Protein AF-A0A814C1I6-F1 (afdb_monomer)

pLDDT: mean 74.54, std 16.89, range [31.02, 96.31]

InterPro domains:
  IPR029512 Coiled-coil domain-containing protein 154 [PTHR35153] (107-767)

Mean predicted aligned error: 24.89 Å

Radius of gyration: 101.26 Å; Cα contacts (8 Å, |Δi|>4): 1; chains: 1; bounding box: 203×88×345 Å

Sequence (770 aa):
MAENTPVIRRTVTENRPYIVELAESPTSQILVNSNRQLLPAIRDANPVNSDLRIGGLIDINNTQQKIKQLESRLQATEVSNRALIEDVILLQNDLAISLRRSLDTLNEEKSARLILENNYKFQNEAMLQLNGRLKRTEDLLQQDRNAMQSMIMYTRNLEQSLTNAQRDLFVRKEFQAKRLDELKIQIDEIQFSKERLELNANSLIEEIKILKNKVELEAINLNSIGGDLRNKTRRLEDETRQHMEVVRKQQDSMAITENNISALKIQLAHKIEEVKNLNTDVKNKIDSDREDRRLIEQQINSKLYELKSIIEDEKQRHIESTRSLESLKRELYQNLEIERNRINSIVSDVKESALASANDKTEKNKEEFNTKFREIERILQGETESLSKYYQNLKESTEHKIENFKRILEDEILNYRNETKTFSSKTTDSIKKLNEGLTLIELHNEESKRRFEKVINAEISSRKLAEKDIQDKLEGYNDKLTSSNKTLQTTINNLTSRLNEIKDQYVTRKDFESLEKKHVELQSESVQNNLKISTLKESLSNQTIIQEQNTSKLKKHGDLISQIENVRIPLLEDNIHKLPSKDDLANFKIETEEKISEEIVRIIKQNDIQHSEIKKMAEDRLDELNTQLSNFNNKLTQKINNTDKTVKDQIALQNEFQLKTMTTLKDETKKAIQNYDEKNKEDLETLEKKFLSSQQKNELLQITSKEEMMNNIENLKRDVNKKIDDQNLKLKDTKNDNEKELLQIKSKLEKCERNIESIINVSKYIQLKK

Secondary structure (DSSP, 8-state):
---------------------PPPP-----------PPPPP---------------SSTHHHHHHHHHHHHHHHHHHHHHHHHHHHHHHHHHHHHHHHHHHHHHHHHHHHHHHHHHHHHHHHHHHHHHHHHHHHHHHHHHHHHHHHHHHHHHHHHHHHHHHHHHHHHHHHHHHHHHHHHHHHHHHHHHHHHHHHHHHHHHHHHHHHHHHHHHHHHHHHHHHHHHHHHHHHHHHHHHHHHHHHHHHHHTTSSS------S-TTTHHHHHHHHHHHHHHHHHHHHHHHHHHHHHHHHHHHHHHHHHHHHHHHHHHHHHHHHHHHHHHHHHHHHHHHHHHHHHHHHHHHHHHHHHHHHHHHHHHHHHHHHHHHHHHHHHHHHHHHHHHHHHHHHHHHHHHHHHHHHHHHHHHHHHHHHHHHHHHHHHHHHHHHHHHHHHHHHHHHHHHHHHHHHHHHHHHHHHHHHHHHHHHHHHHHHHHHHHHHHHHHHHHHHHHHHHHHTTT-SS--------SSSSSHHHHHHHHHHHHHHHHHHHHHHHHHHHHHHHHHHHHHHHHHHHHHHHHHHHHHHHHHHHTTSPPHHHHHHHHHHHHHHHHHHHHHHHHHHHHHHHHHHHHHHHHHHHHHHHHHHHHHHHHHHHHHHHHHHHHHHHHHHHHHHHHHHHHHHHHHHHHHHHHHHHHHHHHHHHHHHHHHHHHHHHHHHHHHHHHHHHHHHHHHHHHHHHHHHHHHHHHHHHHHHHHHHHHHHHHHHHHHHHHHHHHHHHHHHT--

Solvent-accessible surface area (backbone atoms only — not comparable to full-atom values): 42371 Å² total; per-residue (Å²): 135,82,89,84,80,84,83,80,82,78,83,78,80,78,85,70,82,86,76,79,80,73,78,79,75,84,76,82,79,80,77,80,80,78,79,78,78,77,79,83,79,86,75,88,79,82,89,79,88,77,91,80,83,92,76,86,91,69,60,66,61,60,52,52,51,52,47,53,52,50,50,52,50,48,50,53,50,52,52,51,50,49,52,52,50,51,51,50,52,52,52,52,49,52,49,54,52,50,52,50,54,51,50,53,51,51,51,50,50,53,52,52,50,52,52,50,52,51,50,50,53,51,52,50,51,52,49,52,52,49,53,54,51,50,51,52,51,50,54,49,50,51,49,51,50,53,51,50,51,51,50,52,51,50,50,51,52,49,53,51,51,51,52,50,52,51,49,53,51,48,54,50,50,52,52,51,50,52,54,51,52,53,51,48,53,53,50,52,52,52,51,53,51,50,55,52,49,53,52,50,51,54,51,51,53,49,50,49,51,54,49,50,53,48,50,53,52,50,52,52,50,51,53,49,51,56,48,52,49,54,55,50,51,53,51,51,56,54,52,55,56,56,56,62,59,55,69,73,70,73,82,85,82,87,86,89,84,84,85,58,71,74,69,45,55,64,55,44,54,53,46,49,52,50,48,50,51,50,51,49,50,50,47,52,47,50,52,48,51,50,50,50,50,50,51,50,50,50,52,50,51,52,51,52,52,51,52,52,49,50,52,53,52,52,52,50,50,50,53,51,52,51,51,50,52,54,50,53,52,50,52,52,51,53,52,51,50,50,50,51,52,50,51,51,49,53,53,48,52,51,50,50,51,51,51,49,52,50,49,53,50,53,50,50,52,48,52,53,49,52,51,52,49,53,50,50,53,51,50,51,51,52,47,53,52,51,49,51,51,48,52,49,52,50,48,52,51,49,51,52,50,52,52,50,51,51,51,52,50,52,51,49,54,49,48,53,51,50,50,51,52,50,50,50,48,55,50,50,53,49,49,49,52,49,50,53,51,49,52,51,51,51,52,51,50,52,51,50,48,52,51,49,50,51,52,52,51,51,49,50,50,50,49,53,52,52,51,47,54,49,48,54,49,50,49,54,49,48,52,51,47,50,49,49,49,50,52,48,50,54,48,49,55,52,46,61,59,51,65,74,74,66,85,79,83,86,87,87,89,81,84,91,82,70,71,72,66,60,58,59,62,62,56,56,58,53,54,56,51,52,52,52,51,48,54,50,48,52,52,49,48,52,51,48,51,52,49,50,53,49,49,50,50,50,46,52,50,50,52,50,48,52,49,48,53,67,47,48,52,55,55,50,52,58,54,60,68,65,49,68,49,77,65,51,50,47,48,52,49,49,54,49,51,49,52,48,49,53,49,50,52,50,52,49,52,51,50,51,51,50,50,51,51,53,50,48,53,50,50,55,50,49,53,50,48,52,51,52,50,50,53,48,50,52,52,48,51,52,49,49,55,51,48,54,48,52,52,50,52,50,52,49,51,50,51,50,50,51,51,51,53,51,49,51,51,51,52,50,50,51,49,52,50,49,53,48,53,51,47,51,48,52,51,47,54,51,49,50,51,50,49,50,52,51,50,53,49,49,52,48,50,53,50,52,51,50,50,51,50,50,51,51,51,50,50,50,49,50,54,50,49,50,51,50,50,54,48,52,49,53,52,49,52,53,48,52,52,52,51,50,53,50,52,53,50,50,57,53,47,58,52,48,51,53,48,50,53,50,52,52,52,53,52,53,58,61,65,74,75,113

Organism: NCBI:txid104777

Foldseek 3Di:
DDDDDDDDDDPDPDPDPPPPPDPDDPDPPPPPPPPPDDDDDPDDDDDDDDDDDDDDDPCPVVVVVVVVVVVVVVVVVVVVVVVVVVVVVVVVVVVVVVVVVVVVVVVVVVVVVVVVVVVVVVVVVVVVVVVVVVVVVVVVVVVVVVVVVVVVVVVVVVVVVVVVVVVVVVVVVVVVVVVVVVVVVVVVVVVVVVVVVVVVVVVVVVVVVVVVVVVVVVVVVVVVVVVVVVVVVVVVVVVVVVVVVVVVPPPPDDDDDPPPVPVVVVVVVVVVVVVVVVVVVVVVVVVVVVVVVVVVVVVVVVVVVVVVVVVVVVVVVVVVVVVVVVVVVVVVVVVVVVVVVVVVVVVVVVVVVVVVVVVVVVVVVVVVVVVVVVVVVVVVVVVVVVVVVVVVVVVVVVVVVVVVVVVVVVVVVVVVVVVVVVVVVVVVVVVVVVVVVVVVVVVVVVVVVVVVVVVVVVVVVVVVVVVVVVVVVVVVVVVVVVVVVVVVVVVVVVVVVVVVVPPDDDDDDDDDDPPVVVVVVVVVVVVVVVVVVVVVVVVVVVVVVVVVVVVVVVVVVVVVVVVVVVVVVVVVVVVVVPPQDPVSVVVVVVVVVVVVVVVVVVVVVVVVVVVVVVVVVVVVVVVVVVVVVVVVVVVVVVVVVVVVVVVVVVVVVVVVVVVVVVVVVVVVVVVVVVVVVVVVVVVVVVVVVVVVVVVVVVVVVVVVVVVVVVVVVVVVVVVVVVVVVVVVVVVVVVVVVVVVVVVVVVVVVVVVVVVVVVVVVVVVVVVVVD

Structure (mmCIF, N/CA/C/O backbone):
data_AF-A0A814C1I6-F1
#
_entry.id   AF-A0A814C1I6-F1
#
loop_
_atom_site.group_PDB
_atom_site.id
_atom_site.type_symbol
_atom_site.label_atom_id
_atom_site.label_alt_id
_atom_site.label_comp_id
_atom_site.label_asym_id
_atom_site.label_entity_id
_atom_site.label_seq_id
_atom_site.pdbx_PDB_ins_code
_atom_site.Cartn_x
_atom_site.Cartn_y
_atom_site.Cartn_z
_atom_site.occupancy
_atom_site.B_iso_or_equiv
_atom_site.auth_seq_id
_atom_site.auth_comp_id
_atom_site.auth_asym_id
_atom_site.auth_atom_id
_atom_site.pdbx_PDB_model_num
ATOM 1 N N . MET A 1 1 ? 25.139 -27.335 23.315 1.00 36.84 1 MET A N 1
ATOM 2 C CA . MET A 1 1 ? 25.313 -28.339 22.246 1.00 36.84 1 MET A CA 1
ATOM 3 C C . MET A 1 1 ? 24.941 -27.685 20.926 1.00 36.84 1 MET A C 1
ATOM 5 O O . MET A 1 1 ? 23.812 -27.239 20.808 1.00 36.84 1 MET A O 1
ATOM 9 N N . ALA A 1 2 ? 25.934 -27.599 20.035 1.00 34.81 2 ALA A N 1
ATOM 10 C CA . ALA A 1 2 ? 25.902 -27.277 18.603 1.00 34.81 2 ALA A CA 1
ATOM 11 C C . ALA A 1 2 ? 25.111 -26.037 18.128 1.00 34.81 2 ALA A C 1
ATOM 13 O O . ALA A 1 2 ? 23.905 -26.082 17.903 1.00 34.81 2 ALA A O 1
ATOM 14 N N . GLU A 1 3 ? 25.862 -24.957 17.890 1.00 39.56 3 GLU A N 1
ATOM 15 C CA . GLU A 1 3 ? 25.513 -23.850 16.996 1.00 39.56 3 GLU A CA 1
ATOM 16 C C . GLU A 1 3 ? 25.394 -24.353 15.548 1.00 39.56 3 GLU A C 1
ATOM 18 O O . GLU A 1 3 ? 26.271 -25.068 15.068 1.00 39.56 3 GLU A O 1
ATOM 23 N N . ASN A 1 4 ? 24.332 -23.955 14.842 1.00 41.09 4 ASN A N 1
ATOM 24 C CA . ASN A 1 4 ? 24.188 -24.156 13.399 1.00 41.09 4 ASN A CA 1
ATOM 25 C C . ASN A 1 4 ? 24.003 -22.795 12.720 1.00 41.09 4 ASN A C 1
ATOM 27 O O . ASN A 1 4 ? 22.897 -22.268 12.597 1.00 41.09 4 ASN A O 1
ATOM 31 N N . THR A 1 5 ? 25.123 -22.225 12.291 1.00 34.69 5 THR A N 1
ATOM 32 C CA . THR A 1 5 ? 25.223 -21.085 11.379 1.00 34.69 5 THR A CA 1
ATOM 33 C C . THR A 1 5 ? 24.959 -21.552 9.940 1.00 34.69 5 THR A C 1
ATOM 35 O O . THR A 1 5 ? 25.623 -22.477 9.470 1.00 34.69 5 THR A O 1
ATOM 38 N N . PRO A 1 6 ? 24.028 -20.937 9.186 1.00 45.81 6 PRO A N 1
ATOM 39 C CA . PRO A 1 6 ? 23.847 -21.267 7.780 1.00 45.81 6 PRO A CA 1
ATOM 40 C C . PRO A 1 6 ? 24.895 -20.548 6.921 1.00 45.81 6 PRO A C 1
ATOM 42 O O . PRO A 1 6 ? 24.980 -19.320 6.882 1.00 45.81 6 PRO A O 1
ATOM 45 N N . VAL A 1 7 ? 25.689 -21.345 6.207 1.00 35.69 7 VAL A N 1
ATOM 46 C CA . VAL A 1 7 ? 26.658 -20.913 5.195 1.00 35.69 7 VAL A CA 1
ATOM 47 C C . VAL A 1 7 ? 25.914 -20.306 4.002 1.00 35.69 7 VAL A C 1
ATOM 49 O O . VAL A 1 7 ? 25.271 -21.009 3.223 1.00 35.69 7 VAL A O 1
ATOM 52 N N . ILE A 1 8 ? 26.024 -18.988 3.836 1.00 35.59 8 ILE A N 1
ATOM 53 C CA . ILE A 1 8 ? 25.569 -18.268 2.644 1.00 35.59 8 ILE A CA 1
ATOM 54 C C . ILE A 1 8 ? 26.591 -18.517 1.526 1.00 35.59 8 ILE A C 1
ATOM 56 O O . ILE A 1 8 ? 27.659 -17.904 1.495 1.00 35.59 8 ILE A O 1
ATOM 60 N N . ARG A 1 9 ? 26.272 -19.413 0.583 1.00 33.44 9 ARG A N 1
ATOM 61 C CA . ARG A 1 9 ? 26.983 -19.499 -0.702 1.00 33.44 9 ARG A CA 1
ATOM 62 C C . ARG A 1 9 ? 26.632 -18.268 -1.539 1.00 33.44 9 ARG A C 1
ATOM 64 O O . ARG A 1 9 ? 25.568 -18.208 -2.144 1.00 33.44 9 ARG A O 1
ATOM 71 N N . ARG A 1 10 ? 27.541 -17.291 -1.582 1.00 33.59 10 ARG A N 1
ATOM 72 C CA . ARG A 1 10 ? 27.557 -16.250 -2.618 1.00 33.59 10 ARG A CA 1
ATOM 73 C C . ARG A 1 10 ? 27.995 -16.889 -3.936 1.00 33.59 10 ARG A C 1
ATOM 75 O O . ARG A 1 10 ? 29.161 -17.237 -4.091 1.00 33.59 10 ARG A O 1
ATOM 82 N N . THR A 1 11 ? 27.076 -17.033 -4.882 1.00 35.22 11 THR A N 1
ATOM 83 C CA . THR A 1 11 ? 27.419 -17.212 -6.296 1.00 35.22 11 THR A CA 1
ATOM 84 C C . THR A 1 11 ? 27.899 -15.868 -6.830 1.00 35.22 11 THR A C 1
ATOM 86 O O . THR A 1 11 ? 27.103 -14.967 -7.085 1.00 35.22 11 THR A O 1
ATOM 89 N N . VAL A 1 12 ? 29.217 -15.716 -6.932 1.00 34.50 12 VAL A N 1
ATOM 90 C CA . VAL A 1 12 ? 29.855 -14.629 -7.675 1.00 34.50 12 VAL A CA 1
ATOM 91 C C . VAL A 1 12 ? 29.654 -14.940 -9.156 1.00 34.50 12 VAL A C 1
ATOM 93 O O . VAL A 1 12 ? 30.273 -15.855 -9.689 1.00 34.50 12 VAL A O 1
ATOM 96 N N . THR A 1 13 ? 28.748 -14.226 -9.817 1.00 37.41 13 THR A N 1
ATOM 97 C CA . THR A 1 13 ? 28.681 -14.199 -11.280 1.00 37.41 13 THR A CA 1
ATOM 98 C C . THR A 1 13 ? 29.829 -13.326 -11.775 1.00 37.41 13 THR A C 1
ATOM 100 O O . THR A 1 13 ? 29.742 -12.098 -11.757 1.00 37.41 13 THR A O 1
ATOM 103 N N . GLU A 1 14 ? 30.938 -13.967 -12.146 1.00 34.97 14 GLU A N 1
ATOM 104 C CA . GLU A 1 14 ? 32.035 -13.342 -12.882 1.00 34.97 14 GLU A CA 1
ATOM 105 C C . GLU A 1 14 ? 31.503 -12.789 -14.213 1.00 34.97 14 GLU A C 1
ATOM 107 O O . GLU A 1 14 ? 31.211 -13.538 -15.143 1.00 34.97 14 GLU A O 1
ATOM 112 N N . ASN A 1 15 ? 31.406 -11.462 -14.317 1.00 41.50 15 ASN A N 1
ATOM 113 C CA . ASN A 1 15 ? 31.364 -10.770 -15.601 1.00 41.50 15 ASN A CA 1
ATOM 114 C C . ASN A 1 15 ? 32.740 -10.922 -16.263 1.00 41.50 15 ASN A C 1
ATOM 116 O O . ASN A 1 15 ? 33.638 -10.109 -16.041 1.00 41.50 15 ASN A O 1
ATOM 120 N N . ARG A 1 16 ? 32.914 -11.969 -17.074 1.00 33.81 16 ARG A N 1
ATOM 121 C CA . ARG A 1 16 ? 33.991 -12.017 -18.068 1.00 33.81 16 ARG A CA 1
ATOM 122 C C . ARG A 1 16 ? 33.516 -11.292 -19.330 1.00 33.81 16 ARG A C 1
ATOM 124 O O . ARG A 1 16 ? 32.485 -11.682 -19.878 1.00 33.81 16 ARG A O 1
ATOM 131 N N . PRO A 1 17 ? 34.231 -10.268 -19.822 1.00 37.03 17 PRO A N 1
ATOM 132 C CA . PRO A 1 17 ? 33.987 -9.764 -21.162 1.00 37.03 17 PRO A CA 1
ATOM 133 C C . PRO A 1 17 ? 34.393 -10.861 -22.153 1.00 37.03 17 PRO A C 1
ATOM 135 O O . PRO A 1 17 ? 35.541 -11.306 -22.161 1.00 37.03 17 PRO A O 1
ATOM 138 N N . TYR A 1 18 ? 33.444 -11.320 -22.966 1.00 34.34 18 TYR A N 1
ATOM 139 C CA . TYR A 1 18 ? 33.740 -12.110 -24.156 1.00 34.34 18 TYR A CA 1
ATOM 140 C C . TYR A 1 18 ? 34.531 -11.214 -25.118 1.00 34.34 18 TYR A C 1
ATOM 142 O O . TYR A 1 18 ? 33.960 -10.403 -25.845 1.00 34.34 18 TYR A O 1
ATOM 150 N N . ILE A 1 19 ? 35.858 -11.324 -25.082 1.00 36.62 19 ILE A N 1
ATOM 151 C CA . ILE A 1 19 ? 36.715 -10.886 -26.180 1.00 36.62 19 ILE A CA 1
ATOM 152 C C . ILE A 1 19 ? 36.549 -11.951 -27.259 1.00 36.62 19 ILE A C 1
ATOM 154 O O . ILE A 1 19 ? 37.015 -13.078 -27.113 1.00 36.62 19 ILE A O 1
ATOM 158 N N . VAL A 1 20 ? 35.819 -11.608 -28.316 1.00 37.06 20 VAL A N 1
ATOM 159 C CA . VAL A 1 20 ? 35.840 -12.373 -29.561 1.00 37.06 20 VAL A CA 1
ATOM 160 C C . VAL A 1 20 ? 37.183 -12.063 -30.217 1.00 37.06 20 VAL A C 1
ATOM 162 O O . VAL A 1 20 ? 37.358 -10.992 -30.797 1.00 37.06 20 VAL A O 1
ATOM 165 N N . GLU A 1 21 ? 38.151 -12.968 -30.075 1.00 32.97 21 GLU A N 1
ATOM 166 C CA . GLU A 1 21 ? 39.329 -12.994 -30.941 1.00 32.97 21 GLU A CA 1
ATOM 167 C C . GLU A 1 21 ? 38.841 -13.244 -32.372 1.00 32.97 21 GLU A C 1
ATOM 169 O O . GLU A 1 21 ? 38.421 -14.342 -32.738 1.00 32.97 21 GLU A O 1
ATOM 174 N N . LEU A 1 22 ? 38.827 -12.177 -33.170 1.00 35.81 22 LEU A N 1
ATOM 175 C CA . LEU A 1 22 ? 38.677 -12.261 -34.614 1.00 35.81 22 LEU A CA 1
ATOM 176 C C . LEU A 1 22 ? 39.875 -13.041 -35.157 1.00 35.81 22 LEU A C 1
ATOM 178 O O . LEU A 1 22 ? 41.017 -12.618 -34.995 1.00 35.81 22 LEU A O 1
ATOM 182 N N . ALA A 1 23 ? 39.598 -14.174 -35.801 1.00 32.38 23 ALA A N 1
ATOM 183 C CA . ALA A 1 23 ? 40.589 -14.915 -36.561 1.00 32.38 23 ALA A CA 1
ATOM 184 C C . ALA A 1 23 ? 41.223 -13.983 -37.603 1.00 32.38 23 ALA A C 1
ATOM 186 O O . ALA A 1 23 ? 40.537 -13.445 -38.477 1.00 32.38 23 ALA A O 1
ATOM 187 N N . GLU A 1 24 ? 42.532 -13.780 -37.481 1.00 34.38 24 GLU A N 1
ATOM 188 C CA . GLU A 1 24 ? 43.343 -13.072 -38.461 1.00 34.38 24 GLU A CA 1
ATOM 189 C C . GLU A 1 24 ? 43.153 -13.730 -39.834 1.00 34.38 24 GLU A C 1
ATOM 191 O O . GLU A 1 24 ? 43.367 -14.933 -40.009 1.00 34.38 24 GLU A O 1
ATOM 196 N N . SER A 1 25 ? 42.710 -12.945 -40.819 1.00 38.59 25 SER A N 1
ATOM 197 C CA . SER A 1 25 ? 42.639 -13.410 -42.202 1.00 38.59 25 SER A CA 1
ATOM 198 C C . SER A 1 25 ? 44.048 -13.777 -42.677 1.00 38.59 25 SER A C 1
ATOM 200 O O . SER A 1 25 ? 44.975 -13.013 -42.388 1.00 38.59 25 SER A O 1
ATOM 202 N N . PRO A 1 26 ? 44.243 -14.853 -43.457 1.00 38.38 26 PRO A N 1
ATOM 203 C CA . PRO A 1 26 ? 45.552 -15.176 -43.991 1.00 38.38 26 PRO A CA 1
ATOM 204 C C . PRO A 1 26 ? 45.963 -14.079 -44.972 1.00 38.38 26 PRO A C 1
ATOM 206 O O . PRO A 1 26 ? 45.415 -13.953 -46.066 1.00 38.38 26 PRO A O 1
ATOM 209 N N . THR A 1 27 ? 46.930 -13.270 -44.557 1.00 36.84 27 THR A N 1
ATOM 210 C CA . THR A 1 27 ? 47.625 -12.302 -45.391 1.00 36.84 27 THR A CA 1
ATOM 211 C C . THR A 1 27 ? 48.214 -13.043 -46.585 1.00 36.84 27 THR A C 1
ATOM 213 O O . THR A 1 27 ? 49.121 -13.863 -46.435 1.00 36.84 27 THR A O 1
ATOM 216 N N . SER A 1 28 ? 47.681 -12.771 -47.773 1.00 38.31 28 SER A N 1
ATOM 217 C CA . SER A 1 28 ? 48.174 -13.275 -49.049 1.00 38.31 28 SER A CA 1
ATOM 218 C C . SER A 1 28 ? 49.656 -12.928 -49.207 1.00 38.31 28 SER A C 1
ATOM 220 O O . SER A 1 28 ? 50.018 -11.809 -49.574 1.00 38.31 28 SER A O 1
ATOM 222 N N . GLN A 1 29 ? 50.529 -13.891 -48.913 1.00 34.34 29 GLN A N 1
ATOM 223 C CA . GLN A 1 29 ? 51.942 -13.836 -49.259 1.00 34.34 29 GLN A CA 1
ATOM 224 C C . GLN A 1 29 ? 52.057 -13.910 -50.783 1.00 34.34 29 GLN A C 1
ATOM 226 O O . GLN A 1 29 ? 52.064 -14.986 -51.378 1.00 34.34 29 GLN A O 1
ATOM 231 N N . ILE A 1 30 ? 52.138 -12.748 -51.430 1.00 36.16 30 ILE A N 1
ATOM 232 C CA . ILE A 1 30 ? 52.585 -12.646 -52.817 1.00 36.16 30 ILE A CA 1
ATOM 233 C C . ILE A 1 30 ? 54.087 -12.946 -52.813 1.00 36.16 30 ILE A C 1
ATOM 235 O O . ILE A 1 30 ? 54.927 -12.082 -52.566 1.00 36.16 30 ILE A O 1
ATOM 239 N N . LEU A 1 31 ? 54.414 -14.214 -53.050 1.00 31.02 31 LEU A N 1
ATOM 240 C CA . LEU A 1 31 ? 55.749 -14.687 -53.392 1.00 31.02 31 LEU A CA 1
ATOM 241 C C . LEU A 1 31 ? 56.138 -14.075 -54.745 1.00 31.02 31 LEU A C 1
ATOM 243 O O . LEU A 1 31 ? 55.750 -14.555 -55.809 1.00 31.02 31 LEU A O 1
ATOM 247 N N . VAL A 1 32 ? 56.908 -12.988 -54.704 1.00 38.44 32 VAL A N 1
ATOM 248 C CA . VAL A 1 32 ? 57.609 -12.450 -55.874 1.00 38.44 32 VAL A CA 1
ATOM 249 C C . VAL A 1 32 ? 58.732 -13.430 -56.226 1.00 38.44 32 VAL A C 1
ATOM 251 O O . VAL A 1 32 ? 59.867 -13.298 -55.768 1.00 38.44 32 VAL A O 1
ATOM 254 N N . ASN A 1 33 ? 58.407 -14.445 -57.030 1.00 32.44 33 ASN A N 1
ATOM 255 C CA . ASN A 1 33 ? 59.385 -15.348 -57.632 1.00 32.44 33 ASN A CA 1
ATOM 256 C C . ASN A 1 33 ? 60.225 -14.576 -58.660 1.00 32.44 33 ASN A C 1
ATOM 258 O O . ASN A 1 33 ? 59.918 -14.510 -59.848 1.00 32.44 33 ASN A O 1
ATOM 262 N N . SER A 1 34 ? 61.311 -13.981 -58.175 1.00 38.59 34 SER A N 1
ATOM 263 C CA . SER A 1 34 ? 62.354 -13.359 -58.986 1.00 38.59 34 SER A CA 1
ATOM 264 C C . SER A 1 34 ? 63.278 -14.435 -59.564 1.00 38.59 34 SER A C 1
ATOM 266 O O . SER A 1 34 ? 64.418 -14.582 -59.131 1.00 38.59 34 SER A O 1
ATOM 268 N N . ASN A 1 35 ? 62.808 -15.188 -60.560 1.00 33.78 35 ASN A N 1
ATOM 269 C CA . ASN A 1 35 ? 63.680 -16.040 -61.372 1.00 33.78 35 ASN A CA 1
ATOM 270 C C . ASN A 1 35 ? 64.444 -15.175 -62.388 1.00 33.78 35 ASN A C 1
ATOM 272 O O . ASN A 1 35 ? 64.094 -15.095 -63.563 1.00 33.78 35 ASN A O 1
ATOM 276 N N . ARG A 1 36 ? 65.523 -14.526 -61.929 1.00 38.47 36 ARG A N 1
ATOM 277 C CA . ARG A 1 36 ? 66.617 -14.092 -62.809 1.00 38.47 36 ARG A CA 1
ATOM 278 C C . ARG A 1 36 ? 67.347 -15.345 -63.294 1.00 38.47 36 ARG A C 1
ATOM 280 O O . ARG A 1 36 ? 68.251 -15.832 -62.621 1.00 38.47 36 ARG A O 1
ATOM 287 N N . GLN A 1 37 ? 66.966 -15.867 -64.457 1.00 36.72 37 GLN A N 1
ATOM 288 C CA . GLN A 1 37 ? 67.842 -16.779 -65.185 1.00 36.72 37 GLN A CA 1
ATOM 289 C C . GLN A 1 37 ? 68.998 -15.977 -65.788 1.00 36.72 37 GLN A C 1
ATOM 291 O O . GLN A 1 37 ? 68.816 -15.056 -66.582 1.00 36.72 37 GLN A O 1
ATOM 296 N N . LEU A 1 38 ? 70.192 -16.317 -65.315 1.00 36.41 38 LEU A N 1
ATOM 297 C CA . LEU A 1 38 ? 71.484 -15.867 -65.804 1.00 36.41 38 LEU A CA 1
ATOM 298 C C . LEU A 1 38 ? 71.643 -16.269 -67.278 1.00 36.41 38 LEU A C 1
ATOM 300 O O . LEU A 1 38 ? 71.512 -17.441 -67.624 1.00 36.41 38 LEU A O 1
ATOM 304 N N . LEU A 1 39 ? 71.952 -15.288 -68.128 1.00 40.06 39 LEU A N 1
ATOM 305 C CA . LEU A 1 39 ? 72.447 -15.497 -69.490 1.00 40.06 39 LEU A CA 1
ATOM 306 C C . LEU A 1 39 ? 73.681 -16.421 -69.468 1.00 40.06 39 LEU A C 1
ATOM 308 O O . LEU A 1 39 ? 74.582 -16.187 -68.656 1.00 40.06 39 LEU A O 1
ATOM 312 N N . PRO A 1 40 ? 73.795 -17.422 -70.362 1.00 36.78 40 PRO A N 1
ATOM 313 C CA . PRO A 1 40 ? 75.043 -18.147 -70.535 1.00 36.78 40 PRO A CA 1
ATOM 314 C C . PRO A 1 40 ? 76.093 -17.220 -71.154 1.00 36.78 40 PRO A C 1
ATOM 316 O O . PRO A 1 40 ? 75.869 -16.610 -72.199 1.00 36.78 40 PRO A O 1
ATOM 319 N N . ALA A 1 41 ? 77.252 -17.142 -70.503 1.00 37.34 41 ALA A N 1
ATOM 320 C CA . ALA A 1 41 ? 78.450 -16.512 -71.034 1.00 37.34 41 ALA A CA 1
ATOM 321 C C . ALA A 1 41 ? 78.819 -17.124 -72.398 1.00 37.34 41 ALA A C 1
ATOM 323 O O . ALA A 1 41 ? 79.039 -18.333 -72.509 1.00 37.34 41 ALA A O 1
ATOM 324 N N . ILE A 1 42 ? 78.907 -16.281 -73.428 1.00 35.69 42 ILE A N 1
ATOM 325 C CA . ILE A 1 42 ? 79.482 -16.637 -74.726 1.00 35.69 42 ILE A CA 1
ATOM 326 C C . ILE A 1 42 ? 80.983 -16.832 -74.495 1.00 35.69 42 ILE A C 1
ATOM 328 O O . ILE A 1 42 ? 81.719 -15.871 -74.295 1.00 35.69 42 ILE A O 1
ATOM 332 N N . ARG A 1 43 ? 81.410 -18.097 -74.432 1.00 34.75 43 ARG A N 1
ATOM 333 C CA . ARG A 1 43 ? 82.819 -18.492 -74.371 1.00 34.75 43 ARG A CA 1
ATOM 334 C C . ARG A 1 43 ? 83.500 -18.230 -75.709 1.00 34.75 43 ARG A C 1
ATOM 336 O O . ARG A 1 43 ? 82.986 -18.605 -76.761 1.00 34.75 43 ARG A O 1
ATOM 343 N N . ASP A 1 44 ? 84.687 -17.654 -75.594 1.00 35.72 44 ASP A N 1
ATOM 344 C CA . ASP A 1 44 ? 85.696 -17.463 -76.624 1.00 35.72 44 ASP A CA 1
ATOM 345 C C . ASP A 1 44 ? 85.940 -18.722 -77.468 1.00 35.72 44 ASP A C 1
ATOM 347 O O . ASP A 1 44 ? 86.150 -19.820 -76.945 1.00 35.72 44 ASP A O 1
ATOM 351 N N . ALA A 1 45 ? 85.984 -18.538 -78.788 1.00 35.22 45 ALA A N 1
ATOM 352 C CA . ALA A 1 45 ? 86.543 -19.505 -79.720 1.00 35.22 45 ALA A CA 1
ATOM 353 C C . ALA A 1 45 ? 87.839 -18.937 -80.317 1.00 35.22 45 ALA A C 1
ATOM 355 O O . ALA A 1 45 ? 87.828 -17.977 -81.084 1.00 35.22 45 ALA A O 1
ATOM 356 N N . ASN A 1 46 ? 88.948 -19.568 -79.926 1.00 35.34 46 ASN A N 1
ATOM 357 C CA . ASN A 1 46 ? 90.298 -19.432 -80.472 1.00 35.34 46 ASN A CA 1
ATOM 358 C C . ASN A 1 46 ? 90.342 -19.448 -82.015 1.00 35.34 46 ASN A C 1
ATOM 360 O O . ASN A 1 46 ? 89.714 -20.320 -82.622 1.00 35.34 46 ASN A O 1
ATOM 364 N N . PRO A 1 47 ? 91.198 -18.631 -82.658 1.00 40.34 47 PRO A N 1
ATOM 365 C CA . PRO A 1 47 ? 91.645 -18.885 -84.018 1.00 40.34 47 PRO A CA 1
ATOM 366 C C . PRO A 1 47 ? 92.861 -19.826 -83.980 1.00 40.34 47 PRO A C 1
ATOM 368 O O . PRO A 1 47 ? 93.942 -19.454 -83.525 1.00 40.34 47 PRO A O 1
ATOM 371 N N . VAL A 1 48 ? 92.689 -21.066 -84.441 1.00 39.91 48 VAL A N 1
ATOM 372 C CA . VAL A 1 48 ? 93.799 -22.004 -84.665 1.00 39.91 48 VAL A CA 1
ATOM 373 C C . VAL A 1 48 ? 94.279 -21.877 -86.109 1.00 39.91 48 VAL A C 1
ATOM 375 O O . VAL A 1 48 ? 93.499 -22.006 -87.050 1.00 39.91 48 VAL A O 1
ATOM 378 N N . ASN A 1 49 ? 95.581 -21.622 -86.233 1.00 35.75 49 ASN A N 1
ATOM 379 C CA . ASN A 1 49 ? 96.399 -21.696 -87.439 1.00 35.75 49 ASN A CA 1
ATOM 380 C C . ASN A 1 49 ? 96.171 -22.980 -88.249 1.00 35.75 49 ASN A C 1
ATOM 382 O O . ASN A 1 49 ? 96.226 -24.077 -87.697 1.00 35.75 49 ASN A O 1
ATOM 386 N N . SER A 1 50 ? 96.126 -22.842 -89.573 1.00 38.16 50 SER A N 1
ATOM 387 C CA . SER A 1 50 ? 96.705 -23.840 -90.474 1.00 38.16 50 SER A CA 1
ATOM 388 C C . SER A 1 50 ? 97.072 -23.206 -91.815 1.00 38.16 50 SER A C 1
ATOM 390 O O . SER A 1 50 ? 96.204 -22.753 -92.562 1.00 38.16 50 SER A O 1
ATOM 392 N N . ASP A 1 51 ? 98.376 -23.202 -92.079 1.00 37.03 51 ASP A N 1
ATOM 393 C CA . ASP A 1 51 ? 99.017 -23.063 -93.383 1.00 37.03 51 ASP A CA 1
ATOM 394 C C . ASP A 1 51 ? 98.402 -23.967 -94.463 1.00 37.03 51 ASP A C 1
ATOM 396 O O . ASP A 1 51 ? 97.951 -25.069 -94.153 1.00 37.03 51 ASP A O 1
ATOM 400 N N . LEU A 1 52 ? 98.481 -23.514 -95.725 1.00 39.06 52 LEU A N 1
ATOM 401 C CA . LEU A 1 52 ? 98.869 -24.246 -96.956 1.00 39.06 52 LEU A CA 1
ATOM 402 C C . LEU A 1 52 ? 98.387 -23.425 -98.171 1.00 39.06 52 LEU A C 1
ATOM 404 O O . LEU A 1 52 ? 97.200 -23.276 -98.424 1.00 39.06 52 LEU A O 1
ATOM 408 N N . ARG A 1 53 ? 99.267 -22.646 -98.809 1.00 38.03 53 ARG A N 1
ATOM 409 C CA . ARG A 1 53 ? 100.017 -23.005 -100.032 1.00 38.03 53 ARG A CA 1
ATOM 410 C C . ARG A 1 53 ? 99.175 -23.622 -101.165 1.00 38.03 53 ARG A C 1
ATOM 412 O O . ARG A 1 53 ? 98.867 -24.801 -101.148 1.00 38.03 53 ARG A O 1
ATOM 419 N N . ILE A 1 54 ? 98.975 -22.795 -102.196 1.00 44.94 54 ILE A N 1
ATOM 420 C CA . ILE A 1 54 ? 99.208 -23.058 -103.631 1.00 44.94 54 ILE A CA 1
ATOM 421 C C . ILE A 1 54 ? 98.726 -24.429 -104.146 1.00 44.94 54 ILE A C 1
ATOM 423 O O . ILE A 1 54 ? 99.466 -25.408 -104.148 1.00 44.94 54 ILE A O 1
ATOM 427 N N . GLY A 1 55 ? 97.518 -24.433 -104.713 1.00 37.72 55 GLY A N 1
ATOM 428 C CA . GLY A 1 55 ? 96.984 -25.487 -105.578 1.00 37.72 55 GLY A CA 1
ATOM 429 C C . GLY A 1 55 ? 95.788 -24.948 -106.363 1.00 37.72 55 GLY A C 1
ATOM 430 O O . GLY A 1 55 ? 94.676 -24.890 -105.853 1.00 37.72 55 GLY A O 1
ATOM 431 N N . GLY A 1 56 ? 96.037 -24.450 -107.574 1.00 45.78 56 GLY A N 1
ATOM 432 C CA . GLY A 1 56 ? 95.048 -23.756 -108.396 1.00 45.78 56 GLY A CA 1
ATOM 433 C C . GLY A 1 56 ? 93.868 -24.624 -108.855 1.00 45.78 56 GLY A C 1
ATOM 434 O O . GLY A 1 56 ? 94.003 -25.810 -109.135 1.00 45.78 56 GLY A O 1
ATOM 435 N N . LEU A 1 57 ? 92.727 -23.945 -109.004 1.00 44.31 57 LEU A N 1
ATOM 436 C CA . LEU A 1 57 ? 91.559 -24.285 -109.830 1.00 44.31 57 LEU A CA 1
ATOM 437 C C . LEU A 1 57 ? 90.549 -25.365 -109.387 1.00 44.31 57 LEU A C 1
ATOM 439 O O . LEU A 1 57 ? 89.539 -25.497 -110.072 1.00 44.31 57 LEU A O 1
ATOM 443 N N . ILE A 1 58 ? 90.702 -26.052 -108.248 1.00 50.50 58 ILE A N 1
ATOM 444 C CA . ILE A 1 58 ? 89.682 -27.027 -107.770 1.00 50.50 58 ILE A CA 1
ATOM 445 C C . ILE A 1 58 ? 88.946 -26.568 -106.484 1.00 50.50 58 ILE A C 1
ATOM 447 O O . ILE A 1 58 ? 87.873 -27.074 -106.159 1.00 50.50 58 ILE A O 1
ATOM 451 N N . ASP A 1 59 ? 89.420 -25.513 -105.811 1.00 51.75 59 ASP A N 1
ATOM 452 C CA . ASP A 1 59 ? 88.956 -25.123 -104.463 1.00 51.75 59 ASP A CA 1
ATOM 453 C C . ASP A 1 59 ? 87.815 -24.082 -104.402 1.00 51.75 59 ASP A C 1
ATOM 455 O O . ASP A 1 59 ? 87.273 -23.792 -103.331 1.00 51.75 59 ASP A O 1
ATOM 459 N N . ILE A 1 60 ? 87.392 -23.535 -105.548 1.00 56.31 60 ILE A N 1
ATOM 460 C CA . ILE A 1 60 ? 86.273 -22.572 -105.628 1.00 56.31 60 ILE A CA 1
ATOM 461 C C . ILE A 1 60 ? 84.938 -23.265 -105.313 1.00 56.31 60 ILE A C 1
ATOM 463 O O . ILE A 1 60 ? 84.049 -22.671 -104.708 1.00 56.31 60 ILE A O 1
ATOM 467 N N . ASN A 1 61 ? 84.801 -24.544 -105.668 1.00 57.72 61 ASN A N 1
ATOM 468 C CA . ASN A 1 61 ? 83.543 -25.270 -105.500 1.00 57.72 61 ASN A CA 1
ATOM 469 C C . ASN A 1 61 ? 83.291 -25.650 -104.025 1.00 57.72 61 ASN A C 1
ATOM 471 O O . ASN A 1 61 ? 82.174 -25.516 -103.529 1.00 57.72 61 ASN A O 1
ATOM 475 N N . ASN A 1 62 ? 84.340 -26.027 -103.283 1.00 60.16 62 ASN A N 1
ATOM 476 C CA . ASN A 1 62 ? 84.245 -26.342 -101.851 1.00 60.16 62 ASN A CA 1
ATOM 477 C C . ASN A 1 62 ? 84.018 -25.088 -100.994 1.00 60.16 62 ASN A C 1
ATOM 479 O O . ASN A 1 62 ? 83.223 -25.112 -100.051 1.00 60.16 62 ASN A O 1
ATOM 483 N N . THR A 1 63 ? 84.658 -23.965 -101.337 1.00 68.06 63 THR A N 1
ATOM 484 C CA . THR A 1 63 ? 84.401 -22.673 -100.678 1.00 68.06 63 THR A CA 1
ATOM 485 C C . THR A 1 63 ? 83.004 -22.140 -100.994 1.00 68.06 63 THR A C 1
ATOM 487 O O . THR A 1 63 ? 82.313 -21.709 -100.074 1.00 68.06 63 THR A O 1
ATOM 490 N N . GLN A 1 64 ? 82.523 -22.257 -102.236 1.00 72.19 64 GLN A N 1
ATOM 491 C CA . GLN A 1 64 ? 81.139 -21.913 -102.590 1.00 72.19 64 GLN A CA 1
ATOM 492 C C . GLN A 1 64 ? 80.104 -22.794 -101.877 1.00 72.19 64 GLN A C 1
ATOM 494 O O . GLN A 1 64 ? 79.083 -22.281 -101.420 1.00 72.19 64 GLN A O 1
ATOM 499 N N . GLN A 1 65 ? 80.350 -24.099 -101.729 1.00 74.75 65 GLN A N 1
ATOM 500 C CA . GLN A 1 65 ? 79.467 -24.977 -100.951 1.00 74.75 65 GLN A CA 1
ATOM 501 C C . GLN A 1 65 ? 79.448 -24.608 -99.463 1.00 74.75 65 GLN A C 1
ATOM 503 O O . GLN A 1 65 ? 78.379 -24.574 -98.853 1.00 74.75 65 GLN A O 1
ATOM 508 N N . LYS A 1 66 ? 80.605 -24.272 -98.881 1.00 79.00 66 LYS A N 1
ATOM 509 C CA . LYS A 1 66 ? 80.704 -23.826 -97.485 1.00 79.00 66 LYS A CA 1
ATOM 510 C C . LYS A 1 66 ? 80.005 -22.481 -97.259 1.00 79.00 66 LYS A C 1
ATOM 512 O O . LYS A 1 66 ? 79.335 -22.316 -96.244 1.00 79.00 66 LYS A O 1
ATOM 517 N N . ILE A 1 67 ? 80.101 -21.557 -98.218 1.00 78.62 67 ILE A N 1
ATOM 518 C CA . ILE A 1 67 ? 79.364 -20.284 -98.206 1.00 78.62 67 ILE A CA 1
ATOM 519 C C . ILE A 1 67 ? 77.856 -20.545 -98.252 1.00 78.62 67 ILE A C 1
ATOM 521 O O . ILE A 1 67 ? 77.153 -20.082 -97.363 1.00 78.62 67 ILE A O 1
ATOM 525 N N . LYS A 1 68 ? 77.365 -21.387 -99.173 1.00 82.06 68 LYS A N 1
ATOM 526 C CA . LYS A 1 68 ? 75.937 -21.754 -99.237 1.00 82.06 68 LYS A CA 1
ATOM 527 C C . LYS A 1 68 ? 75.417 -22.393 -97.945 1.00 82.06 68 LYS A C 1
ATOM 529 O O . LYS A 1 68 ? 74.289 -22.135 -97.535 1.00 82.06 68 LYS A O 1
ATOM 534 N N . GLN A 1 69 ? 76.222 -23.226 -97.282 1.00 82.81 69 GLN A N 1
ATOM 535 C CA . GLN A 1 69 ? 75.855 -23.810 -95.986 1.00 82.81 69 GLN A CA 1
ATOM 536 C C . GLN A 1 69 ? 75.793 -22.759 -94.871 1.00 82.81 69 GLN A C 1
ATOM 538 O O . GLN A 1 69 ? 74.898 -22.816 -94.029 1.00 82.81 69 GLN A O 1
ATOM 543 N N . LEU A 1 70 ? 76.719 -21.796 -94.855 1.00 82.38 70 LEU A N 1
ATOM 544 C CA . LEU A 1 70 ? 76.690 -20.682 -93.906 1.00 82.38 70 LEU A CA 1
ATOM 545 C C . LEU A 1 70 ? 75.514 -19.738 -94.175 1.00 82.38 70 LEU A C 1
ATOM 547 O O . LEU A 1 70 ? 74.858 -19.335 -93.222 1.00 82.38 70 LEU A O 1
ATOM 551 N N . GLU A 1 71 ? 75.193 -19.458 -95.438 1.00 84.38 71 GLU A N 1
ATOM 552 C CA . GLU A 1 71 ? 74.017 -18.679 -95.847 1.00 84.38 71 GLU A CA 1
ATOM 553 C C . GLU A 1 71 ? 72.714 -19.373 -95.437 1.00 84.38 71 GLU A C 1
ATOM 555 O O . GLU A 1 71 ? 71.839 -18.738 -94.860 1.00 84.38 71 GLU A O 1
ATOM 560 N N . SER A 1 72 ? 72.599 -20.689 -95.643 1.00 86.38 72 SER A N 1
ATOM 561 C CA . SER A 1 72 ? 71.424 -21.457 -95.213 1.00 86.38 72 SER A CA 1
ATOM 562 C C . SER A 1 72 ? 71.273 -21.483 -93.688 1.00 86.38 72 SER A C 1
ATOM 564 O O . SER A 1 72 ? 70.165 -21.323 -93.174 1.00 86.38 72 SER A O 1
ATOM 566 N N . ARG A 1 73 ? 72.379 -21.621 -92.943 1.00 86.94 73 ARG A N 1
ATOM 567 C CA . ARG A 1 73 ? 72.368 -21.519 -91.475 1.00 86.94 73 ARG A CA 1
ATOM 568 C C . ARG A 1 73 ? 71.997 -20.116 -91.011 1.00 86.94 73 ARG A C 1
ATOM 570 O O . ARG A 1 73 ? 71.202 -19.998 -90.086 1.00 86.94 73 ARG A O 1
ATOM 577 N N . LEU A 1 74 ? 72.538 -19.082 -91.653 1.00 85.38 74 LEU A N 1
ATOM 578 C CA . LEU A 1 74 ? 72.213 -17.691 -91.358 1.00 85.38 74 LEU A CA 1
ATOM 579 C C . LEU A 1 74 ? 70.722 -17.434 -91.597 1.00 85.38 74 LEU A C 1
ATOM 581 O O . LEU A 1 74 ? 70.040 -16.959 -90.698 1.00 85.38 74 LEU A O 1
ATOM 585 N N . GLN A 1 75 ? 70.190 -17.860 -92.741 1.00 88.94 75 GLN A N 1
ATOM 586 C CA . GLN A 1 75 ? 68.772 -17.740 -93.067 1.00 88.94 75 GLN A CA 1
ATOM 587 C C . GLN A 1 75 ? 67.886 -18.492 -92.061 1.00 88.94 75 GLN A C 1
ATOM 589 O O . GLN A 1 75 ? 66.884 -17.949 -91.602 1.00 88.94 75 GLN A O 1
ATOM 594 N N . ALA A 1 76 ? 68.266 -19.707 -91.648 1.00 87.00 76 ALA A N 1
ATOM 595 C CA . ALA A 1 76 ? 67.551 -20.448 -90.606 1.00 87.00 76 ALA A CA 1
ATOM 596 C C . ALA A 1 76 ? 67.582 -19.717 -89.251 1.00 87.00 76 ALA A C 1
ATOM 598 O O . ALA A 1 76 ? 66.564 -19.652 -88.562 1.00 87.00 76 ALA A O 1
ATOM 599 N N . THR A 1 77 ? 68.719 -19.113 -88.880 1.00 86.75 77 THR A N 1
ATOM 600 C CA . THR A 1 77 ? 68.815 -18.298 -87.659 1.00 86.75 77 THR A CA 1
ATOM 601 C C . THR A 1 77 ? 68.035 -16.991 -87.758 1.00 86.75 77 THR A C 1
ATOM 603 O O . THR A 1 77 ? 67.434 -16.582 -86.774 1.00 86.75 77 THR A O 1
ATOM 606 N N . GLU A 1 78 ? 67.975 -16.351 -88.925 1.00 87.06 78 GLU A N 1
ATOM 607 C CA . GLU A 1 78 ? 67.177 -15.142 -89.142 1.00 87.06 78 GLU A CA 1
ATOM 608 C C . GLU A 1 78 ? 65.679 -15.437 -89.049 1.00 87.06 78 GLU A C 1
ATOM 610 O O . GLU A 1 78 ? 64.949 -14.677 -88.416 1.00 87.06 78 GLU A O 1
ATOM 615 N N . VAL A 1 79 ? 65.222 -16.559 -89.613 1.00 90.38 79 VAL A N 1
ATOM 616 C CA . VAL A 1 79 ? 63.835 -17.028 -89.472 1.00 90.38 79 VAL A CA 1
ATOM 617 C C . VAL A 1 79 ? 63.524 -17.363 -88.011 1.00 90.38 79 VAL A C 1
ATOM 619 O O . VAL A 1 79 ? 62.506 -16.912 -87.494 1.00 90.38 79 VAL A O 1
ATOM 622 N N . SER A 1 80 ? 64.420 -18.071 -87.313 1.00 90.38 80 SER A N 1
ATOM 623 C CA . SER A 1 80 ? 64.255 -18.375 -85.884 1.00 90.38 80 SER A CA 1
ATOM 624 C C . SER A 1 80 ? 64.232 -17.113 -85.017 1.00 90.38 80 SER A C 1
ATOM 626 O O . SER A 1 80 ? 63.421 -17.019 -84.103 1.00 90.38 80 SER A O 1
ATOM 628 N N . ASN A 1 81 ? 65.094 -16.133 -85.295 1.00 89.81 81 ASN A N 1
ATOM 629 C CA . ASN A 1 81 ? 65.129 -14.871 -84.558 1.00 89.81 81 ASN A CA 1
ATOM 630 C C . ASN A 1 81 ? 63.875 -14.032 -84.821 1.00 89.81 81 ASN A C 1
ATOM 632 O O . ASN A 1 81 ? 63.376 -13.397 -83.899 1.00 89.81 81 ASN A O 1
ATOM 636 N N . ARG A 1 82 ? 63.338 -14.044 -86.050 1.00 91.88 82 ARG A N 1
ATOM 637 C CA . ARG A 1 82 ? 62.052 -13.399 -86.357 1.00 91.88 82 ARG A CA 1
ATOM 638 C C . ARG A 1 82 ? 60.900 -14.049 -85.596 1.00 91.88 82 ARG A C 1
ATOM 640 O O . ARG A 1 82 ? 60.147 -13.319 -84.967 1.00 91.88 82 ARG A O 1
ATOM 647 N N . ALA A 1 83 ? 60.825 -15.381 -85.577 1.00 90.44 83 ALA A N 1
ATOM 648 C CA . ALA A 1 83 ? 59.818 -16.105 -84.799 1.00 90.44 83 ALA A CA 1
ATOM 649 C C . ALA A 1 83 ? 59.914 -15.781 -83.296 1.00 90.44 83 ALA A C 1
ATOM 651 O O . ALA A 1 83 ? 58.913 -15.468 -82.666 1.00 90.44 83 ALA A O 1
ATOM 652 N N . LEU A 1 84 ? 61.130 -15.743 -82.735 1.00 89.69 84 LEU A N 1
ATOM 653 C CA . LEU A 1 84 ? 61.334 -15.359 -81.334 1.00 89.69 84 LEU A CA 1
ATOM 654 C C . LEU A 1 84 ? 60.930 -13.905 -81.048 1.00 89.69 84 LEU A C 1
ATOM 656 O O . LEU A 1 84 ? 60.399 -13.619 -79.979 1.00 89.69 84 LEU A O 1
ATOM 660 N N . ILE A 1 85 ? 61.180 -12.974 -81.973 1.00 92.38 85 ILE A N 1
ATOM 661 C CA . ILE A 1 85 ? 60.742 -11.578 -81.825 1.00 92.38 85 ILE A CA 1
ATOM 662 C C . ILE A 1 85 ? 59.213 -11.486 -81.877 1.00 92.38 85 ILE A C 1
ATOM 664 O O . ILE A 1 85 ? 58.634 -10.758 -81.074 1.00 92.38 85 ILE A O 1
ATOM 668 N N . GLU A 1 86 ? 58.563 -12.223 -82.778 1.00 92.56 86 GLU A N 1
ATOM 669 C CA . GLU A 1 86 ? 57.099 -12.307 -82.850 1.00 92.56 86 GLU A CA 1
ATOM 670 C C . GLU A 1 86 ? 56.510 -12.865 -81.546 1.00 92.56 86 GLU A C 1
ATOM 672 O O . GLU A 1 86 ? 55.618 -12.236 -80.977 1.00 92.56 86 GLU A O 1
ATOM 677 N N . ASP A 1 87 ? 57.075 -13.944 -80.999 1.00 91.62 87 ASP A N 1
ATOM 678 C CA . ASP A 1 87 ? 56.661 -14.512 -79.709 1.00 91.62 87 ASP A CA 1
ATOM 679 C C . ASP A 1 87 ? 56.865 -13.528 -78.546 1.00 91.62 87 ASP A C 1
ATOM 681 O O . ASP A 1 87 ? 56.001 -13.395 -77.680 1.00 91.62 87 ASP A O 1
ATOM 685 N N . VAL A 1 88 ? 57.979 -12.787 -78.522 1.00 91.00 88 VAL A N 1
ATOM 686 C CA . VAL A 1 88 ? 58.220 -11.747 -77.507 1.00 91.00 88 VAL A CA 1
ATOM 687 C C . VAL A 1 88 ? 57.203 -10.613 -77.627 1.00 91.00 88 VAL A C 1
ATOM 689 O O . VAL A 1 88 ? 56.722 -10.131 -76.602 1.00 91.00 88 VAL A O 1
ATOM 692 N N . ILE A 1 89 ? 56.848 -10.193 -78.844 1.00 92.19 89 ILE A N 1
ATOM 693 C CA . ILE A 1 89 ? 55.825 -9.162 -79.064 1.00 92.19 89 ILE A CA 1
ATOM 694 C C . ILE A 1 89 ? 54.452 -9.665 -78.606 1.00 92.19 89 ILE A C 1
ATOM 696 O O . ILE A 1 89 ? 53.732 -8.925 -77.933 1.00 92.19 89 ILE A O 1
ATOM 700 N N . LEU A 1 90 ? 54.096 -10.913 -78.926 1.00 92.44 90 LEU A N 1
ATOM 701 C CA . LEU A 1 90 ? 52.850 -11.532 -78.470 1.00 92.44 90 LEU A CA 1
ATOM 702 C C . LEU A 1 90 ? 52.800 -11.604 -76.940 1.00 92.44 90 LEU A C 1
ATOM 704 O O . LEU A 1 90 ? 51.842 -11.122 -76.345 1.00 92.44 90 LEU A O 1
ATOM 708 N N . LEU A 1 91 ? 53.868 -12.077 -76.292 1.00 91.88 91 LEU A N 1
ATOM 709 C CA . LEU A 1 91 ? 53.966 -12.129 -74.830 1.00 91.88 91 LEU A CA 1
ATOM 710 C C . LEU A 1 91 ? 53.898 -10.742 -74.179 1.00 91.88 91 LEU A C 1
ATOM 712 O O . LEU A 1 91 ? 53.267 -10.577 -73.136 1.00 91.88 91 LEU A O 1
ATOM 716 N N . GLN A 1 92 ? 54.531 -9.727 -74.775 1.00 90.12 92 GLN A N 1
ATOM 717 C CA . GLN A 1 92 ? 54.435 -8.345 -74.298 1.00 90.12 92 GLN A CA 1
ATOM 718 C C . GLN A 1 92 ? 53.007 -7.806 -74.411 1.00 90.12 92 GLN A C 1
ATOM 720 O O . GLN A 1 92 ? 52.543 -7.112 -73.504 1.00 90.12 92 GLN A O 1
ATOM 725 N N . ASN A 1 93 ? 52.303 -8.136 -75.495 1.00 92.38 93 ASN A N 1
ATOM 726 C CA . ASN A 1 93 ? 50.914 -7.743 -75.691 1.00 92.38 93 ASN A CA 1
ATOM 727 C C . ASN A 1 93 ? 49.982 -8.460 -74.700 1.00 92.38 93 ASN A C 1
ATOM 729 O O . ASN A 1 93 ? 49.182 -7.808 -74.029 1.00 92.38 93 ASN A O 1
ATOM 733 N N . ASP A 1 94 ? 50.147 -9.770 -74.516 1.00 92.12 94 ASP A N 1
ATOM 734 C CA . ASP A 1 94 ? 49.393 -10.556 -73.534 1.00 92.12 94 ASP A CA 1
ATOM 735 C C . ASP A 1 94 ? 49.619 -10.040 -72.109 1.00 92.12 94 ASP A C 1
ATOM 737 O O . ASP A 1 94 ? 48.667 -9.887 -71.338 1.00 92.12 94 ASP A O 1
ATOM 741 N N . LEU A 1 95 ? 50.862 -9.680 -71.766 1.00 90.69 95 LEU A N 1
ATOM 742 C CA . LEU A 1 95 ? 51.188 -9.059 -70.485 1.00 90.69 95 LEU A CA 1
ATOM 743 C C . LEU A 1 95 ? 50.509 -7.692 -70.328 1.00 90.69 95 LEU A C 1
ATOM 745 O O . LEU A 1 95 ? 49.950 -7.409 -69.268 1.00 90.69 95 LEU A O 1
ATOM 749 N N . ALA A 1 96 ? 50.518 -6.852 -71.366 1.00 93.50 96 ALA A N 1
ATOM 750 C CA . ALA A 1 96 ? 49.857 -5.549 -71.339 1.00 93.50 96 ALA A CA 1
ATOM 751 C C . ALA A 1 96 ? 48.334 -5.684 -71.155 1.00 93.50 96 ALA A C 1
ATOM 753 O O . ALA A 1 96 ? 47.740 -4.965 -70.346 1.00 93.50 96 ALA A O 1
ATOM 754 N N . ILE A 1 97 ? 47.706 -6.640 -71.846 1.00 94.00 97 ILE A N 1
ATOM 755 C CA . ILE A 1 97 ? 46.278 -6.953 -71.703 1.00 94.00 97 ILE A CA 1
ATOM 756 C C . ILE A 1 97 ? 45.984 -7.493 -70.298 1.00 94.00 97 ILE A C 1
ATOM 758 O O . ILE A 1 97 ? 45.027 -7.050 -69.661 1.00 94.00 97 ILE A O 1
ATOM 762 N N . SER A 1 98 ? 46.812 -8.406 -69.782 1.00 93.62 98 SER A N 1
ATOM 763 C CA . SER A 1 98 ? 46.664 -8.966 -68.434 1.00 93.62 98 SER A CA 1
ATOM 764 C C . SER A 1 98 ? 46.803 -7.898 -67.348 1.00 93.62 98 SER A C 1
ATOM 766 O O . SER A 1 98 ? 46.004 -7.868 -66.412 1.00 93.62 98 SER A O 1
ATOM 768 N N . LEU A 1 99 ? 47.777 -6.991 -67.471 1.00 90.81 99 LEU A N 1
ATOM 769 C CA . LEU A 1 99 ? 47.953 -5.866 -66.548 1.00 90.81 99 LEU A CA 1
ATOM 770 C C . LEU A 1 99 ? 46.743 -4.934 -66.571 1.00 90.81 99 LEU A C 1
ATOM 772 O O . LEU A 1 99 ? 46.279 -4.514 -65.513 1.00 90.81 99 LEU A O 1
ATOM 776 N N . ARG A 1 100 ? 46.198 -4.649 -67.758 1.00 94.12 100 ARG A N 1
ATOM 777 C CA . ARG A 1 100 ? 44.994 -3.826 -67.893 1.00 94.12 100 ARG A CA 1
ATOM 778 C C . ARG A 1 100 ? 43.784 -4.480 -67.224 1.00 94.12 100 ARG A C 1
ATOM 780 O O . ARG A 1 100 ? 43.153 -3.840 -66.393 1.00 94.12 100 ARG A O 1
ATOM 787 N N . ARG A 1 101 ? 43.533 -5.769 -67.485 1.00 93.69 101 ARG A N 1
ATOM 788 C CA . ARG A 1 101 ? 42.461 -6.537 -66.820 1.00 93.69 101 ARG A CA 1
ATOM 789 C C . ARG A 1 101 ? 42.628 -6.573 -65.302 1.00 93.69 101 ARG A C 1
ATOM 791 O O . ARG A 1 101 ? 41.656 -6.400 -64.573 1.00 93.69 101 ARG A O 1
ATOM 798 N N . SER A 1 102 ? 43.855 -6.766 -64.818 1.00 91.88 102 SER A N 1
ATOM 799 C CA . SER A 1 102 ? 44.148 -6.746 -63.382 1.00 91.88 102 SER A CA 1
ATOM 800 C C . SER A 1 102 ? 43.886 -5.373 -62.761 1.00 91.88 102 SER A C 1
ATOM 802 O O . SER A 1 102 ? 43.437 -5.306 -61.620 1.00 91.88 102 SER A O 1
ATOM 804 N N . LEU A 1 103 ? 44.161 -4.287 -63.487 1.00 92.31 103 LEU A N 1
ATOM 805 C CA . LEU A 1 103 ? 43.920 -2.925 -63.020 1.00 92.31 103 LEU A CA 1
ATOM 806 C C . LEU A 1 103 ? 42.424 -2.589 -62.996 1.00 92.31 103 LEU A C 1
ATOM 808 O O . LEU A 1 103 ? 41.962 -1.981 -62.032 1.00 92.31 103 LEU A O 1
ATOM 812 N N . ASP A 1 104 ? 41.671 -3.037 -64.000 1.00 93.56 104 ASP A N 1
ATOM 813 C CA . ASP A 1 104 ? 40.211 -2.916 -64.031 1.00 93.56 104 ASP A CA 1
ATOM 814 C C . ASP A 1 104 ? 39.582 -3.698 -62.863 1.00 93.56 104 ASP A C 1
ATOM 816 O O . ASP A 1 104 ? 38.827 -3.124 -62.081 1.00 93.56 104 ASP A O 1
ATOM 820 N N . THR A 1 105 ? 40.019 -4.944 -62.637 1.00 92.62 105 THR A N 1
ATOM 821 C CA . THR A 1 105 ? 39.583 -5.772 -61.492 1.00 92.62 105 THR A CA 1
ATOM 822 C C . THR A 1 105 ? 39.898 -5.099 -60.150 1.00 92.62 105 THR A C 1
ATOM 824 O O . THR A 1 105 ? 39.064 -5.063 -59.249 1.00 92.62 105 THR A O 1
ATOM 827 N N . LEU A 1 106 ? 41.091 -4.509 -60.006 1.00 91.31 106 LEU A N 1
ATOM 828 C CA . LEU A 1 106 ? 41.480 -3.791 -58.788 1.00 91.31 106 LEU A CA 1
ATOM 829 C C . LEU A 1 106 ? 40.615 -2.542 -58.553 1.00 91.31 106 LEU A C 1
ATOM 831 O O . LEU A 1 106 ? 40.325 -2.192 -57.407 1.00 91.31 106 LEU A O 1
ATOM 835 N N . ASN A 1 107 ? 40.226 -1.840 -59.617 1.00 93.44 107 ASN A N 1
ATOM 836 C CA . ASN A 1 107 ? 39.355 -0.672 -59.515 1.00 93.44 107 ASN A CA 1
ATOM 837 C C . ASN A 1 107 ? 37.920 -1.068 -59.143 1.00 93.44 107 ASN A C 1
ATOM 839 O O . ASN A 1 107 ? 37.316 -0.406 -58.297 1.00 93.44 107 ASN A O 1
ATOM 843 N N . GLU A 1 108 ? 37.405 -2.161 -59.706 1.00 91.75 108 GLU A N 1
ATOM 844 C CA . GLU A 1 108 ? 36.122 -2.750 -59.310 1.00 91.75 108 GLU A CA 1
ATOM 845 C C . GLU A 1 108 ? 36.135 -3.167 -57.835 1.00 91.75 108 GLU A C 1
ATOM 847 O O . GLU A 1 108 ? 35.230 -2.799 -57.086 1.00 91.75 108 GLU A O 1
ATOM 852 N N . GLU A 1 109 ? 37.199 -3.831 -57.370 1.00 87.69 109 GLU A N 1
ATOM 853 C CA . GLU A 1 109 ? 37.333 -4.228 -55.966 1.00 87.69 109 GLU A CA 1
ATOM 854 C C . GLU A 1 109 ? 37.391 -3.012 -55.028 1.00 87.69 109 GLU A C 1
ATOM 856 O O . GLU A 1 109 ? 36.739 -2.995 -53.983 1.00 87.69 109 GLU A O 1
ATOM 861 N N . LYS A 1 110 ? 38.120 -1.951 -55.400 1.00 92.62 110 LYS A N 1
ATOM 862 C CA . LYS A 1 110 ? 38.138 -0.692 -54.635 1.00 92.62 110 LYS A CA 1
ATOM 863 C C . LYS A 1 110 ? 36.755 -0.049 -54.557 1.00 92.62 110 LYS A C 1
ATOM 865 O O . LYS A 1 110 ? 36.378 0.437 -53.493 1.00 92.62 110 LYS A O 1
ATOM 870 N N . SER A 1 111 ? 36.006 -0.053 -55.659 1.00 92.38 111 SER A N 1
ATOM 871 C CA . SER A 1 111 ? 34.636 0.462 -55.689 1.00 92.38 111 SER A CA 1
ATOM 872 C C . SER A 1 111 ? 33.709 -0.372 -54.798 1.00 92.38 111 SER A C 1
ATOM 874 O O . SER A 1 111 ? 33.002 0.184 -53.958 1.00 92.38 111 SER A O 1
ATOM 876 N N . ALA A 1 112 ? 33.789 -1.703 -54.887 1.00 90.38 112 ALA A N 1
ATOM 877 C CA . ALA A 1 112 ? 33.023 -2.619 -54.046 1.00 90.38 112 ALA A CA 1
ATOM 878 C C . ALA A 1 112 ? 33.355 -2.455 -52.552 1.00 90.38 112 ALA A C 1
ATOM 880 O O . ALA A 1 112 ? 32.445 -2.395 -51.724 1.00 90.38 112 ALA A O 1
ATOM 881 N N . ARG A 1 113 ? 34.640 -2.306 -52.196 1.00 93.00 113 ARG A N 1
ATOM 882 C CA . ARG A 1 113 ? 35.075 -2.029 -50.815 1.00 93.00 113 ARG A CA 1
ATOM 883 C C . ARG A 1 113 ? 34.500 -0.719 -50.286 1.00 93.00 113 ARG A C 1
ATOM 885 O O . ARG A 1 113 ? 34.012 -0.700 -49.162 1.00 93.00 113 ARG A O 1
ATOM 892 N N . LEU A 1 114 ? 34.504 0.346 -51.090 1.00 93.12 114 LEU A N 1
ATOM 893 C CA . LEU A 1 114 ? 33.925 1.632 -50.694 1.00 93.12 114 LEU A CA 1
ATOM 894 C C . LEU A 1 114 ? 32.410 1.521 -50.445 1.00 93.12 114 LEU A C 1
ATOM 896 O O . LEU A 1 114 ? 31.897 2.085 -49.479 1.00 93.12 114 LEU A O 1
ATOM 900 N N . ILE A 1 115 ? 31.690 0.770 -51.285 1.00 93.25 115 ILE A N 1
ATOM 901 C CA . ILE A 1 115 ? 30.254 0.507 -51.099 1.00 93.25 115 ILE A CA 1
ATOM 902 C C . ILE A 1 115 ? 30.013 -0.275 -49.800 1.00 93.25 115 ILE A C 1
ATOM 904 O O . ILE A 1 115 ? 29.139 0.095 -49.017 1.00 93.25 115 ILE A O 1
ATOM 908 N N . LEU A 1 116 ? 30.803 -1.321 -49.539 1.00 91.88 116 LEU A N 1
ATOM 909 C CA . LEU A 1 116 ? 30.709 -2.103 -48.303 1.00 91.88 116 LEU A CA 1
ATOM 910 C C . LEU A 1 116 ? 31.010 -1.261 -47.059 1.00 91.88 116 LEU A C 1
ATOM 912 O O . LEU A 1 116 ? 30.289 -1.364 -46.070 1.00 91.88 116 LEU A O 1
ATOM 916 N N . GLU A 1 117 ? 32.023 -0.396 -47.111 1.00 93.31 117 GLU A N 1
ATOM 917 C CA . GLU A 1 117 ? 32.363 0.507 -46.010 1.00 93.31 117 GLU A CA 1
ATOM 918 C C . GLU A 1 117 ? 31.215 1.482 -45.706 1.00 93.31 117 GLU A C 1
ATOM 920 O O . GLU A 1 117 ? 30.846 1.672 -44.546 1.00 93.31 117 GLU A O 1
ATOM 925 N N . ASN A 1 118 ? 30.596 2.056 -46.742 1.00 93.12 118 ASN A N 1
ATOM 926 C CA . ASN A 1 118 ? 29.440 2.938 -46.582 1.00 93.12 118 ASN A CA 1
ATOM 927 C C . ASN A 1 118 ? 28.221 2.195 -46.018 1.00 93.12 118 ASN A C 1
ATOM 929 O O . ASN A 1 118 ? 27.555 2.708 -45.118 1.00 93.12 118 ASN A O 1
ATOM 933 N N . ASN A 1 119 ? 27.960 0.971 -46.484 1.00 93.12 119 ASN A N 1
ATOM 934 C CA . ASN A 1 119 ? 26.889 0.130 -45.946 1.00 93.12 119 ASN A CA 1
ATOM 935 C C . ASN A 1 119 ? 27.131 -0.215 -44.473 1.00 93.12 119 ASN A C 1
ATOM 937 O O . ASN A 1 119 ? 26.200 -0.152 -43.673 1.00 93.12 119 ASN A O 1
ATOM 941 N N . TYR A 1 120 ? 28.374 -0.522 -44.096 1.00 92.44 120 TYR A N 1
ATOM 942 C CA . TYR A 1 120 ? 28.737 -0.794 -42.707 1.00 92.44 120 TYR A CA 1
ATOM 943 C C . TYR A 1 120 ? 28.539 0.440 -41.818 1.00 92.44 120 TYR A C 1
ATOM 945 O O . TYR A 1 120 ? 27.956 0.336 -40.739 1.00 92.44 120 TYR A O 1
ATOM 953 N N . LYS A 1 121 ? 28.951 1.628 -42.284 1.00 93.75 121 LYS A N 1
ATOM 954 C CA . LYS A 1 121 ? 28.709 2.896 -41.575 1.00 93.75 121 LYS A CA 1
ATOM 955 C C . LYS A 1 121 ? 27.214 3.149 -41.371 1.00 93.75 121 LYS A C 1
ATOM 957 O O . LYS A 1 121 ? 26.803 3.434 -40.249 1.00 93.75 121 LYS A O 1
ATOM 962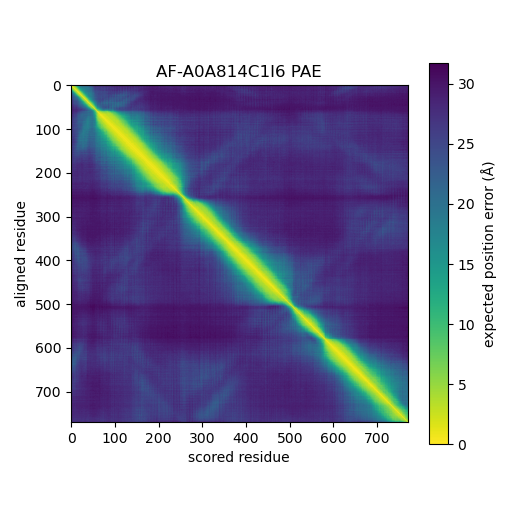 N N . PHE A 1 122 ? 26.405 2.968 -42.415 1.00 94.38 122 PHE A N 1
ATOM 963 C CA . PHE A 1 122 ? 24.950 3.123 -42.340 1.00 94.38 122 PHE A CA 1
ATOM 964 C C . PHE A 1 122 ? 24.301 2.120 -41.374 1.00 94.38 122 PHE A C 1
ATOM 966 O O . PHE A 1 122 ? 23.483 2.501 -40.538 1.00 94.38 122 PHE A O 1
ATOM 973 N N . GLN A 1 123 ? 24.691 0.842 -41.437 1.00 92.62 123 GLN A N 1
ATOM 974 C CA . GLN A 1 123 ? 24.202 -0.187 -40.514 1.00 92.62 123 GLN A CA 1
ATOM 975 C C . GLN A 1 123 ? 24.576 0.124 -39.062 1.00 92.62 123 GLN A C 1
ATOM 977 O O . GLN A 1 123 ? 23.743 -0.029 -38.169 1.00 92.62 123 GLN A O 1
ATOM 982 N N . ASN A 1 124 ? 25.798 0.599 -38.818 1.00 93.81 124 ASN A N 1
ATOM 983 C CA . ASN A 1 124 ? 26.251 0.961 -37.480 1.00 93.81 124 ASN A CA 1
ATOM 984 C C . ASN A 1 124 ? 25.484 2.179 -36.931 1.00 93.81 124 ASN A C 1
ATOM 986 O O . ASN A 1 124 ? 25.070 2.182 -35.772 1.00 93.81 124 ASN A O 1
ATOM 990 N N . GLU A 1 125 ? 25.207 3.184 -37.767 1.00 94.69 125 GLU A N 1
ATOM 991 C CA . GLU A 1 125 ? 24.359 4.319 -37.389 1.00 94.69 125 GLU A CA 1
ATOM 992 C C . GLU A 1 125 ? 22.923 3.874 -37.063 1.00 94.69 125 GLU A C 1
ATOM 994 O O . GLU A 1 125 ? 22.382 4.238 -36.016 1.00 94.69 125 GLU A O 1
ATOM 999 N N . ALA A 1 126 ? 22.323 3.024 -37.901 1.00 92.50 126 ALA A N 1
ATOM 1000 C CA . ALA A 1 126 ? 20.997 2.461 -37.651 1.00 92.50 126 ALA A CA 1
ATOM 1001 C C . ALA A 1 126 ? 20.956 1.638 -36.348 1.00 92.50 126 ALA A C 1
ATOM 1003 O O . ALA A 1 126 ? 20.013 1.761 -35.563 1.00 92.50 126 ALA A O 1
ATOM 1004 N N . MET A 1 127 ? 22.001 0.851 -36.072 1.00 94.44 127 MET A N 1
ATOM 1005 C CA . MET A 1 127 ? 22.145 0.092 -34.828 1.00 94.44 127 MET A CA 1
ATOM 1006 C C . MET A 1 127 ? 22.253 1.017 -33.606 1.00 94.44 127 MET A C 1
ATOM 1008 O O . MET A 1 127 ? 21.593 0.777 -32.595 1.00 94.44 127 MET A O 1
ATOM 1012 N N . LEU A 1 128 ? 23.023 2.106 -33.691 1.00 92.88 128 LEU A N 1
ATOM 1013 C CA . LEU A 1 128 ? 23.106 3.112 -32.626 1.00 92.88 128 LEU A CA 1
ATOM 1014 C C . LEU A 1 128 ? 21.752 3.788 -32.371 1.00 92.88 128 LEU A C 1
ATOM 1016 O O . LEU A 1 128 ? 21.364 3.969 -31.213 1.00 92.88 128 LEU A O 1
ATOM 1020 N N . GLN A 1 129 ? 20.999 4.112 -33.426 1.00 93.75 129 GLN A N 1
ATOM 1021 C CA . GLN A 1 129 ? 19.649 4.667 -33.297 1.00 93.75 129 GLN A CA 1
ATOM 1022 C C . GLN A 1 129 ? 18.678 3.671 -32.647 1.00 93.75 129 GLN A C 1
ATOM 1024 O O . GLN A 1 129 ? 17.909 4.058 -31.760 1.00 93.75 129 GLN A O 1
ATOM 1029 N N . LEU A 1 130 ? 18.725 2.393 -33.038 1.00 92.44 130 LEU A N 1
ATOM 1030 C CA . LEU A 1 130 ? 17.921 1.328 -32.432 1.00 92.44 130 LEU A CA 1
ATOM 1031 C C . LEU A 1 130 ? 18.267 1.127 -30.955 1.00 92.44 130 LEU A C 1
ATOM 1033 O O . LEU A 1 130 ? 17.356 1.117 -30.133 1.00 92.44 130 LEU A O 1
ATOM 1037 N N . ASN A 1 131 ? 19.550 1.080 -30.594 1.00 91.25 131 ASN A N 1
ATOM 1038 C CA . ASN A 1 131 ? 19.985 0.999 -29.196 1.00 91.25 131 ASN A CA 1
ATOM 1039 C C . ASN A 1 131 ? 19.529 2.216 -28.380 1.00 91.25 131 ASN A C 1
ATOM 1041 O O . ASN A 1 131 ? 19.084 2.077 -27.242 1.00 91.25 131 ASN A O 1
ATOM 1045 N N . GLY A 1 132 ? 19.575 3.416 -28.967 1.00 92.44 132 GLY A N 1
ATOM 1046 C CA . GLY A 1 132 ? 19.041 4.623 -28.339 1.00 92.44 132 GLY A CA 1
ATOM 1047 C C . GLY A 1 132 ? 17.529 4.547 -28.097 1.00 92.44 132 GLY A C 1
ATOM 1048 O O . GLY A 1 132 ? 17.056 4.960 -27.038 1.00 92.44 132 GLY A O 1
ATOM 1049 N N . ARG A 1 133 ? 16.761 4.004 -29.050 1.00 95.06 133 ARG A N 1
ATOM 1050 C CA . ARG A 1 133 ? 15.315 3.770 -28.891 1.00 95.06 133 ARG A CA 1
ATOM 1051 C C . ARG A 1 133 ? 15.029 2.699 -27.841 1.00 95.06 133 ARG A C 1
ATOM 1053 O O . ARG A 1 133 ? 14.178 2.941 -26.991 1.00 95.06 133 ARG A O 1
ATOM 1060 N N . LEU A 1 134 ? 15.763 1.587 -27.870 1.00 91.69 134 LEU A N 1
ATOM 1061 C CA . LEU A 1 134 ? 15.636 0.483 -26.920 1.00 91.69 134 LEU A CA 1
ATOM 1062 C C . LEU A 1 134 ? 15.867 0.969 -25.486 1.00 91.69 134 LEU A C 1
ATOM 1064 O O . LEU A 1 134 ? 15.020 0.762 -24.623 1.00 91.69 134 LEU A O 1
ATOM 1068 N N . LYS A 1 135 ? 16.941 1.731 -25.262 1.00 95.62 135 LYS A N 1
ATOM 1069 C CA . LYS A 1 135 ? 17.239 2.306 -23.949 1.00 95.62 135 LYS A CA 1
ATOM 1070 C C . LYS A 1 135 ? 16.118 3.218 -23.440 1.00 95.62 135 LYS A C 1
ATOM 1072 O O . LYS A 1 135 ? 15.718 3.115 -22.289 1.00 95.62 135 LYS A O 1
ATOM 1077 N N . ARG A 1 136 ? 15.555 4.081 -24.296 1.00 94.06 136 ARG A N 1
ATOM 1078 C CA . ARG A 1 136 ? 14.411 4.929 -23.905 1.00 94.06 136 ARG A CA 1
ATOM 1079 C C . ARG A 1 136 ? 13.177 4.098 -23.555 1.00 94.06 136 ARG A C 1
ATOM 1081 O O . ARG A 1 136 ? 12.467 4.448 -22.621 1.00 94.06 136 ARG A O 1
ATOM 1088 N N . THR A 1 137 ? 12.906 3.020 -24.293 1.00 93.44 137 THR A N 1
ATOM 1089 C CA . THR A 1 137 ? 11.789 2.120 -23.968 1.00 93.44 137 THR A CA 1
ATOM 1090 C C . THR A 1 137 ? 12.026 1.340 -22.676 1.00 93.44 137 THR A C 1
ATOM 1092 O O . THR A 1 137 ? 11.077 1.140 -21.927 1.00 93.44 137 THR A O 1
ATOM 1095 N N . GLU A 1 138 ? 13.269 0.959 -22.371 1.00 93.50 138 GLU A N 1
ATOM 1096 C CA . GLU A 1 138 ? 13.643 0.349 -21.089 1.00 93.50 138 GLU A CA 1
ATOM 1097 C C . GLU A 1 138 ? 13.465 1.331 -19.924 1.00 93.50 138 GLU A C 1
ATOM 1099 O O . GLU A 1 138 ? 12.880 0.966 -18.905 1.00 93.50 138 GLU A O 1
ATOM 1104 N N . ASP A 1 139 ? 13.890 2.587 -20.090 1.00 93.12 139 ASP A N 1
ATOM 1105 C CA . ASP A 1 139 ? 13.703 3.640 -19.086 1.00 93.12 139 ASP A CA 1
ATOM 1106 C C . ASP A 1 139 ? 12.206 3.901 -18.819 1.00 93.12 139 ASP A C 1
ATOM 1108 O O . ASP A 1 139 ? 11.797 4.018 -17.661 1.00 93.12 139 ASP A O 1
ATOM 1112 N N . LEU A 1 140 ? 11.370 3.933 -19.867 1.00 94.38 140 LEU A N 1
ATOM 1113 C CA . LEU A 1 140 ? 9.910 4.056 -19.739 1.00 94.38 140 LEU A CA 1
ATOM 1114 C C . LEU A 1 140 ? 9.289 2.840 -19.036 1.00 94.38 140 LEU A C 1
ATOM 1116 O O . LEU A 1 140 ? 8.502 3.009 -18.109 1.00 94.38 140 LEU A O 1
ATOM 1120 N N . LEU A 1 141 ? 9.692 1.618 -19.401 1.00 93.31 141 LEU A N 1
ATOM 1121 C CA . LEU A 1 141 ? 9.254 0.392 -18.720 1.00 93.31 141 LEU A CA 1
ATOM 1122 C C . LEU A 1 141 ? 9.628 0.392 -17.233 1.00 93.31 141 LEU A C 1
ATOM 1124 O O . LEU A 1 141 ? 8.849 -0.057 -16.389 1.00 93.31 141 LEU A O 1
ATOM 1128 N N . GLN A 1 142 ? 10.812 0.899 -16.893 1.00 94.62 142 GLN A N 1
ATOM 1129 C CA . GLN A 1 142 ? 11.249 1.013 -15.507 1.00 94.62 142 GLN A CA 1
ATOM 1130 C C . GLN A 1 142 ? 10.429 2.061 -14.737 1.00 94.62 142 GLN A C 1
ATOM 1132 O O . GLN A 1 142 ? 10.078 1.828 -13.578 1.00 94.62 142 GLN A O 1
ATOM 1137 N N . GLN A 1 143 ? 10.075 3.184 -15.370 1.00 94.00 143 GLN A N 1
ATOM 1138 C CA . GLN A 1 143 ? 9.158 4.174 -14.793 1.00 94.00 143 GLN A CA 1
ATOM 1139 C C . GLN A 1 143 ? 7.761 3.582 -14.558 1.00 94.00 143 GLN A C 1
ATOM 1141 O O . GLN A 1 143 ? 7.236 3.712 -13.450 1.00 94.00 143 GLN A O 1
ATOM 1146 N N . ASP A 1 144 ? 7.205 2.859 -15.532 1.00 91.00 144 ASP A N 1
ATOM 1147 C CA . ASP A 1 144 ? 5.909 2.181 -15.404 1.00 91.00 144 ASP A CA 1
ATOM 1148 C C . ASP A 1 144 ? 5.929 1.134 -14.286 1.00 91.00 144 ASP A C 1
ATOM 1150 O O . ASP A 1 144 ? 4.997 1.046 -13.485 1.00 91.00 144 ASP A O 1
ATOM 1154 N N . ARG A 1 145 ? 7.025 0.377 -14.154 1.00 93.81 145 ARG A N 1
ATOM 1155 C CA . ARG A 1 145 ? 7.211 -0.575 -13.052 1.00 93.81 145 ARG A CA 1
ATOM 1156 C C . ARG 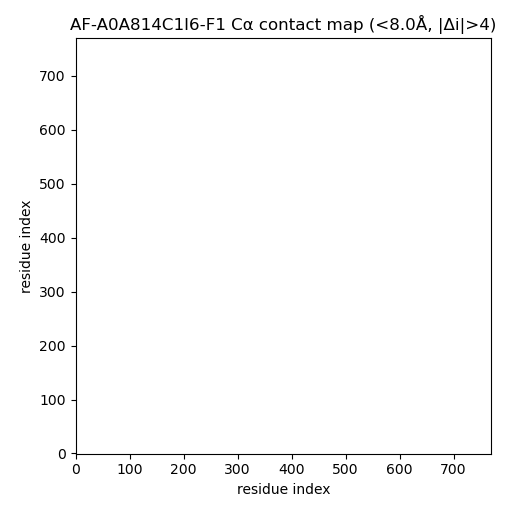A 1 145 ? 7.193 0.119 -11.688 1.00 93.81 145 ARG A C 1
ATOM 1158 O O . ARG A 1 145 ? 6.544 -0.379 -10.766 1.00 93.81 145 ARG A O 1
ATOM 1165 N N . ASN A 1 146 ? 7.865 1.261 -11.556 1.00 92.44 146 ASN A N 1
ATOM 1166 C CA . ASN A 1 146 ? 7.873 2.053 -10.323 1.00 92.44 146 ASN A CA 1
ATOM 1167 C C . ASN A 1 146 ? 6.486 2.655 -10.018 1.00 92.44 146 ASN A C 1
ATOM 1169 O O . ASN A 1 146 ? 6.043 2.653 -8.863 1.00 92.44 146 ASN A O 1
ATOM 1173 N N . ALA A 1 147 ? 5.766 3.116 -11.045 1.00 93.12 147 ALA A N 1
ATOM 1174 C CA . ALA A 1 147 ? 4.391 3.596 -10.919 1.00 93.12 147 ALA A CA 1
ATOM 1175 C C . ALA A 1 147 ? 3.444 2.466 -10.479 1.00 93.12 147 ALA A C 1
ATOM 1177 O O . ALA A 1 147 ? 2.637 2.641 -9.564 1.00 93.12 147 ALA A O 1
ATOM 1178 N N . MET A 1 148 ? 3.596 1.271 -11.055 1.00 91.94 148 MET A N 1
ATOM 1179 C CA . MET A 1 148 ? 2.816 0.089 -10.692 1.00 91.94 148 MET A CA 1
ATOM 1180 C C . MET A 1 148 ? 3.102 -0.364 -9.255 1.00 91.94 148 MET A C 1
ATOM 1182 O O . MET A 1 148 ? 2.171 -0.676 -8.516 1.00 91.94 148 MET A O 1
ATOM 1186 N N . GLN A 1 149 ? 4.362 -0.337 -8.810 1.00 92.50 149 GLN A N 1
ATOM 1187 C CA . GLN A 1 149 ? 4.708 -0.605 -7.410 1.00 92.50 149 GLN A CA 1
ATOM 1188 C C . GLN A 1 149 ? 4.065 0.409 -6.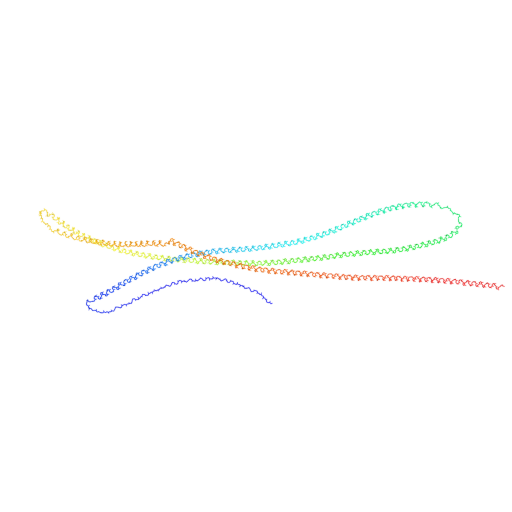454 1.00 92.50 149 GLN A C 1
ATOM 1190 O O . GLN A 1 149 ? 3.500 0.008 -5.434 1.00 92.50 149 GLN A O 1
ATOM 1195 N N . SER A 1 150 ? 4.072 1.697 -6.810 1.00 92.75 150 SER A N 1
ATOM 1196 C CA . SER A 1 150 ? 3.388 2.748 -6.045 1.00 92.75 150 SER A CA 1
ATOM 1197 C C . SER A 1 150 ? 1.875 2.509 -5.958 1.00 92.75 150 SER A C 1
ATOM 1199 O O . SER A 1 150 ? 1.301 2.602 -4.872 1.00 92.75 150 SER A O 1
ATOM 1201 N N . MET A 1 151 ? 1.225 2.116 -7.061 1.00 91.50 151 MET A N 1
ATOM 1202 C CA . MET A 1 151 ? -0.202 1.759 -7.068 1.00 91.50 151 MET A CA 1
ATOM 1203 C C . MET A 1 151 ? -0.508 0.520 -6.218 1.00 91.50 151 MET A C 1
ATOM 1205 O O . MET A 1 151 ? -1.508 0.507 -5.501 1.00 91.50 151 MET A O 1
ATOM 1209 N N . ILE A 1 152 ? 0.351 -0.504 -6.240 1.00 92.81 152 ILE A N 1
ATOM 1210 C CA . ILE A 1 152 ? 0.202 -1.693 -5.385 1.00 92.81 152 ILE A CA 1
ATOM 1211 C C . ILE A 1 152 ? 0.296 -1.303 -3.905 1.00 92.81 152 ILE A C 1
ATOM 1213 O O . ILE A 1 152 ? -0.509 -1.767 -3.097 1.00 92.81 152 ILE A O 1
ATOM 1217 N N . MET A 1 153 ? 1.245 -0.438 -3.534 1.00 92.62 153 MET A N 1
ATOM 1218 C CA . MET A 1 153 ? 1.353 0.056 -2.157 1.00 92.62 153 MET A CA 1
ATOM 1219 C C . MET A 1 153 ? 0.131 0.883 -1.748 1.00 92.62 153 MET A C 1
ATOM 1221 O O . MET A 1 153 ? -0.416 0.662 -0.670 1.00 92.62 153 MET A O 1
ATOM 1225 N N . TYR A 1 154 ? -0.335 1.784 -2.615 1.00 93.12 154 TYR A N 1
ATOM 1226 C CA . TYR A 1 154 ? -1.550 2.561 -2.372 1.00 93.12 154 TYR A CA 1
ATOM 1227 C C . TYR A 1 154 ? -2.781 1.661 -2.188 1.00 93.12 154 TYR A C 1
ATOM 1229 O O . TYR A 1 154 ? -3.534 1.838 -1.233 1.00 93.12 154 TYR A O 1
ATOM 1237 N N . THR A 1 155 ? -2.935 0.643 -3.038 1.00 93.81 155 THR A N 1
ATOM 1238 C CA . THR A 1 155 ? -4.030 -0.336 -2.950 1.00 93.81 155 THR A CA 1
ATOM 1239 C C . THR A 1 155 ? -3.968 -1.115 -1.637 1.00 93.81 155 THR A C 1
ATOM 1241 O O . THR A 1 155 ? -4.974 -1.201 -0.941 1.00 93.81 155 THR A O 1
ATOM 1244 N N . ARG A 1 156 ? -2.784 -1.587 -1.220 1.00 92.88 156 ARG A N 1
ATOM 1245 C CA . ARG A 1 156 ? -2.606 -2.249 0.087 1.00 92.88 156 ARG A CA 1
ATOM 1246 C C . ARG A 1 156 ? -2.958 -1.340 1.262 1.00 92.88 156 ARG A C 1
ATOM 1248 O O . ARG A 1 156 ? -3.596 -1.786 2.212 1.00 92.88 156 ARG A O 1
ATOM 1255 N N . ASN A 1 157 ? -2.568 -0.067 1.205 1.00 91.69 157 ASN A N 1
ATOM 1256 C CA . ASN A 1 157 ? -2.897 0.902 2.251 1.00 91.69 157 ASN A CA 1
ATOM 1257 C C . ASN A 1 157 ? -4.408 1.179 2.311 1.00 91.69 157 ASN A C 1
ATOM 1259 O O . ASN A 1 157 ? -4.967 1.301 3.405 1.00 91.69 157 ASN A O 1
ATOM 1263 N N . LEU A 1 158 ? -5.081 1.242 1.157 1.00 91.75 158 LEU A N 1
ATOM 1264 C CA . LEU A 1 158 ? -6.540 1.337 1.077 1.00 91.75 158 LEU A CA 1
ATOM 1265 C C . LEU A 1 158 ? -7.224 0.087 1.636 1.00 91.75 158 LEU A C 1
ATOM 1267 O O . LEU A 1 158 ? -8.132 0.219 2.450 1.00 91.75 158 LEU A O 1
ATOM 1271 N N . GLU A 1 159 ? -6.774 -1.113 1.264 1.00 93.69 159 GLU A N 1
ATOM 1272 C CA . GLU A 1 159 ? -7.294 -2.382 1.790 1.00 93.69 159 GLU A CA 1
ATOM 1273 C C . GLU A 1 159 ? -7.131 -2.468 3.310 1.00 93.69 159 GLU A C 1
ATOM 1275 O O . GLU A 1 159 ? -8.063 -2.844 4.024 1.00 93.69 159 GLU A O 1
ATOM 1280 N N . GLN A 1 160 ? -5.972 -2.062 3.833 1.00 93.19 160 GLN A N 1
ATOM 1281 C CA . GLN A 1 160 ? -5.722 -2.019 5.270 1.00 93.19 160 GLN A CA 1
ATOM 1282 C C . GLN A 1 160 ? -6.624 -0.995 5.972 1.00 93.19 160 GLN A C 1
ATOM 1284 O O . GLN A 1 160 ? -7.206 -1.306 7.012 1.00 93.19 160 GLN A O 1
ATOM 1289 N N . SER A 1 161 ? -6.793 0.197 5.392 1.00 92.25 161 SER A N 1
ATOM 1290 C CA . SER A 1 161 ? -7.695 1.233 5.917 1.00 92.25 161 SER A CA 1
ATOM 1291 C C . SER A 1 161 ? -9.154 0.770 5.916 1.00 92.25 161 SER A C 1
ATOM 1293 O O . SER A 1 161 ? -9.856 0.954 6.908 1.00 92.25 161 SER A O 1
ATOM 1295 N N . LEU A 1 162 ? -9.598 0.103 4.846 1.00 92.69 162 LEU A N 1
ATOM 1296 C CA . LEU A 1 162 ? -10.935 -0.479 4.732 1.00 92.69 162 LEU A CA 1
ATOM 1297 C C . LEU A 1 162 ? -11.148 -1.596 5.758 1.00 92.69 162 LEU A C 1
ATOM 1299 O O . LEU A 1 162 ? -12.176 -1.625 6.428 1.00 92.69 162 LEU A O 1
ATOM 1303 N N . THR A 1 163 ? -10.164 -2.480 5.927 1.00 94.31 163 THR A N 1
ATOM 1304 C CA . THR A 1 163 ? -10.212 -3.564 6.920 1.00 94.31 163 THR A CA 1
ATOM 1305 C C . THR A 1 163 ? -10.300 -3.004 8.341 1.00 94.31 163 THR A C 1
ATOM 1307 O O . THR A 1 163 ? -11.068 -3.503 9.162 1.00 94.31 163 THR A O 1
ATOM 1310 N N . ASN A 1 164 ? -9.547 -1.943 8.642 1.00 90.56 164 ASN A N 1
ATOM 1311 C CA . ASN A 1 164 ? -9.620 -1.265 9.936 1.00 90.56 164 ASN A CA 1
ATOM 1312 C C . ASN A 1 164 ? -10.991 -0.607 10.145 1.00 90.56 164 ASN A C 1
ATOM 1314 O O . ASN A 1 164 ? -11.606 -0.820 11.186 1.00 90.56 164 ASN A O 1
ATOM 1318 N N . ALA A 1 165 ? -11.527 0.087 9.137 1.00 90.50 165 ALA A N 1
ATOM 1319 C CA . ALA A 1 165 ? -12.871 0.661 9.202 1.00 90.50 165 ALA A CA 1
ATOM 1320 C C . ALA A 1 165 ? -13.959 -0.412 9.405 1.00 90.50 165 ALA A C 1
ATOM 1322 O O . ALA A 1 165 ? -14.897 -0.210 10.176 1.00 90.50 165 ALA A O 1
ATOM 1323 N N . GLN A 1 166 ? -13.829 -1.577 8.762 1.00 90.81 166 GLN A N 1
ATOM 1324 C CA . GLN A 1 166 ? -14.727 -2.717 8.971 1.00 90.81 166 GLN A CA 1
ATOM 1325 C C . GLN A 1 166 ? -14.639 -3.272 10.398 1.00 90.81 166 GLN A C 1
ATOM 1327 O O . GLN A 1 166 ? -15.678 -3.550 10.999 1.00 90.81 166 GLN A O 1
ATOM 1332 N N . ARG A 1 167 ? -13.430 -3.400 10.966 1.00 92.00 167 ARG A N 1
ATOM 1333 C CA . ARG A 1 167 ? -13.255 -3.800 12.374 1.00 92.00 167 ARG A CA 1
ATOM 1334 C C . ARG A 1 167 ? -13.896 -2.796 13.325 1.00 92.00 167 ARG A C 1
ATOM 1336 O O . ARG A 1 167 ? -14.638 -3.210 14.210 1.00 92.00 167 ARG A O 1
ATOM 1343 N N . ASP A 1 168 ? -13.683 -1.501 13.111 1.00 92.19 168 ASP A N 1
ATOM 1344 C CA . ASP A 1 168 ? -14.280 -0.449 13.941 1.00 92.19 168 ASP A CA 1
ATOM 1345 C C . ASP A 1 168 ? -15.813 -0.475 13.876 1.00 92.19 168 ASP A C 1
ATOM 1347 O O . ASP A 1 168 ? -16.486 -0.340 14.900 1.00 92.19 168 ASP A O 1
ATOM 1351 N N . LEU A 1 169 ? -16.387 -0.698 12.688 1.00 93.12 169 LEU A N 1
ATOM 1352 C CA . LEU A 1 169 ? -17.830 -0.887 12.522 1.00 93.12 169 LEU A CA 1
ATOM 1353 C C . LEU A 1 169 ? -18.337 -2.125 13.265 1.00 93.12 169 LEU A C 1
ATOM 1355 O O . LEU A 1 169 ? -19.397 -2.066 13.890 1.00 93.12 169 LEU A O 1
ATOM 1359 N N . PHE A 1 170 ? -17.589 -3.228 13.230 1.00 93.56 170 PHE A N 1
ATOM 1360 C CA . PHE A 1 170 ? -17.947 -4.449 13.946 1.00 93.56 170 PHE A CA 1
ATOM 1361 C C . PHE A 1 170 ? -17.934 -4.235 15.465 1.00 93.56 170 PHE A C 1
ATOM 1363 O O . PHE A 1 170 ? -18.919 -4.547 16.130 1.00 93.56 170 PHE A O 1
ATOM 1370 N N . VAL A 1 171 ? -16.890 -3.596 16.002 1.00 92.56 171 VAL A N 1
ATOM 1371 C CA . VAL A 1 171 ? -16.795 -3.241 17.429 1.00 92.56 171 VAL A CA 1
ATOM 1372 C C . VAL A 1 171 ? -17.934 -2.305 17.845 1.00 92.56 171 VAL A C 1
ATOM 1374 O O . VAL A 1 171 ? -18.564 -2.515 18.882 1.00 92.56 171 VAL A O 1
ATOM 1377 N N . ARG A 1 172 ? -18.265 -1.293 17.028 1.00 92.50 172 ARG A N 1
ATOM 1378 C CA . ARG A 1 172 ? -19.420 -0.411 17.284 1.00 92.50 172 ARG A CA 1
ATOM 1379 C C . ARG A 1 172 ? -20.736 -1.184 17.300 1.00 92.50 172 ARG A C 1
ATOM 1381 O O . ARG A 1 172 ? -21.570 -0.922 18.164 1.00 92.50 172 ARG A O 1
ATOM 1388 N N . LYS A 1 173 ? -20.920 -2.132 16.378 1.00 94.12 173 LYS A N 1
ATOM 1389 C CA . LYS A 1 173 ? -22.111 -2.988 16.321 1.00 94.12 173 LYS A CA 1
ATOM 1390 C C . LYS A 1 173 ? -22.221 -3.880 17.559 1.00 94.12 173 LYS A C 1
ATOM 1392 O O . LYS A 1 173 ? -23.305 -3.970 18.125 1.00 94.12 173 LYS A O 1
ATOM 1397 N N . GLU A 1 174 ? -21.129 -4.498 18.006 1.00 93.19 174 GLU A N 1
ATOM 1398 C CA . GLU A 1 174 ? -21.110 -5.294 19.242 1.00 93.19 174 GLU A CA 1
ATOM 1399 C C . GLU A 1 174 ? -21.428 -4.446 20.478 1.00 93.19 174 GLU A C 1
ATOM 1401 O O . GLU A 1 174 ? -22.213 -4.862 21.329 1.00 93.19 174 GLU A O 1
ATOM 1406 N N . PHE A 1 175 ? -20.867 -3.237 20.565 1.00 92.69 175 PHE A N 1
ATOM 1407 C CA . PHE A 1 175 ? -21.171 -2.306 21.649 1.00 92.69 175 PHE A CA 1
ATOM 1408 C C . PHE A 1 175 ? -22.651 -1.899 21.654 1.00 92.69 175 PHE A C 1
ATOM 1410 O O . PHE A 1 175 ? -23.299 -1.925 22.698 1.00 92.69 175 PHE A O 1
ATOM 1417 N N . GLN A 1 176 ? -23.211 -1.573 20.484 1.00 92.50 176 GLN A N 1
ATOM 1418 C CA . GLN A 1 176 ? -24.636 -1.268 20.342 1.00 92.50 176 GLN A CA 1
ATOM 1419 C C . GLN A 1 176 ? -25.522 -2.465 20.700 1.00 92.50 176 GLN A C 1
ATOM 1421 O O . GLN A 1 176 ? -26.529 -2.272 21.372 1.00 92.50 176 GLN A O 1
ATOM 1426 N N . ALA A 1 177 ? -25.148 -3.684 20.302 1.00 93.69 177 ALA A N 1
ATOM 1427 C CA . ALA A 1 177 ? -25.882 -4.899 20.650 1.00 93.69 177 ALA A CA 1
ATOM 1428 C C . ALA A 1 177 ? -25.915 -5.120 22.170 1.00 93.69 177 ALA A C 1
ATOM 1430 O O . ALA A 1 177 ? -26.996 -5.276 22.730 1.00 93.69 177 ALA A O 1
ATOM 1431 N N . LYS A 1 178 ? -24.763 -5.009 22.848 1.00 93.75 178 LYS A N 1
ATOM 1432 C CA . LYS A 1 178 ? -24.691 -5.076 24.318 1.00 93.75 178 LYS A CA 1
ATOM 1433 C C . LYS A 1 178 ? -25.555 -4.009 24.981 1.00 93.75 178 LYS A C 1
ATOM 1435 O O . LYS A 1 178 ? -26.310 -4.315 25.895 1.00 93.75 178 LYS A O 1
ATOM 1440 N N . ARG A 1 179 ? -25.498 -2.769 24.486 1.00 94.75 179 ARG A N 1
ATOM 1441 C CA . ARG A 1 179 ? -26.328 -1.677 25.009 1.00 94.75 179 ARG A CA 1
ATOM 1442 C C . ARG A 1 179 ? -27.824 -1.945 24.830 1.00 94.75 179 ARG A C 1
ATOM 1444 O O . ARG A 1 179 ? -28.620 -1.568 25.682 1.00 94.75 179 ARG A O 1
ATOM 1451 N N . LEU A 1 180 ? -28.210 -2.568 23.721 1.00 93.69 180 LEU A N 1
ATOM 1452 C CA . LEU A 1 180 ? -29.596 -2.931 23.437 1.00 93.69 180 LEU A CA 1
ATOM 1453 C C . LEU A 1 180 ? -30.068 -4.050 24.377 1.00 93.69 180 LEU A C 1
ATOM 1455 O O . LEU A 1 180 ? -31.179 -3.968 24.893 1.00 93.69 180 LEU A O 1
ATOM 1459 N N . ASP A 1 181 ? -29.217 -5.036 24.661 1.00 94.69 181 ASP A N 1
ATOM 1460 C CA . ASP A 1 181 ? -29.509 -6.093 25.635 1.00 94.69 181 ASP A CA 1
ATOM 1461 C C . ASP A 1 181 ? -29.617 -5.545 27.068 1.00 94.69 181 ASP A C 1
ATOM 1463 O O . ASP A 1 181 ? -30.559 -5.886 27.777 1.00 94.69 181 ASP A O 1
ATOM 1467 N N . GLU A 1 182 ? -28.740 -4.620 27.476 1.00 93.50 182 GLU A N 1
ATOM 1468 C CA . GLU A 1 182 ? -28.869 -3.904 28.758 1.00 93.50 182 GLU A CA 1
ATOM 1469 C C . GLU A 1 182 ? -30.203 -3.151 28.864 1.00 93.50 182 GLU A C 1
ATOM 1471 O O . GLU A 1 182 ? -30.880 -3.219 29.887 1.00 93.50 182 GLU A O 1
ATOM 1476 N N . LEU A 1 183 ? -30.596 -2.432 27.806 1.00 92.81 183 LEU A N 1
ATOM 1477 C CA . LEU A 1 183 ? -31.863 -1.699 27.779 1.00 92.81 183 LEU A CA 1
ATOM 1478 C C . LEU A 1 183 ? -33.073 -2.638 27.820 1.00 92.81 183 LEU A C 1
ATOM 1480 O O . LEU A 1 183 ? -34.067 -2.298 28.454 1.00 92.81 183 LEU A O 1
ATOM 1484 N N . LYS A 1 184 ? -33.000 -3.814 27.185 1.00 95.19 184 LYS A N 1
ATOM 1485 C CA . LYS A 1 184 ? -34.045 -4.842 27.303 1.00 95.19 184 LYS A CA 1
ATOM 1486 C C . LYS A 1 184 ? -34.186 -5.330 28.740 1.00 95.19 184 LYS A C 1
ATOM 1488 O O . LYS A 1 184 ? -35.299 -5.333 29.245 1.00 95.19 184 LYS A O 1
ATOM 1493 N N . ILE A 1 185 ? -33.075 -5.648 29.409 1.00 95.94 185 ILE A N 1
ATOM 1494 C CA . ILE A 1 185 ? -33.091 -6.066 30.819 1.00 95.94 185 ILE A CA 1
ATOM 1495 C C . ILE A 1 185 ? -33.736 -4.979 31.690 1.00 95.94 185 ILE A C 1
ATOM 1497 O O . ILE A 1 185 ? -34.609 -5.278 32.496 1.00 95.94 185 ILE A O 1
ATOM 1501 N N . GLN A 1 186 ? -33.378 -3.707 31.484 1.00 94.88 186 GLN A N 1
ATOM 1502 C CA . GLN A 1 186 ? -33.993 -2.592 32.215 1.00 94.88 186 GLN A CA 1
ATOM 1503 C C . GLN A 1 186 ? -35.500 -2.463 31.948 1.00 94.88 186 GLN A C 1
ATOM 1505 O O . GLN A 1 186 ? -36.263 -2.171 32.867 1.00 94.88 186 GLN A O 1
ATOM 1510 N N . ILE A 1 187 ? -35.943 -2.669 30.704 1.00 94.44 187 ILE A N 1
ATOM 1511 C CA . ILE A 1 187 ? -37.371 -2.674 30.360 1.00 94.44 187 ILE A CA 1
ATOM 1512 C C . ILE A 1 187 ? -38.087 -3.820 31.079 1.00 94.44 187 ILE A C 1
ATOM 1514 O O . ILE A 1 187 ? -39.134 -3.582 31.678 1.00 94.44 187 ILE A O 1
ATOM 1518 N N . ASP A 1 188 ? -37.513 -5.022 31.075 1.00 95.81 188 ASP A N 1
ATOM 1519 C CA . ASP A 1 188 ? -38.086 -6.194 31.739 1.00 95.81 188 ASP A CA 1
ATOM 1520 C C . ASP A 1 188 ? -38.180 -5.986 33.264 1.00 95.81 188 ASP A C 1
ATOM 1522 O O . ASP A 1 188 ? -39.208 -6.287 33.874 1.00 95.81 188 ASP A O 1
ATOM 1526 N N . GLU A 1 189 ? -37.162 -5.384 33.889 1.00 94.88 189 GLU A N 1
ATOM 1527 C CA . GLU A 1 189 ? -37.175 -5.012 35.313 1.00 94.88 189 GLU A CA 1
ATOM 1528 C C . GLU A 1 189 ? -38.258 -3.972 35.639 1.00 94.88 189 GLU A C 1
ATOM 1530 O O . GLU A 1 189 ? -38.982 -4.105 36.633 1.00 94.88 189 GLU A O 1
ATOM 1535 N N . ILE A 1 190 ? -38.401 -2.938 34.802 1.00 94.00 190 ILE A N 1
ATOM 1536 C CA . ILE A 1 190 ? -39.455 -1.925 34.949 1.00 94.00 190 ILE A CA 1
ATOM 1537 C C . ILE A 1 190 ? -40.832 -2.570 34.789 1.00 94.00 190 ILE A C 1
ATOM 1539 O O . ILE A 1 190 ? -41.749 -2.248 35.547 1.00 94.00 190 ILE A O 1
ATOM 1543 N N . GLN A 1 191 ? -40.984 -3.488 33.837 1.00 95.75 191 GLN A N 1
ATOM 1544 C CA . GLN A 1 191 ? -42.239 -4.183 33.590 1.00 95.75 191 GLN A CA 1
ATOM 1545 C C . GLN A 1 191 ? -42.622 -5.083 34.769 1.00 95.75 191 GLN A C 1
ATOM 1547 O O . GLN A 1 191 ? -43.748 -4.994 35.257 1.00 95.75 191 GLN A O 1
ATOM 1552 N N . PHE A 1 192 ? -41.671 -5.838 35.318 1.00 95.94 192 PHE A N 1
ATOM 1553 C CA . PHE A 1 192 ? -41.876 -6.622 36.536 1.00 95.94 192 PHE A CA 1
ATOM 1554 C C . PHE A 1 192 ? -42.237 -5.741 37.745 1.00 95.94 192 PHE A C 1
ATOM 1556 O O . PHE A 1 192 ? -43.148 -6.051 38.516 1.00 95.94 192 PHE A O 1
ATOM 1563 N N . SER A 1 193 ? -41.555 -4.603 37.909 1.00 94.12 193 SER A N 1
ATOM 1564 C CA . SER A 1 193 ? -41.864 -3.627 38.962 1.00 94.12 193 SER A CA 1
ATOM 1565 C C . SER A 1 193 ? -43.277 -3.055 38.812 1.00 94.12 193 SER A C 1
ATOM 1567 O O . SER A 1 193 ? -44.020 -2.973 39.793 1.00 94.12 193 SER A O 1
ATOM 1569 N N . LYS A 1 194 ? -43.683 -2.720 37.580 1.00 96.31 194 LYS A N 1
ATOM 1570 C CA . LYS A 1 194 ? -45.036 -2.263 37.251 1.00 96.31 194 LYS A CA 1
ATOM 1571 C C . LYS A 1 194 ? -46.081 -3.317 37.621 1.00 96.31 194 LYS A C 1
ATOM 1573 O O . LYS A 1 194 ? -47.026 -2.984 38.328 1.00 96.31 194 LYS A O 1
ATOM 1578 N N . GLU A 1 195 ? -45.902 -4.568 37.201 1.00 95.31 195 GLU A N 1
ATOM 1579 C CA . GLU A 1 195 ? -46.826 -5.670 37.520 1.00 95.31 195 GLU A CA 1
ATOM 1580 C C . GLU A 1 195 ? -46.972 -5.862 39.038 1.00 95.31 195 GLU A C 1
ATOM 1582 O O . GLU A 1 195 ? -48.079 -6.004 39.561 1.00 95.31 195 GLU A O 1
ATOM 1587 N N . ARG A 1 196 ? -45.866 -5.774 39.785 1.00 95.38 196 ARG A N 1
ATOM 1588 C CA . ARG A 1 196 ? -45.882 -5.853 41.251 1.00 95.38 196 ARG A CA 1
ATOM 1589 C C . ARG A 1 196 ? -46.600 -4.666 41.901 1.00 95.38 196 ARG A C 1
ATOM 1591 O O . ARG A 1 196 ? -47.315 -4.848 42.886 1.00 95.38 196 ARG A O 1
ATOM 1598 N N . LEU A 1 197 ? -46.421 -3.455 41.371 1.00 92.88 197 LEU A N 1
ATOM 1599 C CA . LEU A 1 197 ? -47.145 -2.270 41.834 1.00 92.88 197 LEU A CA 1
ATOM 1600 C C . LEU A 1 197 ? -48.646 -2.369 41.541 1.00 92.88 197 LEU A C 1
ATOM 1602 O O . LEU A 1 197 ? -49.440 -2.001 42.402 1.00 92.88 197 LEU A O 1
ATOM 1606 N N . GLU A 1 198 ? -49.040 -2.902 40.385 1.00 94.44 198 GLU A N 1
ATOM 1607 C CA . GLU A 1 198 ? -50.446 -3.152 40.044 1.00 94.44 198 GLU A CA 1
ATOM 1608 C C . GLU A 1 198 ? -51.084 -4.180 40.992 1.00 94.44 198 GLU A C 1
ATOM 1610 O O . GLU A 1 198 ? -52.184 -3.947 41.497 1.00 94.44 198 GLU A O 1
ATOM 1615 N N . LEU A 1 199 ? -50.381 -5.272 41.317 1.00 94.94 199 LEU A N 1
ATOM 1616 C CA . LEU A 1 199 ? -50.835 -6.248 42.317 1.00 94.94 199 LEU A CA 1
ATOM 1617 C C . LEU A 1 199 ? -51.034 -5.609 43.699 1.00 94.94 199 LEU A C 1
ATOM 1619 O O . LEU A 1 199 ? -52.081 -5.795 44.322 1.00 94.94 199 LEU A O 1
ATOM 1623 N N . ASN A 1 200 ? -50.067 -4.812 44.157 1.00 93.69 200 ASN A N 1
ATOM 1624 C CA . ASN A 1 200 ? -50.163 -4.112 45.439 1.00 93.69 200 ASN A CA 1
ATOM 1625 C C . ASN A 1 200 ? -51.303 -3.083 45.452 1.00 93.69 200 ASN A C 1
ATOM 1627 O O . ASN A 1 200 ? -52.040 -2.997 46.432 1.00 93.69 200 ASN A O 1
ATOM 1631 N N . ALA A 1 201 ? -51.475 -2.320 44.369 1.00 93.19 201 ALA A N 1
ATOM 1632 C CA . ALA A 1 201 ? -52.565 -1.359 44.238 1.00 93.19 201 ALA A CA 1
ATOM 1633 C C . ALA A 1 201 ? -53.933 -2.055 44.304 1.00 93.19 201 ALA A C 1
ATOM 1635 O O . ALA A 1 201 ? -54.820 -1.593 45.019 1.00 93.19 201 ALA A O 1
ATOM 1636 N N . ASN A 1 202 ? -54.085 -3.202 43.634 1.00 94.62 202 ASN A N 1
ATOM 1637 C CA . ASN A 1 202 ? -55.304 -4.007 43.701 1.00 94.62 202 ASN A CA 1
ATOM 1638 C C . ASN A 1 202 ? -55.567 -4.554 45.115 1.00 94.62 202 ASN A C 1
ATOM 1640 O O . ASN A 1 202 ? -56.709 -4.509 45.572 1.00 94.62 202 ASN A O 1
ATOM 1644 N N . SER A 1 203 ? -54.527 -5.000 45.832 1.00 95.50 203 SER A N 1
ATOM 1645 C CA . SER A 1 203 ? -54.640 -5.418 47.240 1.00 95.50 203 SER A CA 1
ATOM 1646 C C . SER A 1 203 ? -55.134 -4.278 48.132 1.00 95.50 203 SER A C 1
ATOM 1648 O O . SER A 1 203 ? -56.094 -4.448 48.878 1.00 95.50 203 SER A O 1
ATOM 1650 N N . LEU A 1 204 ? -54.542 -3.085 48.004 1.00 92.69 204 LEU A N 1
ATOM 1651 C CA . LEU A 1 204 ? -54.939 -1.906 48.780 1.00 92.69 204 LEU A CA 1
ATOM 1652 C C . LEU A 1 204 ? -56.368 -1.451 48.462 1.00 92.69 204 LEU A C 1
ATOM 1654 O O . LEU A 1 204 ? -57.103 -1.057 49.364 1.00 92.69 204 LEU A O 1
ATOM 1658 N N . ILE A 1 205 ? -56.790 -1.520 47.196 1.00 95.50 205 ILE A N 1
ATOM 1659 C CA . ILE A 1 205 ? -58.179 -1.239 46.805 1.00 95.50 205 ILE A CA 1
ATOM 1660 C C . ILE A 1 205 ? -59.138 -2.197 47.520 1.00 95.50 205 ILE A C 1
ATOM 1662 O O . ILE A 1 205 ? -60.186 -1.765 48.004 1.00 95.50 205 ILE A O 1
ATOM 1666 N N . GLU A 1 206 ? -58.792 -3.481 47.609 1.00 95.56 206 GLU A N 1
ATOM 1667 C CA . GLU A 1 206 ? -59.622 -4.471 48.292 1.00 95.56 206 GLU A CA 1
ATOM 1668 C C . GLU A 1 206 ? -59.632 -4.263 49.814 1.00 95.56 206 GLU A C 1
ATOM 1670 O O . GLU A 1 206 ? -60.699 -4.277 50.428 1.00 95.56 206 GLU A O 1
ATOM 1675 N N . GLU A 1 207 ? -58.486 -3.947 50.422 1.00 93.56 207 GLU A N 1
ATOM 1676 C CA . GLU A 1 207 ? -58.400 -3.557 51.836 1.00 93.56 207 GLU A CA 1
ATOM 1677 C C . GLU A 1 207 ? -59.258 -2.324 52.148 1.00 93.56 207 GLU A C 1
ATOM 1679 O O . GLU A 1 207 ? -59.983 -2.315 53.146 1.00 93.56 207 GLU A O 1
ATOM 1684 N N . ILE A 1 208 ? -59.250 -1.308 51.277 1.00 92.38 208 ILE A N 1
ATOM 1685 C CA . ILE A 1 208 ? -60.103 -0.119 51.408 1.00 92.38 208 ILE A CA 1
ATOM 1686 C C . ILE A 1 208 ? -61.583 -0.497 51.329 1.00 92.38 208 ILE A C 1
ATOM 1688 O O . ILE A 1 208 ? -62.374 0.011 52.124 1.00 92.38 208 ILE A O 1
ATOM 1692 N N . LYS A 1 209 ? -61.987 -1.394 50.418 1.00 94.19 209 LYS A N 1
ATOM 1693 C CA . LYS A 1 209 ? -63.379 -1.877 50.369 1.00 94.19 209 LYS A CA 1
ATOM 1694 C C . LYS A 1 209 ? -63.763 -2.613 51.651 1.00 94.19 209 LYS A C 1
ATOM 1696 O O . LYS A 1 209 ? -64.841 -2.365 52.187 1.00 94.19 209 LYS A O 1
ATOM 1701 N N . ILE A 1 210 ? -62.888 -3.478 52.167 1.00 94.38 210 ILE A N 1
ATOM 1702 C CA . ILE A 1 210 ? -63.118 -4.206 53.422 1.00 94.38 210 ILE A CA 1
ATOM 1703 C C . ILE A 1 210 ? -63.252 -3.225 54.593 1.00 94.38 210 ILE A C 1
ATOM 1705 O O . ILE A 1 210 ? -64.180 -3.349 55.393 1.00 94.38 210 ILE A O 1
ATOM 1709 N N . LEU A 1 211 ? -62.360 -2.236 54.692 1.00 92.19 211 LEU A N 1
ATOM 1710 C CA . LEU A 1 211 ? -62.413 -1.193 55.719 1.00 92.19 211 LEU A CA 1
ATOM 1711 C C . LEU A 1 211 ? -63.681 -0.351 55.604 1.00 92.19 211 LEU A C 1
ATOM 1713 O O . LEU A 1 211 ? -64.341 -0.120 56.612 1.00 92.19 211 LEU A O 1
ATOM 1717 N N . LYS A 1 212 ? -64.064 0.052 54.390 1.00 94.31 212 LYS A N 1
ATOM 1718 C CA . LYS A 1 212 ? -65.312 0.777 54.142 1.00 94.31 212 LYS A CA 1
ATOM 1719 C C . LYS A 1 212 ? -66.522 -0.022 54.631 1.00 94.31 212 LYS A C 1
ATOM 1721 O O . LYS A 1 212 ? -67.326 0.517 55.384 1.00 94.31 212 LYS A O 1
ATOM 1726 N N . ASN A 1 213 ? -66.604 -1.310 54.294 1.00 92.94 213 ASN A N 1
ATOM 1727 C CA . ASN A 1 213 ? -67.680 -2.186 54.764 1.00 92.94 213 ASN A CA 1
ATOM 1728 C C . ASN A 1 213 ? -67.691 -2.317 56.299 1.00 92.94 213 ASN A C 1
ATOM 1730 O O . ASN A 1 213 ? -68.759 -2.313 56.907 1.00 92.94 213 ASN A O 1
ATOM 1734 N N . LYS A 1 214 ? -66.518 -2.402 56.948 1.00 93.88 214 LYS A N 1
ATOM 1735 C CA . LYS A 1 214 ? -66.414 -2.411 58.420 1.00 93.88 214 LYS A CA 1
ATOM 1736 C C . LYS A 1 214 ? -66.906 -1.105 59.040 1.00 93.88 214 LYS A C 1
ATOM 1738 O O . LYS A 1 214 ? -67.664 -1.156 60.000 1.00 93.88 214 LYS A O 1
ATOM 1743 N N . VAL A 1 215 ? -66.523 0.042 58.479 1.00 92.56 215 VAL A N 1
ATOM 1744 C CA . VAL A 1 215 ? -66.975 1.364 58.942 1.00 92.56 215 VAL A CA 1
ATOM 1745 C C . VAL A 1 215 ? -68.487 1.511 58.776 1.00 92.56 215 VAL A C 1
ATOM 1747 O O . VAL A 1 215 ? -69.154 1.994 59.686 1.00 92.56 215 VAL A O 1
ATOM 1750 N N . GLU A 1 216 ? -69.052 1.061 57.654 1.00 92.62 216 GLU A N 1
ATOM 1751 C CA . GLU A 1 216 ? -70.504 1.057 57.438 1.00 92.62 216 GLU A CA 1
ATOM 1752 C C . GLU A 1 216 ? -71.227 0.163 58.463 1.00 92.62 216 GLU A C 1
ATOM 1754 O O . GLU A 1 216 ? -72.232 0.582 59.039 1.00 92.62 216 GLU A O 1
ATOM 1759 N N . LEU A 1 217 ? -70.688 -1.024 58.770 1.00 92.56 217 LEU A N 1
ATOM 1760 C CA . LEU A 1 217 ? -71.219 -1.911 59.814 1.00 92.56 217 LEU A CA 1
ATOM 1761 C C . LEU A 1 217 ? -71.126 -1.296 61.218 1.00 92.56 217 LEU A C 1
ATOM 1763 O O . LEU A 1 217 ? -72.093 -1.348 61.979 1.00 92.56 217 LEU A O 1
ATOM 1767 N N . GLU A 1 218 ? -69.993 -0.691 61.575 1.00 90.44 218 GLU A N 1
ATOM 1768 C CA . GLU A 1 218 ? -69.829 0.002 62.856 1.00 90.44 218 GLU A CA 1
ATOM 1769 C C . GLU A 1 218 ? -70.757 1.214 62.969 1.00 90.44 218 GLU A C 1
ATOM 1771 O O . GLU A 1 218 ? -71.352 1.424 64.023 1.00 90.44 218 GLU A O 1
ATOM 1776 N N . ALA A 1 219 ? -70.960 1.968 61.886 1.00 91.38 219 ALA A N 1
ATOM 1777 C CA . ALA A 1 219 ? -71.917 3.069 61.852 1.00 91.38 219 ALA A CA 1
ATOM 1778 C C . ALA A 1 219 ? -73.357 2.582 62.090 1.00 91.38 219 ALA A C 1
ATOM 1780 O O . ALA A 1 219 ? -74.100 3.207 62.851 1.00 91.38 219 ALA A O 1
ATOM 1781 N N . ILE A 1 220 ? -73.752 1.445 61.502 1.00 91.88 220 ILE A N 1
ATOM 1782 C CA . ILE A 1 220 ? -75.049 0.802 61.775 1.00 91.88 220 ILE A CA 1
ATOM 1783 C C . ILE A 1 220 ? -75.148 0.394 63.255 1.00 91.88 220 ILE A C 1
ATOM 1785 O O . ILE A 1 220 ? -76.147 0.705 63.907 1.00 91.88 220 ILE A O 1
ATOM 1789 N N . ASN A 1 221 ? -74.107 -0.234 63.811 1.00 90.00 221 ASN A N 1
ATOM 1790 C CA . ASN A 1 221 ? -74.071 -0.645 65.218 1.00 90.00 221 ASN A CA 1
ATOM 1791 C C . ASN A 1 221 ? -74.160 0.551 66.178 1.00 90.00 221 ASN A C 1
ATOM 1793 O O . ASN A 1 221 ? -74.935 0.516 67.132 1.00 90.00 221 ASN A O 1
ATOM 1797 N N . LEU A 1 222 ? -73.419 1.632 65.919 1.00 88.81 222 LEU A N 1
ATOM 1798 C CA . LEU A 1 222 ? -73.466 2.861 66.715 1.00 88.81 222 LEU A CA 1
ATOM 1799 C C . LEU A 1 222 ? -74.844 3.519 66.657 1.00 88.81 222 LEU A C 1
ATOM 1801 O O . LEU A 1 222 ? -75.353 3.968 67.685 1.00 88.81 222 LEU A O 1
ATOM 1805 N N . ASN A 1 223 ? -75.480 3.532 65.485 1.00 87.75 223 ASN A N 1
ATOM 1806 C CA . ASN A 1 223 ? -76.851 4.017 65.347 1.00 87.75 223 ASN A CA 1
ATOM 1807 C C . ASN A 1 223 ? -77.844 3.158 66.150 1.00 87.75 223 ASN A C 1
ATOM 1809 O O . ASN A 1 223 ? -78.735 3.716 66.793 1.00 87.75 223 ASN A O 1
ATOM 1813 N N . SER A 1 224 ? -77.663 1.831 66.177 1.00 90.25 224 SER A N 1
ATOM 1814 C CA . SER A 1 224 ? -78.459 0.914 67.010 1.00 90.25 224 SER A CA 1
ATOM 1815 C C . SER A 1 224 ? -78.265 1.188 68.505 1.00 90.25 224 SER A C 1
ATOM 1817 O O . SER A 1 224 ? -79.240 1.429 69.214 1.00 90.25 224 SER A O 1
ATOM 1819 N N . ILE A 1 225 ? -77.014 1.250 68.977 1.00 88.62 225 ILE A N 1
ATOM 1820 C CA . ILE A 1 225 ? -76.674 1.550 70.380 1.00 88.62 225 ILE A CA 1
ATOM 1821 C C . ILE A 1 225 ? -77.221 2.925 70.788 1.00 88.62 225 ILE A C 1
ATOM 1823 O O . ILE A 1 225 ? -77.772 3.088 71.876 1.00 88.62 225 ILE A O 1
ATOM 1827 N N . GLY A 1 226 ? -77.116 3.923 69.907 1.00 86.50 226 GLY A N 1
ATOM 1828 C CA . GLY A 1 226 ? -77.693 5.249 70.118 1.00 86.50 226 GLY A CA 1
ATOM 1829 C C . GLY A 1 226 ? -79.228 5.246 70.189 1.00 86.50 226 GLY A C 1
ATOM 1830 O O . GLY A 1 226 ? -79.817 6.121 70.830 1.00 86.50 226 GLY A O 1
ATOM 1831 N N . GLY A 1 227 ? -79.896 4.283 69.551 1.00 87.69 227 GLY A N 1
ATOM 1832 C CA . GLY A 1 227 ? -81.327 4.017 69.721 1.00 87.69 227 GLY A CA 1
ATOM 1833 C C . GLY A 1 227 ? -81.642 3.393 71.084 1.00 87.69 227 GLY A C 1
ATOM 1834 O O . GLY A 1 227 ? -82.511 3.888 71.804 1.00 87.69 227 GLY A O 1
ATOM 1835 N N . ASP A 1 228 ? -80.884 2.369 71.477 1.00 88.31 228 ASP A N 1
ATOM 1836 C CA . ASP A 1 228 ? -81.045 1.673 72.760 1.00 88.31 228 ASP A CA 1
ATOM 1837 C C . ASP A 1 228 ? -80.807 2.594 73.961 1.00 88.31 228 ASP A C 1
ATOM 1839 O O . ASP A 1 228 ? -81.582 2.584 74.920 1.00 88.31 228 ASP A O 1
ATOM 1843 N N . LEU A 1 229 ? -79.780 3.446 73.893 1.00 83.00 229 LEU A N 1
ATOM 1844 C CA . LEU A 1 229 ? -79.498 4.464 74.907 1.00 83.00 229 LEU A CA 1
ATOM 1845 C C . LEU A 1 229 ? -80.664 5.437 75.064 1.00 83.00 229 LEU A C 1
ATOM 1847 O O . LEU A 1 229 ? -81.097 5.676 76.185 1.00 83.00 229 LEU A O 1
ATOM 1851 N N . ARG A 1 230 ? -81.226 5.948 73.961 1.00 86.75 230 ARG A N 1
ATOM 1852 C CA . ARG A 1 230 ? -82.398 6.838 74.014 1.00 86.75 230 ARG A CA 1
ATOM 1853 C C . ARG A 1 230 ? -83.603 6.159 74.663 1.00 86.75 230 ARG A C 1
ATOM 1855 O O . ARG A 1 230 ? -84.264 6.766 75.504 1.00 86.75 230 ARG A O 1
ATOM 1862 N N . ASN A 1 231 ? -83.853 4.893 74.333 1.00 85.31 231 ASN A N 1
ATOM 1863 C CA . ASN A 1 231 ? -84.921 4.108 74.953 1.00 85.31 231 ASN A CA 1
ATOM 1864 C C . ASN A 1 231 ? -84.681 3.883 76.455 1.00 85.31 231 ASN A C 1
ATOM 1866 O O . ASN A 1 231 ? -85.616 3.983 77.250 1.00 85.31 231 ASN A O 1
ATOM 1870 N N . LYS A 1 232 ? -83.435 3.606 76.858 1.00 86.62 232 LYS A N 1
ATOM 1871 C CA . LYS A 1 232 ? -83.057 3.397 78.261 1.00 86.62 232 LYS A CA 1
ATOM 1872 C C . LYS A 1 232 ? -83.139 4.685 79.081 1.00 86.62 232 LYS A C 1
ATOM 1874 O O . LYS A 1 232 ? -83.677 4.649 80.183 1.00 86.62 232 LYS A O 1
ATOM 1879 N N . THR A 1 233 ? -82.681 5.812 78.536 1.00 85.19 233 THR A N 1
ATOM 1880 C CA . THR A 1 233 ? -82.820 7.133 79.167 1.00 85.19 233 THR A CA 1
ATOM 1881 C C . THR A 1 233 ? -84.289 7.463 79.411 1.00 85.19 233 THR A C 1
ATOM 1883 O O . THR A 1 233 ? -84.648 7.831 80.523 1.00 85.19 233 THR A O 1
ATOM 1886 N N . ARG A 1 234 ? -85.161 7.224 78.423 1.00 83.75 234 ARG A N 1
ATOM 1887 C CA . ARG A 1 234 ? -86.605 7.454 78.566 1.00 83.75 234 ARG A CA 1
ATOM 1888 C C . ARG A 1 234 ? -87.233 6.606 79.681 1.00 83.75 234 ARG A C 1
ATOM 1890 O O . ARG A 1 234 ? -88.014 7.120 80.468 1.00 83.75 234 ARG A O 1
ATOM 1897 N N . ARG A 1 235 ? -86.849 5.327 79.796 1.00 83.06 235 ARG A N 1
ATOM 1898 C CA . ARG A 1 235 ? -87.309 4.451 80.893 1.00 83.06 235 ARG A CA 1
ATOM 1899 C C . ARG A 1 235 ? -86.852 4.937 82.268 1.00 83.06 235 ARG A C 1
ATOM 1901 O O . ARG A 1 235 ? -87.647 4.935 83.198 1.00 83.06 235 ARG A O 1
ATOM 1908 N N . LEU A 1 236 ? -85.597 5.370 82.392 1.00 78.50 236 LEU A N 1
ATOM 1909 C CA . LEU A 1 236 ? -85.070 5.902 83.653 1.00 78.50 236 LEU A CA 1
ATOM 1910 C C . LEU A 1 236 ? -85.781 7.199 84.066 1.00 78.50 236 LEU A C 1
ATOM 1912 O O . LEU A 1 236 ? -86.073 7.389 85.245 1.00 78.50 236 LEU A O 1
ATOM 1916 N N . GLU A 1 237 ? -86.102 8.078 83.114 1.00 79.19 237 GLU A N 1
ATOM 1917 C CA . GLU A 1 237 ? -86.903 9.282 83.375 1.00 79.19 237 GLU A CA 1
ATOM 1918 C C . GLU A 1 237 ? -88.315 8.936 83.888 1.00 79.19 237 GLU A C 1
ATOM 1920 O O . GLU A 1 237 ? -88.796 9.571 84.833 1.00 79.19 237 GLU A O 1
ATOM 1925 N N . ASP A 1 238 ? -88.949 7.899 83.329 1.00 79.69 238 ASP A N 1
ATOM 1926 C CA . ASP A 1 238 ? -90.264 7.408 83.764 1.00 79.69 238 ASP A CA 1
ATOM 1927 C C . ASP A 1 238 ? -90.218 6.779 85.177 1.00 79.69 238 ASP A C 1
ATOM 1929 O O . ASP A 1 238 ? -91.064 7.088 86.022 1.00 79.69 238 ASP A O 1
ATOM 1933 N N . GLU A 1 239 ? -89.206 5.957 85.483 1.00 76.88 239 GLU A N 1
ATOM 1934 C CA . GLU A 1 239 ? -88.997 5.352 86.814 1.00 76.88 239 GLU A CA 1
ATOM 1935 C C . GLU A 1 239 ? -88.729 6.412 87.897 1.00 76.88 239 GLU A C 1
ATOM 1937 O O . GLU A 1 239 ? -89.257 6.344 89.012 1.00 76.88 239 GLU A O 1
ATOM 1942 N N . THR A 1 240 ? -87.960 7.450 87.559 1.00 76.19 240 THR A N 1
ATOM 1943 C CA . THR A 1 240 ? -87.632 8.540 88.492 1.00 76.19 240 THR A CA 1
ATOM 1944 C C . THR A 1 240 ? -88.880 9.346 88.879 1.00 76.19 240 THR A C 1
ATOM 1946 O O . THR A 1 240 ? -89.012 9.776 90.029 1.00 76.19 240 THR A O 1
ATOM 1949 N N . ARG A 1 241 ? -89.847 9.508 87.962 1.00 75.50 241 ARG A N 1
ATOM 1950 C CA . ARG A 1 241 ? -91.143 10.137 88.274 1.00 75.50 241 ARG A CA 1
ATOM 1951 C C . ARG A 1 241 ? -91.974 9.309 89.252 1.00 75.50 241 ARG A C 1
ATOM 1953 O O . ARG A 1 241 ? -92.561 9.888 90.163 1.00 75.50 241 ARG A O 1
ATOM 1960 N N . GLN A 1 242 ? -91.998 7.985 89.104 1.00 73.50 242 GLN A N 1
ATOM 1961 C CA . GLN A 1 242 ? -92.772 7.107 89.990 1.00 73.50 242 GLN A CA 1
ATOM 1962 C C . GLN A 1 242 ? -92.245 7.108 91.432 1.00 73.50 242 GLN A C 1
ATOM 1964 O O . GLN A 1 242 ? -93.032 7.149 92.379 1.00 73.50 242 GLN A O 1
ATOM 1969 N N . HIS A 1 243 ? -90.923 7.120 91.631 1.00 68.50 243 HIS A N 1
ATOM 1970 C CA . HIS A 1 243 ? -90.341 7.111 92.979 1.00 68.50 243 HIS A CA 1
ATOM 1971 C C . HIS A 1 243 ? -90.644 8.375 93.798 1.00 68.50 243 HIS A C 1
ATOM 1973 O O . HIS A 1 243 ? -90.877 8.286 95.006 1.00 68.50 243 HIS A O 1
ATOM 1979 N N . MET A 1 244 ? -90.723 9.539 93.151 1.00 67.06 244 MET A N 1
ATOM 1980 C CA . MET A 1 244 ? -91.104 10.803 93.798 1.00 67.06 244 MET A CA 1
ATOM 1981 C C . MET A 1 244 ? -92.557 10.801 94.314 1.00 67.06 244 MET A C 1
ATOM 1983 O O . MET A 1 244 ? -92.892 11.555 95.228 1.00 67.06 244 MET A O 1
ATOM 1987 N N . GLU A 1 245 ? -93.425 9.945 93.771 1.00 61.59 245 GLU A N 1
ATOM 1988 C CA . GLU A 1 245 ? -94.843 9.873 94.138 1.00 61.59 245 GLU A CA 1
ATOM 1989 C C . GLU A 1 245 ? -95.106 9.000 95.382 1.00 61.59 245 GLU A C 1
ATOM 1991 O O . GLU A 1 245 ? -96.051 9.253 96.133 1.00 61.59 245 GLU A O 1
ATOM 1996 N N . VAL A 1 246 ? -94.238 8.019 95.659 1.00 61.78 246 VAL A N 1
ATOM 1997 C CA . VAL A 1 246 ? -94.357 7.103 96.813 1.00 61.78 246 VAL A CA 1
ATOM 1998 C C . VAL A 1 246 ? -93.908 7.765 98.119 1.00 61.78 246 VAL A C 1
ATOM 2000 O O . VAL A 1 246 ? -94.585 7.639 99.139 1.00 61.78 246 VAL A O 1
ATOM 2003 N N . VAL A 1 247 ? -92.825 8.547 98.087 1.00 55.16 247 VAL A N 1
ATOM 2004 C CA . VAL A 1 247 ? -92.299 9.268 99.267 1.00 55.16 247 VAL A CA 1
ATOM 2005 C C . VAL A 1 247 ? -93.303 10.300 99.796 1.00 55.16 247 VAL A C 1
ATOM 2007 O O . VAL A 1 247 ? -93.357 10.578 100.990 1.00 55.16 247 VAL A O 1
ATOM 2010 N N . ARG A 1 248 ? -94.180 10.811 98.928 1.00 50.94 248 ARG A N 1
ATOM 2011 C CA . ARG A 1 248 ? -95.199 11.804 99.281 1.00 50.94 248 ARG A CA 1
ATOM 2012 C C . ARG A 1 248 ? -96.405 11.228 100.040 1.00 50.94 248 ARG A C 1
ATOM 2014 O O . ARG A 1 248 ? -97.183 12.003 100.579 1.00 50.94 248 ARG A O 1
ATOM 2021 N N . LYS A 1 249 ? -96.574 9.898 100.090 1.00 50.06 249 LYS A N 1
ATOM 2022 C CA . LYS A 1 249 ? -97.747 9.224 100.691 1.00 50.06 249 LYS A CA 1
ATOM 2023 C C . LYS A 1 249 ? -97.498 8.601 102.074 1.00 50.06 249 LYS A C 1
ATOM 2025 O O . LYS A 1 249 ? -98.430 8.055 102.652 1.00 50.06 249 LYS A O 1
ATOM 2030 N N . GLN A 1 250 ? -96.283 8.674 102.624 1.00 46.12 250 GLN A N 1
ATOM 2031 C CA . GLN A 1 250 ? -95.897 7.918 103.831 1.00 46.12 250 GLN A CA 1
ATOM 2032 C C . GLN A 1 250 ? -95.743 8.762 105.114 1.00 46.12 250 GLN A C 1
ATOM 2034 O O . GLN A 1 250 ? -95.233 8.263 106.113 1.00 46.12 250 GLN A O 1
ATOM 2039 N N . GLN A 1 251 ? -96.201 10.020 105.112 1.00 42.31 251 GLN A N 1
ATOM 2040 C CA . GLN A 1 251 ? -95.960 10.983 106.199 1.00 42.31 251 GLN A CA 1
ATOM 2041 C C . GLN A 1 251 ? -97.182 11.260 107.114 1.00 42.31 251 GLN A C 1
ATOM 2043 O O . GLN A 1 251 ? -97.023 11.935 108.125 1.00 42.31 251 GLN A O 1
ATOM 2048 N N . ASP A 1 252 ? -98.358 10.669 106.845 1.00 37.41 252 ASP A N 1
ATOM 2049 C CA . ASP A 1 252 ? -99.643 11.034 107.491 1.00 37.41 252 ASP A CA 1
ATOM 2050 C C . ASP A 1 252 ? -100.294 9.961 108.403 1.00 37.41 252 ASP A C 1
ATOM 2052 O O . ASP A 1 252 ? -101.494 10.013 108.661 1.00 37.41 252 ASP A O 1
ATOM 2056 N N . SER A 1 253 ? -99.566 8.977 108.947 1.00 37.31 253 SER A N 1
ATOM 2057 C CA . SER A 1 253 ? -100.199 7.981 109.843 1.00 37.31 253 SER A CA 1
ATOM 2058 C C . SER A 1 253 ? -99.308 7.491 110.989 1.00 37.31 253 SER A C 1
ATOM 2060 O O . SER A 1 253 ? -98.919 6.324 111.043 1.00 37.31 253 SER A O 1
ATOM 2062 N N . MET A 1 254 ? -99.048 8.371 111.959 1.00 38.94 254 MET A N 1
ATOM 2063 C CA . MET A 1 254 ? -98.548 8.008 113.292 1.00 38.94 254 MET A CA 1
ATOM 2064 C C . MET A 1 254 ? -99.298 8.786 114.381 1.00 38.94 254 MET A C 1
ATOM 2066 O O . MET A 1 254 ? -98.834 9.823 114.838 1.00 38.94 254 MET A O 1
ATOM 2070 N N . ALA A 1 255 ? -100.450 8.274 114.812 1.00 38.97 255 ALA A N 1
ATOM 2071 C CA . ALA A 1 255 ? -101.065 8.604 116.099 1.00 38.97 255 ALA A CA 1
ATOM 2072 C C . ALA A 1 255 ? -102.208 7.616 116.363 1.00 38.97 255 ALA A C 1
ATOM 2074 O O . ALA A 1 255 ? -103.202 7.673 115.656 1.00 38.97 255 ALA A O 1
ATOM 2075 N N . ILE A 1 256 ? -102.026 6.699 117.320 1.00 42.72 256 ILE A N 1
ATOM 2076 C CA . ILE A 1 256 ? -103.019 5.969 118.145 1.00 42.72 256 ILE A CA 1
ATOM 2077 C C . ILE A 1 256 ? -102.304 4.697 118.616 1.00 42.72 256 ILE A C 1
ATOM 2079 O O . ILE A 1 256 ? -102.199 3.756 117.845 1.00 42.72 256 ILE A O 1
ATOM 2083 N N . THR A 1 257 ? -101.798 4.679 119.855 1.00 44.97 257 THR A N 1
ATOM 2084 C CA . THR A 1 257 ? -101.763 3.497 120.753 1.00 44.97 257 THR A CA 1
ATOM 2085 C C . THR A 1 257 ? -100.993 3.838 122.033 1.00 44.97 257 THR A C 1
ATOM 2087 O O . THR A 1 257 ? -99.926 3.296 122.309 1.00 44.97 257 THR A O 1
ATOM 2090 N N . GLU A 1 258 ? -101.540 4.756 122.830 1.00 43.44 258 GLU A N 1
ATOM 2091 C CA . GLU A 1 258 ? -100.939 5.209 124.096 1.00 43.44 258 GLU A CA 1
ATOM 2092 C C . GLU A 1 258 ? -101.452 4.440 125.338 1.00 43.44 258 GLU A C 1
ATOM 2094 O O . GLU A 1 258 ? -101.021 4.703 126.453 1.00 43.44 258 GLU A O 1
ATOM 2099 N N . ASN A 1 259 ? -102.301 3.412 125.179 1.00 45.25 259 ASN A N 1
ATOM 2100 C CA . ASN A 1 259 ? -102.948 2.720 126.312 1.00 45.25 259 ASN A CA 1
ATOM 2101 C C . ASN A 1 259 ? -102.329 1.373 126.759 1.00 45.25 259 ASN A C 1
ATOM 2103 O O . ASN A 1 259 ? -102.886 0.715 127.631 1.00 45.25 259 ASN A O 1
ATOM 2107 N N . ASN A 1 260 ? -101.150 0.973 126.260 1.00 46.72 260 ASN A N 1
ATOM 2108 C CA . ASN A 1 260 ? -100.494 -0.303 126.636 1.00 46.72 260 ASN A CA 1
ATOM 2109 C C . ASN A 1 260 ? -99.260 -0.149 127.562 1.00 46.72 260 ASN A C 1
ATOM 2111 O O . ASN A 1 260 ? -98.477 -1.085 127.746 1.00 46.72 260 ASN A O 1
ATOM 2115 N N . ILE A 1 261 ? -99.080 1.026 128.173 1.00 54.22 261 ILE A N 1
ATOM 2116 C CA . ILE A 1 261 ? -97.820 1.483 128.799 1.00 54.22 261 ILE A CA 1
ATOM 2117 C C . ILE A 1 261 ? -97.399 0.722 130.080 1.00 54.22 261 ILE A C 1
ATOM 2119 O O . ILE A 1 261 ? -96.249 0.837 130.503 1.00 54.22 261 ILE A O 1
ATOM 2123 N N . SER A 1 262 ? -98.239 -0.134 130.670 1.00 50.53 262 SER A N 1
ATOM 2124 C CA . SER A 1 262 ? -97.841 -0.898 131.871 1.00 50.53 262 SER A CA 1
ATOM 2125 C C . SER A 1 262 ? -97.266 -2.293 131.563 1.00 50.53 262 SER A C 1
ATOM 2127 O O . SER A 1 262 ? -96.240 -2.672 132.127 1.00 50.53 262 SER A O 1
ATOM 2129 N N . ALA A 1 263 ? -97.812 -3.022 130.578 1.00 54.62 263 ALA A N 1
ATOM 2130 C CA . ALA A 1 263 ? -97.260 -4.311 130.126 1.00 54.62 263 ALA A CA 1
ATOM 2131 C C . ALA A 1 263 ? -95.992 -4.147 129.258 1.00 54.62 263 ALA A C 1
ATOM 2133 O O . ALA A 1 263 ? -95.112 -5.011 129.245 1.00 54.62 263 ALA A O 1
ATOM 2134 N N . LEU A 1 264 ? -95.851 -2.993 128.593 1.00 53.97 264 LEU A N 1
ATOM 2135 C CA . LEU A 1 264 ? -94.683 -2.659 127.781 1.00 53.97 264 LEU A CA 1
ATOM 2136 C C . LEU A 1 264 ? -93.404 -2.453 128.595 1.00 53.97 264 LEU A C 1
ATOM 2138 O O . LEU A 1 264 ? -92.343 -2.642 128.025 1.00 53.97 264 LEU A O 1
ATOM 2142 N N . LYS A 1 265 ? -93.439 -2.126 129.896 1.00 57.25 265 LYS A N 1
ATOM 2143 C CA . LYS A 1 265 ? -92.201 -1.920 130.681 1.00 57.25 265 LYS A CA 1
ATOM 2144 C C . LYS A 1 265 ? -91.388 -3.203 130.892 1.00 57.25 265 LYS A C 1
ATOM 2146 O O . LYS A 1 265 ? -90.162 -3.145 130.874 1.00 57.25 265 LYS A O 1
ATOM 2151 N N . ILE A 1 266 ? -92.048 -4.355 131.024 1.00 60.00 266 ILE A N 1
ATOM 2152 C CA . ILE A 1 266 ? -91.375 -5.657 131.183 1.00 60.00 266 ILE A CA 1
ATOM 2153 C C . ILE A 1 266 ? -90.888 -6.180 129.821 1.00 60.00 266 ILE A C 1
ATOM 2155 O O . ILE A 1 266 ? -89.768 -6.676 129.715 1.00 60.00 266 ILE A O 1
ATOM 2159 N N . GLN A 1 267 ? -91.660 -5.969 128.747 1.00 57.00 267 GLN A N 1
ATOM 2160 C CA . GLN A 1 267 ? -91.201 -6.260 127.381 1.00 57.00 267 GLN A CA 1
ATOM 2161 C C . GLN A 1 267 ? -90.115 -5.286 126.890 1.00 57.00 267 GLN A C 1
ATOM 2163 O O . GLN A 1 267 ? -89.241 -5.698 126.138 1.00 57.00 267 GLN A O 1
ATOM 2168 N N . LEU A 1 268 ? -90.111 -4.022 127.332 1.00 59.41 268 LEU A N 1
ATOM 2169 C CA . LEU A 1 268 ? -89.051 -3.047 127.049 1.00 59.41 268 LEU A CA 1
ATOM 2170 C C . LEU A 1 268 ? -87.761 -3.403 127.769 1.00 59.41 268 LEU A C 1
ATOM 2172 O O . LEU A 1 268 ? -86.715 -3.241 127.167 1.00 59.41 268 LEU A O 1
ATOM 2176 N N . ALA A 1 269 ? -87.796 -3.919 128.999 1.00 63.38 269 ALA A N 1
ATOM 2177 C CA . ALA A 1 269 ? -86.580 -4.395 129.658 1.00 63.38 269 ALA A CA 1
ATOM 2178 C C . ALA A 1 269 ? -85.936 -5.551 128.868 1.00 63.38 269 ALA A C 1
ATOM 2180 O O . ALA A 1 269 ? -84.738 -5.517 128.598 1.00 63.38 269 ALA A O 1
ATOM 2181 N N . HIS A 1 270 ? -86.745 -6.507 128.397 1.00 64.56 270 HIS A N 1
ATOM 2182 C CA . HIS A 1 270 ? -86.258 -7.617 127.574 1.00 64.56 270 HIS A CA 1
ATOM 2183 C C . HIS A 1 270 ? -85.804 -7.164 126.175 1.00 64.56 270 HIS A C 1
ATOM 2185 O O . HIS A 1 270 ? -84.784 -7.637 125.682 1.00 64.56 270 HIS A O 1
ATOM 2191 N N . LYS A 1 271 ? -86.504 -6.202 125.558 1.00 62.75 271 LYS A N 1
ATOM 2192 C CA . LYS A 1 271 ? -86.092 -5.587 124.287 1.00 62.75 271 LYS A CA 1
ATOM 2193 C C . LYS A 1 271 ? -84.892 -4.658 124.432 1.00 62.75 271 LYS A C 1
ATOM 2195 O O . LYS A 1 271 ? -84.159 -4.503 123.475 1.00 62.75 271 LYS A O 1
ATOM 2200 N N . ILE A 1 272 ? -84.657 -4.039 125.587 1.00 68.62 272 ILE A N 1
ATOM 2201 C CA . ILE A 1 272 ? -83.449 -3.245 125.851 1.00 68.62 272 ILE A CA 1
ATOM 2202 C C . ILE A 1 272 ? -82.245 -4.177 125.994 1.00 68.62 272 ILE A C 1
ATOM 2204 O O . ILE A 1 272 ? -81.178 -3.839 125.495 1.00 68.62 272 ILE A O 1
ATOM 2208 N N . GLU A 1 273 ? -82.411 -5.349 126.607 1.00 70.75 273 GLU A N 1
ATOM 2209 C CA . GLU A 1 273 ? -81.381 -6.396 126.640 1.00 70.75 273 GLU A CA 1
ATOM 2210 C C . GLU A 1 273 ? -81.097 -6.938 125.227 1.00 70.75 273 GLU A C 1
ATOM 2212 O O . GLU A 1 273 ? -79.950 -7.022 124.800 1.00 70.75 273 GLU A O 1
ATOM 2217 N N . GLU A 1 274 ? -82.145 -7.207 124.446 1.00 68.56 274 GLU A N 1
ATOM 2218 C CA . GLU A 1 274 ? -82.038 -7.684 123.064 1.00 68.56 274 GLU A CA 1
ATOM 2219 C C . GLU A 1 274 ? -81.459 -6.616 122.121 1.00 68.56 274 GLU A C 1
ATOM 2221 O O . GLU A 1 274 ? -80.618 -6.923 121.286 1.00 68.56 274 GLU A O 1
ATOM 2226 N N . VAL A 1 275 ? -81.816 -5.340 122.301 1.00 71.06 275 VAL A N 1
ATOM 2227 C CA . VAL A 1 275 ? -81.220 -4.203 121.584 1.00 71.06 275 VAL A CA 1
ATOM 2228 C C . VAL A 1 275 ? -79.786 -3.971 122.036 1.00 71.06 275 VAL A C 1
ATOM 2230 O O . VAL A 1 275 ? -78.966 -3.623 121.202 1.00 71.06 275 VAL A O 1
ATOM 2233 N N . LYS A 1 276 ? -79.425 -4.186 123.304 1.00 73.44 276 LYS A N 1
ATOM 2234 C CA . LYS A 1 276 ? -78.019 -4.142 123.735 1.00 73.44 276 LYS A CA 1
ATOM 2235 C C . LYS A 1 276 ? -77.211 -5.263 123.094 1.00 73.44 276 LYS A C 1
ATOM 2237 O O . LYS A 1 276 ? -76.123 -4.984 122.599 1.00 73.44 276 LYS A O 1
ATOM 2242 N N . ASN A 1 277 ? -77.748 -6.478 123.034 1.00 73.94 277 ASN A N 1
ATOM 2243 C CA . ASN A 1 277 ? -77.099 -7.602 122.363 1.00 73.94 277 ASN A CA 1
ATOM 2244 C C . ASN A 1 277 ? -76.986 -7.351 120.855 1.00 73.94 277 ASN A C 1
ATOM 2246 O O . ASN A 1 277 ? -75.886 -7.405 120.327 1.00 73.94 277 ASN A O 1
ATOM 2250 N N . LEU A 1 278 ? -78.057 -6.905 120.191 1.00 77.06 278 LEU A N 1
ATOM 2251 C CA . LEU A 1 278 ? -78.033 -6.513 118.778 1.00 77.06 278 LEU A CA 1
ATOM 2252 C C . LEU A 1 278 ? -77.107 -5.327 118.508 1.00 77.06 278 LEU A C 1
ATOM 2254 O O . LEU A 1 278 ? -76.467 -5.286 117.469 1.00 77.06 278 LEU A O 1
ATOM 2258 N N . ASN A 1 279 ? -77.001 -4.359 119.415 1.00 75.62 279 ASN A N 1
ATOM 2259 C CA . ASN A 1 279 ? -76.088 -3.229 119.262 1.00 75.62 279 ASN A CA 1
ATOM 2260 C C . ASN A 1 279 ? -74.635 -3.668 119.490 1.00 75.62 279 ASN A C 1
ATOM 2262 O O . ASN A 1 279 ? -73.730 -3.141 118.855 1.00 75.62 279 ASN A O 1
ATOM 2266 N N . THR A 1 280 ? -74.407 -4.674 120.338 1.00 80.94 280 THR A N 1
ATOM 2267 C CA . THR A 1 280 ? -73.097 -5.318 120.500 1.00 80.94 280 THR A CA 1
ATOM 2268 C C . THR A 1 280 ? -72.749 -6.142 119.261 1.00 80.94 280 THR A C 1
ATOM 2270 O O . THR A 1 280 ? -71.641 -6.017 118.757 1.00 80.94 280 THR A O 1
ATOM 2273 N N . ASP A 1 281 ? -73.701 -6.878 118.689 1.00 77.31 281 ASP A N 1
ATOM 2274 C CA . ASP A 1 281 ? -73.526 -7.639 117.448 1.00 77.31 281 ASP A CA 1
ATOM 2275 C C . ASP A 1 281 ? -73.331 -6.726 116.237 1.00 77.31 281 ASP A C 1
ATOM 2277 O O . ASP A 1 281 ? -72.459 -6.979 115.414 1.00 77.31 281 ASP A O 1
ATOM 2281 N N . VAL A 1 282 ? -74.081 -5.627 116.135 1.00 76.50 282 VAL A N 1
ATOM 2282 C CA . VAL A 1 282 ? -73.895 -4.600 115.101 1.00 76.50 282 VAL A CA 1
ATOM 2283 C C . VAL A 1 282 ? -72.550 -3.914 115.278 1.00 76.50 282 VAL A C 1
ATOM 2285 O O . VAL A 1 282 ? -71.871 -3.679 114.288 1.00 76.50 282 VAL A O 1
ATOM 2288 N N . LYS A 1 283 ? -72.117 -3.636 116.509 1.00 79.81 283 LYS A N 1
ATOM 2289 C CA . LYS A 1 283 ? -70.795 -3.061 116.768 1.00 79.81 283 LYS A CA 1
ATOM 2290 C C . LYS A 1 283 ? -69.676 -4.037 116.406 1.00 79.81 283 LYS A C 1
ATOM 2292 O O . LYS A 1 283 ? -68.779 -3.653 115.670 1.00 79.81 283 LYS A O 1
ATOM 2297 N N . ASN A 1 284 ? -69.796 -5.305 116.794 1.00 79.19 284 ASN A N 1
ATOM 2298 C CA . ASN A 1 284 ? -68.873 -6.371 116.405 1.00 79.19 284 ASN A CA 1
ATOM 2299 C C . ASN A 1 284 ? -68.857 -6.578 114.884 1.00 79.19 284 ASN A C 1
ATOM 2301 O O . ASN A 1 284 ? -67.802 -6.810 114.305 1.00 79.19 284 ASN A O 1
ATOM 2305 N N . LYS A 1 285 ? -70.007 -6.446 114.215 1.00 80.81 285 LYS A N 1
ATOM 2306 C CA . LYS A 1 285 ? -70.122 -6.553 112.758 1.00 80.81 285 LYS A CA 1
ATOM 2307 C C . LYS A 1 285 ? -69.558 -5.331 112.038 1.00 80.81 285 LYS A C 1
ATOM 2309 O O . LYS A 1 285 ? -68.919 -5.494 111.013 1.00 80.81 285 LYS A O 1
ATOM 2314 N N . ILE A 1 286 ? -69.728 -4.129 112.586 1.00 78.25 286 ILE A N 1
ATOM 2315 C CA . ILE A 1 286 ? -69.094 -2.901 112.087 1.00 78.25 286 ILE A CA 1
ATOM 2316 C C . ILE A 1 286 ? -67.577 -2.964 112.277 1.00 78.25 286 ILE A C 1
ATOM 2318 O O . ILE A 1 286 ? -66.843 -2.538 111.389 1.00 78.25 286 ILE A O 1
ATOM 2322 N N . ASP A 1 287 ? -67.102 -3.487 113.405 1.00 80.12 287 ASP A N 1
ATOM 2323 C CA . ASP A 1 287 ? -65.673 -3.648 113.670 1.00 80.12 287 ASP A CA 1
ATOM 2324 C C . ASP A 1 287 ? -65.069 -4.750 112.778 1.00 80.12 287 ASP A C 1
ATOM 2326 O O . ASP A 1 287 ? -63.991 -4.547 112.223 1.00 80.12 287 ASP A O 1
ATOM 2330 N N . SER A 1 288 ? -65.798 -5.844 112.523 1.00 83.25 288 SER A N 1
ATOM 2331 C CA . SER A 1 288 ? -65.429 -6.862 111.525 1.00 83.25 288 SER A CA 1
ATOM 2332 C C . SER A 1 288 ? -65.392 -6.288 110.106 1.00 83.25 288 SER A C 1
ATOM 2334 O O . SER A 1 288 ? -64.391 -6.444 109.420 1.00 83.25 288 SER A O 1
ATOM 2336 N N . ASP A 1 289 ? -66.425 -5.556 109.678 1.00 79.69 289 ASP A N 1
ATOM 2337 C CA . ASP A 1 289 ? -66.470 -4.907 108.359 1.00 79.69 289 ASP A CA 1
ATOM 2338 C C . ASP A 1 289 ? -65.357 -3.861 108.202 1.00 79.69 289 ASP A C 1
ATOM 2340 O O . ASP A 1 289 ? -64.841 -3.652 107.104 1.00 79.69 289 ASP A O 1
ATOM 2344 N N . ARG A 1 290 ? -64.983 -3.164 109.283 1.00 80.88 290 ARG A N 1
ATOM 2345 C CA . ARG A 1 290 ? -63.845 -2.235 109.282 1.00 80.88 290 ARG A CA 1
ATOM 2346 C C . ARG A 1 290 ? -62.527 -2.967 109.099 1.00 80.88 290 ARG A C 1
ATOM 2348 O O . ARG A 1 290 ? -61.691 -2.483 108.339 1.00 80.88 290 ARG A O 1
ATOM 2355 N N . GLU A 1 291 ? -62.351 -4.104 109.759 1.00 82.69 291 GLU A N 1
ATOM 2356 C CA . GLU A 1 291 ? -61.136 -4.900 109.626 1.00 82.69 291 GLU A CA 1
ATOM 2357 C C . GLU A 1 291 ? -61.049 -5.566 108.245 1.00 82.69 291 GLU A C 1
ATOM 2359 O O . GLU A 1 291 ? -59.998 -5.510 107.607 1.00 82.69 291 GLU A O 1
ATOM 2364 N N . ASP A 1 292 ? -62.166 -6.058 107.705 1.00 82.62 292 ASP A N 1
ATOM 2365 C CA . ASP A 1 292 ? -62.247 -6.597 106.343 1.00 82.62 292 ASP A CA 1
ATOM 2366 C C . ASP A 1 292 ? -61.993 -5.512 105.289 1.00 82.62 292 ASP A C 1
ATOM 2368 O O . ASP A 1 292 ? -61.227 -5.725 104.347 1.00 82.62 292 ASP A O 1
ATOM 2372 N N . ARG A 1 293 ? -62.553 -4.302 105.459 1.00 80.69 293 ARG A N 1
ATOM 2373 C CA . ARG A 1 293 ? -62.221 -3.154 104.595 1.00 80.69 293 ARG A CA 1
ATOM 2374 C C . ARG A 1 293 ? -60.742 -2.808 104.666 1.00 80.69 293 ARG A C 1
ATOM 2376 O O . ARG A 1 293 ? -60.143 -2.540 103.630 1.00 80.69 293 ARG A O 1
ATOM 2383 N N . ARG A 1 294 ? -60.139 -2.850 105.855 1.00 82.94 294 ARG A N 1
ATOM 2384 C CA . ARG A 1 294 ? -58.711 -2.578 106.042 1.00 82.94 294 ARG A CA 1
ATOM 2385 C C . ARG A 1 294 ? -57.832 -3.644 105.379 1.00 82.94 294 ARG A C 1
ATOM 2387 O O . ARG A 1 294 ? -56.829 -3.298 104.756 1.00 82.94 294 ARG A O 1
ATOM 2394 N N . LEU A 1 295 ? -58.222 -4.916 105.458 1.00 82.44 295 LEU A N 1
ATOM 2395 C CA . LEU A 1 295 ? -57.574 -6.035 104.764 1.00 82.44 295 LEU A CA 1
ATOM 2396 C C . LEU A 1 295 ? -57.677 -5.895 103.241 1.00 82.44 295 LEU A C 1
ATOM 2398 O O . LEU A 1 295 ? -56.678 -6.054 102.538 1.00 82.44 295 LEU A O 1
ATOM 2402 N N . ILE A 1 296 ? -58.856 -5.538 102.728 1.00 83.06 296 ILE A N 1
ATOM 2403 C CA . ILE A 1 296 ? -59.075 -5.298 101.297 1.00 83.06 296 ILE A CA 1
ATOM 2404 C C . ILE A 1 296 ? -58.267 -4.083 100.825 1.00 83.06 296 ILE A C 1
ATOM 2406 O O . ILE A 1 296 ? -57.616 -4.157 99.786 1.00 83.06 296 ILE A O 1
ATOM 2410 N N . GLU A 1 297 ? -58.233 -2.986 101.584 1.00 80.44 297 GLU A N 1
ATOM 2411 C CA . GLU A 1 297 ? -57.401 -1.819 101.268 1.00 80.44 297 GLU A CA 1
ATOM 2412 C C . GLU A 1 297 ? -55.908 -2.163 101.269 1.00 80.44 297 GLU A C 1
ATOM 2414 O O . GLU A 1 297 ? -55.181 -1.728 100.375 1.00 80.44 297 GLU A O 1
ATOM 2419 N N . GLN A 1 298 ? -55.433 -2.979 102.214 1.00 81.75 298 GLN A N 1
ATOM 2420 C CA . GLN A 1 298 ? -54.052 -3.466 102.201 1.00 81.75 298 GLN A CA 1
ATOM 2421 C C . GLN A 1 298 ? -53.753 -4.327 100.968 1.00 81.75 298 GLN A C 1
ATOM 2423 O O . GLN A 1 298 ? -52.711 -4.131 100.342 1.00 81.75 298 GLN A O 1
ATOM 2428 N N . GLN A 1 299 ? -54.661 -5.222 100.571 1.00 84.12 299 GLN A N 1
ATOM 2429 C CA . GLN A 1 299 ? -54.504 -6.034 99.358 1.00 84.12 299 GLN A CA 1
ATOM 2430 C C . GLN A 1 299 ? -54.544 -5.196 98.074 1.00 84.12 299 GLN A C 1
ATOM 2432 O O . GLN A 1 299 ? -53.754 -5.429 97.159 1.00 84.12 299 GLN A O 1
ATOM 2437 N N . ILE A 1 300 ? -55.441 -4.211 97.993 1.00 82.00 300 ILE A N 1
ATOM 2438 C CA . ILE A 1 300 ? -55.510 -3.287 96.856 1.00 82.00 300 ILE A CA 1
ATOM 2439 C C . ILE A 1 300 ? -54.217 -2.485 96.777 1.00 82.00 300 ILE A C 1
ATOM 2441 O O . ILE A 1 300 ? -53.626 -2.410 95.705 1.00 82.00 300 ILE A O 1
ATOM 2445 N N . ASN A 1 301 ? -53.736 -1.947 97.900 1.00 82.50 301 ASN A N 1
ATOM 2446 C CA . ASN A 1 301 ? -52.486 -1.199 97.935 1.00 82.50 301 ASN A CA 1
ATOM 2447 C C . ASN A 1 301 ? -51.290 -2.069 97.531 1.00 82.50 301 ASN A C 1
ATOM 2449 O O . ASN A 1 301 ? -50.477 -1.610 96.732 1.00 82.50 301 ASN A O 1
ATOM 2453 N N . SER A 1 302 ? -51.201 -3.326 97.985 1.00 82.19 302 SER A N 1
ATOM 2454 C CA . SER A 1 302 ? -50.117 -4.229 97.565 1.00 82.19 302 SER A CA 1
ATOM 2455 C C . SER A 1 302 ? -50.144 -4.478 96.054 1.00 82.19 302 SER A C 1
ATOM 2457 O O . SER A 1 302 ? -49.113 -4.334 95.401 1.00 82.19 302 SER A O 1
ATOM 2459 N N . LYS A 1 303 ? -51.322 -4.748 95.475 1.00 82.81 303 LYS A N 1
ATOM 2460 C CA . LYS A 1 303 ? -51.483 -4.911 94.020 1.00 82.81 303 LYS A CA 1
ATOM 2461 C C . LYS A 1 303 ? -51.167 -3.634 93.248 1.00 82.81 303 LYS A C 1
ATOM 2463 O O . LYS A 1 303 ? -50.622 -3.697 92.152 1.00 82.81 303 LYS A O 1
ATOM 2468 N N . LEU A 1 304 ? -51.490 -2.467 93.803 1.00 81.94 304 LEU A N 1
ATOM 2469 C CA . LEU A 1 304 ? -51.180 -1.175 93.191 1.00 81.94 304 LEU A CA 1
ATOM 2470 C C . LEU A 1 304 ? -49.666 -0.925 93.160 1.00 81.94 304 LEU A C 1
ATOM 2472 O O . LEU A 1 304 ? -49.157 -0.412 92.166 1.00 81.94 304 LEU A O 1
ATOM 2476 N N . TYR A 1 305 ? -48.938 -1.313 94.211 1.00 85.44 305 TYR A N 1
ATOM 2477 C CA . TYR A 1 305 ? -47.472 -1.267 94.223 1.00 85.44 305 TYR A CA 1
ATOM 2478 C C . TYR A 1 305 ? -46.852 -2.261 93.239 1.00 85.44 305 TYR A C 1
ATOM 2480 O O . TYR A 1 305 ? -45.925 -1.896 92.520 1.00 85.44 305 TYR A O 1
ATOM 2488 N N . GLU A 1 306 ? -47.394 -3.473 93.149 1.00 82.25 306 GLU A N 1
ATOM 2489 C CA . GLU A 1 306 ? -46.937 -4.498 92.208 1.00 82.25 306 GLU A CA 1
ATOM 2490 C C . GLU A 1 306 ? -47.150 -4.060 90.748 1.00 82.25 306 GLU A C 1
ATOM 2492 O O . GLU A 1 306 ? -46.218 -4.088 89.947 1.00 82.25 306 GLU A O 1
ATOM 2497 N N . LEU A 1 307 ? -48.330 -3.526 90.416 1.00 80.25 307 LEU A N 1
ATOM 2498 C CA . LEU A 1 307 ? -48.620 -2.973 89.088 1.00 80.25 307 LEU A CA 1
ATOM 2499 C C . LEU A 1 307 ? -47.756 -1.751 88.758 1.00 80.25 307 LEU A C 1
ATOM 2501 O O . LEU A 1 307 ? -47.301 -1.619 87.624 1.00 80.25 307 LEU A O 1
ATOM 2505 N N . LYS A 1 308 ? -47.491 -0.868 89.731 1.00 81.25 308 LYS A N 1
ATOM 2506 C CA . LYS A 1 308 ? -46.549 0.248 89.543 1.00 81.25 308 LYS A CA 1
ATOM 2507 C C . LYS A 1 308 ? -45.133 -0.250 89.253 1.00 81.25 308 LYS A C 1
ATOM 2509 O O . LYS A 1 308 ? -44.491 0.299 88.366 1.00 81.25 308 LYS A O 1
ATOM 2514 N N . SER A 1 309 ? -44.674 -1.289 89.950 1.00 85.12 309 SER A N 1
ATOM 2515 C CA . SER A 1 309 ? -43.365 -1.908 89.706 1.00 85.12 309 SER A CA 1
ATOM 2516 C C . SER A 1 309 ? -43.280 -2.512 88.305 1.00 85.12 309 SER A C 1
ATOM 2518 O O . SER A 1 309 ? -42.325 -2.242 87.587 1.00 85.12 309 SER A O 1
ATOM 2520 N N . ILE A 1 310 ? -44.306 -3.259 87.882 1.00 83.81 310 ILE A N 1
ATOM 2521 C CA . ILE A 1 310 ? -44.362 -3.871 86.545 1.00 83.81 310 ILE A CA 1
ATOM 2522 C C . ILE A 1 310 ? -44.331 -2.798 85.449 1.00 83.81 310 ILE A C 1
ATOM 2524 O O . ILE A 1 310 ? -43.605 -2.943 84.471 1.00 83.81 310 ILE A O 1
ATOM 2528 N N . ILE A 1 311 ? -45.082 -1.703 85.608 1.00 81.31 311 ILE A N 1
ATOM 2529 C CA . ILE A 1 311 ? -45.093 -0.599 84.635 1.00 81.31 311 ILE A CA 1
ATOM 2530 C C . ILE A 1 311 ? -43.722 0.084 84.546 1.00 81.31 311 ILE A C 1
ATOM 2532 O O . ILE A 1 311 ? -43.277 0.409 83.443 1.00 81.31 311 ILE A O 1
ATOM 2536 N N . GLU A 1 312 ? -43.049 0.310 85.676 1.00 82.44 312 GLU A N 1
ATOM 2537 C CA . GLU A 1 312 ? -41.724 0.936 85.674 1.00 82.44 312 GLU A CA 1
ATOM 2538 C C . GLU A 1 312 ? -40.667 0.007 85.045 1.00 82.44 312 GLU A C 1
ATOM 2540 O O . GLU A 1 312 ? -39.861 0.472 84.239 1.00 82.44 312 GLU A O 1
ATOM 2545 N N . ASP A 1 313 ? -40.731 -1.304 85.302 1.00 81.88 313 ASP A N 1
ATOM 2546 C CA . ASP A 1 313 ? -39.857 -2.305 84.673 1.00 81.88 313 ASP A CA 1
ATOM 2547 C C . ASP A 1 313 ? -40.081 -2.407 83.155 1.00 81.88 313 ASP A C 1
ATOM 2549 O O . ASP A 1 313 ? -39.121 -2.468 82.383 1.00 81.88 313 ASP A O 1
ATOM 2553 N N . GLU A 1 314 ? -41.336 -2.392 82.697 1.00 79.94 314 GLU A N 1
ATOM 2554 C CA . GLU A 1 314 ? -41.683 -2.449 81.270 1.00 79.94 314 GLU A CA 1
ATOM 2555 C C . GLU A 1 314 ? -41.193 -1.193 80.531 1.00 79.94 314 GLU A C 1
ATOM 2557 O O . GLU A 1 314 ? -40.622 -1.261 79.438 1.00 79.94 314 GLU A O 1
ATOM 2562 N N . LYS A 1 315 ? -41.350 -0.026 81.164 1.00 82.06 315 LYS A N 1
ATOM 2563 C CA . LYS A 1 315 ? -40.838 1.255 80.669 1.00 82.06 315 LYS A CA 1
ATOM 2564 C C . LYS A 1 315 ? -39.311 1.249 80.591 1.00 82.06 315 LYS A C 1
ATOM 2566 O O . LYS A 1 315 ? -38.757 1.724 79.598 1.00 82.06 315 LYS A O 1
ATOM 2571 N N . GLN A 1 316 ? -38.631 0.667 81.578 1.00 80.50 316 GLN A N 1
ATOM 2572 C CA . GLN A 1 316 ? -37.177 0.542 81.566 1.00 80.50 316 GLN A CA 1
ATOM 2573 C C . GLN A 1 316 ? -36.691 -0.393 80.449 1.00 80.50 316 GLN A C 1
ATOM 2575 O O . GLN A 1 316 ? -35.780 -0.026 79.704 1.00 80.50 316 GLN A O 1
ATOM 2580 N N . ARG A 1 317 ? -37.369 -1.530 80.231 1.00 81.06 317 ARG A N 1
ATOM 2581 C CA . ARG A 1 317 ? -37.096 -2.423 79.089 1.00 81.06 317 ARG A CA 1
ATOM 2582 C C . ARG A 1 317 ? -37.318 -1.735 77.746 1.00 81.06 317 ARG A C 1
ATOM 2584 O O . ARG A 1 317 ? -36.520 -1.916 76.829 1.00 81.06 317 ARG A O 1
ATOM 2591 N N . HIS A 1 318 ? -38.366 -0.922 77.613 1.00 80.31 318 HIS A N 1
ATOM 2592 C CA . HIS A 1 318 ? -38.615 -0.171 76.383 1.00 80.31 318 HIS A CA 1
ATOM 2593 C C . HIS A 1 318 ? -37.500 0.854 76.114 1.00 80.31 318 HIS A C 1
ATOM 2595 O O . HIS A 1 318 ? -37.051 0.997 74.973 1.00 80.31 318 HIS A O 1
ATOM 2601 N N . ILE A 1 319 ? -37.009 1.548 77.147 1.00 81.75 319 ILE A N 1
ATOM 2602 C CA . ILE A 1 319 ? -35.879 2.485 77.031 1.00 81.75 319 ILE A CA 1
ATOM 2603 C C . ILE A 1 319 ? -34.600 1.748 76.612 1.00 81.75 319 ILE A C 1
ATOM 2605 O O . ILE A 1 319 ? -33.895 2.210 75.713 1.00 81.75 319 ILE A O 1
ATOM 2609 N N . GLU A 1 320 ? -34.305 0.596 77.214 1.00 78.56 320 GLU A N 1
ATOM 2610 C CA . GLU A 1 320 ? -33.139 -0.224 76.860 1.00 78.56 320 GLU A CA 1
ATOM 2611 C C . GLU A 1 320 ? -33.228 -0.787 75.436 1.00 78.56 320 GLU A C 1
ATOM 2613 O O . GLU A 1 320 ? -32.256 -0.705 74.682 1.00 78.56 320 GLU A O 1
ATOM 2618 N N . SER A 1 321 ? -34.401 -1.273 75.022 1.00 79.69 321 SER A N 1
ATOM 2619 C CA . SER A 1 321 ? -34.643 -1.752 73.657 1.00 79.69 321 SER A CA 1
ATOM 2620 C C . SER A 1 321 ? -34.463 -0.636 72.623 1.00 79.69 321 SER A C 1
ATOM 2622 O O . SER A 1 321 ? -33.782 -0.823 71.614 1.00 79.69 321 SER A O 1
ATOM 2624 N N . THR A 1 322 ? -34.978 0.564 72.914 1.00 80.38 322 THR A N 1
ATOM 2625 C CA . THR A 1 322 ? -34.830 1.735 72.034 1.00 80.38 322 THR A CA 1
ATOM 2626 C C . THR A 1 322 ? -33.361 2.158 71.918 1.00 80.38 322 THR A C 1
ATOM 2628 O O . THR A 1 322 ? -32.872 2.395 70.815 1.00 80.38 322 THR A O 1
ATOM 2631 N N . ARG A 1 323 ? -32.617 2.178 73.034 1.00 84.81 323 ARG A N 1
ATOM 2632 C CA . ARG A 1 323 ? -31.173 2.478 73.039 1.00 84.81 323 ARG A CA 1
ATOM 2633 C C . ARG A 1 323 ? -30.350 1.437 72.278 1.00 84.81 323 ARG A C 1
ATOM 2635 O O . ARG A 1 323 ? -29.416 1.809 71.571 1.00 84.81 323 ARG A O 1
ATOM 2642 N N . SER A 1 324 ? -30.698 0.157 72.393 1.00 81.38 324 SER A N 1
ATOM 2643 C CA . SER A 1 324 ? -30.063 -0.926 71.629 1.00 81.38 324 SER A CA 1
ATOM 2644 C C . SER A 1 324 ? -30.278 -0.747 70.121 1.00 81.38 324 SER A C 1
ATOM 2646 O O . SER A 1 324 ? -29.323 -0.785 69.346 1.00 81.38 324 SER A O 1
ATOM 2648 N N . LEU A 1 325 ? -31.510 -0.431 69.706 1.00 79.81 325 LEU A N 1
ATOM 2649 C CA . LEU A 1 325 ? -31.854 -0.133 68.311 1.00 79.81 325 LEU A CA 1
ATOM 2650 C C . LEU A 1 325 ? -31.103 1.089 67.761 1.00 79.81 325 LEU A C 1
ATOM 2652 O O . LEU A 1 325 ? -30.612 1.059 66.632 1.00 79.81 325 LEU A O 1
ATOM 2656 N N . GLU A 1 326 ? -30.974 2.156 68.550 1.00 81.44 326 GLU A N 1
ATOM 2657 C CA . GLU A 1 326 ? -30.188 3.334 68.167 1.00 81.44 326 GLU A CA 1
ATOM 2658 C C . GLU A 1 326 ? -28.690 3.031 68.040 1.00 81.44 326 GLU A C 1
ATOM 2660 O O . GLU A 1 326 ? -28.041 3.545 67.126 1.00 81.44 326 GLU A O 1
ATOM 2665 N N . SER A 1 327 ? -28.144 2.186 68.919 1.00 82.00 327 SER A N 1
ATOM 2666 C CA . SER A 1 327 ? -26.754 1.725 68.841 1.00 82.00 327 SER A CA 1
ATOM 2667 C C . SER A 1 327 ? -26.511 0.914 67.569 1.00 82.00 327 SER A C 1
ATOM 2669 O O . SER A 1 327 ? -25.590 1.219 66.813 1.00 82.00 327 SER A O 1
ATOM 2671 N N . LEU A 1 328 ? -27.394 -0.047 67.277 1.00 79.94 328 LEU A N 1
ATOM 2672 C CA . LEU A 1 328 ? -27.315 -0.883 66.079 1.00 79.94 328 LEU A CA 1
ATOM 2673 C C . LEU A 1 328 ? -27.401 -0.040 64.799 1.00 79.94 328 LEU A C 1
ATOM 2675 O O . LEU A 1 328 ? -26.665 -0.259 63.839 1.00 79.94 328 LEU A O 1
ATOM 2679 N N . LYS A 1 329 ? -28.271 0.978 64.794 1.00 80.12 329 LYS A N 1
ATOM 2680 C CA . LYS A 1 329 ? -28.410 1.912 63.673 1.00 80.12 329 LYS A CA 1
ATOM 2681 C C . LYS A 1 329 ? -27.128 2.723 63.447 1.00 80.12 329 LYS A C 1
ATOM 2683 O O . LYS A 1 329 ? -26.746 2.923 62.296 1.00 80.12 329 LYS A O 1
ATOM 2688 N N . ARG A 1 330 ? -26.444 3.171 64.510 1.00 84.75 330 ARG A N 1
ATOM 2689 C CA . ARG A 1 330 ? -25.148 3.871 64.391 1.00 84.75 330 ARG A CA 1
ATOM 2690 C C . ARG A 1 330 ? -24.043 2.959 63.863 1.00 84.75 330 ARG A C 1
ATOM 2692 O O . ARG A 1 330 ? -23.306 3.397 62.985 1.00 84.75 330 ARG A O 1
ATOM 2699 N N . GLU A 1 331 ? -23.957 1.718 64.338 1.00 77.56 331 GLU A N 1
ATOM 2700 C CA . GLU A 1 331 ? -22.997 0.734 63.813 1.00 77.56 331 GLU A CA 1
ATOM 2701 C C . GLU A 1 331 ? -23.235 0.439 62.330 1.00 77.56 331 GLU A C 1
ATOM 2703 O O . GLU A 1 331 ? -22.287 0.397 61.551 1.00 77.56 331 GLU A O 1
ATOM 2708 N N . LEU A 1 332 ? -24.495 0.308 61.903 1.00 83.38 332 LEU A N 1
ATOM 2709 C CA . LEU A 1 332 ? -24.843 0.106 60.493 1.00 83.38 332 LEU A CA 1
ATOM 2710 C C . LEU A 1 332 ? -24.389 1.273 59.608 1.00 83.38 332 LEU A C 1
ATOM 2712 O O . LEU A 1 332 ? -23.837 1.041 58.533 1.00 83.38 332 LEU A O 1
ATOM 2716 N N . TYR A 1 333 ? -24.571 2.518 60.061 1.00 82.62 333 TYR A N 1
ATOM 2717 C CA . TYR A 1 333 ? -24.077 3.688 59.330 1.00 82.62 333 TYR A CA 1
ATOM 2718 C C . TYR A 1 333 ? -22.550 3.763 59.306 1.00 82.62 333 TYR A C 1
ATOM 2720 O O . TYR A 1 333 ? -21.992 4.031 58.246 1.00 82.62 333 TYR A O 1
ATOM 2728 N N . GLN A 1 334 ? -21.872 3.475 60.421 1.00 84.06 334 GLN A N 1
ATOM 2729 C CA . GLN A 1 334 ? -20.407 3.423 60.449 1.00 84.06 334 GLN A CA 1
ATOM 2730 C C . GLN A 1 334 ? -19.861 2.331 59.525 1.00 84.06 334 GLN A C 1
ATOM 2732 O O . GLN A 1 334 ? -18.928 2.587 58.770 1.00 84.06 334 GLN A O 1
ATOM 2737 N N . ASN A 1 335 ? -20.473 1.147 59.505 1.00 80.12 335 ASN A N 1
ATOM 2738 C CA . ASN A 1 335 ? -20.071 0.060 58.613 1.00 80.12 335 ASN A CA 1
ATOM 2739 C C . ASN A 1 335 ? -20.308 0.405 57.137 1.00 80.12 335 ASN A C 1
ATOM 2741 O O . ASN A 1 335 ? -19.438 0.150 56.308 1.00 80.12 335 ASN A O 1
ATOM 2745 N N . LEU A 1 336 ? -21.437 1.041 56.803 1.00 83.38 336 LEU A N 1
ATOM 2746 C CA . LEU A 1 336 ? -21.703 1.545 55.450 1.00 83.38 336 LEU A CA 1
ATOM 2747 C C . LEU A 1 336 ? -20.700 2.623 55.026 1.00 83.38 336 LEU A C 1
ATOM 2749 O O . LEU A 1 336 ? -20.296 2.663 53.867 1.00 83.38 336 LEU A O 1
ATOM 2753 N N . GLU A 1 337 ? -20.288 3.494 55.943 1.00 84.50 337 GLU A N 1
ATOM 2754 C CA . GLU A 1 337 ? -19.304 4.540 55.671 1.00 84.50 337 GLU A CA 1
ATOM 2755 C C . GLU A 1 337 ? -17.891 3.965 55.493 1.00 84.50 337 GLU A C 1
ATOM 2757 O O . GLU A 1 337 ? -17.169 4.375 54.583 1.00 84.50 337 GLU A O 1
ATOM 2762 N N . ILE A 1 338 ? -17.526 2.943 56.274 1.00 85.75 338 ILE A N 1
ATOM 2763 C CA . ILE A 1 338 ? -16.282 2.179 56.104 1.00 85.75 338 ILE A CA 1
ATOM 2764 C C . ILE A 1 338 ? -16.271 1.443 54.756 1.00 85.75 338 ILE A C 1
ATOM 2766 O O . ILE A 1 338 ? -15.292 1.553 54.019 1.00 85.75 338 ILE A O 1
ATOM 2770 N N . GLU A 1 339 ? -17.352 0.748 54.391 1.00 76.38 339 GLU A N 1
ATOM 2771 C CA . GLU A 1 339 ? -17.497 0.081 53.087 1.00 76.38 339 GLU A CA 1
ATOM 2772 C C . GLU A 1 339 ? -17.435 1.083 51.931 1.00 76.38 339 GLU A C 1
ATOM 2774 O O . GLU A 1 339 ? -16.699 0.884 50.967 1.00 76.38 339 GLU A O 1
ATOM 2779 N N . ARG A 1 340 ? -18.122 2.224 52.049 1.00 84.69 340 ARG A N 1
ATOM 2780 C CA . ARG A 1 340 ? -18.067 3.293 51.046 1.00 84.69 340 ARG A CA 1
ATOM 2781 C C . ARG A 1 340 ? -16.648 3.834 50.874 1.00 84.69 340 ARG A C 1
ATOM 2783 O O . ARG A 1 340 ? -16.207 4.034 49.743 1.00 84.69 340 ARG A O 1
ATOM 2790 N N . ASN A 1 341 ? -15.920 4.045 51.968 1.00 81.56 341 ASN A N 1
ATOM 2791 C CA . ASN A 1 341 ? -14.531 4.497 51.923 1.00 81.56 341 ASN A CA 1
ATOM 2792 C C . ASN A 1 341 ? -13.598 3.429 51.335 1.00 81.56 341 ASN A C 1
ATOM 2794 O O . ASN A 1 341 ? -12.713 3.760 50.548 1.00 81.56 341 ASN A O 1
ATOM 2798 N N . ARG A 1 342 ? -13.838 2.147 51.628 1.00 86.69 342 ARG A N 1
ATOM 2799 C CA . ARG A 1 342 ? -13.103 1.020 51.042 1.00 86.69 342 ARG A CA 1
ATOM 2800 C C . ARG A 1 342 ? -13.341 0.902 49.537 1.00 86.69 342 ARG A C 1
ATOM 2802 O O . ARG A 1 342 ? -12.380 0.777 48.783 1.00 86.69 342 ARG A O 1
ATOM 2809 N N . ILE A 1 343 ? -14.593 1.002 49.091 1.00 78.31 343 ILE A N 1
ATOM 2810 C CA . ILE A 1 343 ? -14.955 1.004 47.667 1.00 78.31 343 ILE A CA 1
ATOM 2811 C C . ILE A 1 343 ? -14.311 2.201 46.964 1.00 78.31 343 ILE A C 1
ATOM 2813 O O . ILE A 1 343 ? -13.714 2.029 45.906 1.00 78.31 343 ILE A O 1
ATOM 2817 N N . ASN A 1 344 ? -14.359 3.396 47.560 1.00 79.50 344 ASN A N 1
ATOM 2818 C CA . ASN A 1 344 ? -13.705 4.579 46.998 1.00 79.50 344 ASN A CA 1
ATOM 2819 C C . ASN A 1 344 ? -12.183 4.406 46.876 1.00 79.50 344 ASN A C 1
ATOM 2821 O O . ASN A 1 344 ? -11.618 4.814 45.864 1.00 79.50 344 ASN A O 1
ATOM 2825 N N . SER A 1 345 ? -11.531 3.771 47.857 1.00 83.25 345 SER A N 1
ATOM 2826 C CA . SER A 1 345 ? -10.102 3.434 47.786 1.00 83.25 345 SER A CA 1
ATOM 2827 C C . SER A 1 345 ? -9.816 2.474 46.632 1.00 83.25 345 SER A C 1
ATOM 2829 O O . SER A 1 345 ? -8.981 2.775 45.790 1.00 83.25 345 SER A O 1
ATOM 2831 N N . ILE A 1 346 ? -10.575 1.378 46.517 1.00 84.06 346 ILE A N 1
ATOM 2832 C CA . ILE A 1 346 ? -10.410 0.392 45.435 1.00 84.06 346 ILE A CA 1
ATOM 2833 C C . ILE A 1 346 ? -10.646 1.038 44.063 1.00 84.06 346 ILE A C 1
ATOM 2835 O O . ILE A 1 346 ? -9.900 0.789 43.121 1.00 84.06 346 ILE A O 1
ATOM 2839 N N . VAL A 1 347 ? -11.662 1.893 43.934 1.00 79.00 347 VAL A N 1
ATOM 2840 C CA . VAL A 1 347 ? -11.936 2.629 42.691 1.00 79.00 347 VAL A CA 1
ATOM 2841 C C . VAL A 1 347 ? -10.791 3.586 42.355 1.00 79.00 347 VAL A C 1
ATOM 2843 O O . VAL A 1 347 ? -10.428 3.703 41.184 1.00 79.00 347 VAL A O 1
ATOM 2846 N N . SER A 1 348 ? -10.201 4.247 43.354 1.00 83.50 348 SER A N 1
ATOM 2847 C CA . SER A 1 348 ? -9.028 5.105 43.167 1.00 83.50 348 SER A CA 1
ATOM 2848 C C . SER A 1 348 ? -7.808 4.301 42.711 1.00 83.50 348 SER A C 1
ATOM 2850 O O . SER A 1 348 ? -7.180 4.677 41.723 1.00 83.50 348 SER A O 1
ATOM 2852 N N . ASP A 1 349 ? -7.538 3.157 43.340 1.00 83.00 349 ASP A N 1
ATOM 2853 C CA . ASP A 1 349 ? -6.409 2.280 43.007 1.00 83.00 349 ASP A CA 1
ATOM 2854 C C . ASP A 1 349 ? -6.555 1.681 41.599 1.00 83.00 349 ASP A C 1
ATOM 2856 O O . ASP A 1 349 ? -5.603 1.646 40.817 1.00 83.00 349 ASP A O 1
ATOM 2860 N N . VAL A 1 350 ? -7.769 1.264 41.219 1.00 81.00 350 VAL A N 1
ATOM 2861 C CA . VAL A 1 350 ? -8.068 0.779 39.860 1.00 81.00 350 VAL A CA 1
ATOM 2862 C C . VAL A 1 350 ? -7.920 1.905 38.837 1.00 81.00 350 VAL A C 1
ATOM 2864 O O . VAL A 1 350 ? -7.390 1.680 37.748 1.00 81.00 350 VAL A O 1
ATOM 2867 N N . LYS A 1 351 ? -8.345 3.128 39.173 1.00 80.12 351 LYS A N 1
ATOM 2868 C CA . LYS A 1 351 ? -8.187 4.301 38.306 1.00 80.12 351 LYS A CA 1
ATOM 2869 C C . LYS A 1 351 ? -6.713 4.665 38.114 1.00 80.12 351 LYS A C 1
ATOM 2871 O O . LYS A 1 351 ? -6.313 4.917 36.978 1.00 80.12 351 LYS A O 1
ATOM 2876 N N . GLU A 1 352 ? -5.909 4.672 39.175 1.00 82.38 352 GLU A N 1
ATOM 2877 C CA . GLU A 1 352 ? -4.464 4.913 39.089 1.00 82.38 352 GLU A CA 1
ATOM 2878 C C . GLU A 1 352 ? -3.746 3.798 38.329 1.00 82.38 352 GLU A C 1
ATOM 2880 O O . GLU A 1 352 ? -2.938 4.092 37.452 1.00 82.38 352 GLU A O 1
ATOM 2885 N N . SER A 1 353 ? -4.091 2.531 38.568 1.00 80.38 353 SER A N 1
ATOM 2886 C CA . SER A 1 353 ? -3.528 1.391 37.836 1.00 80.38 353 SER A CA 1
ATOM 2887 C C . SER A 1 353 ? -3.863 1.438 36.339 1.00 80.38 353 SER A C 1
ATOM 2889 O O . SER A 1 353 ? -2.990 1.227 35.493 1.00 80.38 353 SER A O 1
ATOM 2891 N N . ALA A 1 354 ? -5.104 1.791 35.983 1.00 75.94 354 ALA A N 1
ATOM 2892 C CA . ALA A 1 354 ? -5.520 1.954 34.592 1.00 75.94 354 ALA A CA 1
ATOM 2893 C C . ALA A 1 354 ? -4.822 3.145 33.912 1.00 75.94 354 ALA A C 1
ATOM 2895 O O . ALA A 1 354 ? -4.386 3.020 32.767 1.00 75.94 354 ALA A O 1
ATOM 2896 N N . LEU A 1 355 ? -4.672 4.276 34.614 1.00 78.56 355 LEU A N 1
ATOM 2897 C CA . LEU A 1 355 ? -3.926 5.441 34.123 1.00 78.56 355 LEU A CA 1
ATOM 2898 C C . LEU A 1 355 ? -2.435 5.132 33.949 1.00 78.56 355 LEU A C 1
ATOM 2900 O O . LEU A 1 355 ? -1.866 5.482 32.918 1.00 78.56 355 LEU A O 1
ATOM 2904 N N . ALA A 1 356 ? -1.817 4.436 34.903 1.00 80.62 356 ALA A N 1
ATOM 2905 C CA . ALA A 1 356 ? -0.425 4.008 34.817 1.00 80.62 356 ALA A CA 1
ATOM 2906 C C . ALA A 1 356 ? -0.214 3.046 33.638 1.00 80.62 356 ALA A C 1
ATOM 2908 O O . ALA A 1 356 ? 0.683 3.258 32.830 1.00 80.62 356 ALA A O 1
ATOM 2909 N N . SER A 1 357 ? -1.088 2.048 33.467 1.00 83.81 357 SER A N 1
ATOM 2910 C CA . SER A 1 357 ? -1.023 1.108 32.339 1.00 83.81 357 SER A CA 1
ATOM 2911 C C . SER A 1 357 ? -1.240 1.789 30.981 1.00 83.81 357 SER A C 1
ATOM 2913 O O . SER A 1 357 ? -0.577 1.448 29.997 1.00 83.81 357 SER A O 1
ATOM 2915 N N . ALA A 1 358 ? -2.147 2.768 30.912 1.00 77.12 358 ALA A N 1
ATOM 2916 C CA . ALA A 1 358 ? -2.364 3.563 29.708 1.00 77.12 358 ALA A CA 1
ATOM 2917 C C . ALA A 1 358 ? -1.139 4.428 29.378 1.00 77.12 358 ALA A C 1
ATOM 2919 O O . ALA A 1 358 ? -0.699 4.428 28.228 1.00 77.12 358 ALA A O 1
ATOM 2920 N N . ASN A 1 359 ? -0.553 5.095 30.376 1.00 83.69 359 ASN A N 1
ATOM 2921 C CA . ASN A 1 359 ? 0.659 5.894 30.201 1.00 83.69 359 ASN A CA 1
ATOM 2922 C C . ASN A 1 359 ? 1.840 5.029 29.739 1.00 83.69 359 ASN A C 1
ATOM 2924 O O . ASN A 1 359 ? 2.461 5.359 28.731 1.00 83.69 359 ASN A O 1
ATOM 2928 N N . ASP A 1 360 ? 2.063 3.873 30.366 1.00 82.25 360 ASP A N 1
ATOM 2929 C CA . ASP A 1 360 ? 3.135 2.934 30.010 1.00 82.25 360 ASP A CA 1
ATOM 2930 C C . ASP A 1 360 ? 2.990 2.418 28.562 1.00 82.25 360 ASP A C 1
ATOM 2932 O O . ASP A 1 360 ? 3.960 2.329 27.806 1.00 82.25 360 ASP A O 1
ATOM 2936 N N . LYS A 1 361 ? 1.749 2.165 28.109 1.00 83.88 361 LYS A N 1
ATOM 2937 C CA . LYS A 1 361 ? 1.455 1.861 26.696 1.00 83.88 361 LYS A CA 1
ATOM 2938 C C . LYS A 1 361 ? 1.735 3.041 25.773 1.00 83.88 361 LYS A C 1
ATOM 2940 O O . LYS A 1 361 ? 2.279 2.842 24.690 1.00 83.88 361 LYS A O 1
ATOM 2945 N N . THR A 1 362 ? 1.353 4.260 26.153 1.00 78.44 362 THR A N 1
ATOM 2946 C CA . THR A 1 362 ? 1.635 5.441 25.323 1.00 78.44 362 THR A CA 1
ATOM 2947 C C . THR A 1 362 ? 3.127 5.735 25.225 1.00 78.44 362 THR A C 1
ATOM 2949 O O . THR A 1 362 ? 3.585 6.166 24.170 1.00 78.44 362 THR A O 1
ATOM 2952 N N . GLU A 1 363 ? 3.890 5.469 26.282 1.00 81.94 363 GLU A N 1
ATOM 2953 C CA . GLU A 1 363 ? 5.335 5.673 26.327 1.00 81.94 363 GLU A CA 1
ATOM 2954 C C . GLU A 1 363 ? 6.069 4.621 25.490 1.00 81.94 363 GLU A C 1
ATOM 2956 O O . GLU A 1 363 ? 6.847 4.992 24.613 1.00 81.94 363 GLU A O 1
ATOM 2961 N N . LYS A 1 364 ? 5.693 3.338 25.603 1.00 84.69 364 LYS A N 1
ATOM 2962 C CA . LYS A 1 364 ? 6.171 2.277 24.694 1.00 84.69 364 LYS A CA 1
ATOM 2963 C C . LYS A 1 364 ? 5.839 2.560 23.233 1.00 84.69 364 LYS A C 1
ATOM 2965 O O . LYS A 1 364 ? 6.701 2.428 22.371 1.00 84.69 364 LYS A O 1
ATOM 2970 N N . ASN A 1 365 ? 4.621 3.017 22.941 1.00 80.00 365 ASN A N 1
ATOM 2971 C CA . ASN A 1 365 ? 4.241 3.382 21.575 1.00 80.00 365 ASN A CA 1
ATOM 2972 C C . ASN A 1 365 ? 5.054 4.579 21.053 1.00 80.00 365 ASN A C 1
ATOM 2974 O O . ASN A 1 365 ? 5.401 4.610 19.874 1.00 80.00 365 ASN A O 1
ATOM 2978 N N . LYS A 1 366 ? 5.382 5.559 21.909 1.00 84.38 366 LYS A N 1
ATOM 2979 C CA . LYS A 1 366 ? 6.275 6.673 21.552 1.00 84.38 366 LYS A CA 1
ATOM 2980 C C . LYS A 1 366 ? 7.705 6.196 21.304 1.00 84.38 366 LYS A C 1
ATOM 2982 O O . LYS A 1 366 ? 8.317 6.646 20.339 1.00 84.38 366 LYS A O 1
ATOM 2987 N N . GLU A 1 367 ? 8.238 5.292 22.122 1.00 85.12 367 GLU A N 1
ATOM 2988 C CA . GLU A 1 367 ? 9.564 4.700 21.908 1.00 85.12 367 GLU A CA 1
ATOM 2989 C C . GLU A 1 367 ? 9.629 3.869 20.622 1.00 85.12 367 GLU A C 1
ATOM 2991 O O . GLU A 1 367 ? 10.573 4.031 19.846 1.00 85.12 367 GLU A O 1
ATOM 2996 N N . GLU A 1 368 ? 8.616 3.042 20.343 1.00 82.44 368 GLU A N 1
ATOM 2997 C CA . GLU A 1 368 ? 8.496 2.287 19.088 1.00 82.44 368 GLU A CA 1
ATOM 2998 C C . GLU A 1 368 ? 8.375 3.211 17.870 1.00 82.44 368 GLU A C 1
ATOM 3000 O O . GLU A 1 368 ? 8.982 2.966 16.825 1.00 82.44 368 GLU A O 1
ATOM 3005 N N . PHE A 1 369 ? 7.609 4.298 17.987 1.00 86.88 369 PHE A N 1
ATOM 3006 C CA . PHE A 1 369 ? 7.498 5.288 16.920 1.00 86.88 369 PHE A CA 1
ATOM 3007 C C . PHE A 1 369 ? 8.835 5.998 16.686 1.00 86.88 369 PHE A C 1
ATOM 3009 O O . PHE A 1 369 ? 9.278 6.103 15.546 1.00 86.88 369 PHE A O 1
ATOM 3016 N N . ASN A 1 370 ? 9.522 6.415 17.751 1.00 85.06 370 ASN A N 1
ATOM 3017 C CA . ASN A 1 370 ? 10.831 7.063 17.666 1.00 85.06 370 ASN A CA 1
ATOM 3018 C C . ASN A 1 370 ? 11.916 6.129 17.113 1.00 85.06 370 ASN A C 1
ATOM 3020 O O . ASN A 1 370 ? 12.781 6.573 16.360 1.00 85.06 370 ASN A O 1
ATOM 3024 N N . THR A 1 371 ? 11.892 4.839 17.454 1.00 86.25 371 THR A N 1
ATOM 3025 C CA . THR A 1 371 ? 12.830 3.854 16.890 1.00 86.25 371 THR A CA 1
ATOM 3026 C C . THR A 1 371 ? 12.567 3.620 15.408 1.00 86.25 371 THR A C 1
ATOM 3028 O O . THR A 1 371 ? 13.515 3.693 14.627 1.00 86.25 371 THR A O 1
ATOM 3031 N N . LYS A 1 372 ? 11.303 3.456 14.995 1.00 86.94 372 LYS A N 1
ATOM 3032 C CA . LYS A 1 372 ? 10.935 3.371 13.570 1.00 86.94 372 LYS A CA 1
ATOM 3033 C C . LYS A 1 372 ? 11.291 4.642 12.805 1.00 86.94 372 LYS A C 1
ATOM 3035 O O . LYS A 1 372 ? 11.784 4.559 11.686 1.00 86.94 372 LYS A O 1
ATOM 3040 N N . PHE A 1 373 ? 11.092 5.810 13.410 1.00 87.56 373 PHE A N 1
ATOM 3041 C CA . PHE A 1 373 ? 11.451 7.089 12.804 1.00 87.56 373 PHE A CA 1
ATOM 3042 C C . PHE A 1 373 ? 12.964 7.193 12.569 1.00 87.56 373 PHE A C 1
ATOM 3044 O O . PHE A 1 373 ? 13.386 7.485 11.455 1.00 87.56 373 PHE A O 1
ATOM 3051 N N . ARG A 1 374 ? 13.786 6.841 13.568 1.00 87.75 374 ARG A N 1
ATOM 3052 C CA . ARG A 1 374 ? 15.253 6.785 13.421 1.00 87.75 374 ARG A CA 1
ATOM 3053 C C . ARG A 1 374 ? 15.709 5.756 12.387 1.00 87.75 374 ARG A C 1
ATOM 3055 O O . ARG A 1 374 ? 16.724 5.955 11.727 1.00 87.75 374 ARG A O 1
ATOM 3062 N N . GLU A 1 375 ? 15.003 4.635 12.263 1.00 86.56 375 GLU A N 1
ATOM 3063 C CA . GLU A 1 375 ? 15.302 3.621 11.250 1.00 86.56 375 GLU A CA 1
ATOM 3064 C C . GLU A 1 375 ? 15.006 4.136 9.837 1.00 86.56 375 GLU A C 1
ATOM 3066 O O . GLU A 1 375 ? 15.846 3.992 8.951 1.00 86.56 375 GLU A O 1
ATOM 3071 N N . ILE A 1 376 ? 13.877 4.825 9.650 1.00 85.75 376 ILE A N 1
ATOM 3072 C CA . ILE A 1 376 ? 13.532 5.496 8.390 1.00 85.75 376 ILE A CA 1
ATOM 3073 C C . ILE A 1 376 ? 14.541 6.604 8.065 1.00 85.75 376 ILE A C 1
ATOM 3075 O O . ILE A 1 376 ? 15.016 6.659 6.935 1.00 85.75 376 ILE A O 1
ATOM 3079 N N . GLU A 1 377 ? 14.930 7.443 9.031 1.00 85.81 377 GLU A N 1
ATOM 3080 C CA . GLU A 1 377 ? 15.977 8.459 8.832 1.00 85.81 377 GLU A CA 1
ATOM 3081 C C . GLU A 1 377 ? 17.307 7.834 8.405 1.00 85.81 377 GLU A C 1
ATOM 3083 O O . GLU A 1 377 ? 17.965 8.346 7.500 1.00 85.81 377 GLU A O 1
ATOM 3088 N N . ARG A 1 378 ? 17.692 6.700 9.005 1.00 90.00 378 ARG A N 1
ATOM 3089 C CA . ARG A 1 378 ? 18.915 5.981 8.631 1.00 90.00 378 ARG A CA 1
ATOM 3090 C C . ARG A 1 378 ? 18.831 5.416 7.212 1.00 90.00 378 ARG A C 1
ATOM 3092 O O . ARG A 1 378 ? 19.814 5.488 6.479 1.00 90.00 378 ARG A O 1
ATOM 3099 N N . ILE A 1 379 ? 17.680 4.865 6.819 1.00 86.88 379 ILE A N 1
ATOM 3100 C CA . ILE A 1 379 ? 17.453 4.371 5.452 1.00 86.88 379 ILE A CA 1
ATOM 3101 C C . ILE A 1 379 ? 17.500 5.533 4.457 1.00 86.88 379 ILE A C 1
ATOM 3103 O O . ILE A 1 379 ? 18.201 5.429 3.456 1.00 86.88 379 ILE A O 1
ATOM 3107 N N . LEU A 1 380 ? 16.839 6.654 4.759 1.00 84.25 380 LEU A N 1
ATOM 3108 C CA . LEU A 1 380 ? 16.859 7.859 3.927 1.00 84.25 380 LEU A CA 1
ATOM 3109 C C . LEU A 1 380 ? 18.274 8.427 3.785 1.00 84.25 380 LEU A C 1
ATOM 3111 O O . LEU A 1 380 ? 18.690 8.746 2.675 1.00 84.25 380 LEU A O 1
ATOM 3115 N N . GLN A 1 381 ? 19.047 8.503 4.872 1.00 88.31 381 GLN A N 1
ATOM 3116 C CA . GLN A 1 381 ? 20.459 8.887 4.799 1.00 88.31 381 GLN A CA 1
ATOM 3117 C C . GLN A 1 381 ? 21.251 7.920 3.912 1.00 88.31 381 GLN A C 1
ATOM 3119 O O . GLN A 1 381 ? 21.955 8.364 3.005 1.00 88.31 381 GLN A O 1
ATOM 3124 N N . GLY A 1 382 ? 21.068 6.608 4.087 1.00 87.31 382 GLY A N 1
ATOM 3125 C CA . GLY A 1 382 ? 21.705 5.593 3.246 1.00 87.31 382 GLY A CA 1
ATOM 3126 C C . GLY A 1 382 ? 21.334 5.701 1.761 1.00 87.31 382 GLY A C 1
ATOM 3127 O O . GLY A 1 382 ? 22.204 5.564 0.897 1.00 87.31 382 GLY A O 1
ATOM 3128 N N . GLU A 1 383 ? 20.073 5.996 1.443 1.00 81.31 383 GLU A N 1
ATOM 3129 C CA . GLU A 1 383 ? 19.620 6.259 0.076 1.00 81.31 383 GLU A CA 1
ATOM 3130 C C . GLU A 1 383 ? 20.227 7.546 -0.477 1.00 81.31 383 GLU A C 1
ATOM 3132 O O . GLU A 1 383 ? 20.742 7.523 -1.590 1.00 81.31 383 GLU A O 1
ATOM 3137 N N . THR A 1 384 ? 20.251 8.644 0.285 1.00 84.62 384 THR A N 1
ATOM 3138 C CA . THR A 1 384 ? 20.873 9.900 -0.171 1.00 84.62 384 THR A CA 1
ATOM 3139 C C . THR A 1 384 ? 22.372 9.749 -0.430 1.00 84.62 384 THR A C 1
ATOM 3141 O O . THR A 1 384 ? 22.866 10.245 -1.444 1.00 84.62 384 THR A O 1
ATOM 3144 N N . GLU A 1 385 ? 23.100 9.005 0.408 1.00 86.88 385 GLU A N 1
ATOM 3145 C CA . GLU A 1 385 ? 24.510 8.685 0.171 1.00 86.88 385 GLU A CA 1
ATOM 3146 C C . GLU A 1 385 ? 24.701 7.789 -1.058 1.00 86.88 385 GLU A C 1
ATOM 3148 O O . GLU A 1 385 ? 25.613 8.015 -1.856 1.00 86.88 385 GLU A O 1
ATOM 3153 N N . SER A 1 386 ? 23.839 6.785 -1.237 1.00 85.81 386 SER A N 1
ATOM 3154 C CA . SER A 1 386 ? 23.887 5.882 -2.394 1.00 85.81 386 SER A CA 1
ATOM 3155 C C . SER A 1 386 ? 23.566 6.616 -3.695 1.00 85.81 386 SER A C 1
ATOM 3157 O O . SER A 1 386 ? 24.245 6.416 -4.700 1.00 85.81 386 SER A O 1
ATOM 3159 N N . LEU A 1 387 ? 22.581 7.514 -3.662 1.00 86.00 387 LEU A N 1
ATOM 3160 C CA . LEU A 1 387 ? 22.193 8.374 -4.773 1.00 86.00 387 LEU A CA 1
ATOM 3161 C C . LEU A 1 387 ? 23.320 9.357 -5.117 1.00 86.00 387 LEU A C 1
ATOM 3163 O O . LEU A 1 387 ? 23.653 9.521 -6.286 1.00 86.00 387 LEU A O 1
ATOM 3167 N N . SER A 1 388 ? 23.954 9.959 -4.107 1.00 87.56 388 SER A N 1
ATOM 3168 C CA . SER A 1 388 ? 25.115 10.838 -4.283 1.00 87.56 388 SER A CA 1
ATOM 3169 C C . SER A 1 388 ? 26.286 10.100 -4.944 1.00 87.56 388 SER A C 1
ATOM 3171 O O . SER A 1 388 ? 26.809 10.557 -5.961 1.00 87.56 388 SER A O 1
ATOM 3173 N N . LYS A 1 389 ? 26.629 8.898 -4.457 1.00 88.31 389 LYS A N 1
ATOM 3174 C CA . LYS A 1 389 ? 27.649 8.031 -5.076 1.00 88.31 389 LYS A CA 1
ATOM 3175 C C . LYS A 1 389 ? 27.280 7.636 -6.503 1.00 88.31 389 LYS A C 1
ATOM 3177 O O . LYS A 1 389 ? 28.140 7.636 -7.378 1.00 88.31 389 LYS A O 1
ATOM 3182 N N . TYR A 1 390 ? 26.011 7.323 -6.761 1.00 88.50 390 TYR A N 1
ATOM 3183 C CA . TYR A 1 390 ? 25.530 7.019 -8.106 1.00 88.50 390 TYR A CA 1
ATOM 3184 C C . TYR A 1 390 ? 25.696 8.216 -9.049 1.00 88.50 390 TYR A C 1
ATOM 3186 O O . TYR A 1 390 ? 26.240 8.053 -10.139 1.00 88.50 390 TYR A O 1
ATOM 3194 N N . TYR A 1 391 ? 25.297 9.420 -8.630 1.00 84.50 391 TYR A N 1
ATOM 3195 C CA . TYR A 1 391 ? 25.484 10.634 -9.426 1.00 84.50 391 TYR A CA 1
ATOM 3196 C C . TYR A 1 391 ? 26.957 10.959 -9.653 1.00 84.50 391 TYR A C 1
ATOM 3198 O O . TYR A 1 391 ? 27.318 11.370 -10.754 1.00 84.50 391 TYR A O 1
ATOM 3206 N N . GLN A 1 392 ? 27.812 10.741 -8.654 1.00 89.25 392 GLN A N 1
ATOM 3207 C CA . GLN A 1 392 ? 29.250 10.923 -8.800 1.00 89.25 392 GLN A CA 1
ATOM 3208 C C . GLN A 1 392 ? 29.844 9.929 -9.808 1.00 89.25 392 GLN A C 1
ATOM 3210 O O . GLN A 1 392 ? 30.522 10.353 -10.738 1.00 89.25 392 GLN A O 1
ATOM 3215 N N . ASN A 1 393 ? 29.498 8.643 -9.719 1.00 86.69 393 ASN A N 1
ATOM 3216 C CA . ASN A 1 393 ? 29.934 7.629 -10.685 1.00 86.69 393 ASN A CA 1
ATOM 3217 C C . ASN A 1 393 ? 29.399 7.902 -12.098 1.00 86.69 393 ASN A C 1
ATOM 3219 O O . ASN A 1 393 ? 30.101 7.693 -13.088 1.00 86.69 393 ASN A O 1
ATOM 3223 N N . LEU A 1 394 ? 28.150 8.367 -12.213 1.00 87.19 394 LEU A N 1
ATOM 3224 C CA . LEU A 1 394 ? 27.563 8.762 -13.490 1.00 87.19 394 LEU A CA 1
ATOM 3225 C C . LEU A 1 394 ? 28.341 9.940 -14.081 1.00 87.19 394 LEU A C 1
ATOM 3227 O O . LEU A 1 394 ? 28.700 9.892 -15.255 1.00 87.19 394 LEU A O 1
ATOM 3231 N N . LYS A 1 395 ? 28.642 10.952 -13.259 1.00 90.62 395 LYS A N 1
ATOM 3232 C CA . LYS A 1 395 ? 29.436 12.117 -13.647 1.00 90.62 395 LYS A CA 1
ATOM 3233 C C . LYS A 1 395 ? 30.828 11.697 -14.119 1.00 90.62 395 LYS A C 1
ATOM 3235 O O . LYS A 1 395 ? 31.182 12.024 -15.247 1.00 90.62 395 LYS A O 1
ATOM 3240 N N . GLU A 1 396 ? 31.555 10.903 -13.338 1.00 89.31 396 GLU A N 1
ATOM 3241 C CA . GLU A 1 396 ? 32.879 10.381 -13.703 1.00 89.31 396 GLU A CA 1
ATOM 3242 C C . GLU A 1 396 ? 32.824 9.556 -14.999 1.00 89.31 396 GLU A C 1
ATOM 3244 O O . GLU A 1 396 ? 33.632 9.762 -15.899 1.00 89.31 396 GLU A O 1
ATOM 3249 N N . SER A 1 397 ? 31.820 8.686 -15.172 1.00 88.31 397 SER A N 1
ATOM 3250 C CA . SER A 1 397 ? 31.628 7.924 -16.415 1.00 88.31 397 SER A CA 1
ATOM 3251 C C . SER A 1 397 ? 31.349 8.829 -17.618 1.00 88.31 397 SER A C 1
ATOM 3253 O O . SER A 1 397 ? 31.874 8.593 -18.710 1.00 88.31 397 SER A O 1
ATOM 3255 N N . THR A 1 398 ? 30.532 9.873 -17.446 1.00 85.25 398 THR A N 1
ATOM 3256 C CA . THR A 1 398 ? 30.257 10.845 -18.511 1.00 85.25 398 THR A CA 1
ATOM 3257 C C . THR A 1 398 ? 31.474 11.698 -18.839 1.00 85.25 398 THR A C 1
ATOM 3259 O O . THR A 1 398 ? 31.758 11.887 -20.018 1.00 85.25 398 THR A O 1
ATOM 3262 N N . GLU A 1 399 ? 32.234 12.146 -17.840 1.00 89.31 399 GLU A N 1
ATOM 3263 C CA . GLU A 1 399 ? 33.486 12.879 -18.031 1.00 89.31 399 GLU A CA 1
ATOM 3264 C C . GLU A 1 399 ? 34.511 12.007 -18.757 1.00 89.31 399 GLU A C 1
ATOM 3266 O O . GLU A 1 399 ? 35.122 12.458 -19.722 1.00 89.31 399 GLU A O 1
ATOM 3271 N N . HIS A 1 400 ? 34.616 10.726 -18.398 1.00 88.69 400 HIS A N 1
ATOM 3272 C CA . HIS A 1 400 ? 35.530 9.804 -19.061 1.00 88.69 400 HIS A CA 1
ATOM 3273 C C . HIS A 1 400 ? 35.142 9.544 -20.525 1.00 88.69 400 HIS A C 1
ATOM 3275 O O . HIS A 1 400 ? 36.012 9.467 -21.393 1.00 88.69 400 HIS A O 1
ATOM 3281 N N . LYS A 1 401 ? 33.836 9.464 -20.825 1.00 87.19 401 LYS A N 1
ATOM 3282 C CA . LYS A 1 401 ? 33.328 9.386 -22.205 1.0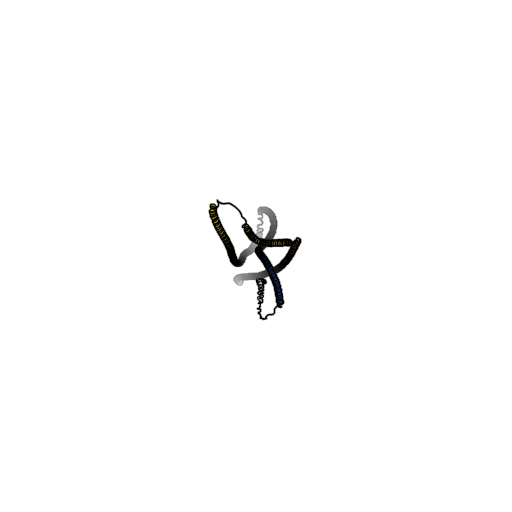0 87.19 401 LYS A CA 1
ATOM 3283 C C . LYS A 1 401 ? 33.608 10.664 -22.987 1.00 87.19 401 LYS A C 1
ATOM 3285 O O . LYS A 1 401 ? 34.041 10.572 -24.129 1.00 87.19 401 LYS A O 1
ATOM 3290 N N . ILE A 1 402 ? 33.377 11.833 -22.388 1.00 89.38 402 ILE A N 1
ATOM 3291 C CA . ILE A 1 402 ? 33.681 13.130 -23.006 1.00 89.38 402 ILE A CA 1
ATOM 3292 C C . ILE A 1 402 ? 35.176 13.222 -23.322 1.00 89.38 402 ILE A C 1
ATOM 3294 O O . ILE A 1 402 ? 35.535 13.628 -24.422 1.00 89.38 402 ILE A O 1
ATOM 3298 N N . GLU A 1 403 ? 36.039 12.803 -22.400 1.00 88.56 403 GLU A N 1
ATOM 3299 C CA . GLU A 1 403 ? 37.486 12.822 -22.601 1.00 88.56 403 GLU A CA 1
ATOM 3300 C C . GLU A 1 403 ? 37.931 11.839 -23.692 1.00 88.56 403 GLU A C 1
ATOM 3302 O O . GLU A 1 403 ? 38.739 12.189 -24.550 1.00 88.56 403 GLU A O 1
ATOM 3307 N N . ASN A 1 404 ? 37.338 10.642 -23.746 1.00 86.94 404 ASN A N 1
ATOM 3308 C CA . ASN A 1 404 ? 37.570 9.711 -24.852 1.00 86.94 404 ASN A CA 1
ATOM 3309 C C . ASN A 1 404 ? 37.108 10.289 -26.198 1.00 86.94 404 ASN A C 1
ATOM 3311 O O . ASN A 1 404 ? 37.826 10.154 -27.184 1.00 86.94 404 ASN A O 1
ATOM 3315 N N . PHE A 1 405 ? 35.952 10.958 -26.256 1.00 86.75 405 PHE A N 1
ATOM 3316 C CA . PHE A 1 405 ? 35.494 11.616 -27.483 1.00 86.75 405 PHE A CA 1
ATOM 3317 C C . PHE A 1 405 ? 36.413 12.759 -27.907 1.00 86.75 405 PHE A C 1
ATOM 3319 O O . PHE A 1 405 ? 36.690 12.888 -29.096 1.00 86.75 405 PHE A O 1
ATOM 3326 N N . LYS A 1 406 ? 36.922 13.558 -26.961 1.00 88.19 406 LYS A N 1
ATOM 3327 C CA . LYS A 1 406 ? 37.935 14.577 -27.263 1.00 88.19 406 LYS A CA 1
ATOM 3328 C C . LYS A 1 406 ? 39.191 13.949 -27.851 1.00 88.19 406 LYS A C 1
ATOM 3330 O O . LYS A 1 406 ? 39.645 14.424 -28.881 1.00 88.19 406 LYS A O 1
ATOM 3335 N N . ARG A 1 407 ? 39.698 12.861 -27.261 1.00 89.50 407 ARG A N 1
ATOM 3336 C CA . ARG A 1 407 ? 40.877 12.156 -27.783 1.00 89.50 407 ARG A CA 1
ATOM 3337 C C . ARG A 1 407 ? 40.641 11.615 -29.195 1.00 89.50 407 ARG A C 1
ATOM 3339 O O . ARG A 1 407 ? 41.473 11.833 -30.062 1.00 89.50 407 ARG A O 1
ATOM 3346 N N . ILE A 1 408 ? 39.494 10.979 -29.446 1.00 87.06 408 ILE A N 1
ATOM 3347 C CA . ILE A 1 408 ? 39.133 10.486 -30.787 1.00 87.06 408 ILE A CA 1
ATOM 3348 C C . ILE A 1 408 ? 39.068 11.643 -31.793 1.00 87.06 408 ILE A C 1
ATOM 3350 O O . ILE A 1 408 ? 39.613 11.531 -32.885 1.00 87.06 408 ILE A O 1
ATOM 3354 N N . LEU A 1 409 ? 38.450 12.769 -31.422 1.00 87.25 409 LEU A N 1
ATOM 3355 C CA . LEU A 1 409 ? 38.392 13.959 -32.274 1.00 87.25 409 LEU A CA 1
ATOM 3356 C C . LEU A 1 409 ? 39.781 14.560 -32.523 1.00 87.25 409 LEU A C 1
ATOM 3358 O O . LEU A 1 409 ? 40.071 14.985 -33.637 1.00 87.25 409 LEU A O 1
ATOM 3362 N N . GLU A 1 410 ? 40.648 14.604 -31.511 1.00 91.50 410 GLU A N 1
ATOM 3363 C CA . GLU A 1 410 ? 42.033 15.063 -31.653 1.00 91.50 410 GLU A CA 1
ATOM 3364 C C . GLU A 1 410 ? 42.837 14.152 -32.590 1.00 91.50 410 GLU A C 1
ATOM 3366 O O . GLU A 1 410 ? 43.542 14.662 -33.465 1.00 91.50 410 GLU A O 1
ATOM 3371 N N . ASP A 1 411 ? 42.675 12.832 -32.471 1.00 88.31 411 ASP A N 1
ATOM 3372 C CA . ASP A 1 411 ? 43.299 11.838 -33.347 1.00 88.31 411 ASP A CA 1
ATOM 3373 C C . ASP A 1 411 ? 42.768 11.939 -34.787 1.00 88.31 411 ASP A C 1
ATOM 3375 O O . ASP A 1 411 ? 43.552 11.915 -35.738 1.00 88.31 411 ASP A O 1
ATOM 3379 N N . GLU A 1 412 ? 41.458 12.131 -34.982 1.00 82.62 412 GLU A N 1
ATOM 3380 C CA . GLU A 1 412 ? 40.867 12.381 -36.302 1.00 82.62 412 GLU A CA 1
ATOM 3381 C C . GLU A 1 412 ? 41.395 13.681 -36.917 1.00 82.62 412 GLU A C 1
ATOM 3383 O O . GLU A 1 412 ? 41.830 13.684 -38.068 1.00 82.62 412 GLU A O 1
ATOM 3388 N N . ILE A 1 413 ? 41.433 14.783 -36.159 1.00 88.12 413 ILE A N 1
ATOM 3389 C CA . ILE A 1 413 ? 41.998 16.061 -36.623 1.00 88.12 413 ILE A CA 1
ATOM 3390 C C . ILE A 1 413 ? 43.475 15.890 -37.000 1.00 88.12 413 ILE A C 1
ATOM 3392 O O . ILE A 1 413 ? 43.931 16.451 -38.004 1.00 88.12 413 ILE A O 1
ATOM 3396 N N . LEU A 1 414 ? 44.239 15.129 -36.215 1.00 89.06 414 LEU A N 1
ATOM 3397 C CA . LEU A 1 414 ? 45.638 14.834 -36.506 1.00 89.06 414 LEU A CA 1
ATOM 3398 C C . LEU A 1 414 ? 45.780 13.999 -37.786 1.00 89.06 414 LEU A C 1
ATOM 3400 O O . LEU A 1 414 ? 46.617 14.328 -38.632 1.00 89.06 414 LEU A O 1
ATOM 3404 N N . ASN A 1 415 ? 44.934 12.985 -37.969 1.00 86.38 415 ASN A N 1
ATOM 3405 C CA . ASN A 1 415 ? 44.882 12.173 -39.183 1.00 86.38 415 ASN A CA 1
ATOM 3406 C C . ASN A 1 415 ? 44.528 13.020 -40.409 1.00 86.38 415 ASN A C 1
ATOM 3408 O O . ASN A 1 415 ? 45.289 13.010 -41.375 1.00 86.38 415 ASN A O 1
ATOM 3412 N N . TYR A 1 416 ? 43.488 13.858 -40.346 1.00 85.75 416 TYR A N 1
ATOM 3413 C CA . TYR A 1 416 ? 43.139 14.790 -41.426 1.00 85.75 416 TYR A CA 1
ATOM 3414 C C . TYR A 1 416 ? 44.286 15.751 -41.760 1.00 85.75 416 TYR A C 1
ATOM 3416 O O . TYR A 1 416 ? 44.568 16.016 -42.934 1.00 85.75 416 TYR A O 1
ATOM 3424 N N . ARG A 1 417 ? 45.002 16.265 -40.751 1.00 86.62 417 ARG A N 1
ATOM 3425 C CA . ARG A 1 417 ? 46.197 17.098 -40.972 1.00 86.62 417 ARG A CA 1
ATOM 3426 C C . ARG A 1 417 ? 47.308 16.318 -41.675 1.00 86.62 417 ARG A C 1
ATOM 3428 O O . ARG A 1 417 ? 47.954 16.869 -42.568 1.00 86.62 417 ARG A O 1
ATOM 3435 N N . ASN A 1 418 ? 47.538 15.063 -41.299 1.00 85.56 418 ASN A N 1
ATOM 3436 C CA . ASN A 1 418 ? 48.551 14.207 -41.916 1.00 85.56 418 ASN A CA 1
ATOM 3437 C C . ASN A 1 418 ? 48.178 13.818 -43.353 1.00 85.56 418 ASN A C 1
ATOM 3439 O O . ASN A 1 418 ? 49.031 13.879 -44.242 1.00 85.56 418 ASN A O 1
ATOM 3443 N N . GLU A 1 419 ? 46.912 13.504 -43.617 1.00 84.19 419 GLU A N 1
ATOM 3444 C CA . GLU A 1 419 ? 46.396 13.257 -44.965 1.00 84.19 419 GLU A CA 1
ATOM 3445 C C . GLU A 1 419 ? 46.529 14.494 -45.849 1.00 84.19 419 GLU A C 1
ATOM 3447 O O . GLU A 1 419 ? 47.057 14.400 -46.956 1.00 84.19 419 GLU A O 1
ATOM 3452 N N . THR A 1 420 ? 46.162 15.672 -45.336 1.00 82.25 420 THR A N 1
ATOM 3453 C CA . THR A 1 420 ? 46.306 16.946 -46.055 1.00 82.25 420 THR A CA 1
ATOM 3454 C C . THR A 1 420 ? 47.772 17.239 -46.380 1.00 82.25 420 THR A C 1
ATOM 3456 O O . THR A 1 420 ? 48.093 17.604 -47.511 1.00 82.25 420 THR A O 1
ATOM 3459 N N . LYS A 1 421 ? 48.695 17.023 -45.429 1.00 87.00 421 LYS A N 1
ATOM 3460 C CA . LYS A 1 421 ? 50.145 17.143 -45.674 1.00 87.00 421 LYS A CA 1
ATOM 3461 C C . LYS A 1 421 ? 50.622 16.164 -46.745 1.00 87.00 421 LYS A C 1
ATOM 3463 O O . LYS A 1 421 ? 51.366 16.552 -47.643 1.00 87.00 421 LYS A O 1
ATOM 3468 N N . THR A 1 422 ? 50.174 14.913 -46.681 1.00 85.19 422 THR A N 1
ATOM 3469 C CA . THR A 1 422 ? 50.546 13.867 -47.644 1.00 85.19 422 THR A CA 1
ATOM 3470 C C . THR A 1 422 ? 50.011 14.185 -49.040 1.00 85.19 422 THR A C 1
ATOM 3472 O O . THR A 1 422 ? 50.736 14.068 -50.027 1.00 85.19 422 THR A O 1
ATOM 3475 N N . PHE A 1 423 ? 48.765 14.646 -49.136 1.00 81.75 423 PHE A N 1
ATOM 3476 C CA . PHE A 1 423 ? 48.146 15.100 -50.377 1.00 81.75 423 PHE A CA 1
ATOM 3477 C C . PHE A 1 423 ? 48.868 16.324 -50.954 1.00 81.75 423 PHE A C 1
ATOM 3479 O O . PHE A 1 423 ? 49.191 16.342 -52.142 1.00 81.75 423 PHE A O 1
ATOM 3486 N N . SER A 1 424 ? 49.206 17.308 -50.115 1.00 82.00 424 SER A N 1
ATOM 3487 C CA . SER A 1 424 ? 50.005 18.470 -50.513 1.00 82.00 424 SER A CA 1
ATOM 3488 C C . SER A 1 424 ? 51.383 18.055 -51.031 1.00 82.00 424 SER A C 1
ATOM 3490 O O . SER A 1 424 ? 51.820 18.572 -52.057 1.00 82.00 424 SER A O 1
ATOM 3492 N N . SER A 1 425 ? 52.055 17.097 -50.383 1.00 84.38 425 SER A N 1
ATOM 3493 C CA . SER A 1 425 ? 53.338 16.557 -50.855 1.00 84.38 425 SER A CA 1
ATOM 3494 C C . SER A 1 425 ? 53.191 15.885 -52.219 1.00 84.38 425 SER A C 1
ATOM 3496 O O . SER A 1 425 ? 53.911 16.237 -53.146 1.00 84.38 425 SER A O 1
ATOM 3498 N N . LYS A 1 426 ? 52.207 14.990 -52.386 1.00 86.06 426 LYS A N 1
ATOM 3499 C CA . LYS A 1 426 ? 51.933 14.314 -53.669 1.00 86.06 426 LYS A CA 1
ATOM 3500 C C . LYS A 1 426 ? 51.605 15.302 -54.789 1.00 86.06 426 LYS A C 1
ATOM 3502 O O . LYS A 1 426 ? 52.054 15.124 -55.921 1.00 86.06 426 LYS A O 1
ATOM 3507 N N . THR A 1 427 ? 50.839 16.344 -54.476 1.00 82.25 427 THR A N 1
ATOM 3508 C CA . THR A 1 427 ? 50.503 17.417 -55.420 1.00 82.25 427 THR A CA 1
ATOM 3509 C C . THR A 1 427 ? 51.755 18.203 -55.795 1.00 82.25 427 THR A C 1
ATOM 3511 O O . THR A 1 427 ? 52.012 18.416 -56.975 1.00 82.25 427 THR A O 1
ATOM 3514 N N . THR A 1 428 ? 52.589 18.556 -54.813 1.00 87.31 428 THR A N 1
ATOM 3515 C CA . THR A 1 428 ? 53.864 19.252 -55.038 1.00 87.31 428 THR A CA 1
ATOM 3516 C C . THR A 1 428 ? 54.810 18.417 -55.900 1.00 87.31 428 THR A C 1
ATOM 3518 O O . THR A 1 428 ? 55.402 18.943 -56.836 1.00 87.31 428 THR A O 1
ATOM 3521 N N . ASP A 1 429 ? 54.919 17.113 -55.647 1.00 82.44 429 ASP A N 1
ATOM 3522 C CA . ASP A 1 429 ? 55.746 16.203 -56.447 1.00 82.44 429 ASP A CA 1
ATOM 3523 C C . ASP A 1 429 ? 55.194 16.018 -57.866 1.00 82.44 429 ASP A C 1
ATOM 3525 O O . ASP A 1 429 ? 55.959 15.935 -58.824 1.00 82.44 429 ASP A O 1
ATOM 3529 N N . SER A 1 430 ? 53.869 16.010 -58.029 1.00 81.94 430 SER A N 1
ATOM 3530 C CA . SER A 1 430 ? 53.232 15.980 -59.351 1.00 81.94 430 SER A CA 1
ATOM 3531 C C . SER A 1 430 ? 53.493 17.273 -60.126 1.00 81.94 430 SER A C 1
ATOM 3533 O O . SER A 1 430 ? 53.822 17.217 -61.307 1.00 81.94 430 SER A O 1
ATOM 3535 N N . ILE A 1 431 ? 53.428 18.430 -59.458 1.00 82.44 431 ILE A N 1
ATOM 3536 C CA . ILE A 1 431 ? 53.790 19.730 -60.040 1.00 82.44 431 ILE A CA 1
ATOM 3537 C C . ILE A 1 431 ? 55.276 19.758 -60.412 1.00 82.44 431 ILE A C 1
ATOM 3539 O O . ILE A 1 431 ? 55.612 20.217 -61.498 1.00 82.44 431 ILE A O 1
ATOM 3543 N N . LYS A 1 432 ? 56.170 19.224 -59.569 1.00 86.38 432 LYS A N 1
ATOM 3544 C CA . LYS A 1 432 ? 57.598 19.098 -59.903 1.00 86.38 432 LYS A CA 1
ATOM 3545 C C . LYS A 1 432 ? 57.811 18.254 -61.157 1.00 86.38 432 LYS A C 1
ATOM 3547 O O . LYS A 1 432 ? 58.499 18.711 -62.058 1.00 86.38 432 LYS A O 1
ATOM 3552 N N . LYS A 1 433 ? 57.164 17.089 -61.264 1.00 86.00 433 LYS A N 1
ATOM 3553 C CA . LYS A 1 433 ? 57.232 16.240 -62.468 1.00 86.00 433 LYS A CA 1
ATOM 3554 C C . LYS A 1 433 ? 56.671 16.930 -63.710 1.00 86.00 433 LYS A C 1
ATOM 3556 O O . LYS A 1 433 ? 57.220 16.769 -64.794 1.00 86.00 433 LYS A O 1
ATOM 3561 N N . LEU A 1 434 ? 55.587 17.694 -63.568 1.00 80.81 434 LEU A N 1
ATOM 3562 C CA . LEU A 1 434 ? 55.040 18.498 -64.663 1.00 80.81 434 LEU A CA 1
ATOM 3563 C C . LEU A 1 434 ? 56.014 19.597 -65.087 1.00 80.81 434 LEU A C 1
ATOM 3565 O O . LEU A 1 434 ? 56.214 19.778 -66.282 1.00 80.81 434 LEU A O 1
ATOM 3569 N N . ASN A 1 435 ? 56.655 20.278 -64.136 1.00 84.56 435 ASN A N 1
ATOM 3570 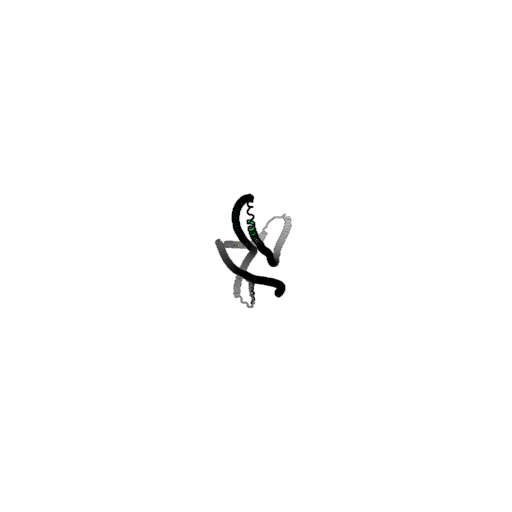C CA . ASN A 1 435 ? 57.684 21.273 -64.425 1.00 84.56 435 ASN A CA 1
ATOM 3571 C C . ASN A 1 435 ? 58.902 20.638 -65.105 1.00 84.56 435 ASN A C 1
ATOM 3573 O O . ASN A 1 435 ? 59.364 21.169 -66.104 1.00 84.56 435 ASN A O 1
ATOM 3577 N N . GLU A 1 436 ? 59.379 19.482 -64.637 1.00 86.19 436 GLU A N 1
ATOM 3578 C CA . GLU A 1 436 ? 60.450 18.722 -65.297 1.00 86.19 436 GLU A CA 1
ATOM 3579 C C . GLU A 1 436 ? 60.056 18.324 -66.729 1.00 86.19 436 GLU A C 1
ATOM 3581 O O . GLU A 1 436 ? 60.836 18.504 -67.663 1.00 86.19 436 GLU A O 1
ATOM 3586 N N . GLY A 1 437 ? 58.824 17.842 -66.926 1.00 84.62 437 GLY A N 1
ATOM 3587 C CA . GLY A 1 437 ? 58.278 17.539 -68.249 1.00 84.62 437 GLY A CA 1
ATOM 3588 C C . GLY A 1 437 ? 58.189 18.773 -69.150 1.00 84.62 437 GLY A C 1
ATOM 3589 O O . GLY A 1 437 ? 58.532 18.699 -70.327 1.00 84.62 437 GLY A O 1
ATOM 3590 N N . LEU A 1 438 ? 57.788 19.918 -68.597 1.00 83.75 438 LEU A N 1
ATOM 3591 C CA . LEU A 1 438 ? 57.726 21.192 -69.308 1.00 83.75 438 LEU A CA 1
ATOM 3592 C C . LEU A 1 438 ? 59.126 21.665 -69.711 1.00 83.75 438 LEU A C 1
ATOM 3594 O O . LEU A 1 438 ? 59.330 21.993 -70.873 1.00 83.75 438 LEU A O 1
ATOM 3598 N N . THR A 1 439 ? 60.110 21.586 -68.812 1.00 85.44 439 THR A N 1
ATOM 3599 C CA . THR A 1 439 ? 61.514 21.894 -69.120 1.00 85.44 439 THR A CA 1
ATOM 3600 C C . THR A 1 439 ? 62.072 20.977 -70.211 1.00 85.44 439 THR A C 1
ATOM 3602 O O . THR A 1 439 ? 62.778 21.443 -71.101 1.00 85.44 439 THR A O 1
ATOM 3605 N N . LEU A 1 440 ? 61.740 19.680 -70.203 1.00 84.75 440 LEU A N 1
ATOM 3606 C CA . LEU A 1 440 ? 62.141 18.759 -71.275 1.00 84.75 440 LEU A CA 1
ATOM 3607 C C . LEU A 1 440 ? 61.506 19.125 -72.624 1.00 84.75 440 LEU A C 1
ATOM 3609 O O . LEU A 1 440 ? 62.177 19.052 -73.655 1.00 84.75 440 LEU A O 1
ATOM 3613 N N . ILE A 1 441 ? 60.236 19.541 -72.628 1.00 82.81 441 ILE A N 1
ATOM 3614 C CA . ILE A 1 441 ? 59.549 20.020 -73.836 1.00 82.81 441 ILE A CA 1
ATOM 3615 C C . ILE A 1 441 ? 60.184 21.322 -74.335 1.00 82.81 441 ILE A C 1
ATOM 3617 O O . ILE A 1 441 ? 60.436 21.446 -75.532 1.00 82.81 441 ILE A O 1
ATOM 3621 N N . GLU A 1 442 ? 60.477 22.271 -73.445 1.00 84.94 442 GLU A N 1
ATOM 3622 C CA . GLU A 1 442 ? 61.170 23.520 -73.780 1.00 84.94 442 GLU A CA 1
ATOM 3623 C C . GLU A 1 442 ? 62.545 23.239 -74.393 1.00 84.94 442 GLU A C 1
ATOM 3625 O O . GLU A 1 442 ? 62.854 23.765 -75.463 1.00 84.94 442 GLU A O 1
ATOM 3630 N N . LEU A 1 443 ? 63.323 22.331 -73.795 1.00 86.31 443 LEU A N 1
ATOM 3631 C CA . LEU A 1 443 ? 64.636 21.923 -74.296 1.00 86.31 443 LEU A CA 1
ATOM 3632 C C . LEU A 1 443 ? 64.540 21.265 -75.683 1.00 86.31 443 LEU A C 1
ATOM 3634 O O . LEU A 1 443 ? 65.296 21.608 -76.593 1.00 86.31 443 LEU A O 1
ATOM 3638 N N . HIS A 1 444 ? 63.575 20.361 -75.878 1.00 85.12 444 HIS A N 1
ATOM 3639 C CA . HIS A 1 444 ? 63.311 19.746 -77.181 1.00 85.12 444 HIS A CA 1
ATOM 3640 C C . HIS A 1 444 ? 62.893 20.793 -78.226 1.00 85.12 444 HIS A C 1
ATOM 3642 O O . HIS A 1 444 ? 63.272 20.702 -79.399 1.00 85.12 444 HIS A O 1
ATOM 3648 N N . ASN A 1 445 ? 62.104 21.791 -77.826 1.00 84.56 445 ASN A N 1
ATOM 3649 C CA . ASN A 1 445 ? 61.647 22.851 -78.715 1.00 84.56 445 ASN A CA 1
ATOM 3650 C C . ASN A 1 445 ? 62.801 23.785 -79.113 1.00 84.56 445 ASN A C 1
ATOM 3652 O O . ASN A 1 445 ? 62.945 24.111 -80.292 1.00 84.56 445 ASN A O 1
ATOM 3656 N N . GLU A 1 446 ? 63.686 24.145 -78.178 1.00 86.69 446 GLU A N 1
ATOM 3657 C CA . GLU A 1 446 ? 64.923 24.871 -78.485 1.00 86.69 446 GLU A CA 1
ATOM 3658 C C . GLU A 1 446 ? 65.844 24.075 -79.413 1.00 86.69 446 GLU A C 1
ATOM 3660 O O . GLU A 1 446 ? 66.391 24.624 -80.373 1.00 86.69 446 GLU A O 1
ATOM 3665 N N . GLU A 1 447 ? 66.006 22.772 -79.174 1.00 84.56 447 GLU A N 1
ATOM 3666 C CA . GLU A 1 447 ? 66.825 21.920 -80.032 1.00 84.56 447 GLU A CA 1
ATOM 3667 C C . GLU A 1 447 ? 66.226 21.804 -81.441 1.00 84.56 447 GLU A C 1
ATOM 3669 O O . GLU A 1 447 ? 66.942 21.916 -82.440 1.00 84.56 447 GLU A O 1
ATOM 3674 N N . SER A 1 448 ? 64.902 21.664 -81.536 1.00 78.69 448 SER A N 1
ATOM 3675 C CA . SER A 1 448 ? 64.169 21.681 -82.805 1.00 78.69 448 SER A CA 1
ATOM 3676 C C . SER A 1 448 ? 64.354 23.014 -83.526 1.00 78.69 448 SER A C 1
ATOM 3678 O O . SER A 1 448 ? 64.686 23.025 -84.712 1.00 78.69 448 SER A O 1
ATOM 3680 N N . LYS A 1 449 ? 64.243 24.140 -82.812 1.00 87.56 449 LYS A N 1
ATOM 3681 C CA . LYS A 1 449 ? 64.501 25.477 -83.357 1.00 87.56 449 LYS A CA 1
ATOM 3682 C C . LYS A 1 449 ? 65.933 25.607 -83.877 1.00 87.56 449 LYS A C 1
ATOM 3684 O O . LYS A 1 449 ? 66.114 26.072 -84.996 1.00 87.56 449 LYS A O 1
ATOM 3689 N N . ARG A 1 450 ? 66.942 25.113 -83.150 1.00 85.00 450 ARG A N 1
ATOM 3690 C CA . ARG A 1 450 ? 68.342 25.085 -83.622 1.00 85.00 450 ARG A CA 1
ATOM 3691 C C . ARG A 1 450 ? 68.517 24.236 -84.879 1.00 85.00 450 ARG A C 1
ATOM 3693 O O . ARG A 1 450 ? 69.285 24.607 -85.765 1.00 85.00 450 ARG A O 1
ATOM 3700 N N . ARG A 1 451 ? 67.834 23.090 -84.976 1.00 79.81 451 ARG A N 1
ATOM 3701 C CA . ARG A 1 451 ? 67.848 22.255 -86.189 1.00 79.81 451 ARG A CA 1
ATOM 3702 C C . ARG A 1 451 ? 67.215 23.002 -87.364 1.00 79.81 451 ARG A C 1
ATOM 3704 O O . ARG A 1 451 ? 67.816 23.032 -88.435 1.00 79.81 451 ARG A O 1
ATOM 3711 N N . PHE A 1 452 ? 66.076 23.663 -87.154 1.00 80.94 452 PHE A N 1
ATOM 3712 C CA . PHE A 1 452 ? 65.445 24.502 -88.173 1.00 80.94 452 PHE A CA 1
ATOM 3713 C C . PHE A 1 452 ? 66.331 25.676 -88.590 1.00 80.94 452 PHE A C 1
ATOM 3715 O O . PHE A 1 452 ? 66.516 25.885 -89.782 1.00 80.94 452 PHE A O 1
ATOM 3722 N N . GLU A 1 453 ? 66.945 26.392 -87.649 1.00 82.69 453 GLU A N 1
ATOM 3723 C CA . GLU A 1 453 ? 67.883 27.480 -87.947 1.00 82.69 453 GLU A CA 1
ATOM 3724 C C . GLU A 1 453 ? 69.094 26.989 -88.745 1.00 82.69 453 GLU A C 1
ATOM 3726 O O . GLU A 1 453 ? 69.507 27.657 -89.688 1.00 82.69 453 GLU A O 1
ATOM 3731 N N . LYS A 1 454 ? 69.643 25.803 -88.446 1.00 83.31 454 LYS A N 1
ATOM 3732 C CA . LYS A 1 454 ? 70.718 25.203 -89.256 1.00 83.31 454 LYS A CA 1
ATOM 3733 C C . LYS A 1 454 ? 70.271 24.919 -90.687 1.00 83.31 454 LYS A C 1
ATOM 3735 O O . LYS A 1 454 ? 71.015 25.227 -91.614 1.00 83.31 454 LYS A O 1
ATOM 3740 N N . VAL A 1 455 ? 69.075 24.356 -90.868 1.00 83.00 455 VAL A N 1
ATOM 3741 C CA . VAL A 1 455 ? 68.514 24.080 -92.200 1.00 83.00 455 VAL A CA 1
ATOM 3742 C C . VAL A 1 455 ? 68.254 25.383 -92.956 1.00 83.00 455 VAL A C 1
ATOM 3744 O O . VAL A 1 455 ? 68.660 25.506 -94.107 1.00 83.00 455 VAL A O 1
ATOM 3747 N N . ILE A 1 456 ? 67.663 26.385 -92.301 1.00 81.12 456 ILE A N 1
ATOM 3748 C CA . ILE A 1 456 ? 67.413 27.709 -92.885 1.00 81.12 456 ILE A CA 1
ATOM 3749 C C . ILE A 1 456 ? 68.732 28.392 -93.258 1.00 81.12 456 ILE A C 1
ATOM 3751 O O . ILE A 1 456 ? 68.853 28.920 -94.357 1.00 81.12 456 ILE A O 1
ATOM 3755 N N . ASN A 1 457 ? 69.749 28.351 -92.397 1.00 82.75 457 ASN A N 1
ATOM 3756 C CA . ASN A 1 457 ? 71.053 28.945 -92.690 1.00 82.75 457 ASN A CA 1
ATOM 3757 C C . ASN A 1 457 ? 71.782 28.219 -93.827 1.00 82.75 457 ASN A C 1
ATOM 3759 O O . ASN A 1 457 ? 72.443 28.873 -94.637 1.00 82.75 457 ASN A O 1
ATOM 3763 N N . ALA A 1 458 ? 71.655 26.892 -93.920 1.00 80.06 458 ALA A N 1
ATOM 3764 C CA . ALA A 1 458 ? 72.183 26.115 -95.038 1.00 80.06 458 ALA A CA 1
ATOM 3765 C C . ALA A 1 458 ? 71.479 26.480 -96.356 1.00 80.06 458 ALA A C 1
ATOM 3767 O O . ALA A 1 458 ? 72.150 26.720 -97.358 1.00 80.06 458 ALA A O 1
ATOM 3768 N N . GLU A 1 459 ? 70.153 26.618 -96.336 1.00 78.31 459 GLU A N 1
ATOM 3769 C CA . GLU A 1 459 ? 69.347 27.063 -97.478 1.00 78.31 459 GLU A CA 1
ATOM 3770 C C . GLU A 1 459 ? 69.700 28.500 -97.897 1.00 78.31 459 GLU A C 1
ATOM 3772 O O . GLU A 1 459 ? 69.937 28.764 -99.073 1.00 78.31 459 GLU A O 1
ATOM 3777 N N . ILE A 1 460 ? 69.819 29.436 -96.948 1.00 78.75 460 ILE A N 1
ATOM 3778 C CA . ILE A 1 460 ? 70.249 30.819 -97.218 1.00 78.75 460 ILE A CA 1
ATOM 3779 C C . ILE A 1 460 ? 71.653 30.834 -97.827 1.00 78.75 460 ILE A C 1
ATOM 3781 O O . ILE A 1 460 ? 71.899 31.568 -98.782 1.00 78.75 460 ILE A O 1
ATOM 3785 N N . SER A 1 461 ? 72.576 30.032 -97.294 1.00 82.38 461 SER A N 1
ATOM 3786 C CA . SER A 1 461 ? 73.943 29.946 -97.818 1.00 82.38 461 SER A CA 1
ATOM 3787 C C . SER A 1 461 ? 73.958 29.373 -99.234 1.00 82.38 461 SER A C 1
ATOM 3789 O O . SER A 1 461 ? 74.641 29.916 -100.096 1.00 82.38 461 SER A O 1
ATOM 3791 N N . SER A 1 462 ? 73.154 28.338 -99.497 1.00 84.12 462 SER A N 1
ATOM 3792 C CA . SER A 1 462 ? 72.970 27.769 -100.835 1.00 84.12 462 SER A CA 1
ATOM 3793 C C . SER A 1 462 ? 72.407 28.801 -101.816 1.00 84.12 462 SER A C 1
ATOM 3795 O O . SER A 1 462 ? 72.960 28.975 -102.902 1.00 84.12 462 SER A O 1
ATOM 3797 N N . ARG A 1 463 ? 71.383 29.566 -101.410 1.00 76.56 463 ARG A N 1
ATOM 3798 C CA . ARG A 1 463 ? 70.808 30.647 -102.225 1.00 76.56 463 ARG A CA 1
ATOM 3799 C C . ARG A 1 463 ? 71.804 31.760 -102.512 1.00 76.56 463 ARG A C 1
ATOM 3801 O O . ARG A 1 463 ? 71.900 32.173 -103.658 1.00 76.56 463 ARG A O 1
ATOM 3808 N N . LYS A 1 464 ? 72.579 32.203 -101.518 1.00 80.88 464 LYS A N 1
ATOM 3809 C CA . LYS A 1 464 ? 73.633 33.212 -101.719 1.00 80.88 464 LYS A CA 1
ATOM 3810 C C . LYS A 1 464 ? 74.709 32.738 -102.693 1.00 80.88 464 LYS A C 1
ATOM 3812 O O . LYS A 1 464 ? 75.220 33.537 -103.468 1.00 80.88 464 LYS A O 1
ATOM 3817 N N . LEU A 1 465 ? 75.059 31.453 -102.655 1.00 80.50 465 LEU A N 1
ATOM 3818 C CA . LEU A 1 465 ? 76.047 30.870 -103.563 1.00 80.50 465 LEU A CA 1
ATOM 3819 C C . LEU A 1 465 ? 75.503 30.806 -104.998 1.00 80.50 465 LEU A C 1
ATOM 3821 O O . LEU A 1 465 ? 76.192 31.206 -105.929 1.00 80.50 465 LEU A O 1
ATOM 3825 N N . ALA A 1 466 ? 74.236 30.416 -105.162 1.00 79.19 466 ALA A N 1
ATOM 3826 C CA . ALA A 1 466 ? 73.551 30.445 -106.453 1.00 79.19 466 ALA A CA 1
ATOM 3827 C C . ALA A 1 466 ? 73.366 31.875 -106.996 1.00 79.19 466 ALA A C 1
ATOM 3829 O O . ALA A 1 466 ? 73.518 32.105 -108.192 1.00 79.19 466 ALA A O 1
ATOM 3830 N N . GLU A 1 467 ? 73.054 32.841 -106.131 1.00 79.69 467 GLU A N 1
ATOM 3831 C CA . GLU A 1 467 ? 72.938 34.256 -106.490 1.00 79.69 467 GLU A CA 1
ATOM 3832 C C . GLU A 1 467 ? 74.288 34.821 -106.938 1.00 79.69 467 GLU A C 1
ATOM 3834 O O . GLU A 1 467 ? 74.354 35.477 -107.975 1.00 79.69 467 GLU A O 1
ATOM 3839 N N . LYS A 1 468 ? 75.377 34.474 -106.240 1.00 83.69 468 LYS A N 1
ATOM 3840 C CA . LYS A 1 468 ? 76.739 34.802 -106.665 1.00 83.69 468 LYS A CA 1
ATOM 3841 C C . LYS A 1 468 ? 77.073 34.189 -108.028 1.00 83.69 468 LYS A C 1
ATOM 3843 O O . LYS A 1 468 ? 77.527 34.911 -108.902 1.00 83.69 468 LYS A O 1
ATOM 3848 N N . ASP A 1 469 ? 76.775 32.911 -108.256 1.00 78.94 469 ASP A N 1
ATOM 3849 C CA . ASP A 1 469 ? 76.994 32.265 -109.561 1.00 78.94 469 ASP A CA 1
ATOM 3850 C C . ASP A 1 469 ? 76.190 32.935 -110.690 1.00 78.94 469 ASP A C 1
ATOM 3852 O O . ASP A 1 469 ? 76.638 33.006 -111.838 1.00 78.94 469 ASP A O 1
ATOM 3856 N N . ILE A 1 4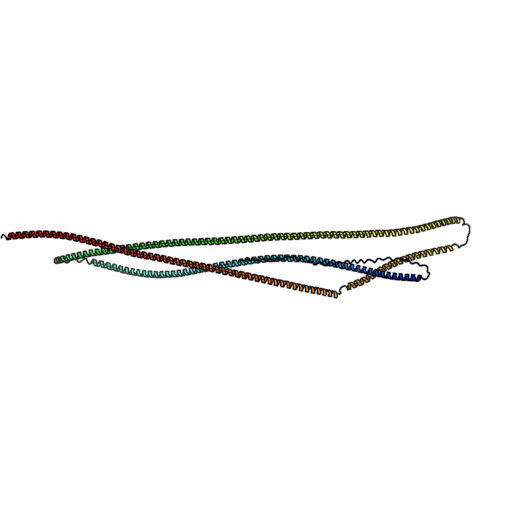70 ? 74.974 33.405 -110.394 1.00 79.44 470 ILE A N 1
ATOM 3857 C CA . ILE A 1 470 ? 74.160 34.180 -111.339 1.00 79.44 470 ILE A CA 1
ATOM 3858 C C . ILE A 1 470 ? 74.799 35.545 -111.587 1.00 79.44 470 ILE A C 1
ATOM 3860 O O . ILE A 1 470 ? 74.847 35.980 -112.736 1.00 79.44 470 ILE A O 1
ATOM 3864 N N . GLN A 1 471 ? 75.302 36.200 -110.545 1.00 80.50 471 GLN A N 1
ATOM 3865 C CA . GLN A 1 471 ? 75.942 37.504 -110.638 1.00 80.50 471 GLN A CA 1
ATOM 3866 C C . GLN A 1 471 ? 77.262 37.441 -111.412 1.00 80.50 471 GLN A C 1
ATOM 3868 O O . GLN A 1 471 ? 77.447 38.247 -112.316 1.00 80.50 471 GLN A O 1
ATOM 3873 N N . ASP A 1 472 ? 78.093 36.426 -111.175 1.00 79.25 472 ASP A N 1
ATOM 3874 C CA . ASP A 1 472 ? 79.325 36.157 -111.926 1.00 79.25 472 ASP A CA 1
ATOM 3875 C C . ASP A 1 472 ? 79.009 35.874 -113.410 1.00 79.25 472 ASP A C 1
ATOM 3877 O O . ASP A 1 472 ? 79.705 36.332 -114.319 1.00 79.25 472 ASP A O 1
ATOM 3881 N N . LYS A 1 473 ? 77.903 35.168 -113.701 1.00 81.69 473 LYS A N 1
ATOM 3882 C CA . LYS A 1 473 ? 77.411 34.999 -115.083 1.00 81.69 473 LYS A CA 1
ATOM 3883 C C . LYS A 1 473 ? 76.934 36.314 -115.690 1.00 81.69 473 LYS A C 1
ATOM 3885 O O . LYS A 1 473 ? 77.179 36.546 -116.870 1.00 81.69 473 LYS A O 1
ATOM 3890 N N . LEU A 1 474 ? 76.242 37.149 -114.920 1.00 78.25 474 LEU A N 1
ATOM 3891 C CA . LEU A 1 474 ? 75.777 38.472 -115.339 1.00 78.25 474 LEU A CA 1
ATOM 3892 C C . LEU A 1 474 ? 76.953 39.399 -115.635 1.00 78.25 474 LEU A C 1
ATOM 3894 O O . LEU A 1 474 ? 76.931 40.082 -116.652 1.00 78.25 474 LEU A O 1
ATOM 3898 N N . GLU A 1 475 ? 77.993 39.368 -114.807 1.00 78.69 475 GLU A N 1
ATOM 3899 C CA . GLU A 1 475 ? 79.246 40.087 -115.019 1.00 78.69 475 GLU A CA 1
ATOM 3900 C C . GLU A 1 475 ? 79.953 39.573 -116.277 1.00 78.69 475 GLU A C 1
ATOM 3902 O O . GLU A 1 475 ? 80.257 40.363 -117.164 1.00 78.69 475 GLU A O 1
ATOM 3907 N N . GLY A 1 476 ? 80.048 38.253 -116.466 1.00 77.69 476 GLY A N 1
ATOM 3908 C CA . GLY A 1 476 ? 80.562 37.665 -117.706 1.00 77.69 476 GLY A CA 1
ATOM 3909 C C . GLY A 1 476 ? 79.738 38.023 -118.954 1.00 77.69 476 GLY A C 1
ATOM 3910 O O . GLY A 1 476 ? 80.294 38.206 -120.041 1.00 77.69 476 GLY A O 1
ATOM 3911 N N . TYR A 1 477 ? 78.414 38.158 -118.834 1.00 79.31 477 TYR A N 1
ATOM 3912 C CA . TYR A 1 477 ? 77.572 38.679 -119.913 1.00 79.31 477 TYR A CA 1
ATOM 3913 C C . TYR A 1 477 ? 77.795 40.168 -120.138 1.00 79.31 477 TYR A C 1
ATOM 3915 O O . TYR A 1 477 ? 77.820 40.592 -121.288 1.00 79.31 477 TYR A O 1
ATOM 3923 N N . ASN A 1 478 ? 77.997 40.949 -119.081 1.00 74.56 478 ASN A N 1
ATOM 3924 C CA . ASN A 1 478 ? 78.271 42.374 -119.170 1.00 74.56 478 ASN A CA 1
ATOM 3925 C C . ASN A 1 478 ? 79.658 42.638 -119.775 1.00 74.56 478 ASN A C 1
ATOM 3927 O O . ASN A 1 478 ? 79.804 43.544 -120.588 1.00 74.56 478 ASN A O 1
ATOM 3931 N N . ASP A 1 479 ? 80.652 41.795 -119.501 1.00 76.00 479 ASP A N 1
ATOM 3932 C CA . ASP A 1 479 ? 81.972 41.823 -120.136 1.00 76.00 479 ASP A CA 1
ATOM 3933 C C . ASP A 1 479 ? 81.902 41.445 -121.615 1.00 76.00 479 ASP A C 1
ATOM 3935 O O . ASP A 1 479 ? 82.546 42.077 -122.458 1.00 76.00 479 ASP A O 1
ATOM 3939 N N . LYS A 1 480 ? 81.071 40.453 -121.968 1.00 77.94 480 LYS A N 1
ATOM 3940 C CA . LYS A 1 480 ? 80.773 40.112 -123.369 1.00 77.94 480 LYS A CA 1
ATOM 3941 C C . LYS A 1 480 ? 79.999 41.219 -124.072 1.00 77.94 480 LYS A C 1
ATOM 3943 O O . LYS A 1 480 ? 80.269 41.482 -125.243 1.00 77.94 480 LYS A O 1
ATOM 3948 N N . LEU A 1 481 ? 79.076 41.881 -123.377 1.00 73.25 481 LEU A N 1
ATOM 3949 C CA . LEU A 1 481 ? 78.323 43.021 -123.887 1.00 73.25 481 LEU A CA 1
ATOM 3950 C C . LEU A 1 481 ? 79.256 44.210 -124.094 1.00 73.25 481 LEU A C 1
ATOM 3952 O O . LEU A 1 481 ? 79.231 44.808 -125.156 1.00 73.25 481 LEU A O 1
ATOM 3956 N N . THR A 1 482 ? 80.136 44.499 -123.138 1.00 74.56 482 THR A N 1
ATOM 3957 C CA . THR A 1 482 ? 81.128 45.578 -123.193 1.00 74.56 482 THR A CA 1
ATOM 3958 C C . THR A 1 482 ? 82.175 45.306 -124.268 1.00 74.56 482 THR A C 1
ATOM 3960 O O . THR A 1 482 ? 82.518 46.211 -125.024 1.00 74.56 482 THR A O 1
ATOM 3963 N N . SER A 1 483 ? 82.638 44.060 -124.407 1.00 71.50 483 SER A N 1
ATOM 3964 C CA . SER A 1 483 ? 83.492 43.646 -125.524 1.00 71.50 483 SER A CA 1
ATOM 3965 C C . SER A 1 483 ? 82.762 43.779 -126.854 1.00 71.50 483 SER A C 1
ATOM 3967 O O . SER A 1 483 ? 83.308 44.392 -127.760 1.00 71.50 483 SER A O 1
ATOM 3969 N N . SER A 1 484 ? 81.512 43.321 -126.960 1.00 72.81 484 SER A N 1
ATOM 3970 C CA . SER A 1 484 ? 80.700 43.479 -128.176 1.00 72.81 484 SER A CA 1
ATOM 3971 C C . SER A 1 484 ? 80.411 44.947 -128.490 1.00 72.81 484 SER A C 1
ATOM 3973 O O . SER A 1 484 ? 80.416 45.321 -129.656 1.00 72.81 484 SER A O 1
ATOM 3975 N N . ASN A 1 485 ? 80.234 45.802 -127.478 1.00 71.69 485 ASN A N 1
ATOM 3976 C CA . ASN A 1 485 ? 80.065 47.246 -127.637 1.00 71.69 485 ASN A CA 1
ATOM 3977 C C . ASN A 1 485 ? 81.371 47.911 -128.079 1.00 71.69 485 ASN A C 1
ATOM 3979 O O . ASN A 1 485 ? 81.339 48.789 -128.932 1.00 71.69 485 ASN A O 1
ATOM 3983 N N . LYS A 1 486 ? 82.527 47.461 -127.573 1.00 72.88 486 LYS A N 1
ATOM 3984 C CA . LYS A 1 486 ? 83.847 47.878 -128.069 1.00 72.88 486 LYS A CA 1
ATOM 3985 C C . LYS A 1 486 ? 84.061 47.422 -129.510 1.00 72.88 486 LYS A C 1
ATOM 3987 O O . LYS A 1 486 ? 84.537 48.209 -130.324 1.00 72.88 486 LYS A O 1
ATOM 3992 N N . THR A 1 487 ? 83.669 46.199 -129.867 1.00 70.12 487 THR A N 1
ATOM 3993 C CA . THR A 1 487 ? 83.714 45.705 -131.251 1.00 70.12 487 THR A CA 1
ATOM 3994 C C . THR A 1 487 ? 82.762 46.502 -132.144 1.00 70.12 487 THR A C 1
ATOM 3996 O O . THR A 1 487 ? 83.166 46.909 -133.228 1.00 70.12 487 THR A O 1
ATOM 3999 N N . LEU A 1 488 ? 81.551 46.829 -131.682 1.00 67.06 488 LEU A N 1
ATOM 4000 C CA . LEU A 1 488 ? 80.601 47.695 -132.387 1.00 67.06 488 LEU A CA 1
ATOM 4001 C C . LEU A 1 488 ? 81.126 49.124 -132.533 1.00 67.06 488 LEU A C 1
ATOM 4003 O O . LEU A 1 488 ? 81.070 49.648 -133.634 1.00 67.06 488 LEU A O 1
ATOM 4007 N N . GLN A 1 489 ? 81.717 49.734 -131.505 1.00 67.44 489 GLN A N 1
ATOM 4008 C CA . GLN A 1 489 ? 82.355 51.054 -131.603 1.00 67.44 489 GLN A CA 1
ATOM 4009 C C . GLN A 1 489 ? 83.554 51.045 -132.555 1.00 67.44 489 GLN A C 1
ATOM 4011 O O . GLN A 1 489 ? 83.718 51.974 -133.337 1.00 67.44 489 GLN A O 1
ATOM 4016 N N . THR A 1 490 ? 84.351 49.974 -132.564 1.00 67.81 490 THR A N 1
ATOM 4017 C CA . THR A 1 490 ? 85.448 49.797 -133.532 1.00 67.81 490 THR A CA 1
ATOM 4018 C C . THR A 1 490 ? 84.893 49.648 -134.952 1.00 67.81 490 THR A C 1
ATOM 4020 O O . THR A 1 490 ? 85.422 50.228 -135.896 1.00 67.81 490 THR A O 1
ATOM 4023 N N . THR A 1 491 ? 83.771 48.943 -135.109 1.00 67.62 491 THR A N 1
ATOM 4024 C CA . THR A 1 491 ? 83.082 48.766 -136.397 1.00 67.62 491 THR A CA 1
ATOM 4025 C C . THR A 1 491 ? 82.412 50.062 -136.862 1.00 67.62 491 THR A C 1
ATOM 4027 O O . THR A 1 491 ? 82.477 50.377 -138.042 1.00 67.62 491 THR A O 1
ATOM 4030 N N . ILE A 1 492 ? 81.844 50.858 -135.953 1.00 63.75 492 ILE A N 1
ATOM 4031 C CA . ILE A 1 492 ? 81.253 52.177 -136.216 1.00 63.75 492 ILE A CA 1
ATOM 4032 C C . ILE A 1 492 ? 82.345 53.190 -136.580 1.00 63.75 492 ILE A C 1
ATOM 4034 O O . ILE A 1 492 ? 82.180 53.931 -137.545 1.00 63.75 492 ILE A O 1
ATOM 4038 N N . ASN A 1 493 ? 83.496 53.181 -135.902 1.00 59.50 493 ASN A N 1
ATOM 4039 C CA . ASN A 1 493 ? 84.634 54.042 -136.240 1.00 59.50 493 ASN A CA 1
ATOM 4040 C C . ASN A 1 493 ? 85.269 53.651 -137.589 1.00 59.50 493 ASN A C 1
ATOM 4042 O O . ASN A 1 493 ? 85.626 54.529 -138.376 1.00 59.50 493 ASN A O 1
ATOM 4046 N N . ASN A 1 494 ? 85.318 52.352 -137.910 1.00 59.41 494 ASN A N 1
ATOM 4047 C CA . ASN A 1 494 ? 85.745 51.842 -139.220 1.00 59.41 494 ASN A CA 1
ATOM 4048 C C . ASN A 1 494 ? 84.702 52.083 -140.335 1.00 59.41 494 ASN A C 1
ATOM 4050 O O . ASN A 1 494 ? 85.069 52.257 -141.494 1.00 59.41 494 ASN A O 1
ATOM 4054 N N . LEU A 1 495 ? 83.404 52.121 -140.011 1.00 56.31 495 LEU A N 1
ATOM 4055 C CA . LEU A 1 495 ? 82.328 52.486 -140.943 1.00 56.31 495 LEU A CA 1
ATOM 4056 C C . LEU A 1 495 ? 82.296 53.996 -141.207 1.00 56.31 495 LEU A C 1
ATOM 4058 O O . LEU A 1 495 ? 82.078 54.397 -142.341 1.00 56.31 495 LEU A O 1
ATOM 4062 N N . THR A 1 496 ? 82.583 54.827 -140.204 1.00 56.56 496 THR A N 1
ATOM 4063 C CA . THR A 1 496 ? 82.616 56.298 -140.329 1.00 56.56 496 THR A CA 1
ATOM 4064 C C . THR A 1 496 ? 83.828 56.776 -141.140 1.00 56.56 496 THR A C 1
ATOM 4066 O O . THR A 1 496 ? 83.731 57.753 -141.876 1.00 56.56 496 THR A O 1
ATOM 4069 N N . SER A 1 497 ? 84.949 56.048 -141.087 1.00 53.69 497 SER A N 1
ATOM 4070 C CA . SER A 1 497 ? 86.116 56.273 -141.955 1.00 53.69 497 SER A CA 1
ATOM 4071 C C . SER A 1 497 ? 85.909 55.728 -143.379 1.00 53.69 497 SER A C 1
ATOM 4073 O O . SER A 1 497 ? 86.284 56.392 -144.339 1.00 53.69 497 SER A O 1
ATOM 4075 N N . ARG A 1 498 ? 85.202 54.599 -143.551 1.00 51.94 498 ARG A N 1
ATOM 4076 C CA . ARG A 1 498 ? 84.843 54.047 -144.877 1.00 51.94 498 ARG A CA 1
ATOM 4077 C C . ARG A 1 498 ? 83.685 54.760 -145.595 1.00 51.94 498 ARG A C 1
ATOM 4079 O O . ARG A 1 498 ? 83.569 54.616 -146.808 1.00 51.94 498 ARG A O 1
ATOM 4086 N N . LEU A 1 499 ? 82.854 55.543 -144.897 1.00 49.28 499 LEU A N 1
ATOM 4087 C CA . LEU A 1 499 ? 81.752 56.316 -145.499 1.00 49.28 499 LEU A CA 1
ATOM 4088 C C . LEU A 1 499 ? 82.236 57.567 -146.263 1.00 49.28 499 LEU A C 1
ATOM 4090 O O . LEU A 1 499 ? 81.523 58.057 -147.134 1.00 49.28 499 LEU A O 1
ATOM 4094 N N . ASN A 1 500 ? 83.447 58.061 -145.975 1.00 49.38 500 ASN A N 1
ATOM 4095 C CA . ASN A 1 500 ? 84.041 59.220 -146.657 1.00 49.38 500 ASN A CA 1
ATOM 4096 C C . ASN A 1 500 ? 84.901 58.849 -147.882 1.00 49.38 500 ASN A C 1
ATOM 4098 O O . ASN A 1 500 ? 85.143 59.710 -148.721 1.00 49.38 500 ASN A O 1
ATOM 4102 N N . GLU A 1 501 ? 85.318 57.588 -148.031 1.00 45.62 501 GLU A N 1
ATOM 4103 C CA . GLU A 1 501 ? 86.206 57.146 -149.124 1.00 45.62 501 GLU A CA 1
ATOM 4104 C C . GLU A 1 501 ? 85.495 56.343 -150.232 1.00 45.62 501 GLU A C 1
ATOM 4106 O O . GLU A 1 501 ? 86.089 56.066 -151.269 1.00 45.62 501 GLU A O 1
ATOM 4111 N N . ILE A 1 502 ? 84.210 55.994 -150.074 1.00 45.56 502 ILE A N 1
ATOM 4112 C CA . ILE A 1 502 ? 83.469 55.148 -151.035 1.00 45.56 502 ILE A CA 1
ATOM 4113 C C . ILE A 1 502 ? 82.154 55.833 -151.458 1.00 45.56 502 ILE A C 1
ATOM 4115 O O . ILE A 1 502 ? 81.060 55.283 -151.352 1.00 45.56 502 ILE A O 1
ATOM 4119 N N . LYS A 1 503 ? 82.273 57.079 -151.942 1.00 41.94 503 LYS A N 1
ATOM 4120 C CA . LYS A 1 503 ? 81.273 57.780 -152.777 1.00 41.94 503 LYS A CA 1
ATOM 4121 C C . LYS A 1 503 ? 81.635 57.727 -154.275 1.00 41.94 503 LYS A C 1
ATOM 4123 O O . LYS A 1 503 ? 80.857 58.209 -155.087 1.00 41.94 503 LYS A O 1
ATOM 4128 N N . ASP A 1 504 ? 82.754 57.093 -154.652 1.00 38.03 504 ASP A N 1
ATOM 4129 C CA . ASP A 1 504 ? 83.358 57.307 -155.976 1.00 38.03 504 ASP A CA 1
ATOM 4130 C C . ASP A 1 504 ? 83.773 56.077 -156.798 1.00 38.03 504 ASP A C 1
ATOM 4132 O O . ASP A 1 504 ? 84.482 56.265 -157.781 1.00 38.03 504 ASP A O 1
ATOM 4136 N N . GLN A 1 505 ? 83.312 54.844 -156.526 1.00 39.25 505 GLN A N 1
ATOM 4137 C CA . GLN A 1 505 ? 83.306 53.825 -157.595 1.00 39.25 505 GLN A CA 1
ATOM 4138 C C . GLN A 1 505 ? 82.481 52.557 -157.337 1.00 39.25 505 GLN A C 1
ATOM 4140 O O . GLN A 1 505 ? 82.341 52.047 -156.231 1.00 39.25 505 GLN A O 1
ATOM 4145 N N . TYR A 1 506 ? 81.928 52.092 -158.452 1.00 38.50 506 TYR A N 1
ATOM 4146 C CA . TYR A 1 506 ? 80.896 51.089 -158.674 1.00 38.50 506 TYR A CA 1
ATOM 4147 C C . TYR A 1 506 ? 81.330 49.624 -158.405 1.00 38.50 506 TYR A C 1
ATOM 4149 O O . TYR A 1 506 ? 82.333 49.159 -158.926 1.00 38.50 506 TYR A O 1
ATOM 4157 N N . VAL A 1 507 ? 80.448 48.894 -157.706 1.00 42.28 507 VAL A N 1
ATOM 4158 C CA . VAL A 1 507 ? 79.722 47.682 -158.162 1.00 42.28 507 VAL A CA 1
ATOM 4159 C C . VAL A 1 507 ? 80.410 46.295 -158.273 1.00 42.28 507 VAL A C 1
ATOM 4161 O O . VAL A 1 507 ? 81.285 46.023 -159.083 1.00 42.28 507 VAL A O 1
ATOM 4164 N N . THR A 1 508 ? 79.749 45.369 -157.555 1.00 39.00 508 THR A N 1
ATOM 4165 C CA . THR A 1 508 ? 79.449 43.933 -157.792 1.00 39.00 508 THR A CA 1
ATOM 4166 C C . THR A 1 508 ? 80.339 42.775 -157.313 1.00 39.00 508 THR A C 1
ATOM 4168 O O . THR A 1 508 ? 81.431 42.537 -157.807 1.00 39.00 508 THR A O 1
ATOM 4171 N N . ARG A 1 509 ? 79.637 41.928 -156.530 1.00 35.91 509 ARG A N 1
ATOM 4172 C CA . ARG A 1 509 ? 79.501 40.451 -156.578 1.00 35.91 509 ARG A CA 1
ATOM 4173 C C . ARG A 1 509 ? 80.676 39.567 -156.154 1.00 35.91 509 ARG A C 1
ATOM 4175 O O . ARG A 1 509 ? 81.524 39.219 -156.963 1.00 35.91 509 ARG A O 1
ATOM 4182 N N . LYS A 1 510 ? 80.545 39.001 -154.952 1.00 37.25 510 LYS A N 1
ATOM 4183 C CA . LYS A 1 510 ? 80.152 37.596 -154.681 1.00 37.25 510 LYS A CA 1
ATOM 4184 C C . LYS A 1 510 ? 80.418 37.350 -153.192 1.00 37.25 510 LYS A C 1
ATOM 4186 O O . LYS A 1 510 ? 81.528 37.556 -152.727 1.00 37.25 510 LYS A O 1
ATOM 4191 N N . ASP A 1 511 ? 79.383 37.228 -152.375 1.00 37.56 511 ASP A N 1
ATOM 4192 C CA . ASP A 1 511 ? 78.580 36.015 -152.176 1.00 37.56 511 ASP A CA 1
ATOM 4193 C C . ASP A 1 511 ? 79.306 34.939 -151.365 1.00 37.56 511 ASP A C 1
ATOM 4195 O O . ASP A 1 511 ? 80.384 34.481 -151.723 1.00 37.56 511 ASP A O 1
ATOM 4199 N N . PHE A 1 512 ? 78.572 34.474 -150.351 1.00 42.53 512 PHE A N 1
ATOM 4200 C CA . PHE A 1 512 ? 78.452 33.054 -150.034 1.00 42.53 512 PHE A CA 1
ATOM 4201 C C . PHE A 1 512 ? 79.700 32.338 -149.509 1.00 42.53 512 PHE A C 1
ATOM 4203 O O . PHE A 1 512 ? 80.187 31.405 -150.131 1.00 42.53 512 PHE A O 1
ATOM 4210 N N . GLU A 1 513 ? 80.132 32.678 -148.288 1.00 39.88 513 GLU A N 1
ATOM 4211 C CA . GLU A 1 513 ? 80.951 31.744 -147.486 1.00 39.88 513 GLU A CA 1
ATOM 4212 C C . GLU A 1 513 ? 80.775 31.846 -145.950 1.00 39.88 513 GLU A C 1
ATOM 4214 O O . GLU A 1 513 ? 81.388 31.084 -145.209 1.00 39.88 513 GLU A O 1
ATOM 4219 N N . SER A 1 514 ? 79.896 32.714 -145.415 1.00 45.62 514 SER A N 1
ATOM 4220 C CA . SER A 1 514 ? 79.685 32.830 -143.949 1.00 45.62 514 SER A CA 1
ATOM 4221 C C . SER A 1 514 ? 78.311 32.386 -143.431 1.00 45.62 514 SER A C 1
ATOM 4223 O O . SER A 1 514 ? 78.102 32.355 -142.216 1.00 45.62 514 SER A O 1
ATOM 4225 N N . LEU A 1 515 ? 77.387 31.975 -144.312 1.00 47.06 515 LEU A N 1
ATOM 4226 C CA . LEU A 1 515 ? 76.082 31.439 -143.895 1.00 47.06 515 LEU A CA 1
ATOM 4227 C C . LEU A 1 515 ? 76.133 29.966 -143.454 1.00 47.06 515 LEU A C 1
ATOM 4229 O O . LEU A 1 515 ? 75.235 29.518 -142.749 1.00 47.06 515 LEU A O 1
ATOM 4233 N N . GLU A 1 516 ? 77.195 29.231 -143.790 1.00 47.78 516 GLU A N 1
ATOM 4234 C CA . GLU A 1 516 ? 77.319 27.805 -143.455 1.00 47.78 516 GLU A CA 1
ATOM 4235 C C . GLU A 1 516 ? 77.842 27.564 -142.023 1.00 47.78 516 GLU A C 1
ATOM 4237 O O . GLU A 1 516 ? 77.545 26.542 -141.410 1.00 47.78 516 GLU A O 1
ATOM 4242 N N . LYS A 1 517 ? 78.506 28.553 -141.401 1.00 51.88 517 LYS A N 1
ATOM 4243 C CA . LYS A 1 517 ? 78.898 28.478 -139.976 1.00 51.88 517 LYS A CA 1
ATOM 4244 C C . LYS A 1 517 ? 77.767 28.799 -138.996 1.00 51.88 517 LYS A C 1
ATOM 4246 O O . LYS A 1 517 ? 77.842 28.406 -137.837 1.00 51.88 517 LYS A O 1
ATOM 4251 N N . LYS A 1 518 ? 76.687 29.438 -139.456 1.00 55.34 518 LYS A N 1
ATOM 4252 C CA . LYS A 1 518 ? 75.553 29.826 -138.599 1.00 55.34 518 LYS A CA 1
ATOM 4253 C C . LYS A 1 518 ? 74.543 28.692 -138.360 1.00 55.34 518 LYS A C 1
ATOM 4255 O O . LYS A 1 518 ? 73.716 28.799 -137.461 1.00 55.34 518 LYS A O 1
ATOM 4260 N N . HIS A 1 519 ? 74.633 27.589 -139.111 1.00 55.72 519 HIS A N 1
ATOM 4261 C CA . HIS A 1 519 ? 73.793 26.403 -138.897 1.00 55.72 519 HIS A CA 1
ATOM 4262 C C . HIS A 1 519 ? 74.335 25.486 -137.778 1.00 55.72 519 HIS A C 1
ATOM 4264 O O . HIS A 1 519 ? 73.556 24.798 -137.118 1.00 55.72 519 HIS A O 1
ATOM 4270 N N . VAL A 1 520 ? 75.645 25.517 -137.501 1.00 57.94 520 VAL A N 1
ATOM 4271 C CA . VAL A 1 520 ? 76.268 24.686 -136.452 1.00 57.94 520 VAL A CA 1
ATOM 4272 C C . VAL A 1 520 ? 76.020 25.254 -135.045 1.00 57.94 520 VAL A C 1
ATOM 4274 O O . VAL A 1 520 ? 75.835 24.492 -134.098 1.00 57.94 520 VAL A O 1
ATOM 4277 N N . GLU A 1 521 ? 75.908 26.577 -134.896 1.00 55.97 521 GLU A N 1
ATOM 4278 C CA . GLU A 1 521 ? 75.619 27.211 -133.596 1.00 55.97 521 GLU A CA 1
ATOM 4279 C C . GLU A 1 521 ? 74.163 27.015 -133.134 1.00 55.97 521 GLU A C 1
ATOM 4281 O O . GLU A 1 521 ? 73.917 26.899 -131.937 1.00 55.97 521 GLU A O 1
ATOM 4286 N N . LEU A 1 522 ? 73.204 26.842 -134.053 1.00 56.12 522 LEU A N 1
ATOM 4287 C CA . LEU A 1 522 ? 71.811 26.516 -133.701 1.00 56.12 522 LEU A CA 1
ATOM 4288 C C . LEU A 1 522 ? 71.595 25.033 -133.345 1.00 56.12 522 LEU A C 1
ATOM 4290 O O . LEU A 1 522 ? 70.558 24.674 -132.785 1.00 56.12 522 LEU A O 1
ATOM 4294 N N . GLN A 1 523 ? 72.568 24.158 -133.623 1.00 54.03 523 GLN A N 1
ATOM 4295 C CA . GLN A 1 523 ? 72.480 22.731 -133.297 1.00 54.03 523 GLN A CA 1
ATOM 4296 C C . GLN A 1 523 ? 72.994 22.411 -131.878 1.00 54.03 523 GLN A C 1
ATOM 4298 O O . GLN A 1 523 ? 72.537 21.441 -131.273 1.00 54.03 523 GLN A O 1
ATOM 4303 N N . SER A 1 524 ? 73.866 23.244 -131.291 1.00 56.12 524 SER A N 1
ATOM 4304 C CA . SER A 1 524 ? 74.350 23.074 -129.907 1.00 56.12 524 SER A CA 1
ATOM 4305 C C . SER A 1 524 ? 73.376 23.625 -128.853 1.00 56.12 524 SER A C 1
ATOM 4307 O O . SER A 1 524 ? 73.267 23.073 -127.756 1.00 56.12 524 SER A O 1
ATOM 4309 N N . GLU A 1 525 ? 72.575 24.632 -129.210 1.00 56.88 525 GLU A N 1
ATOM 4310 C CA . GLU A 1 525 ? 71.530 25.201 -128.346 1.00 56.88 525 GLU A CA 1
ATOM 4311 C C . GLU A 1 525 ? 70.324 24.242 -128.175 1.00 56.88 525 GLU A C 1
ATOM 4313 O O . GLU A 1 525 ? 69.665 24.214 -127.132 1.00 56.88 525 GLU A O 1
ATOM 4318 N N . SER A 1 526 ? 70.104 23.343 -129.146 1.00 56.78 526 SER A N 1
ATOM 4319 C CA . SER A 1 526 ? 69.127 22.244 -129.056 1.00 56.78 526 SER A CA 1
ATOM 4320 C C . SER A 1 526 ? 69.534 21.162 -128.036 1.00 56.78 526 SER A C 1
ATOM 4322 O O . SER A 1 526 ? 68.686 20.622 -127.321 1.00 56.78 526 SER A O 1
ATOM 4324 N N . VAL A 1 527 ? 70.835 20.888 -127.876 1.00 63.38 527 VAL A N 1
ATOM 4325 C CA . VAL A 1 527 ? 71.346 19.886 -126.918 1.00 63.38 527 VAL A CA 1
ATOM 4326 C C . VAL A 1 527 ? 71.258 20.387 -125.469 1.00 63.38 527 VAL A C 1
ATOM 4328 O O . VAL A 1 527 ? 70.914 19.616 -124.570 1.00 63.38 527 VAL A O 1
ATOM 4331 N N . GLN A 1 528 ? 71.458 21.686 -125.225 1.00 59.88 528 GLN A N 1
ATOM 4332 C CA . GLN A 1 528 ? 71.261 22.278 -123.893 1.00 59.88 528 GLN A CA 1
ATOM 4333 C C . GLN A 1 528 ? 69.785 22.336 -123.469 1.00 59.88 528 GLN A C 1
ATOM 4335 O O . GLN A 1 528 ? 69.478 22.146 -122.288 1.00 59.88 528 GLN A O 1
ATOM 4340 N N . ASN A 1 529 ? 68.860 22.523 -124.415 1.00 62.03 529 ASN A N 1
ATOM 4341 C CA . ASN A 1 529 ? 67.427 22.462 -124.123 1.00 62.03 529 ASN A CA 1
ATOM 4342 C C . ASN A 1 529 ? 66.945 21.029 -123.827 1.00 62.03 529 ASN A C 1
ATOM 4344 O O . ASN A 1 529 ? 66.092 20.845 -122.959 1.00 62.03 529 ASN A O 1
ATOM 4348 N N . ASN A 1 530 ? 67.566 20.001 -124.415 1.00 60.09 530 ASN A N 1
ATOM 4349 C CA . ASN A 1 530 ? 67.276 18.602 -124.075 1.00 60.09 530 ASN A CA 1
ATOM 4350 C C . ASN A 1 530 ? 67.784 18.190 -122.675 1.00 60.09 530 ASN A C 1
ATOM 4352 O O . ASN A 1 530 ? 67.124 17.406 -121.992 1.00 60.09 530 ASN A O 1
ATOM 4356 N N . LEU A 1 531 ? 68.882 18.772 -122.178 1.00 62.75 531 LEU A N 1
ATOM 4357 C CA . LEU A 1 531 ? 69.359 18.560 -120.799 1.00 62.75 531 LEU A CA 1
ATOM 4358 C C . LEU A 1 531 ? 68.485 19.264 -119.743 1.00 62.75 531 LEU A C 1
ATOM 4360 O O . LEU A 1 531 ? 68.261 18.711 -118.663 1.00 62.75 531 LEU A O 1
ATOM 4364 N N . LYS A 1 532 ? 67.920 20.438 -120.060 1.00 65.12 532 LYS A N 1
ATOM 4365 C CA . LYS A 1 532 ? 66.912 21.105 -119.209 1.00 65.12 532 LYS A CA 1
ATOM 4366 C C . LYS A 1 532 ? 65.586 20.340 -119.154 1.00 65.12 532 LYS A C 1
ATOM 4368 O O . LYS A 1 532 ? 64.966 20.264 -118.098 1.00 65.12 532 LYS A O 1
ATOM 4373 N N . ILE A 1 533 ? 65.178 19.707 -120.255 1.00 65.62 533 ILE A N 1
ATOM 4374 C CA . ILE A 1 533 ? 64.011 18.812 -120.280 1.00 65.62 533 ILE A CA 1
ATOM 4375 C C . ILE A 1 533 ? 64.283 17.513 -119.493 1.00 65.62 533 ILE A C 1
ATOM 4377 O O . ILE A 1 533 ? 63.377 17.006 -118.836 1.00 65.62 533 ILE A O 1
ATOM 4381 N N . SER A 1 534 ? 65.521 17.005 -119.479 1.00 61.75 534 SER A N 1
ATOM 4382 C CA . SER A 1 534 ? 65.917 15.844 -118.660 1.00 61.75 534 SER A CA 1
ATOM 4383 C C . SER A 1 534 ? 65.896 16.142 -117.155 1.00 61.75 534 SER A C 1
ATOM 4385 O O . SER A 1 534 ? 65.393 15.339 -116.377 1.00 61.75 534 SER A O 1
ATOM 4387 N N . THR A 1 535 ? 66.378 17.315 -116.740 1.00 66.38 535 THR A N 1
ATOM 4388 C CA . THR A 1 535 ? 66.376 17.743 -115.325 1.00 66.38 535 THR A CA 1
ATOM 4389 C C . THR A 1 535 ? 64.980 18.123 -114.829 1.00 66.38 535 THR A C 1
ATOM 4391 O O . THR A 1 535 ? 64.635 17.850 -113.681 1.00 66.38 535 THR A O 1
ATOM 4394 N N . LEU A 1 536 ? 64.123 18.658 -115.705 1.00 67.25 536 LEU A N 1
ATOM 4395 C CA . LEU A 1 536 ? 62.698 18.828 -115.410 1.00 67.25 536 LEU A CA 1
ATOM 4396 C C . LEU A 1 536 ? 61.950 17.488 -115.357 1.00 67.25 536 LEU A C 1
ATOM 4398 O O . LEU A 1 536 ? 61.072 17.343 -114.514 1.00 67.25 536 LEU A O 1
ATOM 4402 N N . LYS A 1 537 ? 62.321 16.484 -116.168 1.00 69.31 537 LYS A N 1
ATOM 4403 C CA . LYS A 1 537 ? 61.794 15.109 -116.054 1.00 69.31 537 LYS A CA 1
ATOM 4404 C C . LYS A 1 537 ? 62.210 14.421 -114.754 1.00 69.31 537 LYS A C 1
ATOM 4406 O O . LYS A 1 537 ? 61.391 13.733 -114.159 1.00 69.31 537 LYS A O 1
ATOM 4411 N N . GLU A 1 538 ? 63.439 14.623 -114.291 1.00 66.56 538 GLU A N 1
ATOM 4412 C CA . GLU A 1 538 ? 63.932 14.079 -113.019 1.00 66.56 538 GLU A CA 1
ATOM 4413 C C . GLU A 1 538 ? 63.285 14.780 -111.810 1.00 66.56 538 GLU A C 1
ATOM 4415 O O . GLU A 1 538 ? 62.899 14.130 -110.840 1.00 66.56 538 GLU A O 1
ATOM 4420 N N . SER A 1 539 ? 63.044 16.093 -111.902 1.00 68.75 539 SER A N 1
ATOM 4421 C CA . SER A 1 539 ? 62.275 16.842 -110.901 1.00 68.75 539 SER A CA 1
ATOM 4422 C C . SER A 1 539 ? 60.792 16.432 -110.874 1.00 68.75 539 SER A C 1
ATOM 4424 O O . SER A 1 539 ? 60.239 16.241 -109.789 1.00 68.75 539 SER A O 1
ATOM 4426 N N . LEU A 1 540 ? 60.171 16.181 -112.038 1.00 69.75 540 LEU A N 1
ATOM 4427 C CA . LEU A 1 540 ? 58.819 15.611 -112.124 1.00 69.75 540 LEU A CA 1
ATOM 4428 C C . LEU A 1 540 ? 58.770 14.171 -111.596 1.00 69.75 540 LEU A C 1
ATOM 4430 O O . LEU A 1 540 ? 57.819 13.810 -110.912 1.00 69.75 540 LEU A O 1
ATOM 4434 N N . SER A 1 541 ? 59.793 13.354 -111.861 1.00 70.44 541 SER A N 1
ATOM 4435 C CA . SER A 1 541 ? 59.914 11.988 -111.333 1.00 70.44 541 SER A CA 1
ATOM 4436 C C . SER A 1 541 ? 60.041 11.995 -109.809 1.00 70.44 541 SER A C 1
ATOM 4438 O O . SER A 1 541 ? 59.364 11.226 -109.136 1.00 70.44 541 SER A O 1
ATOM 4440 N N . ASN A 1 542 ? 60.823 12.913 -109.238 1.00 71.31 542 ASN A N 1
ATOM 4441 C CA . ASN A 1 542 ? 60.936 13.074 -107.788 1.00 71.31 542 ASN A CA 1
ATOM 4442 C C . ASN A 1 542 ? 59.648 13.630 -107.157 1.00 71.31 542 ASN A C 1
ATOM 4444 O O . ASN A 1 542 ? 59.263 13.189 -106.075 1.00 71.31 542 ASN A O 1
ATOM 4448 N N . GLN A 1 543 ? 58.919 14.524 -107.836 1.00 70.81 543 GLN A N 1
ATOM 4449 C CA . GLN A 1 543 ? 57.572 14.925 -107.409 1.00 70.81 543 GLN A CA 1
ATOM 4450 C C . GLN A 1 543 ? 56.552 13.784 -107.515 1.00 70.81 543 GLN A C 1
ATOM 4452 O O . GLN A 1 543 ? 55.691 13.677 -106.644 1.00 70.81 543 GLN A O 1
ATOM 4457 N N . THR A 1 544 ? 56.678 12.908 -108.513 1.00 70.12 544 THR A N 1
ATOM 4458 C CA . THR A 1 544 ? 55.835 11.712 -108.669 1.00 70.12 544 THR A CA 1
ATOM 4459 C C . THR A 1 544 ? 56.133 10.699 -107.562 1.00 70.12 544 THR A C 1
ATOM 4461 O O . THR A 1 544 ? 55.200 10.198 -106.953 1.00 70.12 544 THR A O 1
ATOM 4464 N N . ILE A 1 545 ? 57.402 10.504 -107.182 1.00 72.81 545 ILE A N 1
ATOM 4465 C CA . ILE A 1 545 ? 57.810 9.664 -106.039 1.00 72.81 545 ILE A CA 1
ATOM 4466 C C . ILE A 1 545 ? 57.310 10.248 -104.707 1.00 72.81 545 ILE A C 1
ATOM 4468 O O . ILE A 1 545 ? 56.854 9.507 -103.838 1.00 72.81 545 ILE A O 1
ATOM 4472 N N . ILE A 1 546 ? 57.333 11.574 -104.529 1.00 75.38 546 ILE A N 1
ATOM 4473 C CA . ILE A 1 546 ? 56.776 12.229 -103.332 1.00 75.38 546 ILE A CA 1
ATOM 4474 C C . ILE A 1 546 ? 55.238 12.138 -103.318 1.00 75.38 546 ILE A C 1
ATOM 4476 O O . ILE A 1 546 ? 54.648 11.910 -102.260 1.00 75.38 546 ILE A O 1
ATOM 4480 N N . GLN A 1 547 ? 54.569 12.247 -104.472 1.00 71.44 547 GLN A N 1
ATOM 4481 C CA . GLN A 1 547 ? 53.128 12.001 -104.592 1.00 71.44 547 GLN A CA 1
ATOM 4482 C C . GLN A 1 547 ? 52.760 10.524 -104.399 1.00 71.44 547 GLN A C 1
ATOM 4484 O O . GLN A 1 547 ? 51.735 10.253 -103.780 1.00 71.44 547 GLN A O 1
ATOM 4489 N N . GLU A 1 548 ? 53.586 9.569 -104.827 1.00 70.31 548 GLU A N 1
ATOM 4490 C CA . GLU A 1 548 ? 53.433 8.129 -104.570 1.00 70.31 548 GLU A CA 1
ATOM 4491 C C . GLU A 1 548 ? 53.674 7.783 -103.095 1.00 70.31 548 GLU A C 1
ATOM 4493 O O . GLU A 1 548 ? 52.934 7.005 -102.495 1.00 70.31 548 GLU A O 1
ATOM 4498 N N . GLN A 1 549 ? 54.636 8.433 -102.437 1.00 70.81 549 GLN A N 1
ATOM 4499 C CA . GLN A 1 549 ? 54.819 8.316 -100.991 1.00 70.81 549 GLN A CA 1
ATOM 4500 C C . GLN A 1 549 ? 53.641 8.924 -100.220 1.00 70.81 549 GLN A C 1
ATOM 4502 O O . GLN A 1 549 ? 53.187 8.334 -99.240 1.00 70.81 549 GLN A O 1
ATOM 4507 N N . ASN A 1 550 ? 53.084 10.046 -100.675 1.00 68.44 550 ASN A N 1
ATOM 4508 C CA . ASN A 1 550 ? 51.906 10.650 -100.053 1.00 68.44 550 ASN A CA 1
ATOM 4509 C C . ASN A 1 550 ? 50.619 9.864 -100.338 1.00 68.44 550 ASN A C 1
ATOM 4511 O O . ASN A 1 550 ? 49.809 9.704 -99.430 1.00 68.44 550 ASN A O 1
ATOM 4515 N N . THR A 1 551 ? 50.455 9.285 -101.529 1.00 65.69 551 THR A N 1
ATOM 4516 C CA . THR A 1 551 ? 49.345 8.366 -101.831 1.00 65.69 551 THR A CA 1
ATOM 4517 C C . THR A 1 551 ? 49.507 7.026 -101.123 1.00 65.69 551 THR A C 1
ATOM 4519 O O . THR A 1 551 ? 48.504 6.489 -100.684 1.00 65.69 551 THR A O 1
ATOM 4522 N N . SER A 1 552 ? 50.720 6.521 -100.867 1.00 65.88 552 SER A N 1
ATOM 4523 C CA . SER A 1 552 ? 50.932 5.338 -100.011 1.00 65.88 552 SER A CA 1
ATOM 4524 C C . SER A 1 552 ? 50.648 5.613 -98.526 1.00 65.88 552 SER A C 1
ATOM 4526 O O . SER A 1 552 ? 50.144 4.735 -97.829 1.00 65.88 552 SER A O 1
ATOM 4528 N N . LYS A 1 553 ? 50.887 6.839 -98.035 1.00 69.31 553 LYS A N 1
ATOM 4529 C CA . LYS A 1 553 ? 50.464 7.283 -96.692 1.00 69.31 553 LYS A CA 1
ATOM 4530 C C . LYS A 1 553 ? 48.946 7.475 -96.608 1.00 69.31 553 LYS A C 1
ATOM 4532 O O . LYS A 1 553 ? 48.346 7.051 -95.628 1.00 69.31 553 LYS A O 1
ATOM 4537 N N . LEU A 1 554 ? 48.315 8.029 -97.646 1.00 64.81 554 LEU A N 1
ATOM 4538 C CA . LEU A 1 554 ? 46.853 8.110 -97.773 1.00 64.81 554 LEU A CA 1
ATOM 4539 C C . LEU A 1 554 ? 46.205 6.729 -97.917 1.00 64.81 554 LEU A C 1
ATOM 4541 O O . LEU A 1 554 ? 45.146 6.508 -97.347 1.00 64.81 554 LEU A O 1
ATOM 4545 N N . LYS A 1 555 ? 46.862 5.780 -98.590 1.00 64.94 555 LYS A N 1
ATOM 4546 C CA . LYS A 1 555 ? 46.425 4.383 -98.688 1.00 64.94 555 LYS A CA 1
ATOM 4547 C C . LYS A 1 555 ? 46.560 3.670 -97.343 1.00 64.94 555 LYS A C 1
ATOM 4549 O O . LYS A 1 555 ? 45.608 3.045 -96.921 1.00 64.94 555 LYS A O 1
ATOM 4554 N N . LYS A 1 556 ? 47.642 3.898 -96.587 1.00 65.19 556 LYS A N 1
ATOM 4555 C CA . LYS A 1 556 ? 47.767 3.432 -95.191 1.00 65.19 556 LYS A CA 1
ATOM 4556 C C . LYS A 1 556 ? 46.713 4.040 -94.260 1.00 65.19 556 LYS A C 1
ATOM 4558 O O . LYS A 1 556 ? 46.217 3.338 -93.390 1.00 65.19 556 LYS A O 1
ATOM 4563 N N . HIS A 1 557 ? 46.342 5.308 -94.443 1.00 65.94 557 HIS A N 1
ATOM 4564 C CA . HIS A 1 557 ? 45.222 5.911 -93.713 1.00 65.94 557 HIS A CA 1
ATOM 4565 C C . HIS A 1 557 ? 43.858 5.377 -94.178 1.00 65.94 557 HIS A C 1
ATOM 4567 O O . HIS A 1 557 ? 42.993 5.171 -93.337 1.00 65.94 557 HIS A O 1
ATOM 4573 N N . GLY A 1 558 ? 43.674 5.080 -95.467 1.00 70.50 558 GLY A N 1
ATOM 4574 C CA . GLY A 1 558 ? 42.483 4.413 -96.006 1.00 70.50 558 GLY A CA 1
ATOM 4575 C C . GLY A 1 558 ? 42.345 2.954 -95.554 1.00 70.50 558 GLY A C 1
ATOM 4576 O O . GLY A 1 558 ? 41.241 2.515 -95.247 1.00 70.50 558 GLY A O 1
ATOM 4577 N N . ASP A 1 559 ? 43.460 2.237 -95.418 1.00 64.44 559 ASP A N 1
ATOM 4578 C CA . ASP A 1 559 ? 43.530 0.871 -94.894 1.00 64.44 559 ASP A CA 1
ATOM 4579 C C . ASP A 1 559 ? 43.314 0.859 -93.370 1.00 64.44 559 ASP A C 1
ATOM 4581 O O . ASP A 1 559 ? 42.632 -0.025 -92.864 1.00 64.44 559 ASP A O 1
ATOM 4585 N N . LEU A 1 560 ? 43.797 1.873 -92.636 1.00 64.19 560 LEU A N 1
ATOM 4586 C CA . LEU A 1 560 ? 43.481 2.086 -91.214 1.00 64.19 560 LEU A CA 1
ATOM 4587 C C . LEU A 1 560 ? 42.010 2.464 -90.997 1.00 64.19 560 LEU A C 1
ATOM 4589 O O . LEU A 1 560 ? 41.403 1.988 -90.046 1.00 64.19 560 LEU A O 1
ATOM 4593 N N . ILE A 1 561 ? 41.413 3.276 -91.874 1.00 64.44 561 ILE A N 1
ATOM 4594 C CA . ILE A 1 561 ? 39.980 3.605 -91.824 1.00 64.44 561 ILE A CA 1
ATOM 4595 C C . ILE A 1 561 ? 39.137 2.373 -92.174 1.00 64.44 561 ILE A C 1
ATOM 4597 O O . ILE A 1 561 ? 38.192 2.077 -91.453 1.00 64.44 561 ILE A O 1
ATOM 4601 N N . SER A 1 562 ? 39.535 1.587 -93.179 1.00 64.19 562 SER A N 1
ATOM 4602 C CA . SER A 1 562 ? 38.874 0.319 -93.523 1.00 64.19 562 SER A CA 1
ATOM 4603 C C . SER A 1 562 ? 39.057 -0.747 -92.434 1.00 64.19 562 SER A C 1
ATOM 4605 O O . SER A 1 562 ? 38.153 -1.537 -92.194 1.00 64.19 562 SER A O 1
ATOM 4607 N N . GLN A 1 563 ? 40.188 -0.768 -91.718 1.00 61.56 563 GLN A N 1
ATOM 4608 C CA . GLN A 1 563 ? 40.382 -1.613 -90.533 1.00 61.56 563 GLN A CA 1
ATOM 4609 C C . GLN A 1 563 ? 39.556 -1.125 -89.337 1.00 61.56 563 GLN A C 1
ATOM 4611 O O . GLN A 1 563 ? 39.037 -1.949 -88.594 1.00 61.56 563 GLN A O 1
ATOM 4616 N N . ILE A 1 564 ? 39.369 0.185 -89.160 1.00 60.72 564 ILE A N 1
ATOM 4617 C CA . ILE A 1 564 ? 38.494 0.736 -88.117 1.00 60.72 564 ILE A CA 1
ATOM 4618 C C . ILE A 1 564 ? 37.018 0.461 -88.443 1.00 60.72 564 ILE A C 1
ATOM 4620 O O . ILE A 1 564 ? 36.277 0.081 -87.542 1.00 60.72 564 ILE A O 1
ATOM 4624 N N . GLU A 1 565 ? 36.578 0.573 -89.698 1.00 54.78 565 GLU A N 1
ATOM 4625 C CA . GLU A 1 565 ? 35.204 0.237 -90.108 1.00 54.78 565 GLU A CA 1
ATOM 4626 C C . GLU A 1 565 ? 34.932 -1.276 -90.045 1.00 54.78 565 GLU A C 1
ATOM 4628 O O . GLU A 1 565 ? 33.902 -1.680 -89.502 1.00 54.78 565 GLU A O 1
ATOM 4633 N N . ASN A 1 566 ? 35.889 -2.121 -90.450 1.00 55.53 566 ASN A N 1
ATOM 4634 C CA . ASN A 1 566 ? 35.773 -3.583 -90.351 1.00 55.53 566 ASN A CA 1
ATOM 4635 C C . ASN A 1 566 ? 35.954 -4.139 -88.926 1.00 55.53 566 ASN A C 1
ATOM 4637 O O . ASN A 1 566 ? 35.611 -5.290 -88.689 1.00 55.53 566 ASN A O 1
ATOM 4641 N N . VAL A 1 567 ? 36.465 -3.357 -87.967 1.00 59.97 567 VAL A N 1
ATOM 4642 C CA . VAL A 1 567 ? 36.520 -3.733 -86.538 1.00 59.97 567 VAL A CA 1
ATOM 4643 C C . VAL A 1 567 ? 35.328 -3.152 -85.767 1.00 59.97 567 VAL A C 1
ATOM 4645 O O . VAL A 1 567 ? 34.821 -3.787 -84.845 1.00 59.97 567 VAL A O 1
ATOM 4648 N N . ARG A 1 568 ? 34.817 -1.979 -86.160 1.00 56.31 568 ARG A N 1
ATOM 4649 C CA . ARG A 1 568 ? 33.712 -1.298 -85.469 1.00 56.31 568 ARG A CA 1
ATOM 4650 C C . ARG A 1 568 ? 32.334 -1.867 -85.808 1.00 56.31 568 ARG A C 1
ATOM 4652 O O . ARG A 1 568 ? 31.482 -1.851 -84.927 1.00 56.31 568 ARG A O 1
ATOM 4659 N N . ILE A 1 569 ? 32.112 -2.385 -87.020 1.00 56.94 569 ILE A N 1
ATOM 4660 C CA . ILE A 1 569 ? 30.832 -3.021 -87.388 1.00 56.94 569 ILE A CA 1
ATOM 4661 C C . ILE A 1 569 ? 30.646 -4.365 -86.651 1.00 56.94 569 ILE A C 1
ATOM 4663 O O . ILE A 1 569 ? 29.632 -4.498 -85.966 1.00 56.94 569 ILE A O 1
ATOM 4667 N N . PRO A 1 570 ? 31.638 -5.280 -86.604 1.00 54.28 570 PRO A N 1
ATOM 4668 C CA . PRO A 1 570 ? 31.534 -6.483 -85.782 1.00 54.28 570 PRO A CA 1
ATOM 4669 C C . PRO A 1 570 ? 31.503 -6.181 -84.282 1.00 54.28 570 PRO A C 1
ATOM 4671 O O . PRO A 1 570 ? 30.759 -6.827 -83.571 1.00 54.28 570 PRO A O 1
ATOM 4674 N N . LEU A 1 571 ? 32.222 -5.173 -83.765 1.00 52.62 571 LEU A N 1
ATOM 4675 C CA . LEU A 1 571 ? 32.135 -4.804 -82.337 1.00 52.62 571 LEU A CA 1
ATOM 4676 C C . LEU A 1 571 ? 30.803 -4.139 -81.943 1.00 52.62 571 LEU A C 1
ATOM 4678 O O . LEU A 1 571 ? 30.460 -4.139 -80.762 1.00 52.62 571 LEU A O 1
ATOM 4682 N N . LEU A 1 572 ? 30.056 -3.557 -82.886 1.00 53.84 572 LEU A N 1
ATOM 4683 C CA . LEU A 1 572 ? 28.697 -3.061 -82.639 1.00 53.84 572 LEU A CA 1
ATOM 4684 C C . LEU A 1 572 ? 27.658 -4.185 -82.756 1.00 53.84 572 LEU A C 1
ATOM 4686 O O . LEU A 1 572 ? 26.748 -4.230 -81.935 1.00 53.84 572 LEU A O 1
ATOM 4690 N N . GLU A 1 573 ? 27.824 -5.130 -83.683 1.00 49.47 573 GLU A N 1
ATOM 4691 C CA . GLU A 1 573 ? 26.971 -6.328 -83.776 1.00 49.47 573 GLU A CA 1
ATOM 4692 C C . GLU A 1 573 ? 27.205 -7.300 -82.603 1.00 49.47 573 GLU A C 1
ATOM 4694 O O . GLU A 1 573 ? 26.252 -7.798 -82.006 1.00 49.47 573 GLU A O 1
ATOM 4699 N N . ASP A 1 574 ? 28.451 -7.468 -82.159 1.00 51.38 574 ASP A N 1
ATOM 4700 C CA . ASP A 1 574 ? 28.838 -8.347 -81.048 1.00 51.38 574 ASP A CA 1
ATOM 4701 C C . ASP A 1 574 ? 28.512 -7.742 -79.665 1.00 51.38 574 ASP A C 1
ATOM 4703 O O . ASP A 1 574 ? 28.408 -8.461 -78.675 1.00 51.38 574 ASP A O 1
ATOM 4707 N N . ASN A 1 575 ? 28.285 -6.423 -79.580 1.00 48.50 575 ASN A N 1
ATOM 4708 C CA . ASN A 1 575 ? 27.745 -5.766 -78.379 1.00 48.50 575 ASN A CA 1
ATOM 4709 C C . ASN A 1 575 ? 26.208 -5.677 -78.375 1.00 48.50 575 ASN A C 1
ATOM 4711 O O . ASN A 1 575 ? 25.615 -5.576 -77.303 1.00 48.50 575 ASN A O 1
ATOM 4715 N N . ILE A 1 576 ? 25.548 -5.771 -79.535 1.00 52.12 576 ILE A N 1
ATOM 4716 C CA . ILE A 1 576 ? 24.085 -5.913 -79.623 1.00 52.12 576 ILE A CA 1
ATOM 4717 C C . ILE A 1 576 ? 23.664 -7.371 -79.358 1.00 52.12 576 ILE A C 1
ATOM 4719 O O . ILE A 1 576 ? 22.625 -7.593 -78.743 1.00 52.12 576 ILE A O 1
ATOM 4723 N N . HIS A 1 577 ? 24.494 -8.361 -79.705 1.00 49.75 577 HIS A N 1
ATOM 4724 C CA . HIS A 1 577 ? 24.285 -9.776 -79.355 1.00 49.75 577 HIS A CA 1
ATOM 4725 C C . HIS A 1 577 ? 24.728 -10.169 -77.930 1.00 49.75 577 HIS A C 1
ATOM 4727 O O . HIS A 1 577 ? 24.488 -11.299 -77.513 1.00 49.75 577 HIS A O 1
ATOM 4733 N N . LYS A 1 578 ? 25.319 -9.242 -77.160 1.00 51.88 578 LYS A N 1
ATOM 4734 C CA . LYS A 1 578 ? 25.618 -9.402 -75.719 1.00 51.88 578 LYS A CA 1
ATOM 4735 C C . LYS A 1 578 ? 24.592 -8.747 -74.796 1.00 51.88 578 LYS A C 1
ATOM 4737 O O . LYS A 1 578 ? 24.719 -8.850 -73.577 1.00 51.88 578 LYS A O 1
ATOM 4742 N N . LEU A 1 579 ? 23.566 -8.098 -75.345 1.00 50.16 579 LEU A N 1
ATOM 4743 C CA . LEU A 1 579 ? 22.358 -7.844 -74.571 1.00 50.16 579 LEU A CA 1
ATOM 4744 C C . LEU A 1 579 ? 21.653 -9.195 -74.386 1.00 50.16 579 LEU A C 1
ATOM 4746 O O . LEU A 1 579 ? 21.418 -9.867 -75.393 1.00 50.16 579 LEU A O 1
ATOM 4750 N N . PRO A 1 580 ? 21.343 -9.615 -73.144 1.00 51.03 580 PRO A N 1
ATOM 4751 C CA . PRO A 1 580 ? 20.608 -10.853 -72.916 1.00 51.03 580 PRO A CA 1
ATOM 4752 C C . PRO A 1 580 ? 19.343 -10.826 -73.772 1.00 51.03 580 PRO A C 1
ATOM 4754 O O . PRO A 1 580 ? 18.646 -9.803 -73.823 1.00 51.03 580 PRO A O 1
ATOM 4757 N N . SER A 1 581 ? 19.061 -11.925 -74.478 1.00 57.16 581 SER A N 1
ATOM 4758 C CA . SER A 1 581 ? 17.807 -12.033 -75.216 1.00 57.16 581 SER A CA 1
ATOM 4759 C C . SER A 1 581 ? 16.644 -11.817 -74.243 1.00 57.16 581 SER A C 1
ATOM 4761 O O . SER A 1 581 ? 16.784 -11.966 -73.026 1.00 57.16 581 SER A O 1
ATOM 4763 N N . LYS A 1 582 ? 15.467 -11.449 -74.748 1.00 59.91 582 LYS A N 1
ATOM 4764 C CA . LYS A 1 582 ? 14.284 -11.276 -73.892 1.00 59.91 582 LYS A CA 1
ATOM 4765 C C . LYS A 1 582 ? 14.004 -12.531 -73.042 1.00 59.91 582 LYS A C 1
ATOM 4767 O O . LYS A 1 582 ? 13.497 -12.398 -71.930 1.00 59.91 582 LYS A O 1
ATOM 4772 N N . ASP A 1 583 ? 14.401 -13.699 -73.543 1.00 57.53 583 ASP A N 1
ATOM 4773 C CA . ASP A 1 583 ? 14.297 -14.984 -72.857 1.00 57.53 583 ASP A CA 1
ATOM 4774 C C . ASP A 1 583 ? 15.407 -15.172 -71.806 1.00 57.53 583 ASP A C 1
ATOM 4776 O O . ASP A 1 583 ? 15.129 -15.665 -70.719 1.00 57.53 583 ASP A O 1
ATOM 4780 N N . ASP A 1 584 ? 16.626 -14.676 -72.037 1.00 55.38 584 ASP A N 1
ATOM 4781 C CA . ASP A 1 584 ? 17.700 -14.676 -71.027 1.00 55.38 584 ASP A CA 1
ATOM 4782 C C . ASP A 1 584 ? 17.432 -13.676 -69.895 1.00 55.38 584 ASP A C 1
ATOM 4784 O O . ASP A 1 584 ? 17.736 -13.947 -68.736 1.00 55.38 584 ASP A O 1
ATOM 4788 N N . LEU A 1 585 ? 16.807 -12.533 -70.197 1.00 57.12 585 LEU A N 1
ATOM 4789 C CA . LEU A 1 585 ? 16.367 -11.573 -69.184 1.00 57.12 585 LEU A CA 1
ATOM 4790 C C . LEU A 1 585 ? 15.180 -12.123 -68.374 1.00 57.12 585 LEU A C 1
ATOM 4792 O O . LEU A 1 585 ? 15.082 -11.867 -67.174 1.00 57.12 585 LEU A O 1
ATOM 4796 N N . ALA A 1 586 ? 14.295 -12.899 -69.011 1.00 63.72 586 ALA A N 1
ATOM 4797 C CA . ALA A 1 586 ? 13.228 -13.621 -68.326 1.00 63.72 586 ALA A CA 1
ATOM 4798 C C . ALA A 1 586 ? 13.793 -14.737 -67.437 1.00 63.72 586 ALA A C 1
ATOM 4800 O O . ALA A 1 586 ? 13.387 -14.841 -66.285 1.00 63.72 586 ALA A O 1
ATOM 4801 N N . ASN A 1 587 ? 14.778 -15.498 -67.915 1.00 65.81 587 ASN A N 1
ATOM 4802 C CA . ASN A 1 587 ? 15.442 -16.542 -67.135 1.00 65.81 587 ASN A CA 1
ATOM 4803 C C . ASN A 1 587 ? 16.259 -15.962 -65.975 1.00 65.81 587 ASN A C 1
ATOM 4805 O O . ASN A 1 587 ? 16.185 -16.489 -64.874 1.00 65.81 587 ASN A O 1
ATOM 4809 N N . PHE A 1 588 ? 16.952 -14.836 -66.161 1.00 68.69 588 PHE A N 1
ATOM 4810 C CA . PHE A 1 588 ? 17.643 -14.143 -65.069 1.00 68.69 588 PHE A CA 1
ATOM 4811 C C . PHE A 1 588 ? 16.654 -13.583 -64.039 1.00 68.69 588 PHE A C 1
ATOM 4813 O O . PHE A 1 588 ? 16.918 -13.608 -62.838 1.00 68.69 588 PHE A O 1
ATOM 4820 N N . LYS A 1 589 ? 15.485 -13.108 -64.487 1.00 70.25 589 LYS A N 1
ATOM 4821 C CA . LYS A 1 589 ? 14.403 -12.677 -63.596 1.00 70.25 589 LYS A CA 1
ATOM 4822 C C . LYS A 1 589 ? 13.802 -13.854 -62.821 1.00 70.25 589 LYS A C 1
ATOM 4824 O O . LYS A 1 589 ? 13.590 -13.722 -61.625 1.00 70.25 589 LYS A O 1
ATOM 4829 N N . ILE A 1 590 ? 13.595 -14.999 -63.469 1.00 72.44 590 ILE A N 1
ATOM 4830 C CA . ILE A 1 590 ? 13.133 -16.231 -62.818 1.00 72.44 590 ILE A CA 1
ATOM 4831 C C . ILE A 1 590 ? 14.183 -16.727 -61.819 1.00 72.44 590 ILE A C 1
ATOM 4833 O O . ILE A 1 590 ? 13.840 -16.990 -60.678 1.00 72.44 590 ILE A O 1
ATOM 4837 N N . GLU A 1 591 ? 15.465 -16.763 -62.186 1.00 71.94 591 GLU A N 1
ATOM 4838 C CA . GLU A 1 591 ? 16.549 -17.221 -61.308 1.00 71.94 591 GLU A CA 1
ATOM 4839 C C . GLU A 1 591 ? 16.758 -16.277 -60.109 1.00 71.94 591 GLU A C 1
ATOM 4841 O O . GLU A 1 591 ? 17.064 -16.712 -58.999 1.00 71.94 591 GLU A O 1
ATOM 4846 N N . THR A 1 592 ? 16.567 -14.968 -60.298 1.00 72.19 592 THR A N 1
ATOM 4847 C CA . THR A 1 592 ? 16.602 -13.998 -59.192 1.00 72.19 592 THR A CA 1
ATOM 4848 C C . THR A 1 592 ? 15.352 -14.070 -58.321 1.00 72.19 592 THR A C 1
ATOM 4850 O O . THR A 1 592 ? 15.485 -14.017 -57.102 1.00 72.19 592 THR A O 1
ATOM 4853 N N . GLU A 1 593 ? 14.160 -14.258 -58.892 1.00 74.88 593 GLU A N 1
ATOM 4854 C CA . GLU A 1 593 ? 12.926 -14.506 -58.133 1.00 74.88 593 GLU A CA 1
ATOM 4855 C C . GLU A 1 593 ? 12.986 -15.833 -57.360 1.00 74.88 593 GLU A C 1
ATOM 4857 O O . GLU A 1 593 ? 12.514 -15.895 -56.224 1.00 74.88 593 GLU A O 1
ATOM 4862 N N . GLU A 1 594 ? 13.620 -16.867 -57.912 1.00 79.62 594 GLU A N 1
ATOM 4863 C CA . GLU A 1 594 ? 13.825 -18.166 -57.268 1.00 79.62 594 GLU A CA 1
ATOM 4864 C C . GLU A 1 594 ? 14.832 -18.052 -56.115 1.00 79.62 594 GLU A C 1
ATOM 4866 O O . GLU A 1 594 ? 14.519 -18.454 -54.997 1.00 79.62 594 GLU A O 1
ATOM 4871 N N . LYS A 1 595 ? 15.968 -17.365 -56.310 1.00 77.88 595 LYS A N 1
ATOM 4872 C CA . LYS A 1 595 ? 16.925 -17.064 -55.224 1.00 77.88 595 LYS A CA 1
ATOM 4873 C C . LYS A 1 595 ? 16.316 -16.196 -54.122 1.00 77.88 595 LYS A C 1
ATOM 4875 O O . LYS A 1 595 ? 16.574 -16.431 -52.944 1.00 77.88 595 LYS A O 1
ATOM 4880 N N . ILE A 1 596 ? 15.492 -15.208 -54.478 1.00 75.56 596 ILE A N 1
ATOM 4881 C CA . ILE A 1 596 ? 14.758 -14.388 -53.503 1.00 75.56 596 ILE A CA 1
ATOM 4882 C C . ILE A 1 596 ? 13.727 -15.245 -52.761 1.00 75.56 596 ILE A C 1
ATOM 4884 O O . ILE A 1 596 ? 13.597 -15.118 -51.547 1.00 75.56 596 ILE A O 1
ATOM 4888 N N . SER A 1 597 ? 13.028 -16.146 -53.452 1.00 78.94 597 SER A N 1
ATOM 4889 C CA . SER A 1 597 ? 12.059 -17.058 -52.835 1.00 78.94 597 SER A CA 1
ATOM 4890 C C . SER A 1 597 ? 12.735 -18.045 -51.881 1.00 78.94 597 SER A C 1
ATOM 4892 O O . SER A 1 597 ? 12.247 -18.257 -50.772 1.00 78.94 597 SER A O 1
ATOM 4894 N N . GLU A 1 598 ? 13.889 -18.600 -52.252 1.00 83.81 598 GLU A N 1
ATOM 4895 C CA . GLU A 1 598 ? 14.701 -19.448 -51.376 1.00 83.81 598 GLU A CA 1
ATOM 4896 C C . GLU A 1 598 ? 15.194 -18.697 -50.133 1.00 83.81 598 GLU A C 1
ATOM 4898 O O . GLU A 1 598 ? 15.180 -19.251 -49.029 1.00 83.81 598 GLU A O 1
ATOM 4903 N N . GLU A 1 599 ? 15.596 -17.435 -50.288 1.00 80.31 599 GLU A N 1
ATOM 4904 C CA . GLU A 1 599 ? 16.040 -16.603 -49.171 1.00 80.31 599 GLU A CA 1
ATOM 4905 C C . GLU A 1 599 ? 14.868 -16.208 -48.259 1.00 80.31 599 GLU A C 1
ATOM 4907 O O . GLU A 1 599 ? 14.991 -16.274 -47.037 1.00 80.31 599 GLU A O 1
ATOM 4912 N N . ILE A 1 600 ? 13.689 -15.914 -48.818 1.00 78.38 600 ILE A N 1
ATOM 4913 C CA . ILE A 1 600 ? 12.453 -15.709 -48.046 1.00 78.38 600 ILE A CA 1
ATOM 4914 C C . ILE A 1 600 ? 12.104 -16.972 -47.250 1.00 78.38 600 ILE A C 1
ATOM 4916 O O . ILE A 1 600 ? 11.794 -16.879 -46.064 1.00 78.38 600 ILE A O 1
ATOM 4920 N N . VAL A 1 601 ? 12.201 -18.162 -47.850 1.00 85.88 601 VAL A N 1
ATOM 4921 C CA . VAL A 1 601 ? 11.958 -19.435 -47.149 1.00 85.88 601 VAL A CA 1
ATOM 4922 C C . VAL A 1 601 ? 12.989 -19.673 -46.041 1.00 85.88 601 VAL A C 1
ATOM 4924 O O . VAL A 1 601 ? 12.625 -20.168 -44.971 1.00 85.88 601 VAL A O 1
ATOM 4927 N N . ARG A 1 602 ? 14.261 -19.304 -46.244 1.00 86.12 602 ARG A N 1
ATOM 4928 C CA . ARG A 1 602 ? 15.283 -19.340 -45.183 1.00 86.12 602 ARG A CA 1
ATOM 4929 C C . ARG A 1 602 ? 14.953 -18.392 -44.035 1.00 86.12 602 ARG A C 1
ATOM 4931 O O . ARG A 1 602 ? 15.003 -18.825 -42.886 1.00 86.12 602 ARG A O 1
ATOM 4938 N N . ILE A 1 603 ? 14.562 -17.153 -44.333 1.00 81.00 603 ILE A N 1
ATOM 4939 C CA . ILE A 1 603 ? 14.168 -16.155 -43.329 1.00 81.00 603 ILE A CA 1
ATOM 4940 C C . ILE A 1 603 ? 12.934 -16.630 -42.552 1.00 81.00 603 ILE A C 1
ATOM 4942 O O . ILE A 1 603 ? 12.911 -16.525 -41.329 1.00 81.00 603 ILE A O 1
ATOM 4946 N N . ILE A 1 604 ? 11.935 -17.211 -43.226 1.00 82.94 604 ILE A N 1
ATOM 4947 C CA . ILE A 1 604 ? 10.751 -17.784 -42.568 1.00 82.94 604 ILE A CA 1
ATOM 4948 C C . ILE A 1 604 ? 11.158 -18.922 -41.628 1.00 82.94 604 ILE A C 1
ATOM 4950 O O . ILE A 1 604 ? 10.792 -18.894 -40.459 1.00 82.94 604 ILE A O 1
ATOM 4954 N N . LYS A 1 605 ? 11.990 -19.870 -42.082 1.00 85.12 605 LYS A N 1
ATOM 4955 C CA . LYS A 1 605 ? 12.491 -20.960 -41.224 1.00 85.12 605 LYS A CA 1
ATOM 4956 C C . LYS A 1 605 ? 13.286 -20.444 -40.026 1.00 85.12 605 LYS A C 1
ATOM 4958 O O . LYS A 1 605 ? 13.150 -20.979 -38.930 1.00 85.12 605 LYS A O 1
ATOM 4963 N N . GLN A 1 606 ? 14.110 -19.417 -40.217 1.00 85.50 606 GLN A N 1
ATOM 4964 C CA . GLN A 1 606 ? 14.872 -18.802 -39.131 1.00 85.50 606 GLN A CA 1
ATOM 4965 C C . GLN A 1 606 ? 13.949 -18.101 -38.124 1.00 85.50 606 GLN A C 1
ATOM 4967 O O . GLN A 1 606 ? 14.135 -18.266 -36.919 1.00 85.50 606 GLN A O 1
ATOM 4972 N N . ASN A 1 607 ? 12.923 -17.394 -38.601 1.00 82.00 607 ASN A N 1
ATOM 4973 C CA . ASN A 1 607 ? 11.904 -16.780 -37.750 1.00 82.00 607 ASN A CA 1
ATOM 4974 C C . ASN A 1 607 ? 11.071 -17.827 -37.001 1.00 82.00 607 ASN A C 1
ATOM 4976 O O . ASN A 1 607 ? 10.778 -17.621 -35.829 1.00 82.00 607 ASN A O 1
ATOM 4980 N N . ASP A 1 608 ? 10.730 -18.956 -37.623 1.00 85.94 608 ASP A N 1
ATOM 4981 C CA . ASP A 1 608 ? 10.000 -20.048 -36.967 1.00 85.94 608 ASP A CA 1
ATOM 4982 C C . ASP A 1 608 ? 10.830 -20.689 -35.846 1.00 85.94 608 ASP A C 1
ATOM 4984 O O . ASP A 1 608 ? 10.305 -20.972 -34.766 1.00 85.94 608 ASP A O 1
ATOM 4988 N N . ILE A 1 609 ? 12.140 -20.864 -36.060 1.00 84.56 609 ILE A N 1
ATOM 4989 C CA . ILE A 1 609 ? 13.069 -21.341 -35.025 1.00 84.56 609 ILE A CA 1
ATOM 4990 C C . ILE A 1 609 ? 13.134 -20.335 -33.870 1.00 84.56 609 ILE A C 1
ATOM 4992 O O . ILE A 1 609 ? 12.946 -20.723 -32.718 1.00 84.56 609 ILE A O 1
ATOM 4996 N N . GLN A 1 610 ? 13.305 -19.042 -34.163 1.00 83.38 610 GLN A N 1
ATOM 4997 C CA . GLN A 1 610 ? 13.322 -17.993 -33.138 1.00 83.38 610 GLN A CA 1
ATOM 4998 C C . GLN A 1 610 ? 11.990 -17.902 -32.383 1.00 83.38 610 GLN A C 1
ATOM 5000 O O . GLN A 1 610 ? 11.980 -17.781 -31.159 1.00 83.38 610 GLN A O 1
ATOM 5005 N N . HIS A 1 611 ? 10.855 -18.020 -33.073 1.00 82.00 611 HIS A N 1
ATOM 5006 C CA . HIS A 1 611 ? 9.539 -18.063 -32.440 1.00 82.00 611 HIS A CA 1
ATOM 5007 C C . HIS A 1 611 ? 9.373 -19.293 -31.548 1.00 82.00 611 HIS A C 1
ATOM 5009 O O . HIS A 1 611 ? 8.827 -19.170 -30.450 1.00 82.00 611 HIS A O 1
ATOM 5015 N N . SER A 1 612 ? 9.863 -20.458 -31.975 1.00 86.75 612 SER A N 1
ATOM 5016 C CA . SER A 1 612 ? 9.858 -21.673 -31.160 1.00 86.75 612 SER A CA 1
ATOM 5017 C C . SER A 1 612 ? 10.736 -21.528 -29.914 1.00 86.75 612 SER A C 1
ATOM 5019 O O . SER A 1 612 ? 10.336 -21.966 -28.837 1.00 86.75 612 SER A O 1
ATOM 5021 N N . GLU A 1 613 ? 11.908 -20.901 -30.026 1.00 84.94 613 GLU A N 1
ATOM 5022 C CA . GLU A 1 613 ? 12.800 -20.634 -28.891 1.00 84.94 613 GLU A CA 1
ATOM 5023 C C . GLU A 1 613 ? 12.195 -19.623 -27.914 1.00 84.94 613 GLU A C 1
ATOM 5025 O O . GLU A 1 613 ? 12.197 -19.858 -26.707 1.00 84.94 613 GLU A O 1
ATOM 5030 N N . ILE A 1 614 ? 11.606 -18.534 -28.418 1.00 83.56 614 ILE A N 1
ATOM 5031 C CA . ILE A 1 614 ? 10.904 -17.539 -27.595 1.00 83.56 614 ILE A CA 1
ATOM 5032 C C . ILE A 1 614 ? 9.709 -18.175 -26.885 1.00 83.56 614 ILE A C 1
ATOM 5034 O O . ILE A 1 614 ? 9.510 -17.938 -25.694 1.00 83.56 614 ILE A O 1
ATOM 5038 N N . LYS A 1 615 ? 8.932 -19.006 -27.587 1.00 88.69 615 LYS A N 1
ATOM 5039 C CA . LYS A 1 615 ? 7.800 -19.726 -27.000 1.00 88.69 615 LYS A CA 1
ATOM 5040 C C . LYS A 1 615 ? 8.260 -20.669 -25.892 1.00 88.69 615 LYS A C 1
ATOM 5042 O O . LYS A 1 615 ? 7.691 -20.629 -24.807 1.00 88.69 615 LYS A O 1
ATOM 5047 N N . LYS A 1 616 ? 9.325 -21.438 -26.128 1.00 89.69 616 LYS A N 1
ATOM 5048 C CA . LYS A 1 616 ? 9.910 -22.324 -25.118 1.00 89.69 616 LYS A CA 1
ATOM 5049 C C . LYS A 1 616 ? 10.424 -21.546 -23.904 1.00 89.69 616 LYS A C 1
ATOM 5051 O O . LYS A 1 616 ? 10.107 -21.907 -22.782 1.00 89.69 616 LYS A O 1
ATOM 5056 N N . MET A 1 617 ? 11.134 -20.432 -24.105 1.00 85.25 617 MET A N 1
ATOM 5057 C CA . MET A 1 617 ? 11.576 -19.568 -23.000 1.00 85.25 617 MET A CA 1
ATOM 5058 C C . MET A 1 617 ? 10.401 -18.974 -22.212 1.00 85.25 617 MET A C 1
ATOM 5060 O O . MET A 1 617 ? 10.499 -18.796 -20.998 1.00 85.25 617 MET A O 1
ATOM 5064 N N . ALA A 1 618 ? 9.295 -18.643 -22.884 1.00 81.94 618 ALA A N 1
ATOM 5065 C CA . ALA A 1 618 ? 8.087 -18.156 -22.229 1.00 81.94 618 ALA A CA 1
ATOM 5066 C C . ALA A 1 618 ? 7.393 -19.259 -21.413 1.00 81.94 618 ALA A C 1
ATOM 5068 O O . ALA A 1 618 ? 6.957 -18.986 -20.298 1.00 81.94 618 ALA A O 1
ATOM 5069 N N . GLU A 1 619 ? 7.332 -20.486 -21.937 1.00 87.62 619 GLU A N 1
ATOM 5070 C CA . GLU A 1 619 ? 6.816 -21.669 -21.234 1.00 87.62 619 GLU A CA 1
ATOM 5071 C C . GLU A 1 619 ? 7.687 -22.016 -20.015 1.00 87.62 619 GLU A C 1
ATOM 5073 O O . GLU A 1 619 ? 7.165 -22.088 -18.905 1.00 87.62 619 GLU A O 1
ATOM 5078 N N . ASP A 1 620 ? 9.013 -22.078 -20.173 1.00 87.25 620 ASP A N 1
ATOM 5079 C CA . ASP A 1 620 ? 9.959 -22.327 -19.075 1.00 87.25 620 ASP A CA 1
ATOM 5080 C C . ASP A 1 620 ? 9.829 -21.261 -17.967 1.00 87.25 620 ASP A C 1
ATOM 5082 O O . ASP A 1 620 ? 9.844 -21.564 -16.771 1.00 87.25 620 ASP A O 1
ATOM 5086 N N . ARG A 1 621 ? 9.645 -19.989 -18.349 1.00 87.00 621 ARG A N 1
ATOM 5087 C CA . ARG A 1 621 ? 9.459 -18.883 -17.398 1.00 87.00 621 ARG A CA 1
ATOM 5088 C C . ARG A 1 621 ? 8.091 -18.907 -16.721 1.00 87.00 621 ARG A C 1
ATOM 5090 O O . ARG A 1 621 ? 7.981 -18.491 -15.565 1.00 87.00 621 ARG A O 1
ATOM 5097 N N . LEU A 1 622 ? 7.057 -19.376 -17.417 1.00 87.25 622 LEU A N 1
ATOM 5098 C CA . LEU A 1 622 ? 5.733 -19.600 -16.843 1.00 87.25 622 LEU A CA 1
ATOM 5099 C C . LEU A 1 622 ? 5.785 -20.728 -15.805 1.00 87.25 622 LEU A C 1
ATOM 5101 O O . LEU A 1 622 ? 5.240 -20.569 -14.713 1.00 87.25 622 LEU A O 1
ATOM 5105 N N . ASP A 1 623 ? 6.493 -21.817 -16.099 1.00 87.12 623 ASP A N 1
ATOM 5106 C CA . ASP A 1 623 ? 6.702 -22.932 -15.173 1.00 87.12 623 ASP A CA 1
ATOM 5107 C C . ASP A 1 623 ? 7.535 -22.521 -13.954 1.00 87.12 623 ASP A C 1
ATOM 5109 O O . ASP A 1 623 ? 7.203 -22.879 -12.817 1.00 87.12 623 ASP A O 1
ATOM 5113 N N . GLU A 1 624 ? 8.564 -21.692 -14.145 1.00 88.81 624 GLU A N 1
ATOM 5114 C CA . GLU A 1 624 ? 9.328 -21.112 -13.040 1.00 88.81 624 GLU A CA 1
ATOM 5115 C C . GLU A 1 624 ? 8.437 -20.236 -12.145 1.00 88.81 624 GLU A C 1
ATOM 5117 O O . GLU A 1 624 ? 8.435 -20.396 -10.920 1.00 88.81 624 GLU A O 1
ATOM 5122 N N . LEU A 1 625 ? 7.627 -19.354 -12.740 1.00 85.56 625 LEU A N 1
ATOM 5123 C CA . LEU A 1 625 ? 6.666 -18.520 -12.013 1.00 85.56 625 LEU A CA 1
ATOM 5124 C C . LEU A 1 625 ? 5.642 -19.366 -11.257 1.00 85.56 625 LEU A C 1
ATOM 5126 O O . LEU A 1 625 ? 5.412 -19.115 -10.076 1.00 85.56 625 LEU A O 1
ATOM 5130 N N . ASN A 1 626 ? 5.079 -20.397 -11.886 1.00 84.44 626 ASN A N 1
ATOM 5131 C CA . ASN A 1 626 ? 4.146 -21.323 -11.245 1.00 84.44 626 ASN A CA 1
ATOM 5132 C C . ASN A 1 626 ? 4.797 -22.053 -10.062 1.00 84.44 626 ASN A C 1
ATOM 5134 O O . ASN A 1 626 ? 4.183 -22.200 -9.002 1.00 84.44 626 ASN A O 1
ATOM 5138 N N . THR A 1 627 ? 6.067 -22.439 -10.194 1.00 86.69 627 THR A N 1
ATOM 5139 C CA . THR A 1 627 ? 6.842 -23.062 -9.114 1.00 86.69 627 THR A CA 1
ATOM 5140 C C . THR A 1 627 ? 7.094 -22.078 -7.967 1.00 86.69 627 THR A C 1
ATOM 5142 O O . THR A 1 627 ? 6.925 -22.426 -6.796 1.00 86.69 627 THR A O 1
ATOM 5145 N N . GLN A 1 628 ? 7.439 -20.823 -8.269 1.00 86.81 628 GLN A N 1
ATOM 5146 C CA . GLN A 1 628 ? 7.597 -19.765 -7.265 1.00 86.81 628 GLN A CA 1
ATOM 5147 C C . GLN A 1 628 ? 6.277 -19.463 -6.540 1.00 86.81 628 GLN A C 1
ATOM 5149 O O . GLN A 1 628 ? 6.271 -19.308 -5.317 1.00 86.81 628 GLN A O 1
ATOM 5154 N N . LEU A 1 629 ? 5.161 -19.435 -7.270 1.00 82.38 629 LEU A N 1
ATOM 5155 C CA . LEU A 1 629 ? 3.820 -19.176 -6.744 1.00 82.38 629 LEU A CA 1
ATOM 5156 C C . LEU A 1 629 ? 3.340 -20.335 -5.857 1.00 82.38 629 LEU A C 1
ATOM 5158 O O . LEU A 1 629 ? 2.836 -20.103 -4.760 1.00 82.38 629 LEU A O 1
ATOM 5162 N N . SER A 1 630 ? 3.607 -21.579 -6.262 1.00 85.19 630 SER A N 1
ATOM 5163 C CA . SER A 1 630 ? 3.387 -22.778 -5.443 1.00 85.19 630 SER A CA 1
ATOM 5164 C C . SER A 1 630 ? 4.215 -22.747 -4.152 1.00 85.19 630 SER A C 1
ATOM 5166 O O . SER A 1 630 ? 3.681 -22.912 -3.053 1.00 85.19 630 SER A O 1
ATOM 5168 N N . ASN A 1 631 ? 5.506 -22.417 -4.241 1.00 84.31 631 ASN A N 1
ATOM 5169 C CA . ASN A 1 631 ? 6.378 -22.275 -3.073 1.00 84.31 631 ASN A CA 1
ATOM 5170 C C . ASN A 1 631 ? 5.927 -21.150 -2.131 1.00 84.31 631 ASN A C 1
ATOM 5172 O O . ASN A 1 631 ? 6.012 -21.287 -0.907 1.00 84.31 631 ASN A O 1
ATOM 5176 N N . PHE A 1 632 ? 5.439 -20.039 -2.683 1.00 85.44 632 PHE A N 1
ATOM 5177 C CA . PHE A 1 632 ? 4.877 -18.945 -1.901 1.00 85.44 632 PHE A CA 1
ATOM 5178 C C . PHE A 1 632 ? 3.583 -19.367 -1.198 1.00 85.44 632 PHE A C 1
ATOM 5180 O O . PHE A 1 632 ? 3.459 -19.148 0.007 1.00 85.44 632 PHE A O 1
ATOM 5187 N N . ASN A 1 633 ? 2.672 -20.046 -1.899 1.00 81.19 633 ASN A N 1
ATOM 5188 C CA . ASN A 1 633 ? 1.441 -20.584 -1.317 1.00 81.19 633 ASN A CA 1
ATOM 5189 C C . ASN A 1 633 ? 1.723 -21.604 -0.211 1.00 81.19 633 ASN A C 1
ATOM 5191 O O . ASN A 1 633 ? 1.085 -21.552 0.839 1.00 81.19 633 ASN A O 1
ATOM 5195 N N . ASN A 1 634 ? 2.723 -22.469 -0.379 1.00 84.00 634 ASN A N 1
ATOM 5196 C CA . ASN A 1 634 ? 3.138 -23.410 0.661 1.00 84.00 634 ASN A CA 1
ATOM 5197 C C . ASN A 1 634 ? 3.681 -22.680 1.900 1.00 84.00 634 ASN A C 1
ATOM 5199 O O . ASN A 1 634 ? 3.289 -22.996 3.024 1.00 84.00 634 ASN A O 1
ATOM 5203 N N . LYS A 1 635 ? 4.514 -21.644 1.718 1.00 83.62 635 LYS A N 1
ATOM 5204 C CA . LYS A 1 635 ? 5.001 -20.797 2.825 1.00 83.62 635 LYS A CA 1
ATOM 5205 C C . LYS A 1 635 ? 3.873 -20.026 3.509 1.00 83.62 635 LYS A C 1
ATOM 5207 O O . LYS A 1 635 ? 3.889 -19.881 4.731 1.00 83.62 635 LYS A O 1
ATOM 5212 N N . LEU A 1 636 ? 2.905 -19.526 2.743 1.00 80.75 636 LEU A N 1
ATOM 5213 C CA . LEU A 1 636 ? 1.744 -18.817 3.270 1.00 80.75 636 LEU A CA 1
ATOM 5214 C C . LEU A 1 636 ? 0.862 -19.765 4.087 1.00 80.75 636 LEU A C 1
ATOM 5216 O O . LEU A 1 636 ? 0.532 -19.452 5.224 1.00 80.75 636 LEU A O 1
ATOM 5220 N N . THR A 1 637 ? 0.581 -20.955 3.559 1.00 83.69 637 THR A N 1
ATOM 5221 C CA . THR A 1 637 ? -0.175 -22.010 4.250 1.00 83.69 637 THR A CA 1
ATOM 5222 C C . THR A 1 637 ? 0.530 -22.439 5.536 1.00 83.69 637 THR A C 1
ATOM 5224 O O . THR A 1 637 ? -0.100 -22.559 6.581 1.00 83.69 637 THR A O 1
ATOM 5227 N N . GLN A 1 638 ? 1.859 -22.581 5.512 1.00 82.19 638 GLN A N 1
ATOM 5228 C CA . GLN A 1 638 ? 2.641 -22.883 6.711 1.00 82.19 638 GLN A CA 1
ATOM 5229 C C . GLN A 1 638 ? 2.570 -21.753 7.750 1.00 82.19 638 GLN A C 1
ATOM 5231 O O . GLN A 1 638 ? 2.428 -22.024 8.941 1.00 82.19 638 GLN A O 1
ATOM 5236 N N . LYS A 1 639 ? 2.623 -20.484 7.322 1.00 82.19 639 LYS A N 1
ATOM 5237 C CA . LYS A 1 639 ? 2.420 -19.338 8.221 1.00 82.19 639 LYS A CA 1
ATOM 5238 C C . LYS A 1 639 ? 1.009 -19.311 8.799 1.00 82.19 639 LYS A C 1
ATOM 5240 O O . LYS A 1 639 ? 0.882 -19.078 9.996 1.00 82.19 639 LYS A O 1
ATOM 5245 N N . ILE A 1 640 ? -0.018 -19.578 7.995 1.00 80.19 640 ILE A N 1
ATOM 5246 C CA . ILE A 1 640 ? -1.410 -19.665 8.456 1.00 80.19 640 ILE A CA 1
ATOM 5247 C C . ILE A 1 640 ? -1.526 -20.759 9.518 1.00 80.19 640 ILE A C 1
ATOM 5249 O O . ILE A 1 640 ? -1.943 -20.466 10.631 1.00 80.19 640 ILE A O 1
ATOM 5253 N N . ASN A 1 641 ? -1.026 -21.965 9.243 1.00 81.62 641 ASN A N 1
ATOM 5254 C CA . ASN A 1 641 ? -1.054 -23.081 10.192 1.00 81.62 641 ASN A CA 1
ATOM 5255 C C . ASN A 1 641 ? -0.300 -22.773 11.497 1.00 81.62 641 ASN A C 1
ATOM 5257 O O . ASN A 1 641 ? -0.759 -23.131 12.581 1.00 81.62 641 ASN A O 1
ATOM 5261 N N . ASN A 1 642 ? 0.842 -22.084 11.417 1.00 81.38 642 ASN A N 1
ATOM 5262 C CA . ASN A 1 642 ? 1.584 -21.654 12.603 1.00 81.38 642 ASN A CA 1
ATOM 5263 C C . ASN A 1 642 ? 0.829 -20.579 13.393 1.00 81.38 642 ASN A C 1
ATOM 5265 O O . ASN A 1 642 ? 0.866 -20.582 14.619 1.00 81.38 642 ASN A O 1
ATOM 5269 N N . THR A 1 643 ? 0.141 -19.666 12.707 1.00 80.38 643 THR A N 1
ATOM 5270 C CA . THR A 1 643 ? -0.657 -18.617 13.355 1.00 80.38 643 THR A CA 1
ATOM 5271 C C . THR A 1 643 ? -1.881 -19.228 14.033 1.00 80.38 643 THR A C 1
ATOM 5273 O O . THR A 1 643 ? -2.111 -18.951 15.204 1.00 80.38 643 THR A O 1
ATOM 5276 N N . ASP A 1 644 ? -2.585 -20.141 13.361 1.00 82.44 644 ASP A N 1
ATOM 5277 C CA . ASP A 1 644 ? -3.698 -20.914 13.924 1.00 82.44 644 ASP A CA 1
ATOM 5278 C C . ASP A 1 644 ? -3.277 -21.717 15.154 1.00 82.44 644 ASP A C 1
ATOM 5280 O O . ASP A 1 644 ? -4.013 -21.775 16.139 1.00 82.44 644 ASP A O 1
ATOM 5284 N N . LYS A 1 645 ? -2.080 -22.315 15.130 1.00 84.81 645 LYS A N 1
ATOM 5285 C CA . LYS A 1 645 ? -1.520 -22.998 16.298 1.00 84.81 645 LYS A CA 1
ATOM 5286 C C . LYS A 1 645 ? -1.291 -22.022 17.455 1.00 84.81 645 LYS A C 1
ATOM 5288 O O . LYS A 1 645 ? -1.780 -22.276 18.546 1.00 84.81 645 LYS A O 1
ATOM 5293 N N . THR A 1 646 ? -0.641 -20.884 17.210 1.00 80.75 646 THR A N 1
ATOM 5294 C CA . THR A 1 646 ? -0.408 -19.855 18.239 1.00 80.75 646 THR A CA 1
ATOM 5295 C C . THR A 1 646 ? -1.717 -19.308 18.815 1.00 80.75 646 THR A C 1
ATOM 5297 O O . THR A 1 646 ? -1.816 -19.104 20.020 1.00 80.75 646 THR A O 1
ATOM 5300 N N . VAL A 1 647 ? -2.741 -19.101 17.980 1.00 79.69 647 VAL A N 1
ATOM 5301 C CA . VAL A 1 647 ? -4.073 -18.657 18.422 1.00 79.69 647 VAL A CA 1
ATOM 5302 C C . VAL A 1 647 ? -4.738 -19.728 19.287 1.00 79.69 647 VAL A C 1
ATOM 5304 O O . VAL A 1 647 ? -5.264 -19.409 20.351 1.00 79.69 647 VAL A O 1
ATOM 5307 N N . LYS A 1 648 ? -4.681 -21.005 18.887 1.00 83.62 648 LYS A N 1
ATOM 5308 C CA . LYS A 1 648 ? -5.194 -22.119 19.702 1.00 83.62 648 LYS A CA 1
ATOM 5309 C C . LYS A 1 648 ? -4.459 -22.238 21.035 1.00 83.62 648 LYS A C 1
ATOM 5311 O O . LYS A 1 648 ? -5.116 -22.420 22.055 1.00 83.62 648 LYS A O 1
ATOM 5316 N N . ASP A 1 649 ? -3.140 -22.074 21.036 1.00 81.94 649 ASP A N 1
ATOM 5317 C CA . ASP A 1 649 ? -2.321 -22.102 22.248 1.00 81.94 649 ASP A CA 1
ATOM 5318 C C . ASP A 1 649 ? -2.657 -20.912 23.168 1.00 81.94 649 ASP A C 1
ATOM 5320 O O . ASP A 1 649 ? -2.792 -21.091 24.374 1.00 81.94 649 ASP A O 1
ATOM 5324 N N . GLN A 1 650 ? -2.892 -19.712 22.619 1.00 80.69 650 GLN A N 1
ATOM 5325 C CA . GLN A 1 650 ? -3.350 -18.545 23.389 1.00 80.69 650 GLN A CA 1
ATOM 5326 C C . GLN A 1 650 ? -4.749 -18.741 23.981 1.00 80.69 650 GLN A C 1
ATOM 5328 O O . GLN A 1 650 ? -4.963 -18.411 25.146 1.00 80.69 650 GLN A O 1
ATOM 5333 N N . ILE A 1 651 ? -5.688 -19.306 23.215 1.00 80.12 651 ILE A N 1
ATOM 5334 C CA . ILE A 1 651 ? -7.031 -19.644 23.707 1.00 80.12 651 ILE A CA 1
ATOM 5335 C C . ILE A 1 651 ? -6.936 -20.696 24.818 1.00 80.12 651 ILE A C 1
ATOM 5337 O O . ILE A 1 651 ? -7.606 -20.567 25.840 1.00 80.12 651 ILE A O 1
ATOM 5341 N N . ALA A 1 652 ? -6.083 -21.713 24.660 1.00 79.44 652 ALA A N 1
ATOM 5342 C CA . ALA A 1 652 ? -5.851 -22.724 25.688 1.00 79.44 652 ALA A CA 1
ATOM 5343 C C . ALA A 1 652 ? -5.278 -22.102 26.972 1.00 79.44 652 ALA A C 1
ATOM 5345 O O . ALA A 1 652 ? -5.801 -22.368 28.052 1.00 79.44 652 ALA A O 1
ATOM 5346 N N . LEU A 1 653 ? -4.287 -21.213 26.853 1.00 82.25 653 LEU A N 1
ATOM 5347 C CA . LEU A 1 653 ? -3.692 -20.506 27.992 1.00 82.25 653 LEU A CA 1
ATOM 5348 C C . LEU A 1 653 ? -4.702 -19.583 28.689 1.00 82.25 653 LEU A C 1
ATOM 5350 O O . LEU A 1 653 ? -4.735 -19.500 29.915 1.00 82.25 653 LEU A O 1
ATOM 5354 N N . GLN A 1 654 ? -5.545 -18.896 27.915 1.00 81.69 654 GLN A N 1
ATOM 5355 C CA . GLN A 1 654 ? -6.602 -18.035 28.439 1.00 81.69 654 GLN A CA 1
ATOM 5356 C C . GLN A 1 654 ? -7.670 -18.852 29.174 1.00 81.69 654 GLN A C 1
ATOM 5358 O O . GLN A 1 654 ? -8.085 -18.466 30.266 1.00 81.69 654 GLN A O 1
ATOM 5363 N N . ASN A 1 655 ? -8.077 -19.993 28.616 1.00 80.44 655 ASN A N 1
ATOM 5364 C CA . ASN A 1 655 ? -9.016 -20.907 29.259 1.00 80.44 655 ASN A CA 1
ATOM 5365 C C . ASN A 1 655 ? -8.422 -21.513 30.537 1.00 80.44 655 ASN A C 1
ATOM 5367 O O . ASN A 1 655 ? -9.120 -21.608 31.543 1.00 80.44 655 ASN A O 1
ATOM 5371 N N . GLU A 1 656 ? -7.135 -21.871 30.538 1.00 81.88 656 GLU A N 1
ATOM 5372 C CA . GLU A 1 656 ? -6.430 -22.359 31.728 1.00 81.88 656 GLU A CA 1
ATOM 5373 C C . GLU A 1 656 ? -6.347 -21.275 32.809 1.00 81.88 656 GLU A C 1
ATOM 5375 O O . GLU A 1 656 ? -6.639 -21.538 33.975 1.00 81.88 656 GLU A O 1
ATOM 5380 N N . PHE A 1 657 ? -6.031 -20.034 32.430 1.00 82.81 657 PHE A N 1
ATOM 5381 C CA . PHE A 1 657 ? -6.027 -18.898 33.349 1.00 82.81 657 PHE A CA 1
ATOM 5382 C C . PHE A 1 657 ? -7.420 -18.632 33.938 1.00 82.81 657 PHE A C 1
ATOM 5384 O O . PHE A 1 657 ? -7.556 -18.469 35.153 1.00 82.81 657 PHE A O 1
ATOM 5391 N N . GLN A 1 658 ? -8.468 -18.636 33.109 1.00 77.56 658 GLN A N 1
ATOM 5392 C CA . GLN A 1 658 ? -9.851 -18.465 33.565 1.00 77.56 658 GLN A CA 1
ATOM 5393 C C . GLN A 1 658 ? -10.278 -19.593 34.504 1.00 77.56 658 GLN A C 1
ATOM 5395 O O . GLN A 1 658 ? -10.849 -19.323 35.559 1.00 77.56 658 GLN A O 1
ATOM 5400 N N . LEU A 1 659 ? -9.946 -20.843 34.171 1.00 80.88 659 LEU A N 1
ATOM 5401 C CA . LEU A 1 659 ? -10.229 -21.999 35.014 1.00 80.88 659 LEU A CA 1
ATOM 5402 C C . LEU A 1 659 ? -9.508 -21.887 36.361 1.00 80.88 659 LEU A C 1
ATOM 5404 O O . LEU A 1 659 ? -10.133 -22.090 37.399 1.00 80.88 659 LEU A O 1
ATOM 5408 N N . LYS A 1 660 ? -8.231 -21.485 36.352 1.00 80.25 660 LYS A N 1
ATOM 5409 C CA . LYS A 1 660 ? -7.423 -21.279 37.559 1.00 80.25 660 LYS A CA 1
ATOM 5410 C C . LYS A 1 660 ? -8.003 -20.182 38.453 1.00 80.25 660 LYS A C 1
ATOM 5412 O O . LYS A 1 660 ? -8.124 -20.384 39.659 1.00 80.25 660 LYS A O 1
ATOM 5417 N N . THR A 1 661 ? -8.436 -19.075 37.851 1.00 76.88 661 THR A N 1
ATOM 5418 C CA . THR A 1 661 ? -9.085 -17.952 38.550 1.00 76.88 661 THR A CA 1
ATOM 5419 C C . THR A 1 661 ? -10.426 -18.372 39.160 1.00 76.88 661 THR A C 1
ATOM 5421 O O . THR A 1 661 ? -10.727 -18.052 40.309 1.00 76.88 661 THR A O 1
ATOM 5424 N N . MET A 1 662 ? -11.219 -19.150 38.418 1.00 74.31 662 MET A N 1
ATOM 5425 C CA . MET A 1 662 ? -12.479 -19.718 38.904 1.00 74.31 662 MET A CA 1
ATOM 5426 C C . MET A 1 662 ? -12.257 -20.714 40.045 1.00 74.31 662 MET A C 1
ATOM 5428 O O . MET A 1 662 ? -13.028 -20.715 41.002 1.00 74.31 662 MET A O 1
ATOM 5432 N N . THR A 1 663 ? -11.204 -21.538 39.994 1.00 76.00 663 THR A N 1
ATOM 5433 C CA . THR A 1 663 ? -10.864 -22.441 41.104 1.00 76.00 663 THR A CA 1
ATOM 5434 C C . THR A 1 663 ? -10.401 -21.688 42.344 1.00 76.00 663 THR A C 1
ATOM 5436 O O . THR A 1 663 ? -10.873 -22.009 43.429 1.00 76.00 663 THR A O 1
ATOM 5439 N N . THR A 1 664 ? -9.575 -20.644 42.211 1.00 77.19 664 THR A N 1
ATOM 5440 C CA . THR A 1 664 ? -9.173 -19.820 43.362 1.00 77.19 664 THR A CA 1
ATOM 5441 C C . THR A 1 664 ? -10.361 -19.094 43.977 1.00 77.19 664 THR A C 1
ATOM 5443 O O . THR A 1 664 ? -10.519 -19.143 45.190 1.00 77.19 664 THR A O 1
ATOM 5446 N N . LEU A 1 665 ? -11.257 -18.520 43.165 1.00 73.38 665 LEU A N 1
ATOM 5447 C CA . LEU A 1 665 ? -12.486 -17.899 43.668 1.00 73.38 665 LEU A CA 1
ATOM 5448 C C . LEU A 1 665 ? -13.385 -18.918 44.368 1.00 73.38 665 LEU A C 1
ATOM 5450 O O . LEU A 1 665 ? -13.942 -18.630 45.423 1.00 73.38 665 LEU A O 1
ATOM 5454 N N . LYS A 1 666 ? -13.510 -20.131 43.822 1.00 77.88 666 LYS A N 1
ATOM 5455 C CA . LYS A 1 666 ? -14.280 -21.211 44.448 1.00 77.88 666 LYS A CA 1
ATOM 5456 C C . LYS A 1 666 ? -13.684 -21.622 45.796 1.00 77.88 666 LYS A C 1
ATOM 5458 O O . LYS A 1 666 ? -14.438 -21.808 46.749 1.00 77.88 666 LYS A O 1
ATOM 5463 N N . ASP A 1 667 ? -12.363 -21.725 45.894 1.00 76.62 667 ASP A N 1
ATOM 5464 C CA . ASP A 1 667 ? -11.666 -22.072 47.135 1.00 76.62 667 ASP A CA 1
ATOM 5465 C C . ASP A 1 667 ? -11.716 -20.937 48.167 1.00 76.62 667 ASP A C 1
ATOM 5467 O O . ASP A 1 667 ? -11.909 -21.197 49.353 1.00 76.62 667 ASP A O 1
ATOM 5471 N N . GLU A 1 668 ? -11.618 -19.678 47.737 1.00 76.00 668 GLU A N 1
ATOM 5472 C CA . GLU A 1 668 ? -11.806 -18.497 48.587 1.00 76.00 668 GLU A CA 1
ATOM 5473 C C . GLU A 1 668 ? -13.241 -18.391 49.098 1.00 76.00 668 GLU A C 1
ATOM 5475 O O . GLU A 1 668 ? -13.453 -18.163 50.285 1.00 76.00 668 GLU A O 1
ATOM 5480 N N . THR A 1 669 ? -14.231 -18.646 48.239 1.00 75.25 669 THR A N 1
ATOM 5481 C CA . THR A 1 669 ? -15.646 -18.678 48.635 1.00 75.25 669 THR A CA 1
ATOM 5482 C C . THR A 1 669 ? -15.895 -19.817 49.622 1.00 75.25 669 THR A C 1
ATOM 5484 O O . THR A 1 669 ? -16.570 -19.630 50.629 1.00 75.25 669 THR A O 1
ATOM 5487 N N . LYS A 1 670 ? -15.295 -20.991 49.392 1.00 77.62 670 LYS A N 1
ATOM 5488 C CA . LYS A 1 670 ? -15.379 -22.132 50.310 1.00 77.62 670 LYS A CA 1
ATOM 5489 C C . LYS A 1 670 ? -14.732 -21.827 51.665 1.00 77.62 670 LYS A C 1
ATOM 5491 O O . LYS A 1 670 ? -15.311 -22.172 52.690 1.00 77.62 670 LYS A O 1
ATOM 5496 N N . LYS A 1 671 ? -13.580 -21.146 51.682 1.00 76.81 671 LYS A N 1
ATOM 5497 C CA . LYS A 1 671 ? -12.937 -20.664 52.915 1.00 76.81 671 LYS A CA 1
ATOM 5498 C C . LYS A 1 671 ? -13.771 -19.598 53.621 1.00 76.81 671 LYS A C 1
ATOM 5500 O O . LYS A 1 671 ? -13.873 -19.633 54.838 1.00 76.81 671 LYS A O 1
ATOM 5505 N N . ALA A 1 672 ? -14.390 -18.678 52.885 1.00 72.31 672 ALA A N 1
ATOM 5506 C CA . ALA A 1 672 ? -15.267 -17.662 53.459 1.00 72.31 672 ALA A CA 1
ATOM 5507 C C . ALA A 1 672 ? -16.511 -18.289 54.106 1.00 72.31 672 ALA A C 1
ATOM 5509 O O . ALA A 1 672 ? -16.878 -17.894 55.208 1.00 72.31 672 ALA A O 1
ATOM 5510 N N . ILE A 1 673 ? -17.103 -19.303 53.465 1.00 73.88 673 ILE A N 1
ATOM 5511 C CA . ILE A 1 673 ? -18.211 -20.086 54.028 1.00 73.88 673 ILE A CA 1
ATOM 5512 C C . ILE A 1 673 ? -17.751 -20.843 55.281 1.00 73.88 673 ILE A C 1
ATOM 5514 O O . ILE A 1 673 ? -18.403 -20.730 56.310 1.00 73.88 673 ILE A O 1
ATOM 5518 N N . GLN A 1 674 ? -16.600 -21.529 55.246 1.00 73.56 674 GLN A N 1
ATOM 5519 C CA . GLN A 1 674 ? -16.057 -22.204 56.435 1.00 73.56 674 GLN A CA 1
ATOM 5520 C C . GLN A 1 674 ? -15.791 -21.239 57.591 1.00 73.56 674 GLN A C 1
ATOM 5522 O O . GLN A 1 674 ? -16.186 -21.525 58.714 1.00 73.56 674 GLN A O 1
ATOM 5527 N N . ASN A 1 675 ? -15.189 -20.080 57.325 1.00 75.25 675 ASN A N 1
ATOM 5528 C CA . ASN A 1 675 ? -14.945 -19.068 58.351 1.00 75.25 675 ASN A CA 1
ATOM 5529 C C . ASN A 1 675 ? -16.257 -18.505 58.917 1.00 75.25 675 ASN A C 1
ATOM 5531 O O . ASN A 1 675 ? -16.327 -18.171 60.097 1.00 75.25 675 ASN A O 1
ATOM 5535 N N . TYR A 1 676 ? -17.297 -18.379 58.088 1.00 75.38 676 TYR A N 1
ATOM 5536 C CA . TYR A 1 676 ? -18.618 -17.939 58.529 1.00 75.38 676 TYR A CA 1
ATOM 5537 C C . TYR A 1 676 ? -19.308 -19.000 59.396 1.00 75.38 676 TYR A C 1
ATOM 5539 O O . TYR A 1 676 ? -19.883 -18.663 60.427 1.00 75.38 676 TYR A O 1
ATOM 5547 N N . ASP A 1 677 ? -19.193 -20.277 59.030 1.00 74.19 677 ASP A N 1
ATOM 5548 C CA . ASP A 1 677 ? -19.718 -21.399 59.811 1.00 74.19 677 ASP A CA 1
ATOM 5549 C C . ASP A 1 677 ? -18.968 -21.571 61.142 1.00 74.19 677 ASP A C 1
ATOM 5551 O O . ASP A 1 677 ? -19.595 -21.791 62.177 1.00 74.19 677 ASP A O 1
ATOM 5555 N N . GLU A 1 678 ? -17.640 -21.418 61.149 1.00 74.12 678 GLU A N 1
ATOM 5556 C CA . GLU A 1 678 ? -16.816 -21.442 62.365 1.00 74.12 678 GLU A CA 1
ATOM 5557 C C . GLU A 1 678 ? -17.141 -20.266 63.288 1.00 74.12 678 GLU A C 1
ATOM 5559 O O . GLU A 1 678 ? -17.325 -20.466 64.488 1.00 74.12 678 GLU A O 1
ATOM 5564 N N . LYS A 1 679 ? -17.313 -19.061 62.734 1.00 76.00 679 LYS A N 1
ATOM 5565 C CA . LYS A 1 679 ? -17.726 -17.886 63.506 1.00 76.00 679 LYS A CA 1
ATOM 5566 C C . LYS A 1 679 ? -19.136 -18.044 64.073 1.00 76.00 679 LYS A C 1
ATOM 5568 O O . LYS A 1 679 ? -19.347 -17.776 65.248 1.00 76.00 679 LYS A O 1
ATOM 5573 N N . ASN A 1 680 ? -20.087 -18.538 63.280 1.00 70.56 680 ASN A N 1
ATOM 5574 C CA . ASN A 1 680 ? -21.433 -18.833 63.771 1.00 70.56 680 ASN A CA 1
ATOM 5575 C C . ASN A 1 680 ? -21.414 -19.895 64.870 1.00 70.56 680 ASN A C 1
ATOM 5577 O O . ASN A 1 680 ? -22.216 -19.820 65.794 1.00 70.56 680 ASN A O 1
ATOM 5581 N N . LYS A 1 681 ? -20.505 -20.873 64.790 1.00 75.88 681 LYS A N 1
ATOM 5582 C CA . LYS A 1 681 ? -20.318 -21.885 65.830 1.00 75.88 681 LYS A CA 1
ATOM 5583 C C . LYS A 1 681 ? -19.730 -21.287 67.111 1.00 75.88 681 LYS A C 1
ATOM 5585 O O . LYS A 1 681 ? -20.237 -21.593 68.184 1.00 75.88 681 LYS A O 1
ATOM 5590 N N . GLU A 1 682 ? -18.731 -20.409 67.019 1.00 72.62 682 GLU A N 1
ATOM 5591 C CA . GLU A 1 682 ? -18.207 -19.661 68.175 1.00 72.62 682 GLU A CA 1
ATOM 5592 C C . GLU A 1 682 ? -19.264 -18.735 68.794 1.00 72.62 682 GLU A C 1
ATOM 5594 O O . GLU A 1 682 ? -19.393 -18.664 70.021 1.00 72.62 682 GLU A O 1
ATOM 5599 N N . ASP A 1 683 ? -20.055 -18.057 67.962 1.00 74.19 683 ASP A N 1
ATOM 5600 C CA . ASP A 1 683 ? -21.156 -17.196 68.392 1.00 74.19 683 ASP A CA 1
ATOM 5601 C C . ASP A 1 683 ? -22.262 -18.024 69.074 1.00 74.19 683 ASP A C 1
ATOM 5603 O O . ASP A 1 683 ? -22.795 -17.611 70.105 1.00 74.19 683 ASP A O 1
ATOM 5607 N N . LEU A 1 684 ? -22.555 -19.233 68.576 1.00 72.75 684 LEU A N 1
ATOM 5608 C CA . LEU A 1 684 ? -23.479 -20.170 69.224 1.00 72.75 684 LEU A CA 1
ATOM 5609 C C . LEU A 1 684 ? -22.933 -20.677 70.561 1.00 72.75 684 LEU A C 1
ATOM 5611 O O . LEU A 1 684 ? -23.654 -20.645 71.552 1.00 72.75 684 LEU A O 1
ATOM 5615 N N . GLU A 1 685 ? -21.666 -21.094 70.618 1.00 74.19 685 GLU A N 1
ATOM 5616 C CA . GLU A 1 685 ? -21.029 -21.566 71.854 1.00 74.19 685 GLU A CA 1
ATOM 5617 C C . GLU A 1 685 ? -20.940 -20.452 72.909 1.00 74.19 685 GLU A C 1
ATOM 5619 O O . GLU A 1 685 ? -21.087 -20.701 74.110 1.00 74.19 685 GLU A O 1
ATOM 5624 N N . THR A 1 686 ? -20.724 -19.199 72.497 1.00 73.81 686 THR A N 1
ATOM 5625 C CA . THR A 1 686 ? -20.747 -18.052 73.414 1.00 73.81 686 THR A CA 1
ATOM 5626 C C . THR A 1 686 ? -22.159 -17.681 73.850 1.00 73.81 686 THR A C 1
ATOM 5628 O O . THR A 1 686 ? -22.340 -17.328 75.019 1.00 73.81 686 THR A O 1
ATOM 5631 N N . LEU A 1 687 ? -23.168 -17.794 72.981 1.00 70.25 687 LEU A N 1
ATOM 5632 C CA . LEU A 1 687 ? -24.573 -17.656 73.373 1.00 70.25 687 LEU A CA 1
ATOM 5633 C C . LEU A 1 687 ? -24.997 -18.757 74.343 1.00 70.25 687 LEU A C 1
ATOM 5635 O O . LEU A 1 687 ? -25.653 -18.459 75.336 1.00 70.25 687 LEU A O 1
ATOM 5639 N N . GLU A 1 688 ? -24.581 -19.996 74.105 1.00 73.81 688 GLU A N 1
ATOM 5640 C CA . GLU A 1 688 ? -24.887 -21.144 74.953 1.00 73.81 688 GLU A CA 1
ATOM 5641 C C . GLU A 1 688 ? -24.214 -21.003 76.325 1.00 73.81 688 GLU A C 1
ATOM 5643 O O . GLU A 1 688 ? -24.874 -21.142 77.354 1.00 73.81 688 GLU A O 1
ATOM 5648 N N . LYS A 1 689 ? -22.945 -20.571 76.378 1.00 74.19 689 LYS A N 1
ATOM 5649 C CA . LYS A 1 689 ? -22.266 -20.216 77.639 1.00 74.19 689 LYS A CA 1
ATOM 5650 C C . LYS A 1 689 ? -22.944 -19.053 78.365 1.00 74.19 689 LYS A C 1
ATOM 5652 O O . LYS A 1 689 ? -23.087 -19.102 79.586 1.00 74.19 689 LYS A O 1
ATOM 5657 N N . LYS A 1 690 ? -23.383 -18.012 77.648 1.00 73.12 690 LYS A N 1
ATOM 5658 C CA . LYS A 1 690 ? -24.129 -16.887 78.241 1.00 73.12 690 LYS A CA 1
ATOM 5659 C C . LYS A 1 690 ? -25.481 -17.344 78.780 1.00 73.12 690 LYS A C 1
ATOM 5661 O O . LYS A 1 690 ? -25.835 -16.952 79.891 1.00 73.12 690 LYS A O 1
ATOM 5666 N N . PHE A 1 691 ? -26.185 -18.201 78.046 1.00 73.31 691 PHE A N 1
ATOM 5667 C CA . PHE A 1 691 ? -27.462 -18.779 78.443 1.00 73.31 691 PHE A CA 1
ATOM 5668 C C . PHE A 1 691 ? -27.308 -19.652 79.692 1.00 73.31 691 PHE A C 1
ATOM 5670 O O . PHE A 1 691 ? -27.996 -19.401 80.678 1.00 73.31 691 PHE A O 1
ATOM 5677 N N . LEU A 1 692 ? -26.331 -20.567 79.721 1.00 71.81 692 LEU A N 1
ATOM 5678 C CA . LEU A 1 692 ? -26.005 -21.354 80.913 1.00 71.81 692 LEU A CA 1
ATOM 5679 C C . LEU A 1 692 ? -25.601 -20.472 82.100 1.00 71.81 692 LEU A C 1
ATOM 5681 O O . LEU A 1 692 ? -26.069 -20.708 83.209 1.00 71.81 692 LEU A O 1
ATOM 5685 N N . SER A 1 693 ? -24.791 -19.429 81.890 1.00 70.44 693 SER A N 1
ATOM 5686 C CA . SER A 1 693 ? -24.416 -18.504 82.971 1.00 70.44 693 SER A CA 1
ATOM 5687 C C . SER A 1 693 ? -25.622 -17.731 83.505 1.00 70.44 693 SER A C 1
ATOM 5689 O O . SER A 1 693 ? -25.730 -17.501 84.706 1.00 70.44 693 SER A O 1
ATOM 5691 N N . SER A 1 694 ? -26.563 -17.366 82.631 1.00 69.31 694 SER A N 1
ATOM 5692 C CA . SER A 1 694 ? -27.791 -16.677 83.011 1.00 69.31 694 SER A CA 1
ATOM 5693 C C . SER A 1 694 ? -28.748 -17.618 83.736 1.00 69.31 694 SER A C 1
ATOM 5695 O O . SER A 1 694 ? -29.398 -17.201 84.691 1.00 69.31 694 SER A O 1
ATOM 5697 N N . GLN A 1 695 ? -28.816 -18.883 83.320 1.00 69.75 695 GLN A N 1
ATOM 5698 C CA . GLN A 1 695 ? -29.603 -19.919 83.980 1.00 69.75 695 GLN A CA 1
ATOM 5699 C C . GLN A 1 695 ? -29.044 -20.217 85.376 1.00 69.75 695 GLN A C 1
ATOM 5701 O O . GLN A 1 695 ? -29.791 -20.159 86.347 1.00 69.75 695 GLN A O 1
ATOM 5706 N N . GLN A 1 696 ? -27.727 -20.398 85.499 1.00 71.00 696 GLN A N 1
ATOM 5707 C CA . GLN A 1 696 ? -27.040 -20.554 86.784 1.00 71.00 696 GLN A CA 1
ATOM 5708 C C . GLN A 1 696 ? -27.213 -19.327 87.682 1.00 71.00 696 GLN A C 1
ATOM 5710 O O . GLN A 1 696 ? -27.422 -19.467 88.882 1.00 71.00 696 GLN A O 1
ATOM 5715 N N . LYS A 1 697 ? -27.177 -18.112 87.121 1.00 72.31 697 LYS A N 1
ATOM 5716 C CA . LYS A 1 697 ? -27.414 -16.874 87.875 1.00 72.31 697 LYS A CA 1
ATOM 5717 C C . LYS A 1 697 ? -28.861 -16.771 88.360 1.00 72.31 697 LYS A C 1
ATOM 5719 O O . LYS A 1 697 ? -29.079 -16.313 89.477 1.00 72.31 697 LYS A O 1
ATOM 5724 N N . ASN A 1 698 ? -29.830 -17.226 87.565 1.00 67.69 698 ASN A N 1
ATOM 5725 C CA . ASN A 1 698 ? -31.232 -17.315 87.975 1.00 67.69 698 ASN A CA 1
ATOM 5726 C C . ASN A 1 698 ? -31.455 -18.378 89.055 1.00 67.69 698 ASN A C 1
ATOM 5728 O O . ASN A 1 698 ? -32.180 -18.118 90.010 1.00 67.69 698 ASN A O 1
ATOM 5732 N N . GLU A 1 699 ? -30.815 -19.541 88.948 1.00 68.06 699 GLU A N 1
ATOM 5733 C CA . GLU A 1 699 ? -30.842 -20.561 90.001 1.00 68.06 699 GLU A CA 1
ATOM 5734 C C . GLU A 1 699 ? -30.199 -20.039 91.290 1.00 68.06 699 GLU A C 1
ATOM 5736 O O . GLU A 1 699 ? -30.772 -20.199 92.365 1.00 68.06 699 GLU A O 1
ATOM 5741 N N . LEU A 1 700 ? -29.076 -19.320 91.191 1.00 6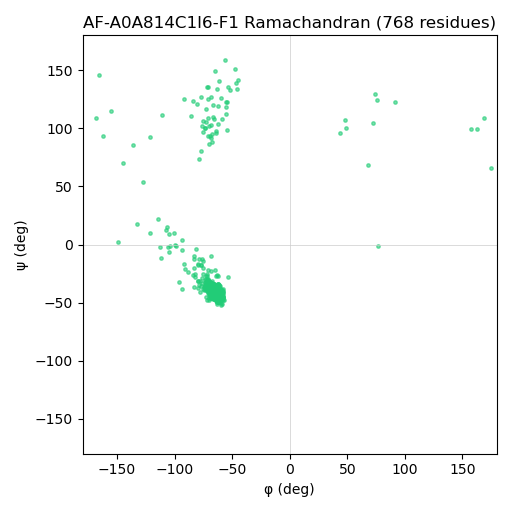9.00 700 LEU A N 1
ATOM 5742 C CA . LEU A 1 700 ? -28.436 -18.679 92.337 1.00 69.00 700 LEU A CA 1
ATOM 5743 C C . LEU A 1 700 ? -29.352 -17.618 92.963 1.00 69.00 700 LEU A C 1
ATOM 5745 O O . LEU A 1 700 ? -29.509 -17.601 94.176 1.00 69.00 700 LEU A O 1
ATOM 5749 N N . LEU A 1 701 ? -30.016 -16.779 92.162 1.00 69.38 701 LEU A N 1
ATOM 5750 C CA . LEU A 1 701 ? -30.998 -15.791 92.633 1.00 69.38 701 LEU A CA 1
ATOM 5751 C C . LEU A 1 701 ? -32.202 -16.448 93.318 1.00 69.38 701 LEU A C 1
ATOM 5753 O O . LEU A 1 701 ? -32.652 -15.959 94.353 1.00 69.38 701 LEU A O 1
ATOM 5757 N N . GLN A 1 702 ? -32.695 -17.574 92.797 1.00 68.88 702 GLN A N 1
ATOM 5758 C CA . GLN A 1 702 ? -33.757 -18.341 93.448 1.00 68.88 702 GLN A CA 1
ATOM 5759 C C . GLN A 1 702 ? -33.289 -18.951 94.771 1.00 68.88 702 GLN A C 1
ATOM 5761 O O . GLN A 1 702 ? -34.033 -18.904 95.746 1.00 68.88 702 GLN A O 1
ATOM 5766 N N . ILE A 1 703 ? -32.062 -19.477 94.836 1.00 68.81 703 ILE A N 1
ATOM 5767 C CA . ILE A 1 703 ? -31.470 -19.995 96.077 1.00 68.81 703 ILE A CA 1
ATOM 5768 C C . ILE A 1 703 ? -31.291 -18.861 97.093 1.00 68.81 703 ILE A C 1
ATOM 5770 O O . ILE A 1 703 ? -31.734 -19.003 98.227 1.00 68.81 703 ILE A O 1
ATOM 5774 N N . THR A 1 704 ? -30.755 -17.713 96.673 1.00 67.00 704 THR A N 1
ATOM 5775 C CA . THR A 1 704 ? -30.516 -16.551 97.548 1.00 67.00 704 THR A CA 1
ATOM 5776 C C . THR A 1 704 ? -31.836 -15.979 98.072 1.00 67.00 704 THR A C 1
ATOM 5778 O O . THR A 1 704 ? -31.974 -15.721 99.261 1.00 67.00 704 THR A O 1
ATOM 5781 N N . SER A 1 705 ? -32.860 -15.872 97.219 1.00 67.44 705 SER A N 1
ATOM 5782 C CA . SER A 1 705 ? -34.208 -15.453 97.625 1.00 67.44 705 SER A CA 1
ATOM 5783 C C . SER A 1 705 ? -34.848 -16.442 98.609 1.00 67.44 705 SER A C 1
ATOM 5785 O O . SER A 1 705 ? -35.524 -16.044 99.560 1.00 67.44 705 SER A O 1
ATOM 5787 N N . LYS A 1 706 ? -34.599 -17.744 98.427 1.00 70.06 706 LYS A N 1
ATOM 5788 C CA . LYS A 1 706 ? -35.079 -18.797 99.328 1.00 70.06 706 LYS A CA 1
ATOM 5789 C C . LYS A 1 706 ? -34.334 -18.788 100.666 1.00 70.06 706 LYS A C 1
ATOM 5791 O O . LYS A 1 706 ? -34.962 -19.012 101.698 1.00 70.06 706 LYS A O 1
ATOM 5796 N N . GLU A 1 707 ? -33.038 -18.484 100.668 1.00 68.50 707 GLU A N 1
ATOM 5797 C CA . GLU A 1 707 ? -32.226 -18.270 101.872 1.00 68.50 707 GLU A CA 1
ATOM 5798 C C . GLU A 1 707 ? -32.637 -16.996 102.619 1.00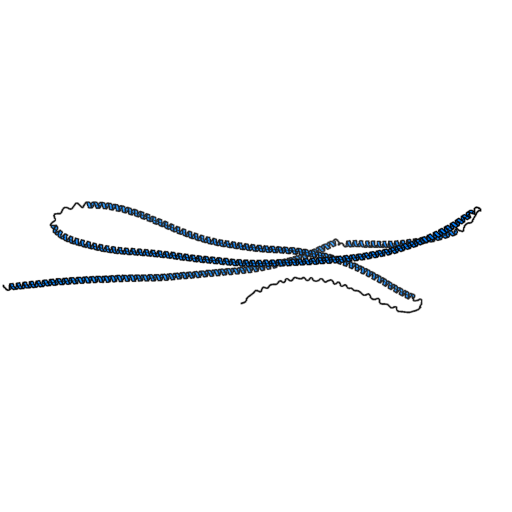 68.50 707 GLU A C 1
ATOM 5800 O O . GLU A 1 707 ? -32.761 -17.023 103.840 1.00 68.50 707 GLU A O 1
ATOM 5805 N N . GLU A 1 708 ? -32.947 -15.905 101.918 1.00 68.81 708 GLU A N 1
ATOM 5806 C CA . GLU A 1 708 ? -33.494 -14.682 102.517 1.00 68.81 708 GLU A CA 1
ATOM 5807 C C . GLU A 1 708 ? -34.889 -14.909 103.109 1.00 68.81 708 GLU A C 1
ATOM 5809 O O . GLU A 1 708 ? -35.169 -14.456 104.220 1.00 68.81 708 GLU A O 1
ATOM 5814 N N . MET A 1 709 ? -35.755 -15.672 102.432 1.00 66.12 709 MET A N 1
ATOM 5815 C CA . MET A 1 709 ? -37.036 -16.097 103.004 1.00 66.12 709 MET A CA 1
ATOM 5816 C C . MET A 1 709 ? -36.845 -16.995 104.229 1.00 66.12 709 MET A C 1
ATOM 5818 O O . MET A 1 709 ? -37.534 -16.798 105.227 1.00 66.12 709 MET A O 1
ATOM 5822 N N . MET A 1 710 ? -35.910 -17.947 104.197 1.00 65.75 710 MET A N 1
ATOM 5823 C CA . MET A 1 710 ? -35.602 -18.810 105.343 1.00 65.75 710 MET A CA 1
ATOM 5824 C C . MET A 1 710 ? -35.032 -18.013 106.520 1.00 65.75 710 MET A C 1
ATOM 5826 O O . MET A 1 710 ? -35.470 -18.220 107.649 1.00 65.75 710 MET A O 1
ATOM 5830 N N . ASN A 1 711 ? -34.150 -17.045 106.268 1.00 65.94 711 ASN A N 1
ATOM 5831 C CA . ASN A 1 711 ? -33.627 -16.132 107.285 1.00 65.94 711 ASN A CA 1
ATOM 5832 C C . ASN A 1 711 ? -34.722 -15.217 107.848 1.00 65.94 711 ASN A C 1
ATOM 5834 O O . ASN A 1 711 ? -34.769 -14.988 109.055 1.00 65.94 711 ASN A O 1
ATOM 5838 N N . ASN A 1 712 ? -35.652 -14.740 107.018 1.00 68.69 712 ASN A N 1
ATOM 5839 C CA . ASN A 1 712 ? -36.811 -13.978 107.483 1.00 68.69 712 ASN A CA 1
ATOM 5840 C C . ASN A 1 712 ? -37.770 -14.841 108.310 1.00 68.69 712 ASN A C 1
ATOM 5842 O O . ASN A 1 712 ? -38.283 -14.375 109.325 1.00 68.69 712 ASN A O 1
ATOM 5846 N N . ILE A 1 713 ? -37.969 -16.108 107.938 1.00 68.06 713 ILE A N 1
ATOM 5847 C CA . ILE A 1 713 ? -38.747 -17.075 108.721 1.00 68.06 713 ILE A CA 1
ATOM 5848 C C . ILE A 1 713 ? -38.042 -17.397 110.045 1.00 68.06 713 ILE A C 1
ATOM 5850 O O . ILE A 1 713 ? -38.709 -17.492 111.073 1.00 68.06 713 ILE A O 1
ATOM 5854 N N . GLU A 1 714 ? -36.714 -17.535 110.069 1.00 69.31 714 GLU A N 1
ATOM 5855 C CA . GLU A 1 714 ? -35.953 -17.727 111.309 1.00 69.31 714 GLU A CA 1
ATOM 5856 C C . GLU A 1 714 ? -35.983 -16.493 112.213 1.00 69.31 714 GLU A C 1
ATOM 5858 O O . GLU A 1 714 ? -36.144 -16.632 113.426 1.00 69.31 714 GLU A O 1
ATOM 5863 N N . ASN A 1 715 ? -35.894 -15.291 111.645 1.00 70.06 715 ASN A N 1
ATOM 5864 C CA . ASN A 1 715 ? -36.026 -14.044 112.392 1.00 70.06 715 ASN A CA 1
ATOM 5865 C C . ASN A 1 715 ? -37.446 -13.875 112.948 1.00 70.06 715 ASN A C 1
ATOM 5867 O O . ASN A 1 715 ? -37.601 -13.563 114.125 1.00 70.06 715 ASN A O 1
ATOM 5871 N N . LEU A 1 716 ? -38.480 -14.204 112.168 1.00 68.88 716 LEU A N 1
ATOM 5872 C CA . LEU A 1 716 ? -39.864 -14.256 112.647 1.00 68.88 716 LEU A CA 1
ATOM 5873 C C . LEU A 1 716 ? -40.059 -15.320 113.732 1.00 68.88 716 LEU A C 1
ATOM 5875 O O . LEU A 1 716 ? -40.740 -15.058 114.719 1.00 68.88 716 LEU A O 1
ATOM 5879 N N . LYS A 1 717 ? -39.434 -16.498 113.611 1.00 69.00 717 LYS A N 1
ATOM 5880 C CA . LYS A 1 717 ? -39.439 -17.520 114.671 1.00 69.00 717 LYS A CA 1
ATOM 5881 C C . LYS A 1 717 ? -38.752 -17.019 115.939 1.00 69.00 717 LYS A C 1
ATOM 5883 O O . LYS A 1 717 ? -39.268 -17.272 117.024 1.00 69.00 717 LYS A O 1
ATOM 5888 N N . ARG A 1 718 ? -37.632 -16.293 115.833 1.00 69.62 718 ARG A N 1
ATOM 5889 C CA . ARG A 1 718 ? -36.984 -15.653 116.990 1.00 69.62 718 ARG A CA 1
ATOM 5890 C C . ARG A 1 718 ? -37.886 -14.601 117.621 1.00 69.62 718 ARG A C 1
ATOM 5892 O O . ARG A 1 718 ? -38.026 -14.624 118.834 1.00 69.62 718 ARG A O 1
ATOM 5899 N N . ASP A 1 719 ? -38.532 -13.745 116.838 1.00 69.69 719 ASP A N 1
ATOM 5900 C CA . ASP A 1 719 ? -39.421 -12.699 117.360 1.00 69.69 719 ASP A CA 1
ATOM 5901 C C . ASP A 1 719 ? -40.698 -13.265 117.991 1.00 69.69 719 ASP A C 1
ATOM 5903 O O . ASP A 1 719 ? -41.162 -12.763 119.016 1.00 69.69 719 ASP A O 1
ATOM 5907 N N . VAL A 1 720 ? -41.252 -14.340 117.425 1.00 69.25 720 VAL A N 1
ATOM 5908 C CA . VAL A 1 720 ? -42.383 -15.069 118.011 1.00 69.25 720 VAL A CA 1
ATOM 5909 C C . VAL A 1 720 ? -41.960 -15.760 119.304 1.00 69.25 720 VAL A C 1
ATOM 5911 O O . VAL A 1 720 ? -42.650 -15.607 120.307 1.00 69.25 720 VAL A O 1
ATOM 5914 N N . ASN A 1 721 ? -40.810 -16.439 119.330 1.00 67.62 721 ASN A N 1
ATOM 5915 C CA . ASN A 1 721 ? -40.296 -17.058 120.554 1.00 67.62 721 ASN A CA 1
ATOM 5916 C C . ASN A 1 721 ? -39.983 -16.013 121.631 1.00 67.62 721 ASN A C 1
ATOM 5918 O O . ASN A 1 721 ? -40.329 -16.218 122.785 1.00 67.62 721 ASN A O 1
ATOM 5922 N N . LYS A 1 722 ? -39.447 -14.847 121.256 1.00 71.19 722 LYS A N 1
ATOM 5923 C CA . LYS A 1 722 ? -39.193 -13.735 122.181 1.00 71.19 722 LYS A CA 1
ATOM 5924 C C . LYS A 1 722 ? -40.492 -13.155 122.748 1.00 71.19 722 LYS A C 1
ATOM 5926 O O . LYS A 1 722 ? -40.569 -12.885 123.939 1.00 71.19 722 LYS A O 1
ATOM 5931 N N . LYS A 1 723 ? -41.550 -13.041 121.934 1.00 70.69 723 LYS A N 1
ATOM 5932 C CA . LYS A 1 723 ? -42.894 -12.654 122.405 1.00 70.69 723 LYS A CA 1
ATOM 5933 C C . LYS A 1 723 ? -43.543 -13.715 123.295 1.00 70.69 723 LYS A C 1
ATOM 5935 O O . LYS A 1 723 ? -44.247 -13.347 124.232 1.00 70.69 723 LYS A O 1
ATOM 5940 N N . ILE A 1 724 ? -43.318 -15.000 123.016 1.00 68.44 724 ILE A N 1
ATOM 5941 C CA . ILE A 1 724 ? -43.764 -16.114 123.865 1.00 68.44 724 ILE A CA 1
ATOM 5942 C C . ILE A 1 724 ? -43.021 -16.076 125.205 1.00 68.44 724 ILE A C 1
ATOM 5944 O O . ILE A 1 724 ? -43.657 -16.198 126.247 1.00 68.44 724 ILE A O 1
ATOM 5948 N N . ASP A 1 725 ? -41.712 -15.827 125.202 1.00 69.38 725 ASP A N 1
ATOM 5949 C CA . ASP A 1 725 ? -40.909 -15.683 126.417 1.00 69.38 725 ASP A CA 1
ATOM 5950 C C . ASP A 1 725 ? -41.329 -14.447 127.229 1.00 69.38 725 ASP A C 1
ATOM 5952 O O . ASP A 1 725 ? -41.510 -14.551 128.442 1.00 69.38 725 ASP A O 1
ATOM 5956 N N . ASP A 1 726 ? -41.614 -13.316 126.577 1.00 69.06 726 ASP A N 1
ATOM 5957 C CA . ASP A 1 726 ? -42.145 -12.107 127.224 1.00 69.06 726 ASP A CA 1
ATOM 5958 C C . ASP A 1 726 ? -43.565 -12.317 127.789 1.00 69.06 726 ASP A C 1
ATOM 5960 O O . ASP A 1 726 ? -43.908 -11.783 128.849 1.00 69.06 726 ASP A O 1
ATOM 5964 N N . GLN A 1 727 ? -44.413 -13.105 127.117 1.00 66.44 727 GLN A N 1
ATOM 5965 C CA . GLN A 1 727 ? -45.729 -13.495 127.640 1.00 66.44 727 GLN A CA 1
ATOM 5966 C C . GLN A 1 727 ? -45.617 -14.484 128.802 1.00 66.44 727 GLN A C 1
ATOM 5968 O O . GLN A 1 727 ? -46.352 -14.350 129.780 1.00 66.44 727 GLN A O 1
ATOM 5973 N N . ASN A 1 728 ? -44.678 -15.427 128.744 1.00 64.81 728 ASN A N 1
ATOM 5974 C CA . ASN A 1 728 ? -44.395 -16.362 129.830 1.00 64.81 728 ASN A CA 1
ATOM 5975 C C . ASN A 1 728 ? -43.802 -15.646 131.054 1.00 64.81 728 ASN A C 1
ATOM 5977 O O . ASN A 1 728 ? -44.119 -16.016 132.185 1.00 64.81 728 ASN A O 1
ATOM 5981 N N . LEU A 1 729 ? -43.012 -14.585 130.854 1.00 67.06 729 LEU A N 1
ATOM 5982 C CA . LEU A 1 729 ? -42.519 -13.721 131.928 1.00 67.06 729 LEU A CA 1
ATOM 5983 C C . LEU A 1 729 ? -43.670 -12.930 132.575 1.00 67.06 729 LEU A C 1
ATOM 5985 O O . LEU A 1 729 ? -43.817 -12.954 133.793 1.00 67.06 729 LEU A O 1
ATOM 5989 N N . LYS A 1 730 ? -44.576 -12.353 131.771 1.00 65.00 730 LYS A N 1
ATOM 5990 C CA . LYS A 1 730 ? -45.796 -11.684 132.271 1.00 65.00 730 LYS A CA 1
ATOM 5991 C C . LYS A 1 730 ? -46.755 -12.636 132.997 1.00 65.00 730 LYS A C 1
ATOM 5993 O O . LYS A 1 730 ? -47.384 -12.239 133.978 1.00 65.00 730 LYS A O 1
ATOM 5998 N N . LEU A 1 731 ? -46.857 -13.891 132.556 1.00 61.12 731 LEU A N 1
ATOM 5999 C CA . LEU A 1 731 ? -47.611 -14.954 133.238 1.00 61.12 731 LEU A CA 1
ATOM 6000 C C . LEU A 1 731 ? -46.952 -15.380 134.559 1.00 61.12 731 LEU A C 1
ATOM 6002 O O . LEU A 1 731 ? -47.645 -15.732 135.512 1.00 61.12 731 LEU A O 1
ATOM 6006 N N . LYS A 1 732 ? -45.620 -15.318 134.649 1.00 64.44 732 LYS A N 1
ATOM 6007 C CA . LYS A 1 732 ? -44.869 -15.589 135.881 1.00 64.44 732 LYS A CA 1
ATOM 6008 C C . LYS A 1 732 ? -45.011 -14.454 136.900 1.00 64.44 732 LYS A C 1
ATOM 6010 O O . LYS A 1 732 ? -45.180 -14.734 138.084 1.00 64.44 732 LYS A O 1
ATOM 6015 N N . ASP A 1 733 ? -45.030 -13.205 136.443 1.00 63.06 733 ASP A N 1
ATOM 6016 C CA . ASP A 1 733 ? -45.231 -12.033 137.303 1.00 63.06 733 ASP A CA 1
ATOM 6017 C C . ASP A 1 733 ? -46.675 -11.950 137.825 1.00 63.06 733 ASP A C 1
ATOM 6019 O O . ASP A 1 733 ? -46.887 -11.779 139.022 1.00 63.06 733 ASP A O 1
ATOM 6023 N N . THR A 1 734 ? -47.675 -12.233 136.982 1.00 64.75 734 THR A N 1
ATOM 6024 C CA . THR A 1 734 ? -49.082 -12.336 137.425 1.00 64.75 734 THR A CA 1
ATOM 6025 C C . THR A 1 734 ? -49.339 -13.535 138.343 1.00 64.75 734 THR A C 1
ATOM 6027 O O . THR A 1 734 ? -50.154 -13.444 139.261 1.00 64.75 734 THR A O 1
ATOM 6030 N N . LYS A 1 735 ? -48.616 -14.651 138.176 1.00 66.75 735 LYS A N 1
ATOM 6031 C CA . LYS A 1 735 ? -48.661 -15.776 139.124 1.00 66.75 735 LYS A CA 1
ATOM 6032 C C . LYS A 1 735 ? -48.050 -15.412 140.485 1.00 66.75 735 LYS A C 1
ATOM 6034 O O . LYS A 1 735 ? -48.617 -15.786 141.509 1.00 66.75 735 LYS A O 1
ATOM 6039 N N . ASN A 1 736 ? -46.953 -14.655 140.505 1.00 64.31 736 ASN A N 1
ATOM 6040 C CA . ASN A 1 736 ? -46.319 -14.180 141.739 1.00 64.31 736 ASN A CA 1
ATOM 6041 C C . ASN A 1 736 ? -47.170 -13.133 142.480 1.00 64.31 736 ASN A C 1
ATOM 6043 O O . ASN A 1 736 ? -47.194 -13.128 143.713 1.00 64.31 736 ASN A O 1
ATOM 6047 N N . ASP A 1 737 ? -47.893 -12.274 141.759 1.00 65.75 737 ASP A N 1
ATOM 6048 C CA . ASP A 1 737 ? -48.816 -11.308 142.366 1.00 65.75 737 ASP A CA 1
ATOM 6049 C C . ASP A 1 737 ? -50.066 -12.000 142.936 1.00 65.75 737 ASP A C 1
ATOM 6051 O O . ASP A 1 737 ? -50.471 -11.710 144.063 1.00 65.75 737 ASP A O 1
ATOM 6055 N N . ASN A 1 738 ? -50.583 -13.025 142.249 1.00 64.50 738 ASN A N 1
ATOM 6056 C CA . ASN A 1 738 ? -51.661 -13.870 142.769 1.00 64.50 738 ASN A CA 1
ATOM 6057 C C . ASN A 1 738 ? -51.221 -14.717 143.984 1.00 64.50 738 ASN A C 1
ATOM 6059 O O . ASN A 1 738 ? -52.006 -14.916 144.910 1.00 64.50 738 ASN A O 1
ATOM 6063 N N . GLU A 1 739 ? -49.969 -15.192 144.040 1.00 64.94 739 GLU A N 1
ATOM 6064 C CA . GLU A 1 739 ? -49.421 -15.882 145.224 1.00 64.94 739 GLU A CA 1
ATOM 6065 C C . GLU A 1 739 ? -49.232 -14.934 146.422 1.00 64.94 739 GLU A C 1
ATOM 6067 O O . GLU A 1 739 ? -49.457 -15.344 147.565 1.00 64.94 739 GLU A O 1
ATOM 6072 N N . LYS A 1 740 ? -48.906 -13.653 146.190 1.00 67.19 740 LYS A N 1
ATOM 6073 C CA . LYS A 1 740 ? -48.873 -12.621 147.242 1.00 67.19 740 LYS A CA 1
ATOM 6074 C C . LYS A 1 740 ? -50.267 -12.276 147.765 1.00 67.19 740 LYS A C 1
ATOM 6076 O O . LYS A 1 740 ? -50.432 -12.173 148.982 1.00 67.19 740 LYS A O 1
ATOM 6081 N N . GLU A 1 741 ? -51.271 -12.158 146.895 1.00 67.06 741 GLU A N 1
ATOM 6082 C CA . GLU A 1 741 ? -52.667 -11.971 147.318 1.00 67.06 741 GLU A CA 1
ATOM 6083 C C . GLU A 1 741 ? -53.194 -13.190 148.094 1.00 67.06 741 GLU A C 1
ATOM 6085 O O . GLU A 1 741 ? -53.837 -13.030 149.135 1.00 67.06 741 GLU A O 1
ATOM 6090 N N . LEU A 1 742 ? -52.834 -14.412 147.682 1.00 65.62 742 LEU A N 1
ATOM 6091 C CA . LEU A 1 742 ? -53.178 -15.643 148.401 1.00 65.62 742 LEU A CA 1
ATOM 6092 C C . LEU A 1 742 ? -52.525 -15.704 149.796 1.00 65.62 742 LEU A C 1
ATOM 6094 O O . LEU A 1 742 ? -53.168 -16.127 150.761 1.00 65.62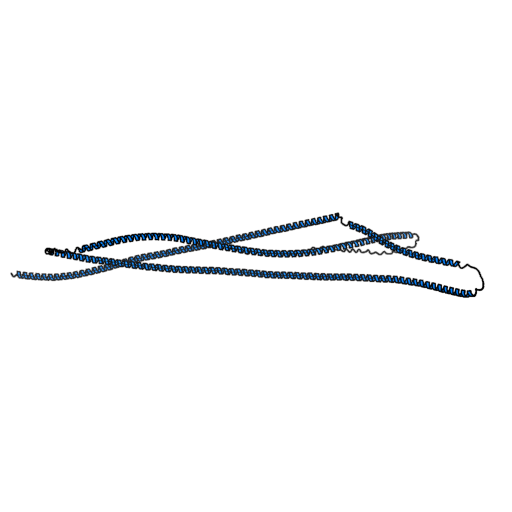 742 LEU A O 1
ATOM 6098 N N . LEU A 1 743 ? -51.273 -15.245 149.939 1.00 67.75 743 LEU A N 1
ATOM 6099 C CA . LEU A 1 743 ? -50.593 -15.138 151.238 1.00 67.75 743 LEU A CA 1
ATOM 6100 C C . LEU A 1 743 ? -51.252 -14.085 152.147 1.00 67.75 743 LEU A C 1
ATOM 6102 O O . LEU A 1 743 ? -51.362 -14.283 153.359 1.00 67.75 743 LEU A O 1
ATOM 6106 N N . GLN A 1 744 ? -51.736 -12.984 151.569 1.00 68.19 744 GLN A N 1
ATOM 6107 C CA . GLN A 1 744 ? -52.431 -11.922 152.296 1.00 68.19 744 GLN A CA 1
ATOM 6108 C C . GLN A 1 744 ? -53.838 -12.355 152.744 1.00 68.19 744 GLN A C 1
ATOM 6110 O O . GLN A 1 744 ? -54.284 -11.981 153.832 1.00 68.19 744 GLN A O 1
ATOM 6115 N N . ILE A 1 745 ? -54.517 -13.191 151.952 1.00 68.31 745 ILE A N 1
ATOM 6116 C CA . ILE A 1 745 ? -55.787 -13.833 152.318 1.00 68.31 745 ILE A CA 1
ATOM 6117 C C . ILE A 1 745 ? -55.567 -14.885 153.416 1.00 68.31 745 ILE A C 1
ATOM 6119 O O . ILE A 1 745 ? -56.302 -14.870 154.402 1.00 68.31 745 ILE A O 1
ATOM 6123 N N . LYS A 1 746 ? -54.519 -15.722 153.330 1.00 67.56 746 LYS A N 1
ATOM 6124 C CA . LYS A 1 746 ? -54.151 -16.674 154.400 1.00 67.56 746 LYS A CA 1
ATOM 6125 C C . LYS A 1 746 ? -53.824 -15.972 155.723 1.00 67.56 746 LYS A C 1
ATOM 6127 O O . LYS A 1 746 ? -54.333 -16.371 156.764 1.00 67.56 746 LYS A O 1
ATOM 6132 N N . SER A 1 747 ? -53.078 -14.867 155.677 1.00 69.00 747 SER A N 1
ATOM 6133 C CA . SER A 1 747 ? -52.792 -14.021 156.846 1.00 69.00 747 SER A CA 1
ATOM 6134 C C . SER A 1 747 ? -54.061 -13.438 157.494 1.00 69.00 747 SER A C 1
ATOM 6136 O O . SER A 1 747 ? -54.158 -13.359 158.721 1.00 69.00 747 SER A O 1
ATOM 6138 N N . LYS A 1 748 ? -55.061 -13.048 156.691 1.00 71.19 748 LYS A N 1
ATOM 6139 C CA . LYS A 1 748 ? -56.362 -12.563 157.188 1.00 71.19 748 LYS A CA 1
ATOM 6140 C C . LYS A 1 748 ? -57.231 -13.692 157.761 1.00 71.19 748 LYS A C 1
ATOM 6142 O O . LYS A 1 748 ? -57.940 -13.455 158.739 1.00 71.19 748 LYS A O 1
ATOM 6147 N N . LEU A 1 749 ? -57.141 -14.900 157.200 1.00 66.50 749 LEU A N 1
ATOM 6148 C CA . LEU A 1 749 ? -57.829 -16.104 157.682 1.00 66.50 749 LEU A CA 1
ATOM 6149 C C . LEU A 1 749 ? -57.276 -16.581 159.033 1.00 66.50 749 LEU A C 1
ATOM 6151 O O . LEU A 1 749 ? -58.058 -16.731 159.964 1.00 66.50 749 LEU A O 1
ATOM 6155 N N . GLU A 1 750 ? -55.954 -16.650 159.211 1.00 68.88 750 GLU A N 1
ATOM 6156 C CA . GLU A 1 750 ? -55.331 -16.983 160.509 1.00 68.88 750 GLU A CA 1
ATOM 6157 C C . GLU A 1 750 ? -55.650 -15.954 161.612 1.00 68.88 750 GLU A C 1
ATOM 6159 O O . GLU A 1 750 ? -55.650 -16.263 162.807 1.00 68.88 750 GLU A O 1
ATOM 6164 N N . LYS A 1 751 ? -55.912 -14.698 161.229 1.00 69.44 751 LYS A N 1
ATOM 6165 C CA . LYS A 1 751 ? -56.348 -13.642 162.155 1.00 69.44 751 LYS A CA 1
ATOM 6166 C C . LYS A 1 751 ? -57.825 -13.799 162.538 1.00 69.44 751 LYS A C 1
ATOM 6168 O O . LYS A 1 751 ? -58.191 -13.493 163.671 1.00 69.44 751 LYS A O 1
ATOM 6173 N N . CYS A 1 752 ? -58.660 -14.305 161.628 1.00 66.00 752 CYS A N 1
ATOM 6174 C CA . CYS A 1 752 ? -60.047 -14.670 161.923 1.00 66.00 752 CYS A CA 1
ATOM 6175 C C . CYS A 1 752 ? -60.133 -15.936 162.782 1.00 66.00 752 CYS A C 1
ATOM 6177 O O . CYS A 1 752 ? -60.910 -15.952 163.730 1.00 66.00 752 CYS A O 1
ATOM 6179 N N . GLU A 1 753 ? -59.301 -16.946 162.525 1.00 68.25 753 GLU A N 1
ATOM 6180 C CA . GLU A 1 753 ? -59.243 -18.176 163.326 1.00 68.25 753 GLU A CA 1
ATOM 6181 C C . GLU A 1 753 ? -58.824 -17.884 164.772 1.00 68.25 753 GLU A C 1
ATOM 6183 O O . GLU A 1 753 ? -59.515 -18.305 165.697 1.00 68.25 753 GLU A O 1
ATOM 6188 N N . ARG A 1 754 ? -57.809 -17.034 164.993 1.00 68.31 754 ARG A N 1
ATOM 6189 C CA . ARG A 1 754 ? -57.432 -16.575 166.346 1.00 68.31 754 ARG A CA 1
ATOM 6190 C C . ARG A 1 754 ? -58.535 -15.780 167.056 1.00 68.31 754 ARG A C 1
ATOM 6192 O O . ARG A 1 754 ? -58.683 -15.881 168.273 1.00 68.31 754 ARG A O 1
ATOM 6199 N N . ASN A 1 755 ? -59.333 -15.007 166.318 1.00 68.62 755 ASN A N 1
ATOM 6200 C CA . ASN A 1 755 ? -60.475 -14.287 166.889 1.00 68.62 755 ASN A CA 1
ATOM 6201 C C . ASN A 1 755 ? -61.635 -15.233 167.238 1.00 68.62 755 ASN A C 1
ATOM 6203 O O . ASN A 1 755 ? -62.260 -15.060 168.282 1.00 68.62 755 ASN A O 1
ATOM 6207 N N . ILE A 1 756 ? -61.894 -16.252 166.416 1.00 67.19 756 ILE A N 1
ATOM 6208 C CA . ILE A 1 756 ? -62.896 -17.290 166.698 1.00 67.19 756 ILE A CA 1
ATOM 6209 C C . ILE A 1 756 ? -62.464 -18.132 167.906 1.00 67.19 756 ILE A C 1
ATOM 6211 O O . ILE A 1 756 ? -63.280 -18.400 168.781 1.00 67.19 756 ILE A O 1
ATOM 6215 N N . GLU A 1 757 ? -61.182 -18.471 168.027 1.00 64.94 757 GLU A N 1
ATOM 6216 C CA . GLU A 1 757 ? -60.640 -19.235 169.156 1.00 64.94 757 GLU A CA 1
ATOM 6217 C C . GLU A 1 757 ? -60.659 -18.428 170.472 1.00 64.94 757 GLU A C 1
ATOM 6219 O O . GLU A 1 757 ? -60.971 -18.964 171.537 1.00 64.94 757 GLU A O 1
ATOM 6224 N N . SER A 1 758 ? -60.458 -17.106 170.399 1.00 64.19 758 SER A N 1
ATOM 6225 C CA . SER A 1 758 ? -60.688 -16.175 171.515 1.00 64.19 758 SER A CA 1
ATOM 6226 C C . SER A 1 758 ? -62.167 -16.116 171.931 1.00 64.19 758 SER A C 1
ATOM 6228 O O . SER A 1 758 ? -62.481 -16.217 173.118 1.00 64.19 758 SER A O 1
ATOM 6230 N N . ILE A 1 759 ? -63.099 -16.051 170.971 1.00 65.94 759 ILE A N 1
ATOM 6231 C CA . ILE A 1 759 ? -64.548 -16.060 171.244 1.00 65.94 759 ILE A CA 1
ATOM 6232 C C . ILE A 1 759 ? -64.994 -17.407 171.838 1.00 65.94 759 ILE A C 1
ATOM 6234 O O . ILE A 1 759 ? -65.785 -17.428 172.782 1.00 65.94 759 ILE A O 1
ATOM 6238 N N . ILE A 1 760 ? -64.450 -18.531 171.361 1.00 66.06 760 ILE A N 1
ATOM 6239 C CA . ILE A 1 760 ? -64.714 -19.869 171.913 1.00 66.06 760 ILE A CA 1
ATOM 6240 C C . ILE A 1 760 ? -64.185 -19.983 173.352 1.00 66.06 760 ILE A C 1
ATOM 6242 O O . ILE A 1 760 ? -64.871 -20.540 174.211 1.00 66.06 760 ILE A O 1
ATOM 6246 N N . ASN A 1 761 ? -63.016 -19.412 173.657 1.00 61.59 761 ASN A N 1
ATOM 6247 C CA . ASN A 1 761 ? -62.462 -19.416 175.014 1.00 61.59 761 ASN A CA 1
ATOM 6248 C C . ASN A 1 761 ? -63.228 -18.490 175.977 1.00 61.59 761 ASN A C 1
ATOM 6250 O O . ASN A 1 761 ? -63.427 -18.853 177.138 1.00 61.59 761 ASN A O 1
ATOM 6254 N N . VAL A 1 762 ? -63.765 -17.361 175.499 1.00 62.97 762 VAL A N 1
ATOM 6255 C CA . VAL A 1 762 ? -64.693 -16.517 176.278 1.00 62.97 762 VAL A CA 1
ATOM 6256 C C . VAL A 1 762 ? -66.037 -17.228 176.495 1.00 62.97 762 VAL A C 1
ATOM 6258 O O . VAL A 1 762 ? -66.570 -17.208 177.604 1.00 62.97 762 VAL A O 1
ATOM 6261 N N . SER A 1 763 ? -66.553 -17.943 175.489 1.00 57.44 763 SER A N 1
ATOM 6262 C CA . SER A 1 763 ? -67.784 -18.738 175.610 1.00 57.44 763 SER A CA 1
ATOM 6263 C C . SER A 1 763 ? -67.634 -19.913 176.589 1.00 57.44 763 SER A C 1
ATOM 6265 O O . SER A 1 763 ? -68.565 -20.198 177.343 1.00 57.44 763 SER A O 1
ATOM 6267 N N . LYS A 1 764 ? -66.462 -20.566 176.642 1.00 59.09 764 LYS A N 1
ATOM 6268 C CA . LYS A 1 764 ? -66.156 -21.616 177.634 1.00 59.09 764 LYS A CA 1
ATOM 6269 C C . LYS A 1 764 ? -65.987 -21.063 179.054 1.00 59.09 764 LYS A C 1
ATOM 6271 O O . LYS A 1 764 ? -66.386 -21.731 180.003 1.00 59.09 764 LYS A O 1
ATOM 6276 N N . TYR A 1 765 ? -65.474 -19.841 179.219 1.00 58.97 765 TYR A N 1
ATOM 6277 C CA . TYR A 1 765 ? -65.374 -19.197 180.536 1.00 58.97 765 TYR A CA 1
ATOM 6278 C C . TYR A 1 765 ? -66.746 -18.765 181.092 1.00 58.97 765 TYR A C 1
ATOM 6280 O O . TYR A 1 765 ? -66.961 -18.795 182.302 1.00 58.97 765 TYR A O 1
ATOM 6288 N N . ILE A 1 766 ? -67.708 -18.430 180.221 1.00 59.25 766 ILE A N 1
ATOM 6289 C CA . ILE A 1 766 ? -69.087 -18.094 180.622 1.00 59.25 766 ILE A CA 1
ATOM 6290 C C . ILE A 1 766 ? -69.906 -19.350 180.989 1.00 59.25 766 ILE A C 1
ATOM 6292 O O . ILE A 1 766 ? -70.773 -19.273 181.858 1.00 59.25 766 ILE A O 1
ATOM 6296 N N . GLN A 1 767 ? -69.612 -20.517 180.402 1.00 55.41 767 GLN A N 1
ATOM 6297 C CA . GLN A 1 767 ? -70.315 -21.777 180.705 1.00 55.41 767 GLN A CA 1
ATOM 6298 C C . GLN A 1 767 ? -69.807 -22.536 181.947 1.00 55.41 767 GLN A C 1
ATOM 6300 O O . GLN A 1 767 ? -70.482 -23.461 182.374 1.00 55.41 767 GLN A O 1
ATOM 6305 N N . LEU A 1 768 ? -68.676 -22.150 182.552 1.00 54.62 768 LEU A N 1
ATOM 6306 C CA . LEU A 1 768 ? -68.122 -22.801 183.759 1.00 54.62 768 LEU A CA 1
ATOM 6307 C C . LEU A 1 768 ? -68.312 -21.991 185.060 1.00 54.62 768 LEU A C 1
ATOM 6309 O O . LEU A 1 768 ? -67.748 -22.339 186.095 1.00 54.62 768 LEU A O 1
ATOM 6313 N N . LYS A 1 769 ? -69.103 -20.907 185.025 1.00 47.06 769 LYS A N 1
ATOM 6314 C CA . LYS A 1 769 ? -69.480 -20.115 186.216 1.00 47.06 769 LYS A CA 1
ATOM 6315 C C . LYS A 1 769 ? -70.995 -20.012 186.466 1.00 47.06 769 LYS A C 1
ATOM 6317 O O . LYS A 1 769 ? -71.419 -19.246 187.331 1.00 47.06 769 LYS A O 1
ATOM 6322 N N . LYS A 1 770 ? -71.784 -20.799 185.735 1.00 41.66 770 LYS A N 1
ATOM 6323 C CA . LYS A 1 770 ? -73.106 -21.304 186.131 1.00 41.66 770 LYS A CA 1
ATOM 6324 C C . LYS A 1 770 ? -72.968 -22.803 186.346 1.00 41.66 770 LYS A C 1
ATOM 6326 O O . LYS A 1 770 ? -73.742 -23.321 187.174 1.00 41.66 770 LYS A O 1
#